Protein AF-A0A7T6XI29-F1 (afdb_monomer)

Foldseek 3Di:
DDDDDDDDDDDDDDDDDDDDDDDDDDDDDDDDPDDDDDPPPPDDPDDDDDPDDQACVDPVAPAPPNFDQDPPPRAGPEDQQFDDRRRQWGFAEASLCPPNTDTDPDLAHDYDPQFDDRSRYFGRAQLSLLSVDPVSDQKGKDWLQDDLAKKKKKKWFDQPLVCVVLVNWTKIKIWMAGPVQQKIKIWIDTSSHTFKIKIFHQKDKDWDDDPFKIKIKIWGAFMAMAGDDCDACPPVPPHPPCGCVRHPPHTDGKMWMWIQGPVAIWIWIDGVVQLVVCCVPRNDRGTIIGMTMIDMDGPCSPPPDDDDDQDQPPVVLVVLVVVLVVVVVVVVVVLVVVVVVVVVVVPPDDDDDVVLVVLLVVLVVPQDAKKKWWFFKWWADPNDTQATGDTAIFFFLAEEEEAAAVSLCRVVVLCVSLVFDDPIDIDTAMDILLHGDDPVVSLLQEFEQEPDLDDQQLDFLLLRLLLLLLQPPFPVRDSVSSSVLLCVLCVLLVNNVRRGFGQHDPVDPDDHDDPLSSLSSSVSSRCSSVHQEYEYEASQPPHDLVSSLSSLVSVSSCRNVVRGGYYYYHYPHDLSSLVSHQWYFYGASNFTLDTFGSVCVQVLCVVLVQHDDPPDRPSVSSRVLSVQQPDWDDPPDPDDDDDDDDDDDDDDDDDDDPPDDPDDDDDDDDDDDDDDDDDDDDDDDDDDDDDDDPVVVVVPPDDDDDDDDDDDDDDDDYDDDDDDDDDDDDDDDDDDDDDDDDDDDDDDDDPPDDDDDPDDTSVVSSNVSNCPDPRVVVRVVVSVVSNVVVDVVVDDPPDPDPPDPPPPPPPRHGDDLVSSLVSLLVVLVSSCSSVVVLLVVLQVQLLVLLVVLLVVLFAQDQAPVSLVSLLVSLLSLLLSLLLLLLVLLVLCLVCVVVVLVCVSSPSHDLVSNLVSSLVSCCVRRQLPSLVSSLSNNCSSNSFDPDPVLSVLLSLLSSLLSLLSNLLLNLLSLPDNDSVVSSVVSVVLSVQLSCLLLPNAFQVNDPPVCNVSNLVRSNVLSSLLNSLSGQQQGWHWDCPPNDTDTDRSCVVCVVSVHDNPCNVVSSVSSVCSSVVSSVSSSVSNVPVSVCVSVVDPVVPPVVVVVPPPDDDDDDDDDDDDDDDPVVVVVVVVVVVVVVVVVVVVVVVVVVVVVVVVVVVCCVVCCVVVVVPDDLVVNQVVQLVPLVVVLVVLVVVLVVCVVVVVVVVNVVSVVVNVVSVVCVVVVVSRDDSVVCVVCVVVVVVVVVVVVVVVVVVVVVVVVVVVVVVVCVVPD

Solvent-accessible surface area (backbone atoms only — not comparable to full-atom values): 73886 Å² total; per-residue (Å²): 138,92,86,89,88,82,90,81,93,89,83,82,90,85,87,88,86,88,87,85,82,90,85,86,82,90,85,83,87,88,85,84,92,80,89,84,90,88,84,74,95,81,73,79,93,81,72,76,82,76,79,79,74,84,32,44,86,39,100,92,34,73,41,44,91,80,26,54,61,36,89,89,75,27,31,30,52,45,59,93,39,35,28,70,62,40,25,81,40,51,18,20,31,39,62,78,49,58,95,71,39,47,70,56,90,52,84,61,57,62,48,42,85,38,33,35,60,79,37,9,61,20,41,72,32,32,79,46,24,8,69,72,28,98,80,57,51,64,25,31,44,48,58,81,65,63,68,82,54,51,26,29,31,40,25,44,59,64,42,72,47,58,56,62,75,42,83,77,53,49,52,34,36,42,41,34,35,35,56,88,75,30,29,34,39,43,35,40,24,48,61,80,37,70,17,35,40,29,47,31,38,70,44,49,72,49,74,49,80,51,101,73,35,44,35,22,44,37,41,21,60,37,35,47,34,50,53,42,81,63,18,63,45,12,58,23,92,93,46,63,64,39,46,72,52,36,56,74,66,46,46,56,52,36,37,43,38,36,41,38,38,96,91,48,47,46,26,38,48,47,33,75,58,60,21,51,50,34,37,73,76,51,65,40,77,50,52,40,29,38,54,54,31,10,21,71,42,49,59,79,73,42,93,86,59,73,78,84,71,85,74,76,57,59,69,57,43,51,47,48,55,52,46,51,52,50,46,55,51,47,49,51,51,49,53,48,49,49,48,59,47,50,62,60,54,74,68,63,76,82,78,87,51,79,73,37,57,60,57,48,48,56,65,56,70,69,62,58,72,35,30,43,33,37,40,55,32,26,33,33,46,98,88,43,76,52,30,45,65,37,56,46,75,42,47,48,37,34,38,32,40,36,37,39,29,91,86,11,33,60,68,64,51,53,42,51,77,68,68,51,78,67,82,44,57,75,47,59,50,60,27,49,62,35,38,79,69,56,74,70,63,50,59,66,38,46,28,76,38,68,69,74,81,68,72,68,34,73,36,30,47,45,57,50,37,43,49,39,36,69,38,65,41,48,56,87,60,51,72,64,35,52,52,50,50,42,58,49,47,28,50,76,66,69,44,54,89,48,30,85,40,41,44,28,45,96,93,46,100,50,87,43,58,53,70,49,55,50,50,48,50,47,51,42,43,42,50,63,73,60,39,24,31,39,40,30,39,37,79,47,67,98,45,56,77,65,45,28,42,58,50,50,53,48,52,50,48,47,12,59,75,68,38,20,18,37,39,33,34,49,73,79,59,55,63,81,53,56,75,67,45,51,24,37,36,33,26,34,79,19,31,48,50,42,47,46,53,39,87,52,47,62,63,49,34,48,72,77,69,60,62,77,60,91,92,60,49,63,58,47,52,51,26,56,52,37,63,54,19,80,52,70,81,78,81,78,71,89,78,86,81,90,80,88,86,83,89,88,81,81,89,75,88,82,74,97,74,77,93,65,80,88,73,84,74,85,87,76,86,88,87,81,88,84,88,83,89,79,90,80,90,85,85,83,87,89,87,89,86,89,83,72,75,72,74,62,60,79,73,68,79,84,82,86,86,90,83,90,90,88,88,86,87,84,91,87,78,90,80,90,88,79,91,82,90,86,89,84,91,88,85,86,86,85,87,84,88,83,88,82,86,86,78,86,81,78,92,82,85,81,90,73,72,80,82,84,70,94,82,73,32,58,41,56,53,42,32,49,56,30,65,77,26,75,52,41,51,51,46,50,52,54,48,52,51,37,32,49,55,38,49,65,73,70,51,76,96,85,66,87,80,79,87,80,80,73,91,69,75,77,79,63,56,68,50,51,66,72,59,47,21,53,53,44,32,53,50,52,51,49,41,50,65,72,50,42,64,66,56,51,50,49,45,52,49,29,51,52,52,18,54,50,51,17,60,77,48,48,63,54,53,64,29,62,69,26,52,54,48,49,55,50,48,53,53,49,54,50,51,62,52,48,64,62,25,57,65,39,25,52,69,50,49,78,48,42,67,46,52,54,51,43,46,73,75,62,47,63,61,71,67,33,53,52,53,28,49,51,53,66,43,41,50,66,67,39,50,46,34,44,52,58,21,45,67,49,25,44,68,39,18,51,56,79,97,41,73,70,54,49,54,50,49,47,49,44,50,36,37,39,40,45,25,43,26,25,51,22,36,32,44,14,64,71,39,86,49,69,67,61,27,51,55,52,45,52,50,54,52,52,55,23,51,50,40,26,45,81,84,42,49,55,87,77,48,55,83,92,53,48,65,59,35,79,69,13,60,38,20,36,43,41,48,33,48,50,42,67,66,34,52,88,34,67,29,40,40,85,51,100,92,41,78,45,78,42,54,27,44,60,55,38,48,76,56,62,46,63,78,78,40,46,64,58,24,55,48,47,33,49,50,51,22,52,49,33,45,54,49,31,51,48,48,47,53,52,65,55,46,28,66,59,50,71,52,62,72,79,59,60,60,56,56,72,66,64,80,76,85,86,84,86,90,84,88,88,91,87,87,88,92,73,61,72,68,53,50,55,52,50,52,53,47,53,47,45,51,53,46,44,52,47,46,50,51,40,52,51,50,51,46,43,45,54,51,45,45,53,54,41,51,53,64,43,34,78,74,40,73,89,77,66,64,65,67,60,58,41,57,60,50,39,67,60,52,59,59,55,50,53,52,49,49,51,50,43,52,53,26,58,75,71,65,38,60,69,63,28,65,67,44,48,62,56,41,52,51,47,50,47,35,51,75,70,58,66,54,62,74,53,77,78,57,49,78,77,40,50,73,56,55,54,54,51,49,52,54,52,49,51,51,52,52,52,50,50,52,49,51,51,49,52,50,51,52,49,63,62,53,64,78,73,117

InterPro domains:
  IPR000742 EGF-like domain [PS00022] (109-120)
  IPR000742 EGF-like domain [PS50026] (83-121)
  IPR002049 Laminin-type EGF domain [cd00055] (69-87)
  IPR003377 Cornichon [PF03311] (1158-1261)
  IPR003377 Cornichon [SM01398] (1120-1261)
  IPR003439 ABC transporter-like, ATP-binding domain [PF00005] (396-541)
  IPR003439 ABC transporter-like, ATP-binding domain [PS50893] (372-614)
  IPR003593 AAA+ ATPase domain [SM00382] (396-591)
  IPR013525 ABC-2 type transporter, transmembrane domain [PF01061] (819-1029)
  IPR017871 ABC transporter-like, conserved site [PS00211] (513-527)
  IPR027417 P-loop containing nucleoside triphosphate hydrolase [G3DSA:3.40.50.300] (371-608)
  IPR027417 P-loop containing nucleoside triphosphate hydrolase [SSF52540] (372-612)
  IPR033466 Cornichon, conserved site [PS01340] (1162-1176)
  IPR043926 ABC transporter family G domain [PF19055] (571-625)
  IPR050352 ATP-binding cassette subfamily G transporters [PTHR48041] (357-1050)

Secondary structure (DSSP, 8-state):
-------------------------------------SS-----TTPPPPPPPP-TTSTT-PPGGG--B-TTTS-B-PPTTEESSSS-EEB-B-GGGGGGPPB--SSSPPBPTTEESTTS-EE-SHHHHGGGSTTS--EEEE-SS--SSEEEEEEEE--TTHHHHTTT--EEEEEEEETTTTEEEEEEEETTEEEEEEEEEEEEEEEEEETTEEEEEEEEEEEEEEEPTTBTTBB-TTS---HHHHHHH----EEEEEEEETTEEEEEEE-HHHHHHHHHHT--SSEEEEEEEEEEEETTSSTT---------HHHHHHHHHHHHHHHHHHHHHHHHHHHHHHHHTTS-----THHHHHHHHHHHT-----EEEEEEEEEETTEEEEEEEEEEE-TT-EEEEE--TTSSHHHHHHHHTT---SSEEEEEEEETTB---HHHHHHHEEEE-S-----TTSBHHHHHHHHHHHHS-SSS-HHHHHHHHHHHHHHTT-GGGTTSB---TTSSS----HHHHHHHHHHHHHTT--SEEEES-TTTT--HHHHHHHHHHHHHHHHHHT-EEEEE-SS--HHHHTT-SEEEEEETTEEEEEEEHHHHHHHHHHHT-PPPTTS-HHHHHHHHHHHTT-------------------PPPP--S------------------------------------THHHHTTSSS--------------------------------PPP---PPPPPPP-----PPPPPTT--HHHHHHHHHHTSHHHHHHHHHHHHHHHHHHHHH--TTS----S-S-------PPPHHHHHHHHHHHHHHHHHH-HHHHHHHHHHHHHHHHHHHHHT-S--SBHHHHHHHHHHHHHHHHHHHHGGGGGGHHHHTTHHHHHHHHHTT-S-HHHHHHHHHHHHIIIIIIHHHHHHHHHHHHHHT----HHHHHHHHHHHHHHHHHHHHHHHHHHHH-SSHHHHHHHHHHHHHHHHHTSSSSS-GGGS-TTTHHHHTT-HHHHHHHHHHHHHHTTPEEEEEETTEEEEEEHHHHHHHTT--TTTHHHHHHHHHHHHHHHHHHHHHHHHHHHHTTTTT--HHHHHHHHHHT-------------S-SHHHHHHHHHHHHHHHHHHHHHHHHHHHHHHHHHHHHHHHHHHHHHTTT--HHHHHHHHHHHHHHHHHHHHHHHHHHHHTT-HHHHHHHHHHHHHHHHHHHTTTTS--HHHHHHHHHHHHHHHHHHHHHHHHHHHHHHHHHHHHHHHGGG-

Organism: Penicillium digitatum (NCBI:txid36651)

Structure (mmCIF, N/CA/C/O backbone):
data_AF-A0A7T6XI29-F1
#
_entry.id   AF-A0A7T6XI29-F1
#
loop_
_atom_site.group_PDB
_atom_site.id
_atom_site.type_symbol
_atom_site.label_atom_id
_atom_site.label_alt_id
_atom_site.label_comp_id
_atom_site.label_asym_id
_atom_site.label_entity_id
_atom_site.label_seq_id
_atom_site.pdbx_PDB_ins_code
_atom_site.Cartn_x
_atom_site.Cartn_y
_atom_site.Cartn_z
_atom_site.occupancy
_atom_site.B_iso_or_equiv
_atom_site.auth_seq_id
_atom_site.auth_comp_id
_atom_site.auth_asym_id
_atom_site.auth_atom_id
_atom_site.pdbx_PDB_model_num
ATOM 1 N N . MET A 1 1 ? -2.899 -29.934 -40.107 1.00 34.09 1 MET A N 1
ATOM 2 C CA . MET A 1 1 ? -2.992 -31.409 -40.259 1.00 34.09 1 MET A CA 1
ATOM 3 C C . MET A 1 1 ? -2.719 -32.048 -38.892 1.00 34.09 1 MET A C 1
ATOM 5 O O . MET A 1 1 ? -2.042 -31.405 -38.102 1.00 34.09 1 MET A O 1
ATOM 9 N N . ARG A 1 2 ? -3.302 -33.209 -38.550 1.00 30.38 2 ARG A N 1
ATOM 10 C CA . ARG A 1 2 ? -3.181 -33.846 -37.210 1.00 30.38 2 ARG A CA 1
ATOM 11 C C . ARG A 1 2 ? -2.086 -34.925 -37.174 1.00 30.38 2 ARG A C 1
ATOM 13 O O . ARG A 1 2 ? -1.891 -35.549 -38.208 1.00 30.38 2 ARG A O 1
ATOM 20 N N . LEU A 1 3 ? -1.545 -35.176 -35.967 1.00 25.09 3 LEU A N 1
ATOM 21 C CA . LEU A 1 3 ? -0.941 -36.407 -35.373 1.00 25.09 3 LEU A CA 1
ATOM 22 C C . LEU A 1 3 ? 0.319 -35.993 -34.565 1.00 25.09 3 LEU A C 1
ATOM 24 O O . LEU A 1 3 ? 1.287 -35.554 -35.164 1.00 25.09 3 LEU A O 1
ATOM 28 N N . THR A 1 4 ? 0.299 -35.808 -33.235 1.00 30.64 4 THR A N 1
ATOM 29 C CA . THR A 1 4 ? 0.231 -36.770 -32.097 1.00 30.64 4 THR A CA 1
ATOM 30 C C . THR A 1 4 ? 1.438 -37.708 -31.942 1.00 30.64 4 THR A C 1
ATOM 32 O O . THR A 1 4 ? 1.629 -38.590 -32.772 1.00 30.64 4 THR A O 1
ATOM 35 N N . GLY A 1 5 ? 2.144 -37.611 -30.808 1.00 26.27 5 GLY A N 1
ATOM 36 C CA . GLY A 1 5 ? 3.133 -38.596 -30.340 1.00 26.27 5 GLY A CA 1
ATOM 37 C C . GLY A 1 5 ? 4.029 -38.028 -29.229 1.00 26.27 5 GLY A C 1
ATOM 38 O O . GLY A 1 5 ? 4.631 -36.979 -29.418 1.00 26.27 5 GLY A O 1
ATOM 39 N N . ALA A 1 6 ? 4.093 -38.685 -28.068 1.00 26.19 6 ALA A N 1
ATOM 40 C CA . ALA A 1 6 ? 4.903 -38.284 -26.908 1.00 26.19 6 ALA A CA 1
ATOM 41 C C . ALA A 1 6 ? 5.422 -39.532 -26.158 1.00 26.19 6 ALA A C 1
ATOM 43 O O . ALA A 1 6 ? 4.938 -40.624 -26.447 1.00 26.19 6 ALA A O 1
ATOM 44 N N . VAL A 1 7 ? 6.283 -39.329 -25.139 1.00 24.89 7 VAL A N 1
ATOM 45 C CA . VAL A 1 7 ? 6.755 -40.314 -24.119 1.00 24.89 7 VAL A CA 1
ATOM 46 C C . VAL A 1 7 ? 7.873 -41.278 -24.597 1.00 24.89 7 VAL A C 1
ATOM 48 O O . VAL A 1 7 ? 7.762 -41.812 -25.690 1.00 24.89 7 VAL A O 1
ATOM 51 N N . SER A 1 8 ? 8.944 -41.634 -23.854 1.00 23.95 8 SER A N 1
ATOM 52 C CA . SER A 1 8 ? 9.669 -41.054 -22.687 1.00 23.95 8 SER A CA 1
ATOM 53 C C . SER A 1 8 ? 10.962 -41.861 -22.370 1.00 23.95 8 SER A C 1
ATOM 55 O O . SER A 1 8 ? 11.020 -43.045 -22.672 1.00 23.95 8 SER A O 1
ATOM 57 N N . LEU A 1 9 ? 11.880 -41.253 -21.594 1.00 23.03 9 LEU A N 1
ATOM 58 C CA . LEU A 1 9 ? 12.736 -41.854 -20.531 1.00 23.03 9 LEU A CA 1
ATOM 59 C C . LEU A 1 9 ? 13.865 -42.878 -20.834 1.00 23.03 9 LEU A C 1
ATOM 61 O O . LEU A 1 9 ? 13.600 -44.016 -21.209 1.00 23.03 9 LEU A O 1
ATOM 65 N N . SER A 1 10 ? 15.082 -42.519 -20.370 1.00 24.34 10 SER A N 1
ATOM 66 C CA . SER A 1 10 ? 16.053 -43.297 -19.534 1.00 24.34 10 SER A CA 1
ATOM 67 C C . SER A 1 10 ? 17.508 -43.218 -20.052 1.00 24.34 10 SER A C 1
ATOM 69 O O . SER A 1 10 ? 17.699 -43.301 -21.254 1.00 24.34 10 SER A O 1
ATOM 71 N N . ILE A 1 11 ? 18.613 -43.237 -19.288 1.00 24.25 11 ILE A N 1
ATOM 72 C CA . ILE A 1 11 ? 19.073 -42.737 -17.966 1.00 24.25 11 ILE A CA 1
ATOM 73 C C . ILE A 1 11 ? 20.408 -43.475 -17.644 1.00 24.25 11 ILE A C 1
ATOM 75 O O . ILE A 1 11 ? 20.455 -44.696 -17.702 1.00 24.25 11 ILE A O 1
ATOM 79 N N . LEU A 1 12 ? 21.448 -42.720 -17.246 1.00 24.92 12 LEU A N 1
ATOM 80 C CA . LEU A 1 12 ? 22.678 -43.105 -16.498 1.00 24.92 12 LEU A CA 1
ATOM 81 C C . LEU A 1 12 ? 23.736 -44.096 -17.071 1.00 24.92 12 LEU A C 1
ATOM 83 O O . LEU A 1 12 ? 23.653 -45.307 -16.911 1.00 24.92 12 LEU A O 1
ATOM 87 N N . THR A 1 13 ? 24.843 -43.505 -17.547 1.00 27.00 13 THR A N 1
ATOM 88 C CA . THR A 1 13 ? 26.242 -43.627 -17.037 1.00 27.00 13 THR A CA 1
ATOM 89 C C . THR A 1 13 ? 26.776 -44.937 -16.418 1.00 27.00 13 THR A C 1
ATOM 91 O O . THR A 1 13 ? 26.247 -45.391 -15.404 1.00 27.00 13 THR A O 1
ATOM 94 N N . LEU A 1 14 ? 28.006 -45.323 -16.809 1.00 24.31 14 LEU A N 1
ATOM 95 C CA . LEU A 1 14 ? 29.154 -45.476 -15.882 1.00 24.31 14 LEU A CA 1
ATOM 96 C C . LEU A 1 14 ? 30.514 -45.585 -16.621 1.00 24.31 14 LEU A C 1
ATOM 98 O O . LEU A 1 14 ? 30.689 -46.416 -17.501 1.00 24.31 14 LEU A O 1
ATOM 102 N N . ASN A 1 15 ? 31.463 -44.736 -16.213 1.00 31.14 15 ASN A N 1
ATOM 103 C CA . ASN A 1 15 ? 32.923 -44.796 -16.459 1.00 31.14 15 ASN A CA 1
ATOM 104 C C . ASN A 1 15 ? 33.592 -45.588 -15.288 1.00 31.14 15 ASN A C 1
ATOM 106 O O . ASN A 1 15 ? 32.832 -46.005 -14.406 1.00 31.14 15 ASN A O 1
ATOM 110 N N . PRO A 1 16 ? 34.938 -45.745 -15.134 1.00 46.75 16 PRO A N 1
ATOM 111 C CA . PRO A 1 16 ? 36.095 -45.302 -15.949 1.00 46.75 16 PRO A CA 1
ATOM 112 C C . PRO A 1 16 ? 37.197 -46.391 -16.162 1.00 46.75 16 PRO A C 1
ATOM 114 O O . PRO A 1 16 ? 37.073 -47.513 -15.679 1.00 46.75 16 PRO A O 1
ATOM 117 N N . LEU A 1 17 ? 38.351 -46.018 -16.744 1.00 26.59 17 LEU A N 1
ATOM 118 C CA . LEU A 1 17 ? 39.690 -46.437 -16.265 1.00 26.59 17 LEU A CA 1
ATOM 119 C C . LEU A 1 17 ? 40.769 -45.387 -16.638 1.00 26.59 17 LEU A C 1
ATOM 121 O O . LEU A 1 17 ? 40.536 -44.565 -17.520 1.00 26.59 17 LEU A O 1
ATOM 125 N N . LEU A 1 18 ? 41.890 -45.351 -15.900 1.00 27.61 18 LEU A N 1
ATOM 126 C CA . LEU A 1 18 ? 42.868 -44.239 -15.856 1.00 27.61 18 LEU A CA 1
ATOM 127 C C . LEU A 1 18 ? 44.198 -44.499 -16.598 1.00 27.61 18 LEU A C 1
ATOM 129 O O . LEU A 1 18 ? 44.626 -45.643 -16.713 1.00 27.61 18 LEU A O 1
ATOM 133 N N . GLY A 1 19 ? 44.916 -43.402 -16.901 1.00 26.94 19 GLY A N 1
ATOM 134 C CA . GLY A 1 19 ? 46.371 -43.342 -17.161 1.00 26.94 19 GLY A CA 1
ATOM 135 C C . GLY A 1 19 ? 46.712 -42.739 -18.534 1.00 26.94 19 GLY A C 1
ATOM 136 O O . GLY A 1 19 ? 46.128 -43.159 -19.522 1.00 26.94 19 GLY A O 1
ATOM 137 N N . SER A 1 20 ? 47.611 -41.759 -18.699 1.00 28.22 20 SER A N 1
ATOM 138 C CA . SER A 1 20 ? 48.539 -41.085 -17.765 1.00 28.22 20 SER A CA 1
ATOM 139 C C . SER A 1 20 ? 48.867 -39.670 -18.284 1.00 28.22 20 SER A C 1
ATOM 141 O O . SER A 1 20 ? 48.561 -39.354 -19.430 1.00 28.22 20 SER A O 1
ATOM 143 N N . ALA A 1 21 ? 49.492 -38.812 -17.469 1.00 28.75 21 ALA A N 1
ATOM 144 C CA . ALA A 1 21 ? 49.727 -37.401 -17.801 1.00 28.75 21 ALA A CA 1
ATOM 145 C C . ALA A 1 21 ? 51.139 -37.070 -18.340 1.00 28.75 21 ALA A C 1
ATOM 147 O O . ALA A 1 21 ? 52.112 -37.722 -17.976 1.00 28.75 21 ALA A O 1
ATOM 148 N N . ALA A 1 22 ? 51.193 -35.956 -19.084 1.00 31.39 22 ALA A N 1
ATOM 149 C CA . ALA A 1 22 ? 52.273 -34.960 -19.197 1.00 31.39 22 ALA A CA 1
ATOM 150 C C . ALA A 1 22 ? 53.670 -35.332 -19.756 1.00 31.39 22 ALA A C 1
ATOM 152 O O . ALA A 1 22 ? 54.450 -36.046 -19.134 1.00 31.39 22 ALA A O 1
ATOM 153 N N . ALA A 1 23 ? 54.053 -34.624 -20.828 1.00 29.64 23 ALA A N 1
ATOM 154 C CA . ALA A 1 23 ? 55.407 -34.107 -21.063 1.00 29.64 23 ALA A CA 1
ATOM 155 C C . ALA A 1 23 ? 55.328 -32.816 -21.912 1.00 29.64 23 ALA A C 1
ATOM 157 O O . ALA A 1 23 ? 54.422 -32.680 -22.732 1.00 29.64 23 ALA A O 1
ATOM 158 N N . TRP A 1 24 ? 56.238 -31.863 -21.690 1.00 35.38 24 TRP A N 1
ATOM 159 C CA . TRP A 1 24 ? 56.376 -30.612 -22.458 1.00 35.38 24 TRP A CA 1
ATOM 160 C C . TRP A 1 24 ? 57.580 -30.703 -23.408 1.00 35.38 24 TRP A C 1
ATOM 162 O O . TRP A 1 24 ? 58.612 -31.198 -22.962 1.00 35.38 24 TRP A O 1
ATOM 172 N N . SER A 1 25 ? 57.497 -30.120 -24.614 1.00 30.20 25 SER A N 1
ATOM 173 C CA . SER A 1 25 ? 58.578 -29.321 -25.246 1.00 30.20 25 SER A CA 1
ATOM 174 C C . SER A 1 25 ? 58.232 -28.899 -26.681 1.00 30.20 25 SER A C 1
ATOM 176 O O . SER A 1 25 ? 57.657 -29.679 -27.437 1.00 30.20 25 SER A O 1
ATOM 178 N N . GLU A 1 26 ? 58.653 -27.696 -27.069 1.00 35.22 26 GLU A N 1
ATOM 179 C CA . GLU A 1 26 ? 58.707 -27.216 -28.458 1.00 35.22 26 GLU A CA 1
ATOM 180 C C . GLU A 1 26 ? 59.717 -28.029 -29.296 1.00 35.22 26 GLU A C 1
ATOM 182 O O . GLU A 1 26 ? 60.778 -28.375 -28.778 1.00 35.22 26 GLU A O 1
ATOM 187 N N . PHE A 1 27 ? 59.439 -28.285 -30.583 1.00 30.11 27 PHE A N 1
ATOM 188 C CA . PHE A 1 27 ? 60.149 -27.654 -31.718 1.00 30.11 27 PHE A CA 1
ATOM 189 C C . PHE A 1 27 ? 59.572 -28.093 -33.080 1.00 30.11 27 PHE A C 1
ATOM 191 O O . PHE A 1 27 ? 58.735 -28.991 -33.159 1.00 30.11 27 PHE A O 1
ATOM 198 N N . SER A 1 28 ? 59.987 -27.403 -34.144 1.00 33.03 28 SER A N 1
ATOM 199 C CA . SER A 1 28 ? 59.450 -27.497 -35.504 1.00 33.03 28 SER A CA 1
ATOM 200 C C . SER A 1 28 ? 60.126 -28.536 -36.415 1.00 33.03 28 SER A C 1
ATOM 202 O O . SER A 1 28 ? 61.285 -28.891 -36.232 1.00 33.03 28 SER A O 1
ATOM 204 N N . GLU A 1 29 ? 59.388 -28.868 -37.480 1.00 35.25 29 GLU A N 1
ATOM 205 C CA . GLU A 1 29 ? 59.837 -29.266 -38.827 1.00 35.25 29 GLU A CA 1
ATOM 206 C C . GLU A 1 29 ? 60.552 -30.603 -39.131 1.00 35.25 29 GLU A C 1
ATOM 208 O O . GLU A 1 29 ? 61.439 -31.095 -38.442 1.00 35.25 29 GLU A O 1
ATOM 213 N N . ALA A 1 30 ? 60.199 -31.054 -40.345 1.00 32.81 30 ALA A N 1
ATOM 214 C CA . ALA A 1 30 ? 60.921 -31.910 -41.286 1.00 32.81 30 ALA A CA 1
ATOM 215 C C . ALA A 1 30 ? 60.801 -33.450 -41.198 1.00 32.81 30 ALA A C 1
ATOM 217 O O . ALA A 1 30 ? 61.162 -34.110 -40.229 1.00 32.81 30 ALA A O 1
ATOM 218 N N . ASN A 1 31 ? 60.446 -33.998 -42.369 1.00 31.11 31 ASN A N 1
ATOM 219 C CA . ASN A 1 31 ? 60.686 -35.359 -42.865 1.00 31.11 31 ASN A CA 1
ATOM 220 C C . ASN A 1 31 ? 59.836 -36.519 -42.324 1.00 31.11 31 ASN A C 1
ATOM 222 O O . ASN A 1 31 ? 60.300 -37.360 -41.558 1.00 31.11 31 ASN A O 1
ATOM 226 N N . LEU A 1 32 ? 58.656 -36.694 -42.935 1.00 34.78 32 LEU A N 1
ATOM 227 C CA . LEU A 1 32 ? 58.110 -38.036 -43.190 1.00 34.78 32 LEU A CA 1
ATOM 228 C C . LEU A 1 32 ? 57.419 -38.162 -44.563 1.00 34.78 32 LEU A C 1
ATOM 230 O O . LEU A 1 32 ? 56.360 -38.765 -44.716 1.00 34.78 32 LEU A O 1
ATOM 234 N N . ALA A 1 33 ? 58.076 -37.631 -45.597 1.00 37.34 33 ALA A N 1
ATOM 235 C CA . ALA A 1 33 ? 57.756 -37.924 -46.992 1.00 37.34 33 ALA A CA 1
ATOM 236 C C . ALA A 1 33 ? 58.407 -39.252 -47.430 1.00 37.34 33 ALA A C 1
ATOM 238 O O . ALA A 1 33 ? 59.413 -39.242 -48.134 1.00 37.34 33 ALA A O 1
ATOM 239 N N . MET A 1 34 ? 57.862 -40.399 -46.995 1.00 39.00 34 MET A N 1
ATOM 240 C CA . MET A 1 34 ? 58.137 -41.708 -47.621 1.00 39.00 34 MET A CA 1
ATOM 241 C C . MET A 1 34 ? 57.185 -42.819 -47.129 1.00 39.00 34 MET A C 1
ATOM 243 O O . MET A 1 34 ? 57.584 -43.665 -46.333 1.00 39.00 34 MET A O 1
ATOM 247 N N . GLN A 1 35 ? 55.929 -42.847 -47.604 1.00 34.81 35 GLN A N 1
ATOM 248 C CA . GLN A 1 35 ? 55.111 -44.081 -47.649 1.00 34.81 35 GLN A CA 1
ATOM 249 C C . GLN A 1 35 ? 53.832 -43.950 -48.505 1.00 34.81 35 GLN A C 1
ATOM 251 O O . GLN A 1 35 ? 52.704 -44.067 -48.034 1.00 34.81 35 GLN A O 1
ATOM 256 N N . SER A 1 36 ? 54.008 -43.782 -49.813 1.00 38.88 36 SER A N 1
ATOM 257 C CA . SER A 1 36 ? 53.032 -44.238 -50.810 1.00 38.88 36 SER A CA 1
ATOM 258 C C . SER A 1 36 ? 53.776 -44.697 -52.073 1.00 38.88 36 SER A C 1
ATOM 260 O O . SER A 1 36 ? 54.927 -44.318 -52.268 1.00 38.88 36 SER A O 1
ATOM 262 N N . TYR A 1 37 ? 53.119 -45.545 -52.877 1.00 42.34 37 TYR A N 1
ATOM 263 C CA . TYR A 1 37 ? 53.611 -46.292 -54.059 1.00 42.34 37 TYR A CA 1
ATOM 264 C C . TYR A 1 37 ? 54.060 -47.747 -53.833 1.00 42.34 37 TYR A C 1
ATOM 266 O O . TYR A 1 37 ? 55.163 -48.152 -54.182 1.00 42.34 37 TYR A O 1
ATOM 274 N N . SER A 1 38 ? 53.129 -48.576 -53.342 1.00 38.31 38 SER A N 1
ATOM 275 C CA . SER A 1 38 ? 53.170 -50.042 -53.509 1.00 38.31 38 SER A CA 1
ATOM 276 C C . SER A 1 38 ? 51.765 -50.669 -53.632 1.00 38.31 38 SER A C 1
ATOM 278 O O . SER A 1 38 ? 51.510 -51.742 -53.089 1.00 38.31 38 SER A O 1
ATOM 280 N N . LEU A 1 39 ? 50.813 -49.966 -54.263 1.00 41.22 39 LEU A N 1
ATOM 281 C CA . LEU A 1 39 ? 49.393 -50.369 -54.336 1.00 41.22 39 LEU A CA 1
ATOM 282 C C . LEU A 1 39 ? 48.774 -50.260 -55.746 1.00 41.22 39 LEU A C 1
ATOM 284 O O . LEU A 1 39 ? 47.555 -50.293 -55.880 1.00 41.22 39 LEU A O 1
ATOM 288 N N . PHE A 1 40 ? 49.599 -50.148 -56.794 1.00 45.12 40 PHE A N 1
ATOM 289 C CA . PHE A 1 40 ? 49.132 -50.084 -58.190 1.00 45.12 40 PHE A CA 1
ATOM 290 C C . PHE A 1 40 ? 49.817 -51.066 -59.160 1.00 45.12 40 PHE A C 1
ATOM 292 O O . PHE A 1 40 ? 49.537 -51.014 -60.357 1.00 45.12 40 PHE A O 1
ATOM 299 N N . ASP A 1 41 ? 50.604 -52.023 -58.659 1.00 39.69 41 ASP A N 1
ATOM 300 C CA . ASP A 1 41 ? 50.960 -53.229 -59.422 1.00 39.69 41 ASP A CA 1
ATOM 301 C C . ASP A 1 41 ? 49.802 -54.239 -59.366 1.00 39.69 41 ASP A C 1
ATOM 303 O O . ASP A 1 41 ? 49.835 -55.194 -58.599 1.00 39.69 41 ASP A O 1
ATOM 307 N N . ASP A 1 42 ? 48.746 -53.961 -60.139 1.00 48.09 42 ASP A N 1
ATOM 308 C CA . ASP A 1 42 ? 47.844 -54.959 -60.745 1.00 48.09 42 ASP A CA 1
ATOM 309 C C . ASP A 1 42 ? 46.793 -54.245 -61.626 1.00 48.09 42 ASP A C 1
ATOM 311 O O . ASP A 1 42 ? 45.639 -54.022 -61.246 1.00 48.09 42 ASP A O 1
ATOM 315 N N . ARG A 1 43 ? 47.187 -53.868 -62.852 1.00 49.56 43 ARG A N 1
ATOM 316 C CA . ARG A 1 43 ? 46.251 -53.469 -63.921 1.00 49.56 43 ARG A CA 1
ATOM 317 C C . ARG A 1 43 ? 46.468 -54.334 -65.170 1.00 49.56 43 ARG A C 1
ATOM 319 O O . ARG A 1 43 ? 47.596 -54.405 -65.653 1.00 49.56 43 ARG A O 1
ATOM 326 N N . PRO A 1 44 ? 45.414 -54.965 -65.729 1.00 48.84 44 PRO A N 1
ATOM 327 C CA . PRO A 1 44 ? 45.527 -55.727 -66.970 1.00 48.84 44 PRO A CA 1
ATOM 328 C C . PRO A 1 44 ? 45.988 -54.863 -68.150 1.00 48.84 44 PRO A C 1
ATOM 330 O O . PRO A 1 44 ? 45.579 -53.708 -68.294 1.00 48.84 44 PRO A O 1
ATOM 333 N N . SER A 1 45 ? 46.799 -55.444 -69.032 1.00 44.28 45 SER A N 1
ATOM 334 C CA . SER A 1 45 ? 47.298 -54.788 -70.240 1.00 44.28 45 SER A CA 1
ATOM 335 C C . SER A 1 45 ? 46.166 -54.501 -71.238 1.00 44.28 45 SER A C 1
ATOM 337 O O . SER A 1 45 ? 45.555 -55.418 -71.784 1.00 44.28 45 SER A O 1
ATOM 339 N N . GLY A 1 46 ? 45.897 -53.216 -71.496 1.00 58.28 46 GLY A N 1
ATOM 340 C CA . GLY A 1 46 ? 44.907 -52.780 -72.492 1.00 58.28 46 GLY A CA 1
ATOM 341 C C . GLY A 1 46 ? 44.132 -51.499 -72.166 1.00 58.28 46 GLY A C 1
ATOM 342 O O . GLY A 1 46 ? 43.453 -50.979 -73.048 1.00 58.28 46 GLY A O 1
ATOM 343 N N . CYS A 1 47 ? 44.220 -50.966 -70.944 1.00 48.47 47 CYS A N 1
ATOM 344 C CA . CYS A 1 47 ? 43.647 -49.652 -70.635 1.00 48.47 47 CYS A CA 1
ATOM 345 C C . CYS A 1 47 ? 44.508 -48.518 -71.227 1.00 48.47 47 CYS A C 1
ATOM 347 O O . CYS A 1 47 ? 45.733 -48.594 -71.111 1.00 48.47 47 CYS A O 1
ATOM 349 N N . PRO A 1 48 ? 43.909 -47.454 -71.801 1.00 57.41 48 PRO A N 1
ATOM 350 C CA . PRO A 1 48 ? 44.643 -46.225 -72.092 1.00 57.41 48 PRO A CA 1
ATOM 351 C C . PRO A 1 48 ? 45.167 -45.601 -70.792 1.00 57.41 48 PRO A C 1
ATOM 353 O O . PRO A 1 48 ? 44.584 -45.803 -69.720 1.00 57.41 48 PRO A O 1
ATOM 356 N N . GLU A 1 49 ? 46.255 -44.835 -70.888 1.00 55.91 49 GLU A N 1
ATOM 357 C CA . GLU A 1 49 ? 46.765 -44.046 -69.765 1.00 55.91 49 GLU A CA 1
ATOM 358 C C . GLU A 1 49 ? 45.651 -43.138 -69.231 1.00 55.91 49 GLU A C 1
ATOM 360 O O . GLU A 1 49 ? 44.953 -42.464 -69.993 1.00 55.91 49 GLU A O 1
ATOM 365 N N . CYS A 1 50 ? 45.451 -43.139 -67.910 1.00 54.94 50 CYS A N 1
ATOM 366 C CA . CYS A 1 50 ? 44.593 -42.134 -67.299 1.00 54.94 50 CYS A CA 1
ATOM 367 C C . CYS A 1 50 ? 45.275 -40.773 -67.504 1.00 54.94 50 CYS A C 1
ATOM 369 O O . CYS A 1 50 ? 46.460 -40.674 -67.178 1.00 54.94 50 CYS A O 1
ATOM 371 N N . PRO A 1 51 ? 44.576 -39.739 -68.014 1.00 60.12 51 PRO A N 1
ATOM 372 C CA . PRO A 1 51 ? 45.151 -38.402 -68.064 1.00 60.12 51 PRO A CA 1
ATOM 373 C C . PRO A 1 51 ? 45.572 -38.008 -66.648 1.00 60.12 51 PRO A C 1
ATOM 375 O O . PRO A 1 51 ? 44.839 -38.270 -65.688 1.00 60.12 51 PRO A O 1
ATOM 378 N N . ALA A 1 52 ? 46.767 -37.433 -66.514 1.00 63.81 52 ALA A N 1
ATOM 379 C CA . ALA A 1 52 ? 47.252 -36.989 -65.219 1.00 63.81 52 ALA A CA 1
ATOM 380 C C . ALA A 1 52 ? 46.272 -35.959 -64.633 1.00 63.81 52 ALA A C 1
ATOM 382 O O . ALA A 1 52 ? 45.786 -35.068 -65.336 1.00 63.81 52 ALA A O 1
ATOM 383 N N . CYS A 1 53 ? 45.932 -36.136 -63.355 1.00 75.19 53 CYS A N 1
ATOM 384 C CA . CYS A 1 53 ? 45.076 -35.199 -62.639 1.00 75.19 53 CYS A CA 1
ATOM 385 C C . CYS A 1 53 ? 45.755 -33.829 -62.606 1.00 75.19 53 CYS A C 1
ATOM 387 O O . CYS A 1 53 ? 46.967 -33.760 -62.392 1.00 75.19 53 CYS A O 1
ATOM 389 N N . PHE A 1 54 ? 44.974 -32.761 -62.771 1.00 84.31 54 PHE A N 1
ATOM 390 C CA . PHE A 1 54 ? 45.487 -31.407 -62.616 1.00 84.31 54 PHE A CA 1
ATOM 391 C C . PHE A 1 54 ? 46.124 -31.253 -61.228 1.00 84.31 54 PHE A C 1
ATOM 393 O O . PHE A 1 54 ? 45.487 -31.548 -60.214 1.00 84.31 54 PHE A O 1
ATOM 400 N N . ASN A 1 55 ? 47.385 -30.822 -61.199 1.00 85.00 55 ASN A N 1
ATOM 401 C CA . ASN A 1 55 ? 48.069 -30.415 -59.981 1.00 85.00 55 ASN A CA 1
ATOM 402 C C . ASN A 1 55 ? 49.006 -29.247 -60.300 1.00 85.00 55 ASN A C 1
ATOM 404 O O . ASN A 1 55 ? 50.049 -29.464 -60.915 1.00 85.00 55 ASN A O 1
ATOM 408 N N . CYS A 1 56 ? 48.657 -28.045 -59.841 1.00 86.50 56 CYS A N 1
ATOM 409 C CA . CYS A 1 56 ? 49.410 -26.811 -60.085 1.00 86.50 56 CYS A CA 1
ATOM 410 C C . CYS A 1 56 ? 50.819 -26.766 -59.458 1.00 86.50 56 CYS A C 1
ATOM 412 O O . CYS A 1 56 ? 51.564 -25.818 -59.679 1.00 86.50 56 CYS A O 1
ATOM 414 N N . GLN A 1 57 ? 51.204 -27.780 -58.674 1.00 84.19 57 GLN A N 1
ATOM 415 C CA . GLN A 1 57 ? 52.573 -27.949 -58.169 1.00 84.19 57 GLN A CA 1
ATOM 416 C C . GLN A 1 57 ? 53.518 -28.643 -59.167 1.00 84.19 57 GLN A C 1
ATOM 418 O O . GLN A 1 57 ? 54.683 -28.869 -58.843 1.00 84.19 57 GLN A O 1
ATOM 423 N N . LEU A 1 58 ? 53.022 -29.063 -60.335 1.00 83.00 58 LEU A N 1
ATOM 424 C CA . LEU A 1 58 ? 53.807 -29.724 -61.376 1.00 83.00 58 LEU A CA 1
ATOM 425 C C . LEU A 1 58 ? 53.970 -28.780 -62.571 1.00 83.00 58 LEU A C 1
ATOM 427 O O . LEU A 1 58 ? 52.973 -28.279 -63.076 1.00 83.00 58 LEU A O 1
ATOM 431 N N . ASP A 1 59 ? 55.191 -28.656 -63.097 1.00 76.12 59 ASP A N 1
ATOM 432 C CA . ASP A 1 59 ? 55.590 -27.724 -64.176 1.00 76.12 59 ASP A CA 1
ATOM 433 C C . ASP A 1 59 ? 54.752 -27.780 -65.480 1.00 76.12 59 ASP A C 1
ATOM 435 O O . ASP A 1 59 ? 54.893 -26.926 -66.352 1.00 76.12 59 ASP A O 1
ATOM 439 N N . ASN A 1 60 ? 53.897 -28.796 -65.644 1.00 78.69 60 ASN A N 1
ATOM 440 C CA . ASN A 1 60 ? 52.994 -28.960 -66.788 1.00 78.69 60 ASN A CA 1
ATOM 441 C C . ASN A 1 60 ? 51.592 -28.345 -66.569 1.00 78.69 60 ASN A C 1
ATOM 443 O O . ASN A 1 60 ? 50.764 -28.406 -67.480 1.00 78.69 60 ASN A O 1
ATOM 447 N N . TYR A 1 61 ? 51.297 -27.811 -65.380 1.00 83.06 61 TYR A N 1
ATOM 448 C CA . TYR A 1 61 ? 49.990 -27.275 -64.995 1.00 83.06 61 TYR A CA 1
ATOM 449 C C . TYR A 1 61 ? 50.155 -25.926 -64.289 1.00 83.06 61 TYR A C 1
ATOM 451 O O . TYR A 1 61 ? 50.534 -25.876 -63.123 1.00 83.06 61 TYR A O 1
ATOM 459 N N . ASN A 1 62 ? 49.806 -24.837 -64.971 1.00 84.94 62 ASN A N 1
ATOM 460 C CA . ASN A 1 62 ? 49.821 -23.494 -64.389 1.00 84.94 62 ASN A CA 1
ATOM 461 C C . ASN A 1 62 ? 48.397 -23.047 -64.030 1.00 84.94 62 ASN A C 1
ATOM 463 O O . ASN A 1 62 ? 47.436 -23.422 -64.703 1.00 84.94 62 ASN A O 1
ATOM 467 N N . CYS A 1 63 ? 48.275 -22.222 -62.992 1.00 89.06 63 CYS A N 1
ATOM 468 C CA . CYS A 1 63 ? 47.035 -21.527 -62.655 1.00 89.06 63 CYS A CA 1
ATOM 469 C C . CYS A 1 63 ? 46.839 -20.306 -63.560 1.00 89.06 63 CYS A C 1
ATOM 471 O O . CYS A 1 63 ? 47.771 -19.519 -63.725 1.00 89.06 63 CYS A O 1
ATOM 473 N N . THR A 1 64 ? 45.640 -20.110 -64.115 1.00 88.69 64 THR A N 1
ATOM 474 C CA . THR A 1 64 ? 45.324 -18.873 -64.846 1.00 88.69 64 THR A CA 1
ATOM 475 C C . THR A 1 64 ? 45.069 -17.710 -63.882 1.00 88.69 64 THR A C 1
ATOM 477 O O . THR A 1 64 ? 44.828 -17.902 -62.688 1.00 88.69 64 THR A O 1
ATOM 480 N N . HIS A 1 65 ? 45.133 -16.479 -64.399 1.00 88.94 65 HIS A N 1
ATOM 481 C CA . HIS A 1 65 ? 44.906 -15.233 -63.645 1.00 88.94 65 HIS A CA 1
ATOM 482 C C . HIS A 1 65 ? 45.860 -15.011 -62.460 1.00 88.94 65 HIS A C 1
ATOM 484 O O . HIS A 1 65 ? 45.520 -14.272 -61.540 1.00 88.94 65 HIS A O 1
ATOM 490 N N . PHE A 1 66 ? 47.041 -15.642 -62.482 1.00 89.06 66 PHE A N 1
ATOM 491 C CA . PHE A 1 66 ? 48.027 -15.607 -61.392 1.00 89.06 66 PHE A CA 1
ATOM 492 C C . PHE A 1 66 ? 47.477 -16.112 -60.041 1.00 89.06 66 PHE A C 1
ATOM 494 O O . PHE A 1 66 ? 47.946 -15.706 -58.983 1.00 89.06 66 PHE A O 1
ATOM 501 N N . ALA A 1 67 ? 46.478 -17.002 -60.075 1.00 87.25 67 ALA A N 1
ATOM 502 C CA . ALA A 1 67 ? 45.847 -17.558 -58.882 1.00 87.25 67 ALA A CA 1
ATOM 503 C C . ALA A 1 67 ? 46.800 -18.449 -58.060 1.00 87.25 67 ALA A C 1
ATOM 505 O O . ALA A 1 67 ? 47.528 -19.277 -58.614 1.00 87.25 67 ALA A O 1
ATOM 506 N N . ASP A 1 68 ? 46.734 -18.346 -56.730 1.00 87.94 68 ASP A N 1
ATOM 507 C CA . ASP A 1 68 ? 47.593 -19.112 -55.823 1.00 87.94 68 ASP A CA 1
ATOM 508 C C . ASP A 1 68 ? 47.347 -20.623 -55.909 1.00 87.94 68 ASP A C 1
ATOM 510 O O . ASP A 1 68 ? 46.232 -21.116 -55.688 1.00 87.94 68 ASP A O 1
ATOM 514 N N . CYS A 1 69 ? 48.415 -21.385 -56.145 1.00 88.69 69 CYS A N 1
ATOM 515 C CA . CYS A 1 69 ? 48.368 -22.842 -56.104 1.00 88.69 69 CYS A CA 1
ATOM 516 C C . CYS A 1 69 ? 48.232 -23.346 -54.659 1.00 88.69 69 CYS A C 1
ATOM 518 O O . CYS A 1 69 ? 49.154 -23.232 -53.847 1.00 88.69 69 CYS A O 1
ATOM 520 N N . ASN A 1 70 ? 47.093 -23.956 -54.327 1.00 86.81 70 ASN A N 1
ATOM 521 C CA . ASN A 1 70 ? 46.845 -24.490 -52.995 1.00 86.81 70 ASN A CA 1
ATOM 522 C C . ASN A 1 70 ? 47.657 -25.774 -52.771 1.00 86.81 70 ASN A C 1
ATOM 524 O O . ASN A 1 70 ? 47.395 -26.839 -53.341 1.00 86.81 70 ASN A O 1
ATOM 528 N N . SER A 1 71 ? 48.636 -25.677 -51.872 1.00 82.06 71 SER A N 1
ATOM 529 C CA . SER A 1 71 ? 49.624 -26.726 -51.629 1.00 82.06 71 SER A CA 1
ATOM 530 C C . SER A 1 71 ? 49.080 -28.006 -50.983 1.00 82.06 71 SER A C 1
ATOM 532 O O . SER A 1 71 ? 49.788 -29.014 -50.961 1.00 82.06 71 SER A O 1
ATOM 534 N N . PHE A 1 72 ? 47.839 -27.998 -50.481 1.00 82.50 72 PHE A N 1
ATOM 535 C CA . PHE A 1 72 ? 47.211 -29.149 -49.825 1.00 82.50 72 PHE A CA 1
ATOM 536 C C . PHE A 1 72 ? 46.387 -30.028 -50.771 1.00 82.50 72 PHE A C 1
ATOM 538 O O . PHE A 1 72 ? 46.215 -31.216 -50.494 1.00 82.50 72 PHE A O 1
ATOM 545 N N . ASN A 1 73 ? 45.841 -29.463 -51.853 1.00 85.25 73 ASN A N 1
ATOM 546 C CA . ASN A 1 73 ? 44.958 -30.179 -52.781 1.00 85.25 73 ASN A CA 1
ATOM 547 C C . ASN A 1 73 ? 45.419 -30.136 -54.251 1.00 85.25 73 ASN A C 1
ATOM 549 O O . ASN A 1 73 ? 44.818 -30.828 -55.072 1.00 85.25 73 ASN A O 1
ATOM 553 N N . GLY A 1 74 ? 46.462 -29.362 -54.576 1.00 84.25 74 GLY A N 1
ATOM 554 C CA . GLY A 1 74 ? 46.994 -29.218 -55.933 1.00 84.25 74 GLY A CA 1
ATOM 555 C C . GLY A 1 74 ? 46.105 -28.406 -56.880 1.00 84.25 74 GLY A C 1
ATOM 556 O O . GLY A 1 74 ? 46.312 -28.447 -58.090 1.00 84.25 74 GLY A O 1
ATOM 557 N N . LYS A 1 75 ? 45.099 -27.692 -56.368 1.00 88.38 75 LYS A N 1
ATOM 558 C CA . LYS A 1 75 ? 44.175 -26.878 -57.168 1.00 88.38 75 LYS A CA 1
ATOM 559 C C . LYS A 1 75 ? 44.479 -25.395 -57.026 1.00 88.38 75 LYS A C 1
ATOM 561 O O . LYS A 1 75 ? 45.016 -24.956 -56.012 1.00 88.38 75 LYS A O 1
ATOM 566 N N . CYS A 1 76 ? 44.093 -24.622 -58.025 1.00 90.06 76 CYS A N 1
ATOM 567 C CA . CYS A 1 76 ? 44.254 -23.177 -58.015 1.00 90.06 76 CYS A CA 1
ATOM 568 C C . CYS A 1 76 ? 43.161 -22.489 -57.174 1.00 90.06 76 CYS A C 1
ATOM 570 O O . CYS A 1 76 ? 42.006 -22.920 -57.153 1.00 90.06 76 CYS A O 1
ATOM 572 N N . SER A 1 77 ? 43.526 -21.419 -56.468 1.00 89.00 77 SER A N 1
ATOM 573 C CA . SER A 1 77 ? 42.624 -20.629 -55.618 1.00 89.00 77 SER A CA 1
ATOM 574 C C . SER A 1 77 ? 42.003 -19.501 -56.443 1.00 89.00 77 SER A C 1
ATOM 576 O O . SER A 1 77 ? 42.549 -18.405 -56.523 1.00 89.00 77 SER A O 1
ATOM 578 N N . CYS A 1 78 ? 40.907 -19.801 -57.141 1.00 89.00 78 CYS A N 1
ATOM 579 C CA . CYS A 1 78 ? 40.433 -18.952 -58.234 1.00 89.00 78 CYS A CA 1
ATOM 580 C C . CYS A 1 78 ? 39.895 -17.580 -57.803 1.00 89.00 78 CYS A C 1
ATOM 582 O O . CYS A 1 78 ? 39.169 -17.498 -56.809 1.00 89.00 78 CYS A O 1
ATOM 584 N N . PRO A 1 79 ? 40.170 -16.516 -58.586 1.00 88.19 79 PRO A N 1
ATOM 585 C CA . PRO A 1 79 ? 39.596 -15.202 -58.337 1.00 88.19 79 PRO A CA 1
ATOM 586 C C . PRO A 1 79 ? 38.072 -15.216 -58.550 1.00 88.19 79 PRO A C 1
ATOM 588 O O . PRO A 1 79 ? 37.557 -16.025 -59.336 1.00 88.19 79 PRO A O 1
ATOM 591 N N . PRO A 1 80 ? 37.320 -14.308 -57.902 1.00 88.12 80 PRO A N 1
ATOM 592 C CA . PRO A 1 80 ? 35.865 -14.314 -57.968 1.00 88.12 80 PRO A CA 1
ATOM 593 C C . PRO A 1 80 ? 35.317 -14.271 -59.399 1.00 88.12 80 PRO A C 1
ATOM 595 O O . PRO A 1 80 ? 35.683 -13.431 -60.220 1.00 88.12 80 PRO A O 1
ATOM 598 N N . GLY A 1 81 ? 34.387 -15.177 -59.703 1.00 87.06 81 GLY A N 1
ATOM 599 C CA . GLY A 1 81 ? 33.816 -15.327 -61.046 1.00 87.06 81 GLY A CA 1
ATOM 600 C C . GLY A 1 81 ? 34.575 -16.288 -61.967 1.00 87.06 81 GLY A C 1
ATOM 601 O O . GLY A 1 81 ? 34.134 -16.470 -63.101 1.00 87.06 81 GLY A O 1
ATOM 602 N N . PHE A 1 82 ? 35.636 -16.939 -61.486 1.00 89.75 82 PHE A N 1
ATOM 603 C CA . PHE A 1 82 ? 36.334 -18.036 -62.160 1.00 89.75 82 PHE A CA 1
ATOM 604 C C . PHE A 1 82 ? 36.359 -19.303 -61.295 1.00 89.75 82 PHE A C 1
ATOM 606 O O . PHE A 1 82 ? 36.184 -19.256 -60.080 1.00 89.75 82 PHE A O 1
ATOM 613 N N . GLY A 1 83 ? 36.546 -20.453 -61.937 1.00 86.50 83 GLY A N 1
ATOM 614 C CA . GLY A 1 83 ? 36.573 -21.767 -61.308 1.00 86.50 83 GLY A CA 1
ATOM 615 C C . GLY A 1 83 ? 37.098 -22.843 -62.256 1.00 86.50 83 GLY A C 1
ATOM 616 O O . GLY A 1 83 ? 37.668 -22.549 -63.305 1.00 86.50 83 GLY A O 1
ATOM 617 N N . GLY A 1 84 ? 36.886 -24.106 -61.883 1.00 85.88 84 GLY A N 1
ATOM 618 C CA . GLY A 1 84 ? 37.651 -25.228 -62.435 1.00 85.88 84 GLY A CA 1
ATOM 619 C C . GLY A 1 84 ? 38.873 -25.526 -61.564 1.00 85.88 84 GLY A C 1
ATOM 620 O O . GLY A 1 84 ? 39.067 -24.885 -60.534 1.00 85.88 84 GLY A O 1
ATOM 621 N N . ASP A 1 85 ? 39.674 -26.518 -61.948 1.00 86.31 85 ASP A N 1
ATOM 622 C CA . ASP A 1 85 ? 40.874 -26.883 -61.179 1.00 86.31 85 ASP A CA 1
ATOM 623 C C . ASP A 1 85 ? 42.053 -25.927 -61.458 1.00 86.31 85 ASP A C 1
ATOM 625 O O . ASP A 1 85 ? 42.903 -25.739 -60.588 1.00 86.31 85 ASP A O 1
ATOM 629 N N . ASP A 1 86 ? 42.045 -25.297 -62.640 1.00 87.50 86 ASP A N 1
ATOM 630 C CA . ASP A 1 86 ? 43.061 -24.404 -63.220 1.00 87.50 86 ASP A CA 1
ATOM 631 C C . ASP A 1 86 ? 42.661 -22.914 -63.245 1.00 87.50 86 ASP A C 1
ATOM 633 O O . ASP A 1 86 ? 43.466 -22.071 -63.634 1.00 87.50 86 ASP A O 1
ATOM 637 N N . CYS A 1 87 ? 41.426 -22.604 -62.832 1.00 89.81 87 CYS A N 1
ATOM 638 C CA . CYS A 1 87 ? 40.761 -21.297 -62.902 1.00 89.81 87 CYS A CA 1
ATOM 639 C C . CYS A 1 87 ? 40.380 -20.773 -64.296 1.00 89.81 87 CYS A C 1
ATOM 641 O O . CYS A 1 87 ? 39.947 -19.628 -64.407 1.00 89.81 87 CYS A O 1
ATOM 643 N N . SER A 1 88 ? 40.431 -21.592 -65.351 1.00 86.25 88 SER A N 1
ATOM 644 C CA . SER A 1 88 ? 40.130 -21.134 -66.718 1.00 86.25 88 SER A CA 1
ATOM 645 C C . SER A 1 88 ? 38.631 -21.024 -67.052 1.00 86.25 88 SER A C 1
ATOM 647 O O . SER A 1 88 ? 38.263 -20.534 -68.128 1.00 86.25 88 SER A O 1
ATOM 649 N N . VAL A 1 89 ? 37.737 -21.483 -66.163 1.00 87.38 89 VAL A N 1
ATOM 650 C CA . VAL A 1 89 ? 36.292 -21.583 -66.430 1.00 87.38 89 VAL A CA 1
ATOM 651 C C . VAL A 1 89 ? 35.522 -20.430 -65.769 1.00 87.38 89 VAL A C 1
ATOM 653 O O . VAL A 1 89 ? 35.444 -20.381 -64.542 1.00 87.38 89 VAL A O 1
ATOM 656 N N . PRO A 1 90 ? 34.872 -19.530 -66.534 1.00 88.94 90 PRO A N 1
ATOM 657 C CA . PRO A 1 90 ? 34.049 -18.466 -65.961 1.00 88.94 90 PRO A CA 1
ATOM 658 C C . PRO A 1 90 ? 32.763 -19.003 -65.305 1.00 88.94 90 PRO A C 1
ATOM 660 O O . PRO A 1 90 ? 32.114 -19.925 -65.814 1.00 88.94 90 PRO A O 1
ATOM 663 N N . LEU A 1 91 ? 32.368 -18.378 -64.193 1.00 90.38 91 LEU A N 1
ATOM 664 C CA . LEU A 1 91 ? 31.219 -18.738 -63.359 1.00 90.38 91 LEU A CA 1
ATOM 665 C C . LEU A 1 91 ? 30.115 -17.670 -63.409 1.00 90.38 91 LEU A C 1
ATOM 667 O O . LEU A 1 91 ? 30.368 -16.471 -63.285 1.00 90.38 91 LEU A O 1
ATOM 671 N N . CYS A 1 92 ? 28.861 -18.103 -63.502 1.00 90.88 92 CYS A N 1
ATOM 672 C CA . CYS A 1 92 ? 27.684 -17.229 -63.561 1.00 90.88 92 CYS A CA 1
ATOM 673 C C . CYS A 1 92 ? 26.958 -17.144 -62.197 1.00 90.88 92 CYS A C 1
ATOM 675 O O . CYS A 1 92 ? 27.528 -17.488 -61.160 1.00 90.88 92 CYS A O 1
ATOM 677 N N . GLY A 1 93 ? 25.699 -16.679 -62.175 1.00 89.38 93 GLY A N 1
ATOM 678 C CA . GLY A 1 93 ? 24.872 -16.626 -60.964 1.00 89.38 93 GLY A CA 1
ATOM 679 C C . GLY A 1 93 ? 24.997 -15.307 -60.199 1.00 89.38 93 GLY A C 1
ATOM 680 O O . GLY A 1 93 ? 24.567 -14.266 -60.698 1.00 89.38 93 GLY A O 1
ATOM 681 N N . SER A 1 94 ? 25.524 -15.353 -58.976 1.00 90.06 94 SER A N 1
ATOM 682 C CA . SER A 1 94 ? 25.823 -14.169 -58.163 1.00 90.06 94 SER A CA 1
ATOM 683 C C . SER A 1 94 ? 27.069 -14.377 -57.313 1.00 90.06 94 SER A C 1
ATOM 685 O O . SER A 1 94 ? 27.379 -15.511 -56.954 1.00 90.06 94 SER A O 1
ATOM 687 N N . LEU A 1 95 ? 27.751 -13.289 -56.946 1.00 88.81 95 LEU A N 1
ATOM 688 C CA . LEU A 1 95 ? 28.912 -13.345 -56.053 1.00 88.81 95 LEU A CA 1
ATOM 689 C C . LEU A 1 95 ? 28.556 -13.951 -54.682 1.00 88.81 95 LEU A C 1
ATOM 691 O O . LEU A 1 95 ? 29.328 -14.733 -54.143 1.00 88.81 95 LEU A O 1
ATOM 695 N N . ALA A 1 96 ? 27.344 -13.684 -54.182 1.00 84.75 96 ALA A N 1
ATOM 696 C CA . ALA A 1 96 ? 26.836 -14.204 -52.909 1.00 84.75 96 ALA A CA 1
ATOM 697 C C . ALA A 1 96 ? 26.651 -15.738 -52.853 1.00 84.75 96 ALA A C 1
ATOM 699 O O . ALA A 1 96 ? 26.441 -16.281 -51.772 1.00 84.75 96 ALA A O 1
ATOM 700 N N . ASP A 1 97 ? 26.704 -16.444 -53.990 1.00 83.56 97 ASP A N 1
ATOM 701 C CA . ASP A 1 97 ? 26.676 -17.916 -54.023 1.00 83.56 97 ASP A CA 1
ATOM 702 C C . ASP A 1 97 ? 28.065 -18.553 -53.811 1.00 83.56 97 ASP A C 1
ATOM 704 O O . ASP A 1 97 ? 28.147 -19.764 -53.581 1.00 83.56 97 ASP A O 1
ATOM 708 N N . ASP A 1 98 ? 29.132 -17.747 -53.905 1.00 78.69 98 ASP A N 1
ATOM 709 C CA . ASP A 1 98 ? 30.540 -18.111 -53.700 1.00 78.69 98 ASP A CA 1
ATOM 710 C C . ASP A 1 98 ? 30.928 -19.442 -54.390 1.00 78.69 98 ASP A C 1
ATOM 712 O O . ASP A 1 98 ? 30.841 -19.556 -55.617 1.00 78.69 98 ASP A O 1
ATOM 716 N N . LEU A 1 99 ? 31.277 -20.485 -53.628 1.00 71.38 99 LEU A N 1
ATOM 717 C CA . LEU A 1 99 ? 31.672 -21.802 -54.147 1.00 71.38 99 LEU A CA 1
ATOM 718 C C . LEU A 1 99 ? 30.561 -22.567 -54.897 1.00 71.38 99 LEU A C 1
ATOM 720 O O . LEU A 1 99 ? 30.853 -23.548 -55.580 1.00 71.38 99 LEU A O 1
ATOM 724 N N . ASN A 1 100 ? 29.288 -22.164 -54.784 1.00 80.25 100 ASN A N 1
ATOM 725 C CA . ASN A 1 100 ? 28.148 -22.846 -55.420 1.00 80.25 100 ASN A CA 1
ATOM 726 C C . ASN A 1 100 ? 27.744 -22.241 -56.777 1.00 80.25 100 ASN A C 1
ATOM 728 O O . ASN A 1 100 ? 26.665 -22.539 -57.301 1.00 80.25 100 ASN A O 1
ATOM 732 N N . ARG A 1 101 ? 28.572 -21.363 -57.348 1.00 87.75 101 ARG A N 1
ATOM 733 C CA . ARG A 1 101 ? 28.268 -20.686 -58.612 1.00 87.75 101 ARG A CA 1
ATOM 734 C C . ARG A 1 101 ? 28.315 -21.649 -59.811 1.00 87.75 101 ARG A C 1
ATOM 736 O O . ARG A 1 101 ? 29.282 -22.394 -59.961 1.00 87.75 101 ARG A O 1
ATOM 743 N N . PRO A 1 102 ? 27.301 -21.638 -60.698 1.00 88.19 102 PRO A N 1
ATOM 744 C CA . PRO A 1 102 ? 27.271 -22.517 -61.863 1.00 88.19 102 PRO A CA 1
ATOM 745 C C . PRO A 1 102 ? 28.321 -22.113 -62.906 1.00 88.19 102 PRO A C 1
ATOM 747 O O . PRO A 1 102 ? 28.538 -20.925 -63.158 1.00 88.19 102 PRO A O 1
ATOM 750 N N . GLN A 1 103 ? 28.919 -23.110 -63.560 1.00 88.00 103 GLN A N 1
ATOM 751 C CA . GLN A 1 103 ? 29.788 -22.905 -64.721 1.00 88.00 103 GLN A CA 1
ATOM 752 C C . GLN A 1 103 ? 29.000 -22.333 -65.912 1.00 88.00 103 GLN A C 1
ATOM 754 O O . GLN A 1 103 ? 27.784 -22.498 -66.031 1.00 88.00 103 GLN A O 1
ATOM 759 N N . ARG A 1 104 ? 29.696 -21.615 -66.796 1.00 86.31 104 ARG A N 1
ATOM 760 C CA . ARG A 1 104 ? 29.085 -20.935 -67.942 1.00 86.31 104 ARG A CA 1
ATOM 761 C C . ARG A 1 104 ? 28.828 -21.881 -69.123 1.00 86.31 104 ARG A C 1
ATOM 763 O O . ARG A 1 104 ? 29.660 -22.022 -70.013 1.00 86.31 104 ARG A O 1
ATOM 770 N N . ASP A 1 105 ? 27.616 -22.427 -69.186 1.00 77.62 105 ASP A N 1
ATOM 771 C CA . ASP A 1 105 ? 27.170 -23.333 -70.263 1.00 77.62 105 ASP A CA 1
ATOM 772 C C . ASP A 1 105 ? 26.908 -22.654 -71.628 1.00 77.62 105 ASP A C 1
ATOM 774 O O . ASP A 1 105 ? 26.668 -23.332 -72.629 1.00 77.62 105 ASP A O 1
ATOM 778 N N . SER A 1 106 ? 26.886 -21.316 -71.699 1.00 73.81 106 SER A N 1
ATOM 779 C CA . SER A 1 106 ? 26.471 -20.575 -72.903 1.00 73.81 106 SER A CA 1
ATOM 780 C C . SER A 1 106 ? 27.384 -19.392 -73.241 1.00 73.81 106 SER A C 1
ATOM 782 O O . SER A 1 106 ? 28.129 -18.890 -72.398 1.00 73.81 106 SER A O 1
ATOM 784 N N . ASN A 1 107 ? 27.270 -18.870 -74.469 1.00 76.81 107 ASN A N 1
ATOM 785 C CA . ASN A 1 107 ? 28.021 -17.689 -74.916 1.00 76.81 107 ASN A CA 1
ATOM 786 C C . ASN A 1 107 ? 27.786 -16.425 -74.060 1.00 76.81 107 ASN A C 1
ATOM 788 O O . ASN A 1 107 ? 28.545 -15.475 -74.209 1.00 76.81 107 ASN A O 1
ATOM 792 N N . THR A 1 108 ? 26.815 -16.404 -73.142 1.00 81.94 108 THR A N 1
ATOM 793 C CA . THR A 1 108 ? 26.597 -15.320 -72.165 1.00 81.94 108 THR A CA 1
ATOM 794 C C . THR A 1 108 ? 26.272 -15.878 -70.777 1.00 81.94 108 THR A C 1
ATOM 796 O O . THR A 1 108 ? 25.545 -16.870 -70.681 1.00 81.94 108 THR A O 1
ATOM 799 N N . CYS A 1 109 ? 26.734 -15.240 -69.697 1.00 86.62 109 CYS A N 1
ATOM 800 C CA . CYS A 1 109 ? 26.276 -15.604 -68.352 1.00 86.62 109 CYS A CA 1
ATOM 801 C C . CYS A 1 109 ? 24.831 -15.164 -68.082 1.00 86.62 109 CYS A C 1
ATOM 803 O O . CYS A 1 109 ? 24.368 -14.138 -68.579 1.00 86.62 109 CYS A O 1
ATOM 805 N N . GLN A 1 110 ? 24.139 -15.934 -67.240 1.00 89.19 110 GLN A N 1
ATOM 806 C CA . GLN A 1 110 ? 22.876 -15.539 -66.618 1.00 89.19 110 GLN A CA 1
ATOM 807 C C . GLN A 1 110 ? 23.167 -15.111 -65.176 1.00 89.19 110 GLN A C 1
ATOM 809 O O . GLN A 1 110 ? 23.671 -15.911 -64.383 1.00 89.19 110 GLN A O 1
ATOM 814 N N . CYS A 1 111 ? 22.884 -13.849 -64.854 1.00 90.00 111 CYS A N 1
ATOM 815 C CA . CYS A 1 111 ? 23.067 -13.296 -63.513 1.00 90.00 111 CYS A CA 1
ATOM 816 C C . CYS A 1 111 ? 21.744 -13.299 -62.740 1.00 90.00 111 CYS A C 1
ATOM 818 O O . CYS A 1 111 ? 20.676 -13.167 -63.341 1.00 90.00 111 CYS A O 1
ATOM 820 N N . LYS A 1 112 ? 21.809 -13.452 -61.414 1.00 89.81 112 LYS A N 1
ATOM 821 C CA . LYS A 1 112 ? 20.637 -13.282 -60.540 1.00 89.81 112 LYS A CA 1
ATOM 822 C C . LYS A 1 112 ? 20.231 -11.807 -60.449 1.00 89.81 112 LYS A C 1
ATOM 824 O O . LYS A 1 112 ? 21.038 -10.917 -60.714 1.00 89.81 112 LYS A O 1
ATOM 829 N N . ASP A 1 113 ? 18.989 -11.561 -60.036 1.00 90.25 113 ASP A N 1
ATOM 830 C CA . ASP A 1 113 ? 18.451 -10.209 -59.865 1.00 90.25 113 ASP A CA 1
ATOM 831 C C . ASP A 1 113 ? 19.377 -9.336 -59.002 1.00 90.25 113 ASP A C 1
ATOM 833 O O . ASP A 1 113 ? 19.773 -9.713 -57.899 1.00 90.25 113 ASP A O 1
ATOM 837 N N . GLY A 1 114 ? 19.728 -8.159 -59.526 1.00 89.38 114 GLY A N 1
ATOM 838 C CA . GLY A 1 114 ? 20.626 -7.215 -58.862 1.00 89.38 114 GLY A CA 1
ATOM 839 C C . GLY A 1 114 ? 22.128 -7.484 -59.036 1.00 89.38 114 GLY A C 1
ATOM 840 O O . GLY A 1 114 ? 22.908 -6.786 -58.393 1.00 89.38 114 GLY A O 1
ATOM 841 N N . TRP A 1 115 ? 22.538 -8.416 -59.908 1.00 91.44 115 TRP A N 1
ATOM 842 C CA . TRP A 1 115 ? 23.936 -8.649 -60.313 1.00 91.44 115 TRP A CA 1
ATOM 843 C C . TRP A 1 115 ? 24.136 -8.457 -61.826 1.00 91.44 115 TRP A C 1
ATOM 845 O O . TRP A 1 115 ? 23.250 -8.762 -62.626 1.00 91.44 115 TRP A O 1
ATOM 855 N N . LYS A 1 116 ? 25.310 -7.954 -62.230 1.00 90.69 116 LYS A N 1
ATOM 856 C CA . LYS A 1 116 ? 25.678 -7.617 -63.618 1.00 90.69 116 LYS A CA 1
ATOM 857 C C . LYS A 1 116 ? 27.144 -7.955 -63.937 1.00 90.69 116 LYS A C 1
ATOM 859 O O . LYS A 1 116 ? 27.938 -8.311 -63.068 1.00 90.69 116 LYS A O 1
ATOM 864 N N . GLY A 1 117 ? 27.497 -7.820 -65.218 1.00 89.50 117 GLY A N 1
ATOM 865 C CA . GLY A 1 117 ? 28.836 -8.065 -65.760 1.00 89.50 117 GLY A CA 1
ATOM 866 C C . GLY A 1 117 ? 29.006 -9.451 -66.392 1.00 89.50 117 GLY A C 1
ATOM 867 O O . GLY A 1 117 ? 28.191 -10.344 -66.171 1.00 89.50 117 GLY A O 1
ATOM 868 N N . ILE A 1 118 ? 30.074 -9.629 -67.182 1.00 89.38 118 ILE A N 1
ATOM 869 C CA . ILE A 1 118 ? 30.382 -10.867 -67.932 1.00 89.38 118 ILE A CA 1
ATOM 870 C C . ILE A 1 118 ? 30.389 -12.105 -67.025 1.00 89.38 118 ILE A C 1
ATOM 872 O O . ILE A 1 118 ? 29.811 -13.123 -67.396 1.00 89.38 118 ILE A O 1
ATOM 876 N N . ASN A 1 119 ? 30.972 -11.981 -65.829 1.00 90.19 119 ASN A N 1
ATOM 877 C CA . ASN A 1 119 ? 30.997 -13.016 -64.795 1.00 90.19 119 ASN A CA 1
ATOM 878 C C . ASN A 1 119 ? 30.121 -12.639 -63.582 1.00 90.19 119 ASN A C 1
ATOM 880 O O . ASN A 1 119 ? 30.446 -13.022 -62.473 1.00 90.19 119 ASN A O 1
ATOM 884 N N . CYS A 1 120 ? 29.045 -11.855 -63.729 1.00 91.69 120 CYS A N 1
ATOM 885 C CA . CYS A 1 120 ? 28.073 -11.561 -62.651 1.00 91.69 120 CYS A CA 1
ATOM 886 C C . CYS A 1 120 ? 28.637 -11.050 -61.296 1.00 91.69 120 CYS A C 1
ATOM 888 O O . CYS A 1 120 ? 27.996 -11.241 -60.261 1.00 91.69 120 CYS A O 1
ATOM 890 N N . ASN A 1 121 ? 29.819 -10.422 -61.286 1.00 90.50 121 ASN A N 1
ATOM 891 C CA . ASN A 1 121 ? 30.497 -9.957 -60.065 1.00 90.50 121 ASN A CA 1
ATOM 892 C C . ASN A 1 121 ? 30.106 -8.531 -59.642 1.00 90.50 121 ASN A C 1
ATOM 894 O O . ASN A 1 121 ? 30.347 -8.152 -58.503 1.00 90.50 121 ASN A O 1
ATOM 898 N N . VAL A 1 122 ? 29.524 -7.725 -60.537 1.00 93.06 122 VAL A N 1
ATOM 899 C CA . VAL A 1 122 ? 29.210 -6.316 -60.253 1.00 93.06 122 VAL A CA 1
ATOM 900 C C . VAL A 1 122 ? 27.816 -6.228 -59.640 1.00 93.06 122 VAL A C 1
ATOM 902 O O . VAL A 1 122 ? 26.841 -6.666 -60.259 1.00 93.06 122 VAL A O 1
ATOM 905 N N . CYS A 1 123 ? 27.693 -5.662 -58.440 1.00 93.06 123 CYS A N 1
ATOM 906 C CA . CYS A 1 123 ? 26.383 -5.423 -57.839 1.00 93.06 123 CYS A CA 1
ATOM 907 C C . CYS A 1 123 ? 25.634 -4.296 -58.577 1.00 93.06 123 CYS A C 1
ATOM 909 O O . CYS A 1 123 ? 26.221 -3.327 -59.056 1.00 93.06 123 CYS A O 1
ATOM 911 N N . ASP A 1 124 ? 24.307 -4.402 -58.658 1.00 90.88 124 ASP A N 1
ATOM 912 C CA . ASP A 1 124 ? 23.445 -3.384 -59.266 1.00 90.88 124 ASP A CA 1
ATOM 913 C C . ASP A 1 124 ? 22.412 -2.792 -58.297 1.00 90.88 124 ASP A C 1
ATOM 915 O O . ASP A 1 124 ? 21.880 -1.711 -58.557 1.00 90.88 124 ASP A O 1
ATOM 919 N N . SER A 1 125 ? 22.130 -3.463 -57.178 1.00 91.06 125 SER A N 1
ATOM 920 C CA . SER A 1 125 ? 21.149 -3.007 -56.186 1.00 91.06 125 SER A CA 1
ATOM 921 C C . SER A 1 125 ? 21.522 -3.435 -54.769 1.00 91.06 125 SER A C 1
ATOM 923 O O . SER A 1 125 ? 22.027 -4.537 -54.578 1.00 91.06 125 SER A O 1
ATOM 925 N N . ASP A 1 126 ? 21.190 -2.615 -53.773 1.00 89.94 126 ASP A N 1
ATOM 926 C CA . ASP A 1 126 ? 21.463 -2.879 -52.348 1.00 89.94 126 ASP A CA 1
ATOM 927 C C . ASP A 1 126 ? 20.910 -4.232 -51.869 1.00 89.94 126 ASP A C 1
ATOM 929 O O . ASP A 1 126 ? 21.559 -4.970 -51.128 1.00 89.94 126 ASP A O 1
ATOM 933 N N . ASN A 1 127 ? 19.732 -4.619 -52.374 1.00 88.81 127 ASN A N 1
ATOM 934 C CA . ASN A 1 127 ? 19.101 -5.901 -52.054 1.00 88.81 127 ASN A CA 1
ATOM 935 C C . ASN A 1 127 ? 19.941 -7.120 -52.463 1.00 88.81 127 ASN A C 1
ATOM 937 O O . ASN A 1 127 ? 19.801 -8.171 -51.843 1.00 88.81 127 ASN A O 1
ATOM 941 N N . ALA A 1 128 ? 20.806 -6.988 -53.471 1.00 89.38 128 ALA A N 1
ATOM 942 C CA . ALA A 1 128 ? 21.723 -8.045 -53.886 1.00 89.38 128 ALA A CA 1
ATOM 943 C C . ALA A 1 128 ? 22.837 -8.270 -52.850 1.00 89.38 128 ALA A C 1
ATOM 945 O O . ALA A 1 128 ? 23.218 -9.410 -52.588 1.00 89.38 128 ALA A O 1
ATOM 946 N N . CYS A 1 129 ? 23.300 -7.189 -52.215 1.00 90.88 129 CYS A N 1
ATOM 947 C CA . CYS A 1 129 ? 24.345 -7.214 -51.194 1.00 90.88 129 CYS A CA 1
ATOM 948 C C . CYS A 1 129 ? 23.849 -7.698 -49.826 1.00 90.88 129 CYS A C 1
ATOM 950 O O . CYS A 1 129 ? 24.650 -8.186 -49.034 1.00 90.88 129 CYS A O 1
ATOM 952 N N . ASN A 1 130 ? 22.542 -7.617 -49.541 1.00 88.19 130 ASN A N 1
ATOM 953 C CA . ASN A 1 130 ? 21.963 -8.092 -48.278 1.00 88.19 130 ASN A CA 1
ATOM 954 C C . ASN A 1 130 ? 22.336 -9.548 -47.950 1.00 88.19 130 ASN A C 1
ATOM 956 O O . ASN A 1 130 ? 22.592 -9.844 -46.790 1.00 88.19 130 ASN A O 1
ATOM 960 N N . VAL A 1 131 ? 22.399 -10.441 -48.946 1.00 85.19 131 VAL A N 1
ATOM 961 C CA . VAL A 1 131 ? 22.717 -11.874 -48.748 1.00 85.19 131 VAL A CA 1
ATOM 962 C C . VAL A 1 131 ? 24.170 -12.096 -48.302 1.00 85.19 131 VAL A C 1
ATOM 964 O O . VAL A 1 131 ? 24.471 -13.097 -47.662 1.00 85.19 131 VAL A O 1
ATOM 967 N N . MET A 1 132 ? 25.065 -11.143 -48.581 1.00 83.06 132 MET A N 1
ATOM 968 C CA . MET A 1 132 ? 26.455 -11.164 -48.107 1.00 83.06 132 MET A CA 1
ATOM 969 C C . MET A 1 132 ? 26.603 -10.606 -46.677 1.00 83.06 132 MET A C 1
ATOM 971 O O . MET A 1 132 ? 27.708 -10.585 -46.142 1.00 83.06 132 MET A O 1
ATOM 975 N N . MET A 1 133 ? 25.504 -10.175 -46.041 1.00 86.38 133 MET A N 1
ATOM 976 C CA . MET A 1 133 ? 25.481 -9.691 -44.657 1.00 86.38 133 MET A CA 1
ATOM 977 C C . MET A 1 133 ? 24.932 -10.782 -43.711 1.00 86.38 133 MET A C 1
ATOM 979 O O . MET A 1 133 ? 23.920 -11.405 -44.037 1.00 86.38 133 MET A O 1
ATOM 983 N N . PRO A 1 134 ? 25.501 -10.986 -42.503 1.00 74.62 134 PRO A N 1
ATOM 984 C CA . PRO A 1 134 ? 25.102 -12.054 -41.573 1.00 74.62 134 PRO A CA 1
ATOM 985 C C . PRO A 1 134 ? 23.619 -12.053 -41.172 1.00 74.62 134 PRO A C 1
ATOM 987 O O . PRO A 1 134 ? 23.050 -13.109 -40.904 1.00 74.62 134 PRO A O 1
ATOM 990 N N . GLU A 1 135 ? 22.979 -10.880 -41.142 1.00 74.69 135 GLU A N 1
ATOM 991 C CA . GLU A 1 135 ? 21.557 -10.723 -40.798 1.00 74.69 135 GLU A CA 1
ATOM 992 C C . GLU A 1 135 ? 20.619 -10.725 -42.025 1.00 74.69 135 GLU A C 1
ATOM 994 O O . GLU A 1 135 ? 19.412 -10.528 -41.885 1.00 74.69 135 GLU A O 1
ATOM 999 N N . ASN A 1 136 ? 21.147 -10.949 -43.237 1.00 78.31 136 ASN A N 1
ATOM 1000 C CA . ASN A 1 136 ? 20.436 -10.807 -44.517 1.00 78.31 136 ASN A CA 1
ATOM 1001 C C . ASN A 1 136 ? 19.797 -9.415 -44.747 1.00 78.31 136 ASN A C 1
ATOM 1003 O O . ASN A 1 136 ? 18.817 -9.286 -45.486 1.00 78.31 136 ASN A O 1
ATOM 1007 N N . GLN A 1 137 ? 20.314 -8.365 -44.098 1.00 79.25 137 GLN A N 1
ATOM 1008 C CA . GLN A 1 137 ? 19.823 -6.983 -44.175 1.00 79.25 137 GLN A CA 1
ATOM 1009 C C . GLN A 1 137 ? 20.980 -5.982 -44.020 1.00 79.25 137 GLN A C 1
ATOM 1011 O O . GLN A 1 137 ? 22.008 -6.302 -43.428 1.00 79.25 137 GLN A O 1
ATOM 1016 N N . GLY A 1 138 ? 20.793 -4.752 -44.508 1.00 78.75 138 GLY A N 1
ATOM 1017 C CA . GLY A 1 138 ? 21.723 -3.635 -44.291 1.00 78.75 138 GLY A CA 1
ATOM 1018 C C . GLY A 1 138 ? 22.916 -3.559 -45.251 1.00 78.75 138 GLY A C 1
ATOM 1019 O O . GLY A 1 138 ? 23.794 -2.719 -45.039 1.00 78.75 138 GLY A O 1
ATOM 1020 N N . GLY A 1 139 ? 22.940 -4.392 -46.295 1.00 87.19 139 GLY A N 1
ATOM 1021 C CA . GLY A 1 139 ? 23.926 -4.304 -47.369 1.00 87.19 139 GLY A CA 1
ATOM 1022 C C . GLY A 1 139 ? 23.633 -3.130 -48.305 1.00 87.19 139 GLY A C 1
ATOM 1023 O O . GLY A 1 139 ? 22.473 -2.813 -48.567 1.00 87.19 139 GLY A O 1
ATOM 1024 N N . VAL A 1 140 ? 24.687 -2.491 -48.806 1.00 90.44 140 VAL A N 1
ATOM 1025 C CA . VAL A 1 140 ? 24.643 -1.383 -49.770 1.00 90.44 140 VAL A CA 1
ATOM 1026 C C . VAL A 1 140 ? 25.535 -1.737 -50.956 1.00 90.44 140 VAL A C 1
ATOM 1028 O O . VAL A 1 140 ? 26.626 -2.278 -50.770 1.00 90.44 140 VAL A O 1
ATOM 1031 N N . CYS A 1 141 ? 25.063 -1.444 -52.169 1.00 91.81 141 CYS A N 1
ATOM 1032 C CA . CYS A 1 141 ? 25.840 -1.591 -53.393 1.00 91.81 141 CYS A CA 1
ATOM 1033 C C . CYS A 1 141 ? 26.517 -0.258 -53.733 1.00 91.81 141 CYS A C 1
ATOM 1035 O O . CYS A 1 141 ? 25.907 0.646 -54.311 1.00 91.81 141 CYS A O 1
ATOM 1037 N N . HIS A 1 142 ? 27.785 -0.124 -53.358 1.00 90.19 142 HIS A N 1
ATOM 1038 C CA . HIS A 1 142 ? 28.569 1.083 -53.574 1.00 90.19 142 HIS A CA 1
ATOM 1039 C C . HIS A 1 142 ? 29.061 1.159 -55.026 1.00 90.19 142 HIS A C 1
ATOM 1041 O O . HIS A 1 142 ? 29.768 0.272 -55.496 1.00 90.19 142 HIS A O 1
ATOM 1047 N N . LYS A 1 143 ? 28.689 2.229 -55.743 1.00 87.06 143 LYS A N 1
ATOM 1048 C CA . LYS A 1 143 ? 28.960 2.406 -57.188 1.00 87.06 143 LYS A CA 1
ATOM 1049 C C . LYS A 1 143 ? 29.869 3.594 -57.532 1.00 87.06 143 LYS A C 1
ATOM 1051 O O . LYS A 1 143 ? 29.830 4.088 -58.658 1.00 87.06 143 LYS A O 1
ATOM 1056 N N . GLN A 1 144 ? 30.635 4.124 -56.573 1.00 80.75 144 GLN A N 1
ATOM 1057 C CA . GLN A 1 144 ? 31.481 5.307 -56.819 1.00 80.75 144 GLN A CA 1
ATOM 1058 C C . GLN A 1 144 ? 32.861 4.967 -57.407 1.00 80.75 144 GLN A C 1
ATOM 1060 O O . GLN A 1 144 ? 33.639 5.873 -57.687 1.00 80.75 144 GLN A O 1
ATOM 1065 N N . GLY A 1 145 ? 33.155 3.685 -57.644 1.00 78.62 145 GLY A N 1
ATOM 1066 C CA . GLY A 1 145 ? 34.355 3.242 -58.353 1.00 78.62 145 GLY A CA 1
ATOM 1067 C C . GLY A 1 145 ? 35.656 3.349 -57.563 1.00 78.62 145 GLY A C 1
ATOM 1068 O O . GLY A 1 145 ? 36.709 3.119 -58.152 1.00 78.62 145 GLY A O 1
ATOM 1069 N N . VAL A 1 146 ? 35.606 3.679 -56.270 1.00 88.50 146 VAL A N 1
ATOM 1070 C CA . VAL A 1 146 ? 36.728 3.592 -55.323 1.00 88.50 146 VAL A CA 1
ATOM 1071 C C . VAL A 1 146 ? 36.635 2.270 -54.557 1.00 88.50 146 VAL A C 1
ATOM 1073 O O . VAL A 1 146 ? 35.533 1.849 -54.213 1.00 88.50 146 VAL A O 1
ATOM 1076 N N . THR A 1 147 ? 37.764 1.608 -54.313 1.00 90.06 147 THR A N 1
ATOM 1077 C CA . THR A 1 147 ? 37.808 0.337 -53.575 1.00 90.06 147 THR A CA 1
ATOM 1078 C C . THR A 1 147 ? 37.848 0.585 -52.073 1.00 90.06 147 THR A C 1
ATOM 1080 O O . THR A 1 147 ? 38.716 1.321 -51.596 1.00 90.06 147 THR A O 1
ATOM 1083 N N . VAL A 1 148 ? 36.942 -0.051 -51.326 1.00 87.81 148 VAL A N 1
ATOM 1084 C CA . VAL A 1 148 ? 36.928 -0.019 -49.851 1.00 87.81 148 VAL A CA 1
ATOM 1085 C C . VAL A 1 148 ? 37.374 -1.364 -49.264 1.00 87.81 148 VAL A C 1
ATOM 1087 O O . VAL A 1 148 ? 38.157 -1.389 -48.317 1.00 87.81 148 VAL A O 1
ATOM 1090 N N . LYS A 1 149 ? 36.918 -2.479 -49.843 1.00 88.31 149 LYS A N 1
ATOM 1091 C CA . LYS A 1 149 ? 37.310 -3.865 -49.533 1.00 88.31 149 LYS A CA 1
ATOM 1092 C C . LYS A 1 149 ? 37.606 -4.636 -50.816 1.00 88.31 149 LYS A C 1
ATOM 1094 O O . LYS A 1 149 ? 38.723 -5.114 -50.987 1.00 88.31 149 LYS A O 1
ATOM 1099 N N . GLU A 1 150 ? 36.635 -4.727 -51.722 1.00 89.88 150 GLU A N 1
ATOM 1100 C CA . GLU A 1 150 ? 36.779 -5.402 -53.017 1.00 89.88 150 GLU A CA 1
ATOM 1101 C C . GLU A 1 150 ? 35.791 -4.834 -54.049 1.00 89.88 150 GLU A C 1
ATOM 1103 O O . GLU A 1 150 ? 34.575 -4.985 -53.932 1.00 89.88 150 GLU A O 1
ATOM 1108 N N . ASN A 1 151 ? 36.315 -4.166 -55.075 1.00 92.19 151 ASN A N 1
ATOM 1109 C CA . ASN A 1 151 ? 35.524 -3.434 -56.064 1.00 92.19 151 ASN A CA 1
ATOM 1110 C C . ASN A 1 151 ? 35.634 -4.095 -57.437 1.00 92.19 151 ASN A C 1
ATOM 1112 O O . ASN A 1 151 ? 36.739 -4.326 -57.929 1.00 92.19 151 ASN A O 1
ATOM 1116 N N . PHE A 1 152 ? 34.489 -4.341 -58.076 1.00 93.50 152 PHE A N 1
ATOM 1117 C CA . PHE A 1 152 ? 34.402 -4.919 -59.415 1.00 93.50 152 PHE A CA 1
ATOM 1118 C C . PHE A 1 152 ? 33.861 -3.894 -60.410 1.00 93.50 152 PHE A C 1
ATOM 1120 O O . PHE A 1 152 ? 32.778 -3.337 -60.223 1.00 93.50 152 PHE A O 1
ATOM 1127 N N . GLN A 1 153 ? 34.586 -3.690 -61.509 1.00 92.56 153 GLN A N 1
ATOM 1128 C CA . GLN A 1 153 ? 34.210 -2.785 -62.590 1.00 92.56 153 GLN A CA 1
ATOM 1129 C C . GLN A 1 153 ? 34.076 -3.537 -63.918 1.00 92.56 153 GLN A C 1
ATOM 1131 O O . GLN A 1 153 ? 34.913 -4.366 -64.288 1.00 92.56 153 GLN A O 1
ATOM 1136 N N . MET A 1 154 ? 33.003 -3.232 -64.646 1.00 92.50 154 MET A N 1
ATOM 1137 C CA . MET A 1 154 ? 32.707 -3.735 -65.984 1.00 92.50 154 MET A CA 1
ATOM 1138 C C . MET A 1 154 ? 32.689 -2.567 -66.959 1.00 92.50 154 MET A C 1
ATOM 1140 O O . MET A 1 154 ? 31.923 -1.625 -66.774 1.00 92.50 154 MET A O 1
ATOM 1144 N N . CYS A 1 155 ? 33.502 -2.640 -68.006 1.00 92.25 155 CYS A N 1
ATOM 1145 C CA . CYS A 1 155 ? 33.753 -1.528 -68.909 1.00 92.25 155 CYS A CA 1
ATOM 1146 C C . CYS A 1 155 ? 33.491 -1.901 -70.371 1.00 92.25 155 CYS A C 1
ATOM 1148 O O . CYS A 1 155 ? 34.043 -2.877 -70.877 1.00 92.25 155 CYS A O 1
ATOM 1150 N N . ASP A 1 156 ? 32.737 -1.071 -71.089 1.00 92.25 156 ASP A N 1
ATOM 1151 C CA . ASP A 1 156 ? 32.650 -1.136 -72.552 1.00 92.25 156 ASP A CA 1
ATOM 1152 C C . ASP A 1 156 ? 33.746 -0.256 -73.179 1.00 92.25 156 ASP A C 1
ATOM 1154 O O . ASP A 1 156 ? 33.948 0.891 -72.763 1.00 92.25 156 ASP A O 1
ATOM 1158 N N . VAL A 1 157 ? 34.459 -0.762 -74.195 1.00 90.50 157 VAL A N 1
ATOM 1159 C CA . VAL A 1 157 ? 35.496 0.019 -74.897 1.00 90.50 157 VAL A CA 1
ATOM 1160 C C . VAL A 1 157 ? 34.844 0.975 -75.898 1.00 90.50 157 VAL A C 1
ATOM 1162 O O . VAL A 1 157 ? 34.100 0.563 -76.786 1.00 90.50 157 VAL A O 1
ATOM 1165 N N . THR A 1 158 ? 35.148 2.268 -75.780 1.00 88.06 158 THR A N 1
ATOM 1166 C CA . THR A 1 158 ? 34.479 3.350 -76.532 1.00 88.06 158 THR A CA 1
ATOM 1167 C C . THR A 1 158 ? 35.290 3.892 -77.718 1.00 88.06 158 THR A C 1
ATOM 1169 O O . THR A 1 158 ? 34.765 4.660 -78.532 1.00 88.06 158 THR A O 1
ATOM 1172 N N . ASN A 1 159 ? 36.554 3.476 -77.857 1.00 85.75 159 ASN A N 1
ATOM 1173 C CA . ASN A 1 159 ? 37.455 3.853 -78.950 1.00 85.75 159 ASN A CA 1
ATOM 1174 C C . ASN A 1 159 ? 36.848 3.574 -80.331 1.00 85.75 159 ASN A C 1
ATOM 1176 O O . ASN A 1 159 ? 36.631 2.428 -80.732 1.00 85.75 159 ASN A O 1
ATOM 1180 N N . ARG A 1 160 ? 36.634 4.636 -81.114 1.00 82.50 160 ARG A N 1
ATOM 1181 C CA . ARG A 1 160 ? 36.007 4.539 -82.443 1.00 82.50 160 ARG A CA 1
ATOM 1182 C C . ARG A 1 160 ? 36.871 3.821 -83.478 1.00 82.50 160 ARG A C 1
ATOM 1184 O O . ARG A 1 160 ? 36.309 3.348 -84.465 1.00 82.50 160 ARG A O 1
ATOM 1191 N N . ALA A 1 161 ? 38.193 3.786 -83.309 1.00 79.69 161 ALA A N 1
ATOM 1192 C CA . ALA A 1 161 ? 39.074 3.039 -84.201 1.00 79.69 161 ALA A CA 1
ATOM 1193 C C . ALA A 1 161 ? 39.035 1.539 -83.881 1.00 79.69 161 ALA A C 1
ATOM 1195 O O . ALA A 1 161 ? 38.717 0.741 -84.762 1.00 79.69 161 ALA A O 1
ATOM 1196 N N . ILE A 1 162 ? 39.218 1.179 -82.604 1.00 80.69 162 ILE A N 1
ATOM 1197 C CA . ILE A 1 162 ? 39.128 -0.205 -82.109 1.00 80.69 162 ILE A CA 1
ATOM 1198 C C . ILE A 1 162 ? 37.780 -0.835 -82.502 1.00 80.69 162 ILE A C 1
ATOM 1200 O O . ILE A 1 162 ? 37.752 -1.882 -83.142 1.00 80.69 162 ILE A O 1
ATOM 1204 N N . LEU A 1 163 ? 36.655 -0.156 -82.241 1.00 83.62 163 LEU A N 1
ATOM 1205 C CA . LEU A 1 163 ? 35.312 -0.652 -82.585 1.00 83.62 163 LEU A CA 1
ATOM 1206 C C . LEU A 1 163 ? 35.085 -0.890 -84.091 1.00 83.62 163 LEU A C 1
ATOM 1208 O O . LEU A 1 163 ? 34.243 -1.708 -84.455 1.00 83.62 163 LEU A O 1
ATOM 1212 N N . LYS A 1 164 ? 35.809 -0.192 -84.977 1.00 81.31 164 LYS A N 1
ATOM 1213 C CA . LYS A 1 164 ? 35.714 -0.398 -86.435 1.00 81.31 164 LYS A CA 1
ATOM 1214 C C . LYS A 1 164 ? 36.535 -1.580 -86.931 1.00 81.31 164 LYS A C 1
ATOM 1216 O O . LYS A 1 164 ? 36.179 -2.150 -87.951 1.00 81.31 164 LYS A O 1
ATOM 1221 N N . GLN A 1 165 ? 37.625 -1.913 -86.246 1.00 76.12 165 GLN A N 1
ATOM 1222 C CA . GLN A 1 165 ? 38.551 -2.975 -86.649 1.00 76.12 165 GLN A CA 1
ATOM 1223 C C . GLN A 1 165 ? 38.126 -4.364 -86.142 1.00 76.12 165 GLN A C 1
ATOM 1225 O O . GLN A 1 165 ? 38.736 -5.369 -86.491 1.00 76.12 165 GLN A O 1
ATOM 1230 N N . LEU A 1 166 ? 37.069 -4.416 -85.327 1.00 77.44 166 LEU A N 1
ATOM 1231 C CA . LEU A 1 166 ? 36.521 -5.629 -84.720 1.00 77.44 166 LEU A CA 1
ATOM 1232 C C . LEU A 1 166 ? 35.309 -6.217 -85.466 1.00 77.44 166 LEU A C 1
ATOM 1234 O O . LEU A 1 166 ? 34.706 -7.162 -84.968 1.00 77.44 166 LEU A O 1
ATOM 1238 N N . ASP A 1 167 ? 34.925 -5.672 -86.629 1.00 71.50 167 ASP A N 1
ATOM 1239 C CA . ASP A 1 167 ? 33.864 -6.195 -87.517 1.00 71.50 167 ASP A CA 1
ATOM 1240 C C . ASP A 1 167 ? 32.533 -6.573 -86.819 1.00 71.50 167 ASP A C 1
ATOM 1242 O O . ASP A 1 167 ? 31.813 -7.485 -87.225 1.00 71.50 167 ASP A O 1
ATOM 1246 N N . GLY A 1 168 ? 32.175 -5.838 -85.761 1.00 76.69 168 GLY A N 1
ATOM 1247 C CA . GLY A 1 168 ? 30.947 -6.045 -84.987 1.00 76.69 168 GLY A CA 1
ATOM 1248 C C . GLY A 1 168 ? 31.083 -6.950 -83.757 1.00 76.69 168 GLY A C 1
ATOM 1249 O O . GLY A 1 168 ? 30.114 -7.045 -83.000 1.00 76.69 168 GLY A O 1
ATOM 1250 N N . ARG A 1 169 ? 32.259 -7.547 -83.510 1.00 84.38 169 ARG A N 1
ATOM 1251 C CA . ARG A 1 169 ? 32.596 -8.154 -82.211 1.00 84.38 169 ARG A CA 1
ATOM 1252 C C . ARG A 1 169 ? 32.651 -7.066 -81.130 1.00 84.38 169 ARG A C 1
ATOM 1254 O O . ARG A 1 169 ? 33.144 -5.966 -81.386 1.00 84.38 169 ARG A O 1
ATOM 1261 N N . LYS A 1 170 ? 32.163 -7.346 -79.919 1.00 86.94 170 LYS A N 1
ATOM 1262 C CA . LYS A 1 170 ? 32.120 -6.382 -78.803 1.00 86.94 170 LYS A CA 1
ATOM 1263 C C . LYS A 1 170 ? 33.363 -6.477 -77.905 1.00 86.94 170 LYS A C 1
ATOM 1265 O O . LYS A 1 170 ? 33.503 -7.493 -77.221 1.00 86.94 170 LYS A O 1
ATOM 1270 N N . PRO A 1 171 ? 34.226 -5.444 -77.854 1.00 90.88 171 PRO A N 1
ATOM 1271 C CA . PRO A 1 171 ? 35.314 -5.348 -76.884 1.00 90.88 171 PRO A CA 1
ATOM 1272 C C . PRO A 1 171 ? 34.811 -4.852 -75.520 1.00 90.88 171 PRO A C 1
ATOM 1274 O O . PRO A 1 171 ? 34.115 -3.838 -75.436 1.00 90.88 171 PRO A O 1
ATOM 1277 N N . GLN A 1 172 ? 35.192 -5.546 -74.452 1.00 92.62 172 GLN A N 1
ATOM 1278 C CA . GLN A 1 172 ? 34.861 -5.202 -73.067 1.00 92.62 172 GLN A CA 1
ATOM 1279 C C . GLN A 1 172 ? 36.083 -5.425 -72.166 1.00 92.62 172 GLN A C 1
ATOM 1281 O O . GLN A 1 172 ? 36.986 -6.187 -72.509 1.00 92.62 172 GLN A O 1
ATOM 1286 N N . VAL A 1 173 ? 36.117 -4.768 -71.013 1.00 93.31 173 VAL A N 1
ATOM 1287 C CA . VAL A 1 173 ? 37.200 -4.855 -70.027 1.00 93.31 173 VAL A CA 1
ATOM 1288 C C . VAL A 1 173 ? 36.608 -5.113 -68.645 1.00 93.31 173 VAL A C 1
ATOM 1290 O O . VAL A 1 173 ? 35.607 -4.500 -68.274 1.00 93.31 173 VAL A O 1
ATOM 1293 N N . THR A 1 174 ? 37.233 -5.999 -67.876 1.00 92.56 174 THR A N 1
ATOM 1294 C CA . THR A 1 174 ? 37.042 -6.088 -66.423 1.00 92.56 174 THR A CA 1
ATOM 1295 C C . THR A 1 174 ? 38.214 -5.424 -65.721 1.00 92.56 174 THR A C 1
ATOM 1297 O O . THR A 1 174 ? 39.364 -5.606 -66.119 1.00 92.56 174 THR A O 1
ATOM 1300 N N . PHE A 1 175 ? 37.917 -4.665 -64.670 1.00 92.75 175 PHE A N 1
ATOM 1301 C CA . PHE A 1 175 ? 38.918 -4.149 -63.744 1.00 92.75 175 PHE A CA 1
ATOM 1302 C C . PHE A 1 175 ? 38.422 -4.384 -62.320 1.00 92.75 175 PHE A C 1
ATOM 1304 O O . PHE A 1 175 ? 37.306 -3.986 -61.987 1.00 92.75 175 PHE A O 1
ATOM 1311 N N . SER A 1 176 ? 39.203 -5.065 -61.491 1.00 93.12 176 SER A N 1
ATOM 1312 C CA . SER A 1 176 ? 38.835 -5.358 -60.102 1.00 93.12 176 SER A CA 1
ATOM 1313 C C . SER A 1 176 ? 40.016 -5.154 -59.174 1.00 93.12 176 SER A C 1
ATOM 1315 O O . SER A 1 176 ? 41.129 -5.500 -59.546 1.00 93.12 176 SER A O 1
ATOM 1317 N N . CYS A 1 177 ? 39.779 -4.634 -57.974 1.00 93.31 177 CYS A N 1
ATOM 1318 C CA . CYS A 1 177 ? 40.825 -4.358 -56.989 1.00 93.31 177 CYS A CA 1
ATOM 1319 C C . CYS A 1 177 ? 40.408 -4.841 -55.603 1.00 93.31 177 CYS A C 1
ATOM 1321 O O . CYS A 1 177 ? 39.239 -4.697 -55.234 1.00 93.31 177 CYS A O 1
ATOM 1323 N N . LYS A 1 178 ? 41.374 -5.341 -54.828 1.00 91.88 178 LYS A N 1
ATOM 1324 C CA . LYS A 1 178 ? 41.187 -5.828 -53.460 1.00 91.88 178 LYS A CA 1
ATOM 1325 C C . LYS A 1 178 ? 42.046 -5.011 -52.491 1.00 91.88 178 LYS A C 1
ATOM 1327 O O . LYS A 1 178 ? 43.257 -4.906 -52.655 1.00 91.88 178 LYS A O 1
ATOM 1332 N N . ALA A 1 179 ? 41.407 -4.435 -51.475 1.00 90.44 179 ALA A N 1
ATOM 1333 C CA . ALA A 1 179 ? 42.043 -3.530 -50.518 1.00 90.44 179 ALA A CA 1
ATOM 1334 C C . ALA A 1 179 ? 42.971 -4.234 -49.516 1.00 90.44 179 ALA A C 1
ATOM 1336 O O . ALA A 1 179 ? 43.875 -3.602 -48.988 1.00 90.44 179 ALA A O 1
ATOM 1337 N N . GLU A 1 180 ? 42.739 -5.521 -49.244 1.00 87.94 180 GLU A N 1
ATOM 1338 C CA . GLU A 1 180 ? 43.520 -6.303 -48.272 1.00 87.94 180 GLU A CA 1
ATOM 1339 C C . GLU A 1 180 ? 44.965 -6.552 -48.730 1.00 87.94 180 GLU A C 1
ATOM 1341 O O . GLU A 1 180 ? 45.876 -6.500 -47.909 1.00 87.94 180 GLU A O 1
ATOM 1346 N N . ASP A 1 181 ? 45.164 -6.773 -50.034 1.00 85.88 181 ASP A N 1
ATOM 1347 C CA . ASP A 1 181 ? 46.451 -7.184 -50.616 1.00 85.88 181 ASP A CA 1
ATOM 1348 C C . ASP A 1 181 ? 47.076 -6.110 -51.530 1.00 85.88 181 ASP A C 1
ATOM 1350 O O . ASP A 1 181 ? 48.085 -6.374 -52.177 1.00 85.88 181 ASP A O 1
ATOM 1354 N N . GLU A 1 182 ? 46.462 -4.922 -51.637 1.00 92.12 182 GLU A N 1
ATOM 1355 C CA . GLU A 1 182 ? 46.876 -3.822 -52.537 1.00 92.12 182 GLU A CA 1
ATOM 1356 C C . GLU A 1 182 ? 47.059 -4.258 -54.012 1.00 92.12 182 GLU A C 1
ATOM 1358 O O . GLU A 1 182 ? 47.913 -3.745 -54.742 1.00 92.12 182 GLU A O 1
ATOM 1363 N N . THR A 1 183 ? 46.235 -5.209 -54.465 1.00 92.31 183 THR A N 1
ATOM 1364 C CA . THR A 1 183 ? 46.288 -5.803 -55.812 1.00 92.31 183 THR A CA 1
ATOM 1365 C C . THR A 1 183 ? 45.072 -5.437 -56.657 1.00 92.31 183 THR A C 1
ATOM 1367 O O . THR A 1 183 ? 43.957 -5.243 -56.159 1.00 92.31 183 THR A O 1
ATOM 1370 N N . CYS A 1 184 ? 45.277 -5.387 -57.973 1.00 94.00 184 CYS A N 1
ATOM 1371 C CA . CYS A 1 184 ? 44.216 -5.259 -58.965 1.00 94.00 184 CYS A CA 1
ATOM 1372 C C . CYS A 1 184 ? 44.398 -6.272 -60.106 1.00 94.00 184 CYS A C 1
ATOM 1374 O O . CYS A 1 184 ? 45.484 -6.786 -60.355 1.00 94.00 184 CYS A O 1
ATOM 1376 N N . SER A 1 185 ? 43.330 -6.534 -60.853 1.00 92.50 185 SER A N 1
ATOM 1377 C CA . SER A 1 185 ? 43.355 -7.324 -62.081 1.00 92.50 185 SER A CA 1
ATOM 1378 C C . SER A 1 185 ? 42.661 -6.570 -63.207 1.00 92.50 185 SER A C 1
ATOM 1380 O O . SER A 1 185 ? 41.625 -5.937 -63.003 1.00 92.50 185 SER A O 1
ATOM 1382 N N . PHE A 1 186 ? 43.242 -6.648 -64.401 1.00 93.06 186 PHE A N 1
ATOM 1383 C CA . PHE A 1 186 ? 42.704 -6.109 -65.645 1.00 93.06 186 PHE A CA 1
ATOM 1384 C C . PHE A 1 186 ? 42.542 -7.260 -66.637 1.00 93.06 186 PHE A C 1
ATOM 1386 O O . PHE A 1 186 ? 43.501 -7.988 -66.876 1.00 93.06 186 PHE A O 1
ATOM 1393 N N . GLN A 1 187 ? 41.375 -7.431 -67.256 1.00 92.88 187 GLN A N 1
ATOM 1394 C CA . GLN A 1 187 ? 41.176 -8.485 -68.260 1.00 92.88 187 GLN A CA 1
ATOM 1395 C C . GLN A 1 187 ? 40.456 -7.935 -69.488 1.00 92.88 187 GLN A C 1
ATOM 1397 O O . GLN A 1 187 ? 39.499 -7.164 -69.374 1.00 92.88 187 GLN A O 1
ATOM 1402 N N . PHE A 1 188 ? 40.909 -8.340 -70.674 1.00 91.81 188 PHE A N 1
ATOM 1403 C CA . PHE A 1 188 ? 40.375 -7.877 -71.951 1.00 91.81 188 PHE A CA 1
ATOM 1404 C C . PHE A 1 188 ? 39.540 -8.965 -72.629 1.00 91.81 188 PHE A C 1
ATOM 1406 O O . PHE A 1 188 ? 39.993 -10.094 -72.837 1.00 91.81 188 PHE A O 1
ATOM 1413 N N . TRP A 1 189 ? 38.319 -8.610 -73.020 1.00 91.38 189 TRP A N 1
ATOM 1414 C CA . TRP A 1 189 ? 37.307 -9.520 -73.545 1.00 91.38 189 TRP A CA 1
ATOM 1415 C C . TRP A 1 189 ? 36.861 -9.093 -74.941 1.00 91.38 189 TRP A C 1
ATOM 1417 O O . TRP A 1 189 ? 36.624 -7.915 -75.197 1.00 91.38 189 TRP A O 1
ATOM 1427 N N . VAL A 1 190 ? 36.646 -10.064 -75.828 1.00 89.38 190 VAL A N 1
ATOM 1428 C CA . VAL A 1 190 ? 36.019 -9.859 -77.140 1.00 89.38 190 VAL A CA 1
ATOM 1429 C C . VAL A 1 190 ? 34.883 -10.865 -77.295 1.00 89.38 190 VAL A C 1
ATOM 1431 O O . VAL A 1 190 ? 35.086 -12.065 -77.132 1.00 89.38 190 VAL A O 1
ATOM 1434 N N . ASP A 1 191 ? 33.664 -10.379 -77.540 1.00 87.56 191 ASP A N 1
ATOM 1435 C CA . ASP A 1 191 ? 32.425 -11.180 -77.524 1.00 87.56 191 ASP A CA 1
ATOM 1436 C C . ASP A 1 191 ? 32.281 -12.047 -76.260 1.00 87.56 191 ASP A C 1
ATOM 1438 O O . ASP A 1 191 ? 31.925 -13.226 -76.305 1.00 87.56 191 ASP A O 1
ATOM 1442 N N . GLN A 1 192 ? 32.588 -11.444 -75.106 1.00 87.00 192 GLN A N 1
ATOM 1443 C CA . GLN A 1 192 ? 32.574 -12.089 -73.788 1.00 87.00 192 GLN A CA 1
ATOM 1444 C C . GLN A 1 192 ? 33.466 -13.340 -73.676 1.00 87.00 192 GLN A C 1
ATOM 1446 O O . GLN A 1 192 ? 33.250 -14.169 -72.784 1.00 87.00 192 GLN A O 1
ATOM 1451 N N . LYS A 1 193 ? 34.465 -13.473 -74.556 1.00 88.12 193 LYS A N 1
ATOM 1452 C CA . LYS A 1 193 ? 35.588 -14.401 -74.433 1.00 88.12 193 LYS A CA 1
ATOM 1453 C C . LYS A 1 193 ? 36.833 -13.613 -74.062 1.00 88.12 193 LYS A C 1
ATOM 1455 O O . LYS A 1 193 ? 37.198 -12.664 -74.750 1.00 88.12 193 LYS A O 1
ATOM 1460 N N . GLU A 1 194 ? 37.477 -14.024 -72.984 1.00 89.94 194 GLU A N 1
ATOM 1461 C CA . GLU A 1 194 ? 38.742 -13.444 -72.555 1.00 89.94 194 GLU A CA 1
ATOM 1462 C C . GLU A 1 194 ? 39.816 -13.678 -73.620 1.00 89.94 194 GLU A C 1
ATOM 1464 O O . GLU A 1 194 ? 39.826 -14.717 -74.295 1.00 89.94 194 GLU A O 1
ATOM 1469 N N . SER A 1 195 ? 40.654 -12.663 -73.799 1.00 90.94 195 SER A N 1
ATOM 1470 C CA . SER A 1 195 ? 41.769 -12.628 -74.744 1.00 90.94 195 SER A CA 1
ATOM 1471 C C . SER A 1 195 ? 43.081 -12.704 -73.972 1.00 90.94 195 SER A C 1
ATOM 1473 O O . SER A 1 195 ? 43.828 -13.664 -74.120 1.00 90.94 195 SER A O 1
ATOM 1475 N N . PHE A 1 196 ? 43.301 -11.741 -73.078 1.00 92.12 196 PHE A N 1
ATOM 1476 C CA . PHE A 1 196 ? 44.437 -11.690 -72.164 1.00 92.12 196 PHE A CA 1
ATOM 1477 C C . PHE A 1 196 ? 44.006 -11.106 -70.816 1.00 92.12 196 PHE A C 1
ATOM 1479 O O . PHE A 1 196 ? 43.030 -10.348 -70.745 1.00 92.12 196 PHE A O 1
ATOM 1486 N N . TYR A 1 197 ? 44.757 -11.431 -69.769 1.00 92.81 197 TYR A N 1
ATOM 1487 C CA . TYR A 1 197 ? 44.602 -10.870 -68.429 1.00 92.81 197 TYR A CA 1
ATOM 1488 C C . TYR A 1 197 ? 45.923 -10.307 -67.929 1.00 92.81 197 TYR A C 1
ATOM 1490 O O . TYR A 1 197 ? 46.995 -10.682 -68.403 1.00 92.81 197 TYR A O 1
ATOM 1498 N N . CYS A 1 198 ? 45.831 -9.425 -66.943 1.00 93.19 198 CYS A N 1
ATOM 1499 C CA . CYS A 1 198 ? 46.962 -8.877 -66.232 1.00 93.19 198 CYS A CA 1
ATOM 1500 C C . CYS A 1 198 ? 46.698 -8.814 -64.724 1.00 93.19 198 CYS A C 1
ATOM 1502 O O . CYS A 1 198 ? 45.595 -8.465 -64.291 1.00 93.19 198 CYS A O 1
ATOM 1504 N N . GLY A 1 199 ? 47.726 -9.127 -63.940 1.00 92.12 199 GLY A N 1
ATOM 1505 C CA . GLY A 1 199 ? 47.802 -8.873 -62.506 1.00 92.12 199 GLY A CA 1
ATOM 1506 C C . GLY A 1 199 ? 48.578 -7.584 -62.254 1.00 92.12 199 GLY A C 1
ATOM 1507 O O . GLY A 1 199 ? 49.547 -7.291 -62.957 1.00 92.12 199 GLY A O 1
ATOM 1508 N N . LEU A 1 200 ? 48.118 -6.806 -61.283 1.00 93.19 200 LEU A N 1
ATOM 1509 C CA . LEU A 1 200 ? 48.727 -5.572 -60.810 1.00 93.19 200 LEU A CA 1
ATOM 1510 C C . LEU A 1 200 ? 48.919 -5.702 -59.302 1.00 93.19 200 LEU A C 1
ATOM 1512 O O . LEU A 1 200 ? 47.995 -6.115 -58.598 1.00 93.19 200 LEU A O 1
ATOM 1516 N N . ASP A 1 201 ? 50.090 -5.326 -58.816 1.00 91.56 201 ASP A N 1
ATOM 1517 C CA . ASP A 1 201 ? 50.396 -5.239 -57.390 1.00 91.56 201 ASP A CA 1
ATOM 1518 C C . ASP A 1 201 ? 50.817 -3.807 -57.037 1.00 91.56 201 ASP A C 1
ATOM 1520 O O . ASP A 1 201 ? 50.916 -2.945 -57.918 1.00 91.56 201 ASP A O 1
ATOM 1524 N N . THR A 1 202 ? 51.065 -3.555 -55.748 1.00 92.81 202 THR A N 1
ATOM 1525 C CA . THR A 1 202 ? 51.540 -2.253 -55.248 1.00 92.81 202 THR A CA 1
ATOM 1526 C C . THR A 1 202 ? 50.669 -1.087 -55.742 1.00 92.81 202 THR A C 1
ATOM 1528 O O . THR A 1 202 ? 51.157 -0.062 -56.226 1.00 92.81 202 THR A O 1
ATOM 1531 N N . CYS A 1 203 ? 49.348 -1.280 -55.662 1.00 93.56 203 CYS A N 1
ATOM 1532 C CA . CYS A 1 203 ? 48.346 -0.341 -56.148 1.00 93.56 203 CYS A CA 1
ATOM 1533 C C . CYS A 1 203 ? 47.922 0.667 -55.068 1.00 93.56 203 CYS A C 1
ATOM 1535 O O . CYS A 1 203 ? 47.382 0.293 -54.032 1.00 93.56 203 CYS A O 1
ATOM 1537 N N . GLU A 1 204 ? 48.050 1.960 -55.366 1.00 92.81 204 GLU A N 1
ATOM 1538 C CA . GLU A 1 204 ? 47.443 3.062 -54.613 1.00 92.81 204 GLU A CA 1
ATOM 1539 C C . GLU A 1 204 ? 46.202 3.593 -55.353 1.00 92.81 204 GLU A C 1
ATOM 1541 O O . GLU A 1 204 ? 46.177 3.661 -56.587 1.00 92.81 204 GLU A O 1
ATOM 1546 N N . TRP A 1 205 ? 45.172 4.032 -54.622 1.00 93.06 205 TRP A N 1
ATOM 1547 C CA . TRP A 1 205 ? 44.003 4.690 -55.217 1.00 93.06 205 TRP A CA 1
ATOM 1548 C C . TRP A 1 205 ? 43.431 5.821 -54.365 1.00 93.06 205 TRP A C 1
ATOM 1550 O O . TRP A 1 205 ? 43.535 5.834 -53.139 1.00 93.06 205 TRP A O 1
ATOM 1560 N N . ASN A 1 206 ? 42.785 6.781 -55.029 1.00 89.88 206 ASN A N 1
ATOM 1561 C CA . ASN A 1 206 ? 42.081 7.883 -54.382 1.00 89.88 206 ASN A CA 1
ATOM 1562 C C . ASN A 1 206 ? 40.734 8.199 -55.056 1.00 89.88 206 ASN A C 1
ATOM 1564 O O . ASN A 1 206 ? 40.425 7.721 -56.151 1.00 89.88 206 ASN A O 1
ATOM 1568 N N . MET A 1 207 ? 39.930 9.027 -54.384 1.00 86.88 207 MET A N 1
ATOM 1569 C CA . MET A 1 207 ? 38.703 9.600 -54.931 1.00 86.88 207 MET A CA 1
ATOM 1570 C C . MET A 1 207 ? 38.626 11.094 -54.615 1.00 86.88 207 MET A C 1
ATOM 1572 O O . MET A 1 207 ? 38.703 11.500 -53.457 1.00 86.88 207 MET A O 1
ATOM 1576 N N . GLU A 1 208 ? 38.410 11.899 -55.649 1.00 84.44 208 GLU A N 1
ATOM 1577 C CA . GLU A 1 208 ? 38.165 13.335 -55.572 1.00 84.44 208 GLU A CA 1
ATOM 1578 C C . GLU A 1 208 ? 36.716 13.628 -55.987 1.00 84.44 208 GLU A C 1
ATOM 1580 O O . GLU A 1 208 ? 36.266 13.244 -57.070 1.00 84.44 208 GLU A O 1
ATOM 1585 N N . THR A 1 209 ? 35.961 14.309 -55.124 1.00 79.25 209 THR A N 1
ATOM 1586 C CA . THR A 1 209 ? 34.542 14.623 -55.355 1.00 79.25 209 THR A CA 1
ATOM 1587 C C . THR A 1 209 ? 34.339 16.120 -55.577 1.00 79.25 209 THR A C 1
ATOM 1589 O O . THR A 1 209 ? 34.424 16.910 -54.635 1.00 79.25 209 THR A O 1
ATOM 1592 N N . ASP A 1 210 ? 34.015 16.499 -56.812 1.00 77.88 210 ASP A N 1
ATOM 1593 C CA . ASP A 1 210 ? 33.568 17.841 -57.194 1.00 77.88 210 ASP A CA 1
ATOM 1594 C C . ASP A 1 210 ? 32.034 17.924 -57.202 1.00 77.88 210 ASP A C 1
ATOM 1596 O O . ASP A 1 210 ? 31.336 16.935 -57.423 1.00 77.88 210 ASP A O 1
ATOM 1600 N N . TYR A 1 211 ? 31.486 19.140 -57.086 1.00 71.88 211 TYR A N 1
ATOM 1601 C CA . TYR A 1 211 ? 30.033 19.402 -57.086 1.00 71.88 211 TYR A CA 1
ATOM 1602 C C . TYR A 1 211 ? 29.269 18.843 -58.312 1.00 71.88 211 TYR A C 1
ATOM 1604 O O . TYR A 1 211 ? 28.048 18.703 -58.268 1.00 71.88 211 TYR A O 1
ATOM 1612 N N . SER A 1 212 ? 29.962 18.547 -59.416 1.00 75.62 212 SER A N 1
ATOM 1613 C CA . SER A 1 212 ? 29.378 18.022 -60.659 1.00 75.62 212 SER A CA 1
ATOM 1614 C C . SER A 1 212 ? 30.029 16.737 -61.191 1.00 75.62 212 SER A C 1
ATOM 1616 O O . SER A 1 212 ? 29.599 16.244 -62.238 1.00 75.62 212 SER A O 1
ATOM 1618 N N . SER A 1 213 ? 31.045 16.188 -60.513 1.00 83.06 213 SER A N 1
ATOM 1619 C CA . SER A 1 213 ? 31.716 14.958 -60.950 1.00 83.06 213 SER A CA 1
ATOM 1620 C C . SER A 1 213 ? 32.513 14.276 -59.842 1.00 83.06 213 SER A C 1
ATOM 1622 O O . SER A 1 213 ? 33.282 14.942 -59.153 1.00 83.06 213 SER A O 1
ATOM 1624 N N . ASN A 1 214 ? 32.440 12.949 -59.772 1.00 85.31 214 ASN A N 1
ATOM 1625 C CA . ASN A 1 214 ? 33.336 12.143 -58.940 1.00 85.31 214 ASN A CA 1
ATOM 1626 C C . ASN A 1 214 ? 34.462 11.601 -59.824 1.00 85.31 214 ASN A C 1
ATOM 1628 O O . ASN A 1 214 ? 34.183 11.094 -60.913 1.00 85.31 214 ASN A O 1
ATOM 1632 N N . SER A 1 215 ? 35.712 11.714 -59.379 1.00 88.00 215 SER A N 1
ATOM 1633 C CA . SER A 1 215 ? 36.887 11.226 -60.108 1.00 88.00 215 SER A CA 1
ATOM 1634 C C . SER A 1 215 ? 37.674 10.255 -59.229 1.00 88.00 215 SER A C 1
ATOM 1636 O O . SER A 1 215 ? 38.043 10.618 -58.116 1.00 88.00 215 SER A O 1
ATOM 1638 N N . THR A 1 216 ? 37.929 9.038 -59.701 1.00 90.75 216 THR A N 1
ATOM 1639 C CA . THR A 1 216 ? 38.771 8.045 -59.020 1.00 90.75 216 THR A CA 1
ATOM 1640 C C . THR A 1 216 ? 40.032 7.794 -59.829 1.00 90.75 216 THR A C 1
ATOM 1642 O O . THR A 1 216 ? 39.965 7.680 -61.054 1.00 90.75 216 THR A O 1
ATOM 1645 N N . HIS A 1 217 ? 41.173 7.717 -59.152 1.00 92.62 217 HIS A N 1
ATOM 1646 C CA . HIS A 1 217 ? 42.471 7.475 -59.778 1.00 92.62 217 HIS A CA 1
ATOM 1647 C C . HIS A 1 217 ? 43.097 6.251 -59.115 1.00 92.62 217 HIS A C 1
ATOM 1649 O O . HIS A 1 217 ? 43.191 6.205 -57.889 1.00 92.62 217 HIS A O 1
ATOM 1655 N N . TYR A 1 218 ? 43.517 5.280 -59.920 1.00 93.56 218 TYR A N 1
ATOM 1656 C CA . TYR A 1 218 ? 44.279 4.106 -59.498 1.00 93.56 218 TYR A CA 1
ATOM 1657 C C . TYR A 1 218 ? 45.657 4.154 -60.145 1.00 93.56 218 TYR A C 1
ATOM 1659 O O . TYR A 1 218 ? 45.771 4.465 -61.333 1.00 93.56 218 TYR A O 1
ATOM 1667 N N . ARG A 1 219 ? 46.690 3.796 -59.387 1.00 94.69 219 ARG A N 1
ATOM 1668 C CA . ARG A 1 219 ? 48.078 3.728 -59.840 1.00 94.69 219 ARG A CA 1
ATOM 1669 C C . ARG A 1 219 ? 48.738 2.489 -59.250 1.00 94.69 219 ARG A C 1
ATOM 1671 O O . ARG A 1 219 ? 48.810 2.380 -58.036 1.00 94.69 219 ARG A O 1
ATOM 1678 N N . CYS A 1 220 ? 49.268 1.616 -60.097 1.00 94.81 220 CYS A N 1
ATOM 1679 C CA . CYS A 1 220 ? 50.023 0.434 -59.677 1.00 94.81 220 CYS A CA 1
ATOM 1680 C C . CYS A 1 220 ? 51.439 0.503 -60.257 1.00 94.81 220 CYS A C 1
ATOM 1682 O O . CYS A 1 220 ? 51.604 0.836 -61.439 1.00 94.81 220 CYS A O 1
ATOM 1684 N N . GLU A 1 221 ? 52.461 0.226 -59.444 1.00 92.25 221 GLU A N 1
ATOM 1685 C CA . GLU A 1 221 ? 53.860 0.349 -59.878 1.00 92.25 221 GLU A CA 1
ATOM 1686 C C . GLU A 1 221 ? 54.325 -0.848 -60.723 1.00 92.25 221 GLU A C 1
ATOM 1688 O O . GLU A 1 221 ? 55.153 -0.659 -61.622 1.00 92.25 221 GLU A O 1
ATOM 1693 N N . HIS A 1 222 ? 53.770 -2.049 -60.511 1.00 90.31 222 HIS A N 1
ATOM 1694 C CA . HIS A 1 222 ? 54.052 -3.224 -61.344 1.00 90.31 222 HIS A CA 1
ATOM 1695 C C . HIS A 1 222 ? 52.788 -3.843 -61.959 1.00 90.31 222 HIS A C 1
ATOM 1697 O O . HIS A 1 222 ? 51.666 -3.704 -61.470 1.00 90.31 222 HIS A O 1
ATOM 1703 N N . LEU A 1 223 ? 52.991 -4.496 -63.104 1.00 91.19 223 LEU A N 1
ATOM 1704 C CA . LEU A 1 223 ? 51.958 -5.094 -63.949 1.00 91.19 223 LEU A CA 1
ATOM 1705 C C . LEU A 1 223 ? 52.568 -6.296 -64.686 1.00 91.19 223 LEU A C 1
ATOM 1707 O O . LEU A 1 223 ? 53.638 -6.173 -65.282 1.00 91.19 223 LEU A O 1
ATOM 1711 N N . GLN A 1 224 ? 51.879 -7.435 -64.697 1.00 91.56 224 GLN A N 1
ATOM 1712 C CA . GLN A 1 224 ? 52.247 -8.624 -65.473 1.00 91.56 224 GLN A CA 1
ATOM 1713 C C . GLN A 1 224 ? 51.038 -9.093 -66.283 1.00 91.56 224 GLN A C 1
ATOM 1715 O O . GLN A 1 224 ? 49.951 -9.204 -65.726 1.00 91.56 224 GLN A O 1
ATOM 1720 N N . CYS A 1 225 ? 51.215 -9.375 -67.577 1.00 91.69 225 CYS A N 1
ATOM 1721 C CA . CYS A 1 225 ? 50.139 -9.770 -68.490 1.00 91.69 225 CYS A CA 1
ATOM 1722 C C . CYS A 1 225 ? 50.435 -11.103 -69.191 1.00 91.69 225 CYS A C 1
ATOM 1724 O O . CYS A 1 225 ? 51.570 -11.344 -69.594 1.00 91.69 225 CYS A O 1
ATOM 1726 N N . GLU A 1 226 ? 49.405 -11.922 -69.415 1.00 90.88 226 GLU A N 1
ATOM 1727 C CA . GLU A 1 226 ? 49.484 -13.190 -70.155 1.00 90.88 226 GLU A CA 1
ATOM 1728 C C . GLU A 1 226 ? 48.351 -13.316 -71.190 1.00 90.88 226 GLU A C 1
ATOM 1730 O O . GLU A 1 226 ? 47.192 -12.981 -70.929 1.00 90.88 226 GLU A O 1
ATOM 1735 N N . CYS A 1 227 ? 48.692 -13.821 -72.380 1.00 90.75 227 CYS A N 1
ATOM 1736 C CA . CYS A 1 227 ? 47.753 -14.105 -73.471 1.00 90.75 227 CYS A CA 1
ATOM 1737 C C . CYS A 1 227 ? 47.157 -15.513 -73.326 1.00 90.75 227 CYS A C 1
ATOM 1739 O O . CYS A 1 227 ? 47.892 -16.480 -73.132 1.00 90.75 227 CYS A O 1
ATOM 1741 N N . ILE A 1 228 ? 45.844 -15.667 -73.524 1.00 89.44 228 ILE A N 1
ATOM 1742 C CA . ILE A 1 228 ? 45.211 -16.991 -73.589 1.00 89.44 228 ILE A CA 1
ATOM 1743 C C . ILE A 1 228 ? 45.347 -17.525 -75.028 1.00 89.44 228 ILE A C 1
ATOM 1745 O O . ILE A 1 228 ? 44.773 -16.940 -75.952 1.00 89.44 228 ILE A O 1
ATOM 1749 N N . PRO A 1 229 ? 46.063 -18.641 -75.262 1.00 86.94 229 PRO A N 1
ATOM 1750 C CA . PRO A 1 229 ? 46.404 -19.084 -76.611 1.00 86.94 229 PRO A CA 1
ATOM 1751 C C . PRO A 1 229 ? 45.173 -19.479 -77.441 1.00 86.94 229 PRO A C 1
ATOM 1753 O O . PRO A 1 229 ? 44.236 -20.123 -76.963 1.00 86.94 229 PRO A O 1
ATOM 1756 N N . GLY A 1 230 ? 45.188 -19.104 -78.721 1.00 84.81 230 GLY A N 1
ATOM 1757 C CA . GLY A 1 230 ? 44.104 -19.356 -79.673 1.00 84.81 230 GLY A CA 1
ATOM 1758 C C . GLY A 1 230 ? 42.894 -18.427 -79.518 1.00 84.81 230 GLY A C 1
ATOM 1759 O O . GLY A 1 230 ? 41.841 -18.702 -80.100 1.00 84.81 230 GLY A O 1
ATOM 1760 N N . ARG A 1 231 ? 43.012 -17.345 -78.737 1.00 88.31 231 ARG A N 1
ATOM 1761 C CA . ARG A 1 231 ? 41.987 -16.296 -78.608 1.00 88.31 231 ARG A CA 1
ATOM 1762 C C . ARG A 1 231 ? 42.267 -15.126 -79.547 1.00 88.31 231 ARG A C 1
ATOM 1764 O O . ARG A 1 231 ? 43.352 -14.994 -80.113 1.00 88.31 231 ARG A O 1
ATOM 1771 N N . PHE A 1 232 ? 41.262 -14.275 -79.727 1.00 85.25 232 PHE A N 1
ATOM 1772 C CA . PHE A 1 232 ? 41.417 -13.031 -80.472 1.00 85.25 232 PHE A CA 1
ATOM 1773 C C . PHE A 1 232 ? 42.512 -12.178 -79.814 1.00 85.25 232 PHE A C 1
ATOM 1775 O O . PHE A 1 232 ? 42.541 -12.074 -78.596 1.00 85.25 232 PHE A O 1
ATOM 1782 N N . LEU A 1 233 ? 43.417 -11.602 -80.607 1.00 85.38 233 LEU A N 1
ATOM 1783 C CA . LEU A 1 233 ? 44.657 -10.941 -80.155 1.00 85.38 233 LEU A CA 1
ATOM 1784 C C . LEU A 1 233 ? 45.750 -11.858 -79.550 1.00 85.38 233 LEU A C 1
ATOM 1786 O O . LEU A 1 233 ? 46.823 -11.375 -79.202 1.00 85.38 233 LEU A O 1
ATOM 1790 N N . CYS A 1 234 ? 45.515 -13.171 -79.472 1.00 88.19 234 CYS A N 1
ATOM 1791 C CA . CYS A 1 234 ? 46.418 -14.170 -78.883 1.00 88.19 234 CYS A CA 1
ATOM 1792 C C . CYS A 1 234 ? 46.473 -15.442 -79.755 1.00 88.19 234 CYS A C 1
ATOM 1794 O O . CYS A 1 234 ? 46.224 -16.560 -79.295 1.00 88.19 234 CYS A O 1
ATOM 1796 N N . GLY A 1 235 ? 46.705 -15.269 -81.060 1.00 82.69 235 GLY A N 1
ATOM 1797 C CA . GLY A 1 235 ? 46.888 -16.375 -82.009 1.00 82.69 235 GLY A CA 1
ATOM 1798 C C . GLY A 1 235 ? 45.624 -16.918 -82.701 1.00 82.69 235 GLY A C 1
ATOM 1799 O O . GLY A 1 235 ? 45.719 -17.912 -83.423 1.00 82.69 235 GLY A O 1
ATOM 1800 N N . GLU A 1 236 ? 44.438 -16.306 -82.557 1.00 85.81 236 GLU A N 1
ATOM 1801 C CA . GLU A 1 236 ? 43.295 -16.621 -83.440 1.00 85.81 236 GLU A CA 1
ATOM 1802 C C . GLU A 1 236 ? 43.625 -16.227 -84.894 1.00 85.81 236 GLU A C 1
ATOM 1804 O O . GLU A 1 236 ? 43.994 -15.080 -85.169 1.00 85.81 236 GLU A O 1
ATOM 1809 N N . ASN A 1 237 ? 43.449 -17.162 -85.838 1.00 78.75 237 ASN A N 1
ATOM 1810 C CA . ASN A 1 237 ? 43.688 -16.948 -87.271 1.00 78.75 237 ASN A CA 1
ATOM 1811 C C . ASN A 1 237 ? 42.931 -15.716 -87.804 1.00 78.75 237 ASN A C 1
ATOM 1813 O O . ASN A 1 237 ? 41.704 -15.721 -87.881 1.00 78.75 237 ASN A O 1
ATOM 1817 N N . GLY A 1 238 ? 43.677 -14.694 -88.234 1.00 74.06 238 GLY A N 1
ATOM 1818 C CA . GLY A 1 238 ? 43.130 -13.418 -88.713 1.00 74.06 238 GLY A CA 1
ATOM 1819 C C . GLY A 1 238 ? 43.184 -12.273 -87.693 1.00 74.06 238 GLY A C 1
ATOM 1820 O O . GLY A 1 238 ? 42.807 -11.157 -88.036 1.00 74.06 238 GLY A O 1
ATOM 1821 N N . SER A 1 239 ? 43.683 -12.517 -86.477 1.00 81.62 239 SER A N 1
ATOM 1822 C CA . SER A 1 239 ? 44.009 -11.485 -85.483 1.00 81.62 239 SER A CA 1
ATOM 1823 C C . SER A 1 239 ? 45.528 -11.282 -85.346 1.00 81.62 239 SER A C 1
ATOM 1825 O O . SER A 1 239 ? 46.316 -12.113 -85.796 1.00 81.62 239 SER A O 1
ATOM 1827 N N . ILE A 1 240 ? 45.941 -10.148 -84.771 1.00 81.19 240 ILE A N 1
ATOM 1828 C CA . ILE A 1 240 ? 47.348 -9.847 -84.451 1.00 81.19 240 ILE A CA 1
ATOM 1829 C C . ILE A 1 240 ? 47.708 -10.603 -83.172 1.00 81.19 240 ILE A C 1
ATOM 1831 O O . ILE A 1 240 ? 47.001 -10.436 -82.192 1.00 81.19 240 ILE A O 1
ATOM 1835 N N . ASP A 1 241 ? 48.779 -11.392 -83.145 1.00 85.31 241 ASP A N 1
ATOM 1836 C CA . ASP A 1 241 ? 49.217 -12.053 -81.909 1.00 85.31 241 ASP A CA 1
ATOM 1837 C C . ASP A 1 241 ? 50.044 -11.092 -81.039 1.00 85.31 241 ASP A C 1
ATOM 1839 O O . ASP A 1 241 ? 51.040 -10.532 -81.504 1.00 85.31 241 ASP A O 1
ATOM 1843 N N . LEU A 1 242 ? 49.609 -10.876 -79.797 1.00 85.94 242 LEU A N 1
ATOM 1844 C CA . LEU A 1 242 ? 50.261 -10.005 -78.818 1.00 85.94 242 LEU A CA 1
ATOM 1845 C C . LEU A 1 242 ? 51.059 -10.777 -77.756 1.00 85.94 242 LEU A C 1
ATOM 1847 O O . LEU A 1 242 ? 51.628 -10.139 -76.874 1.00 85.94 242 LEU A O 1
ATOM 1851 N N . SER A 1 243 ? 51.132 -12.111 -77.827 1.00 85.44 243 SER A N 1
ATOM 1852 C CA . SER A 1 243 ? 51.688 -12.954 -76.754 1.00 85.44 243 SER A CA 1
ATOM 1853 C C . SER A 1 243 ? 53.092 -12.522 -76.294 1.00 85.44 243 SER A C 1
ATOM 1855 O O . SER A 1 243 ? 53.275 -12.207 -75.119 1.00 85.44 243 SER A O 1
ATOM 1857 N N . ASP A 1 244 ? 54.050 -12.387 -77.220 1.00 85.12 244 ASP A N 1
ATOM 1858 C CA . ASP A 1 244 ? 55.419 -11.932 -76.907 1.00 85.12 244 ASP A CA 1
ATOM 1859 C C . ASP A 1 244 ? 55.468 -10.476 -76.394 1.00 85.12 244 ASP A C 1
ATOM 1861 O O . ASP A 1 244 ? 56.347 -10.109 -75.614 1.00 85.12 244 ASP A O 1
ATOM 1865 N N . PHE A 1 245 ? 54.532 -9.626 -76.835 1.00 86.75 245 PHE A N 1
ATOM 1866 C CA . PHE A 1 245 ? 54.473 -8.210 -76.458 1.00 86.75 245 PHE A CA 1
ATOM 1867 C C . PHE A 1 245 ? 53.985 -8.034 -75.014 1.00 86.75 245 PHE A C 1
ATOM 1869 O O . PHE A 1 245 ? 54.585 -7.270 -74.255 1.00 86.75 245 PHE A O 1
ATOM 1876 N N . LEU A 1 246 ? 52.920 -8.750 -74.637 1.00 86.06 246 LEU A N 1
ATOM 1877 C CA . LEU A 1 246 ? 52.338 -8.698 -73.294 1.00 86.06 246 LEU A CA 1
ATOM 1878 C C . LEU A 1 246 ? 53.311 -9.220 -72.229 1.00 86.06 246 LEU A C 1
ATOM 1880 O O . LEU A 1 246 ? 53.452 -8.590 -71.184 1.00 86.06 246 LEU A O 1
ATOM 1884 N N . ASP A 1 247 ? 54.009 -10.324 -72.511 1.00 83.00 247 ASP A N 1
ATOM 1885 C CA . ASP A 1 247 ? 54.951 -10.931 -71.566 1.00 83.00 247 ASP A CA 1
ATOM 1886 C C . ASP A 1 247 ? 56.233 -10.092 -71.402 1.00 83.00 247 ASP A C 1
ATOM 1888 O O . ASP A 1 247 ? 56.669 -9.810 -70.284 1.00 83.00 247 ASP A O 1
ATOM 1892 N N . GLN A 1 248 ? 56.842 -9.625 -72.498 1.00 82.88 248 GLN A N 1
ATOM 1893 C CA . GLN A 1 248 ? 58.192 -9.045 -72.434 1.00 82.88 248 GLN A CA 1
ATOM 1894 C C . GLN A 1 248 ? 58.231 -7.528 -72.212 1.00 82.88 248 GLN A C 1
ATOM 1896 O O . GLN A 1 248 ? 59.182 -7.038 -71.599 1.00 82.88 248 GLN A O 1
ATOM 1901 N N . LEU A 1 249 ? 57.248 -6.770 -72.713 1.00 84.94 249 LEU A N 1
ATOM 1902 C CA . LEU A 1 249 ? 57.323 -5.300 -72.750 1.00 84.94 249 LEU A CA 1
ATOM 1903 C C . LEU A 1 249 ? 56.433 -4.603 -71.718 1.00 84.94 249 LEU A C 1
ATOM 1905 O O . LEU A 1 249 ? 56.757 -3.490 -71.305 1.00 84.94 249 LEU A O 1
ATOM 1909 N N . ILE A 1 250 ? 55.353 -5.239 -71.269 1.00 85.75 250 ILE A N 1
ATOM 1910 C CA . ILE A 1 250 ? 54.433 -4.644 -70.298 1.00 85.75 250 ILE A CA 1
ATOM 1911 C C . ILE A 1 250 ? 54.893 -4.985 -68.877 1.00 85.75 250 ILE A C 1
ATOM 1913 O O . ILE A 1 250 ? 54.843 -6.145 -68.466 1.00 85.75 250 ILE A O 1
ATOM 1917 N N . LYS A 1 251 ? 55.367 -3.966 -68.142 1.00 86.12 251 LYS A N 1
ATOM 1918 C CA . LYS A 1 251 ? 55.840 -4.085 -66.744 1.00 86.12 251 LYS A CA 1
ATOM 1919 C C . LYS A 1 251 ? 55.358 -2.980 -65.789 1.00 86.12 251 LYS A C 1
ATOM 1921 O O . LYS A 1 251 ? 55.629 -3.067 -64.596 1.00 86.12 251 LYS A O 1
ATOM 1926 N N . GLY A 1 252 ? 54.632 -1.973 -66.287 1.00 84.88 252 GLY A N 1
ATOM 1927 C CA . GLY A 1 252 ? 54.161 -0.821 -65.503 1.00 84.88 252 GLY A CA 1
ATOM 1928 C C . GLY A 1 252 ? 55.110 0.396 -65.532 1.00 84.88 252 GLY A C 1
ATOM 1929 O O . GLY A 1 252 ? 56.141 0.361 -66.212 1.00 84.88 252 GLY A O 1
ATOM 1930 N N . PRO A 1 253 ? 54.768 1.494 -64.827 1.00 90.81 253 PRO A N 1
ATOM 1931 C CA . PRO A 1 253 ? 53.563 1.666 -64.012 1.00 90.81 253 PRO A CA 1
ATOM 1932 C C . PRO A 1 253 ? 52.305 1.856 -64.871 1.00 90.81 253 PRO A C 1
ATOM 1934 O O . PRO A 1 253 ? 52.374 2.365 -65.994 1.00 90.81 253 PRO A O 1
ATOM 1937 N N . ALA A 1 254 ? 51.151 1.468 -64.332 1.00 92.38 254 ALA A N 1
ATOM 1938 C CA . ALA A 1 254 ? 49.853 1.587 -64.994 1.00 92.38 254 ALA A CA 1
ATOM 1939 C C . ALA A 1 254 ? 48.898 2.475 -64.188 1.00 92.38 254 ALA A C 1
ATOM 1941 O O . ALA A 1 254 ? 48.903 2.433 -62.955 1.00 92.38 254 ALA A O 1
ATOM 1942 N N . THR A 1 255 ? 48.060 3.254 -64.880 1.00 93.12 255 THR A N 1
ATOM 1943 C CA . THR A 1 255 ? 46.967 4.015 -64.253 1.00 93.12 255 THR A CA 1
ATOM 1944 C C . THR A 1 255 ? 45.605 3.636 -64.818 1.00 93.12 255 THR A C 1
ATOM 1946 O O . THR A 1 255 ? 45.462 3.301 -66.000 1.00 93.12 255 THR A O 1
ATOM 1949 N N . PHE A 1 256 ? 44.595 3.694 -63.952 1.00 92.62 256 PHE A N 1
ATOM 1950 C CA . PHE A 1 256 ? 43.191 3.559 -64.315 1.00 92.62 256 PHE A CA 1
ATOM 1951 C C . PHE A 1 256 ? 42.413 4.718 -63.689 1.00 92.62 256 PHE A C 1
ATOM 1953 O O . PHE A 1 256 ? 42.196 4.765 -62.480 1.00 92.62 256 PHE A O 1
ATOM 1960 N N . ASP A 1 257 ? 42.008 5.667 -64.525 1.00 91.81 257 ASP A N 1
ATOM 1961 C CA . ASP A 1 257 ? 41.403 6.928 -64.102 1.00 91.81 257 ASP A CA 1
ATOM 1962 C C . ASP A 1 257 ? 39.945 6.976 -64.570 1.00 91.81 257 ASP A C 1
ATOM 1964 O O . ASP A 1 257 ? 39.669 6.819 -65.758 1.00 91.81 257 ASP A O 1
ATOM 1968 N N . THR A 1 258 ? 38.988 7.189 -63.665 1.00 90.44 258 THR A N 1
ATOM 1969 C CA . THR A 1 258 ? 37.549 7.235 -63.976 1.00 90.44 258 THR A CA 1
ATOM 1970 C C . THR A 1 258 ? 36.927 8.545 -63.532 1.00 90.44 258 THR A C 1
ATOM 1972 O O . THR A 1 258 ? 36.992 8.904 -62.365 1.00 90.44 258 THR A O 1
ATOM 1975 N N . LYS A 1 259 ? 36.237 9.232 -64.447 1.00 89.00 259 LYS A N 1
ATOM 1976 C CA . LYS A 1 259 ? 35.440 10.427 -64.163 1.00 89.00 259 LYS A CA 1
ATOM 1977 C C . LYS A 1 259 ? 33.958 10.163 -64.418 1.00 89.00 259 LYS A C 1
ATOM 1979 O O . LYS A 1 259 ? 33.527 10.005 -65.561 1.00 89.00 259 LYS A O 1
ATOM 1984 N N . SER A 1 260 ? 33.176 10.137 -63.346 1.00 85.44 260 SER A N 1
ATOM 1985 C CA . SER A 1 260 ? 31.724 9.964 -63.361 1.00 85.44 260 SER A CA 1
ATOM 1986 C C . SER A 1 260 ? 31.009 11.315 -63.360 1.00 85.44 260 SER A C 1
ATOM 1988 O O . SER A 1 260 ? 31.338 12.208 -62.576 1.00 85.44 260 SER A O 1
ATOM 1990 N N . THR A 1 261 ? 30.035 11.481 -64.256 1.00 84.00 261 THR A N 1
ATOM 1991 C CA . THR A 1 261 ? 29.242 12.709 -64.427 1.00 84.00 261 THR A CA 1
ATOM 1992 C C . THR A 1 261 ? 27.766 12.376 -64.647 1.00 84.00 261 THR A C 1
ATOM 1994 O O . THR A 1 261 ? 27.421 11.246 -64.986 1.00 84.00 261 THR A O 1
ATOM 1997 N N . LEU A 1 262 ? 26.885 13.377 -64.542 1.00 75.00 262 LEU A N 1
ATOM 1998 C CA . LEU A 1 262 ? 25.452 13.240 -64.861 1.00 75.00 262 LEU A CA 1
ATOM 1999 C C . LEU A 1 262 ? 25.166 12.772 -66.305 1.00 75.00 262 LEU A C 1
ATOM 2001 O O . LEU A 1 262 ? 24.076 12.270 -66.568 1.00 75.00 262 LEU A O 1
ATOM 2005 N N . GLU A 1 263 ? 26.116 12.930 -67.233 1.00 74.19 263 GLU A N 1
ATOM 2006 C CA . GLU A 1 263 ? 26.003 12.468 -68.627 1.00 74.19 263 GLU A CA 1
ATOM 2007 C C . GLU A 1 263 ? 26.584 11.055 -68.853 1.00 74.19 263 GLU A C 1
ATOM 2009 O O . GLU A 1 263 ? 26.487 10.530 -69.962 1.00 74.19 263 GLU A O 1
ATOM 2014 N N . GLY A 1 264 ? 27.184 10.438 -67.827 1.00 78.75 264 GLY A N 1
ATOM 2015 C CA . GLY A 1 264 ? 27.808 9.111 -67.881 1.00 78.75 264 GLY A CA 1
ATOM 2016 C C . GLY A 1 264 ? 29.236 9.069 -67.323 1.00 78.75 264 GLY A C 1
ATOM 2017 O O . GLY A 1 264 ? 29.798 10.089 -66.902 1.00 78.75 264 GLY A O 1
ATOM 2018 N N . THR A 1 265 ? 29.824 7.871 -67.330 1.00 84.19 265 THR A N 1
ATOM 2019 C CA . THR A 1 265 ? 31.204 7.596 -66.907 1.00 84.19 265 THR A CA 1
ATOM 2020 C C . THR A 1 265 ? 32.175 7.668 -68.086 1.00 84.19 265 THR A C 1
ATOM 2022 O O . THR A 1 265 ? 31.866 7.254 -69.202 1.00 84.19 265 THR A O 1
ATOM 2025 N N . LYS A 1 266 ? 33.367 8.222 -67.849 1.00 89.12 266 LYS A N 1
ATOM 2026 C CA . LYS A 1 266 ? 34.495 8.190 -68.788 1.00 89.12 266 LYS A CA 1
ATOM 2027 C C . LYS A 1 266 ? 35.726 7.711 -68.043 1.00 89.12 266 LYS A C 1
ATOM 2029 O O . LYS A 1 266 ? 36.178 8.388 -67.122 1.00 89.12 266 LYS A O 1
ATOM 2034 N N . SER A 1 267 ? 36.251 6.576 -68.464 1.00 90.56 267 SER A N 1
ATOM 2035 C CA . SER A 1 267 ? 37.370 5.896 -67.828 1.00 90.56 267 SER A CA 1
ATOM 2036 C C . SER A 1 267 ? 38.524 5.742 -68.815 1.00 90.56 267 SER A C 1
ATOM 2038 O O . SER A 1 267 ? 38.306 5.671 -70.027 1.00 90.56 267 SER A O 1
ATOM 2040 N N . VAL A 1 268 ? 39.756 5.723 -68.321 1.00 92.19 268 VAL A N 1
ATOM 2041 C CA . VAL A 1 268 ? 40.971 5.612 -69.132 1.00 92.19 268 VAL A CA 1
ATOM 2042 C C . VAL A 1 268 ? 41.912 4.623 -68.466 1.00 92.19 268 VAL A C 1
ATOM 2044 O O . VAL A 1 268 ? 42.290 4.827 -67.318 1.00 92.19 268 VAL A O 1
ATOM 2047 N N . PHE A 1 269 ? 42.311 3.581 -69.195 1.00 91.25 269 PHE A N 1
ATOM 2048 C CA . PHE A 1 269 ? 43.451 2.747 -68.811 1.00 91.25 269 PHE A CA 1
ATOM 2049 C C . PHE A 1 269 ? 44.684 3.190 -69.600 1.00 91.25 269 PHE A C 1
ATOM 2051 O O . PHE A 1 269 ? 44.600 3.405 -70.815 1.00 91.25 269 PHE A O 1
ATOM 2058 N N . SER A 1 270 ? 45.814 3.345 -68.911 1.00 90.06 270 SER A N 1
ATOM 2059 C CA . SER A 1 270 ? 47.044 3.896 -69.473 1.00 90.06 270 SER A CA 1
ATOM 2060 C C . SER A 1 270 ? 48.278 3.159 -68.954 1.00 90.06 270 SER A C 1
ATOM 2062 O O . SER A 1 270 ? 48.578 3.189 -67.764 1.00 90.06 270 SER A O 1
ATOM 2064 N N . GLU A 1 271 ? 49.046 2.578 -69.874 1.00 90.62 271 GLU A N 1
ATOM 2065 C CA . GLU A 1 271 ? 50.391 2.043 -69.635 1.00 90.62 271 GLU A CA 1
ATOM 2066 C C . GLU A 1 271 ? 51.295 2.477 -70.811 1.00 90.62 271 GLU A C 1
ATOM 2068 O O . GLU A 1 271 ? 50.834 2.451 -71.958 1.00 90.62 271 GLU A O 1
ATOM 2073 N N . PRO A 1 272 ? 52.542 2.936 -70.576 1.00 88.06 272 PRO A N 1
ATOM 2074 C CA . PRO A 1 272 ? 53.403 3.502 -71.619 1.00 88.06 272 PRO A CA 1
ATOM 2075 C C . PRO A 1 272 ? 53.583 2.673 -72.903 1.00 88.06 272 PRO A C 1
ATOM 2077 O O . PRO A 1 272 ? 53.492 3.244 -73.993 1.00 88.06 272 PRO A O 1
ATOM 2080 N N . GLN A 1 273 ? 53.837 1.363 -72.814 1.00 88.69 273 GLN A N 1
ATOM 2081 C CA . GLN A 1 273 ? 54.068 0.515 -73.993 1.00 88.69 273 GLN A CA 1
ATOM 2082 C C . GLN A 1 273 ? 52.760 0.176 -74.715 1.00 88.69 273 GLN A C 1
ATOM 2084 O O . GLN A 1 273 ? 52.681 0.294 -75.940 1.00 88.69 273 GLN A O 1
ATOM 2089 N N . MET A 1 274 ? 51.710 -0.164 -73.968 1.00 85.25 274 MET A N 1
ATOM 2090 C CA . MET A 1 274 ? 50.365 -0.426 -74.473 1.00 85.25 274 MET A CA 1
ATOM 2091 C C . MET A 1 274 ? 49.800 0.799 -75.205 1.00 85.25 274 MET A C 1
ATOM 2093 O O . MET A 1 274 ? 49.302 0.670 -76.321 1.00 85.25 274 MET A O 1
ATOM 2097 N N . ASN A 1 275 ? 49.949 2.005 -74.649 1.00 86.00 275 ASN A N 1
ATOM 2098 C CA . ASN A 1 275 ? 49.575 3.254 -75.321 1.00 86.00 275 ASN A CA 1
ATOM 2099 C C . ASN A 1 275 ? 50.350 3.440 -76.641 1.00 86.00 275 ASN A C 1
ATOM 2101 O O . ASN A 1 275 ? 49.771 3.848 -77.648 1.00 86.00 275 ASN A O 1
ATOM 2105 N N . GLY A 1 276 ? 51.641 3.088 -76.665 1.00 83.56 276 GLY A N 1
ATOM 2106 C CA . GLY A 1 276 ? 52.460 3.080 -77.881 1.00 83.56 276 GLY A CA 1
ATOM 2107 C C . GLY A 1 276 ? 51.945 2.109 -78.950 1.00 83.56 276 GLY A C 1
ATOM 2108 O O . GLY A 1 276 ? 51.844 2.479 -80.122 1.00 83.56 276 GLY A O 1
ATOM 2109 N N . LEU A 1 277 ? 51.550 0.896 -78.549 1.00 83.38 277 LEU A N 1
ATOM 2110 C CA . LEU A 1 277 ? 50.919 -0.093 -79.427 1.00 83.38 277 LEU A CA 1
ATOM 2111 C C . LEU A 1 277 ? 49.572 0.414 -79.964 1.00 83.38 277 LEU A C 1
ATOM 2113 O O . LEU A 1 277 ? 49.329 0.336 -81.168 1.00 83.38 277 LEU A O 1
ATOM 2117 N N . ILE A 1 278 ? 48.710 0.970 -79.108 1.00 82.88 278 ILE A N 1
ATOM 2118 C CA . ILE A 1 278 ? 47.383 1.463 -79.506 1.00 82.88 278 ILE A CA 1
ATOM 2119 C C . ILE A 1 278 ? 47.511 2.637 -80.482 1.00 82.88 278 ILE A C 1
ATOM 2121 O O . ILE A 1 278 ? 46.833 2.649 -81.512 1.00 82.88 278 ILE A O 1
ATOM 2125 N N . ALA A 1 279 ? 48.432 3.569 -80.229 1.00 83.75 279 ALA A N 1
ATOM 2126 C CA . ALA A 1 279 ? 48.710 4.678 -81.136 1.00 83.75 279 ALA A CA 1
ATOM 2127 C C . ALA A 1 279 ? 49.278 4.200 -82.485 1.00 83.75 279 ALA A C 1
ATOM 2129 O O . ALA A 1 279 ? 48.944 4.770 -83.524 1.00 83.75 279 ALA A O 1
ATOM 2130 N N . GLY A 1 280 ? 50.099 3.143 -82.488 1.00 79.88 280 GLY A N 1
ATOM 2131 C CA . GLY A 1 280 ? 50.681 2.563 -83.702 1.00 79.88 280 GLY A CA 1
ATOM 2132 C C . GLY A 1 280 ? 49.721 1.701 -84.533 1.00 79.88 280 GLY A C 1
ATOM 2133 O O . GLY A 1 280 ? 49.799 1.724 -85.760 1.00 79.88 280 GLY A O 1
ATOM 2134 N N . VAL A 1 281 ? 48.823 0.947 -83.888 1.00 77.69 281 VAL A N 1
ATOM 2135 C CA . VAL A 1 281 ? 47.931 -0.035 -84.540 1.00 77.69 281 VAL A CA 1
ATOM 2136 C C . VAL A 1 281 ? 46.531 0.525 -84.801 1.00 77.69 281 VAL A C 1
ATOM 2138 O O . VAL A 1 281 ? 45.970 0.277 -85.866 1.00 77.69 281 VAL A O 1
ATOM 2141 N N . PHE A 1 282 ? 45.969 1.283 -83.854 1.00 77.69 282 PHE A N 1
ATOM 2142 C CA . PHE A 1 282 ? 44.590 1.787 -83.910 1.00 77.69 282 PHE A CA 1
ATOM 2143 C C . PHE A 1 282 ? 44.506 3.317 -84.065 1.00 77.69 282 PHE A C 1
ATOM 2145 O O . PHE A 1 282 ? 43.496 3.824 -84.547 1.00 77.69 282 PHE A O 1
ATOM 2152 N N . GLY A 1 283 ? 45.557 4.064 -83.714 1.00 77.12 283 GLY A N 1
ATOM 2153 C CA . GLY A 1 283 ? 45.622 5.523 -83.883 1.00 77.12 283 GLY A CA 1
ATOM 2154 C C . GLY A 1 283 ? 44.971 6.349 -82.764 1.00 77.12 283 GLY A C 1
ATOM 2155 O O . GLY A 1 283 ? 44.840 7.563 -82.913 1.00 77.12 283 GLY A O 1
ATOM 2156 N N . ASP A 1 284 ? 44.584 5.714 -81.655 1.00 82.44 284 ASP A N 1
ATOM 2157 C CA . ASP A 1 284 ? 44.119 6.376 -80.428 1.00 82.44 284 ASP A CA 1
ATOM 2158 C C . ASP A 1 284 ? 45.269 6.455 -79.391 1.00 82.44 284 ASP A C 1
ATOM 2160 O O . ASP A 1 284 ? 46.158 5.606 -79.412 1.00 82.44 284 ASP A O 1
ATOM 2164 N N . PRO A 1 285 ? 45.296 7.441 -78.472 1.00 82.31 285 PRO A N 1
ATOM 2165 C CA . PRO A 1 285 ? 46.406 7.608 -77.522 1.00 82.31 285 PRO A CA 1
ATOM 2166 C C . PRO A 1 285 ? 46.386 6.635 -76.326 1.00 82.31 285 PRO A C 1
ATOM 2168 O O . PRO A 1 285 ? 47.420 6.452 -75.690 1.00 82.31 285 PRO A O 1
ATOM 2171 N N . SER A 1 286 ? 45.226 6.062 -75.993 1.00 85.50 286 SER A N 1
ATOM 2172 C CA . SER A 1 286 ? 45.010 5.126 -74.878 1.00 85.50 286 SER A CA 1
ATOM 2173 C C . SER A 1 286 ? 43.651 4.415 -75.023 1.00 85.50 286 SER A C 1
ATOM 2175 O O . SER A 1 286 ? 42.915 4.655 -75.992 1.00 85.50 286 SER A O 1
ATOM 2177 N N . ILE A 1 287 ? 43.300 3.529 -74.080 1.00 84.38 287 ILE A N 1
ATOM 2178 C CA . ILE A 1 287 ? 41.991 2.856 -74.054 1.00 84.38 287 ILE A CA 1
ATOM 2179 C C . ILE A 1 287 ? 40.977 3.729 -73.300 1.00 84.38 287 ILE A C 1
ATOM 2181 O O . ILE A 1 287 ? 41.050 3.867 -72.080 1.00 84.38 287 ILE A O 1
ATOM 2185 N N . PHE A 1 288 ? 40.001 4.276 -74.023 1.00 89.50 288 PHE A N 1
ATOM 2186 C CA . PHE A 1 288 ? 38.831 4.961 -73.480 1.00 89.50 288 PHE A CA 1
ATOM 2187 C C . PHE A 1 288 ? 37.701 3.967 -73.202 1.00 89.50 288 PHE A C 1
ATOM 2189 O O . PHE A 1 288 ? 37.196 3.275 -74.093 1.00 89.50 288 PHE A O 1
ATOM 2196 N N . LEU A 1 289 ? 37.247 3.958 -71.961 1.00 91.19 289 LEU A N 1
ATOM 2197 C CA . LEU A 1 289 ? 36.292 3.019 -71.397 1.00 91.19 289 LEU A CA 1
ATOM 2198 C C . LEU A 1 289 ? 35.056 3.763 -70.861 1.00 91.19 289 LEU A C 1
ATOM 2200 O O . LEU A 1 289 ? 35.131 4.932 -70.483 1.00 91.19 289 LEU A O 1
ATOM 2204 N N . SER A 1 290 ? 33.919 3.075 -70.804 1.00 92.00 290 SER A N 1
ATOM 2205 C CA . SER A 1 290 ? 32.734 3.489 -70.044 1.00 92.00 290 SER A CA 1
ATOM 2206 C C . SER A 1 290 ? 32.431 2.385 -69.042 1.00 92.00 290 SER A C 1
ATOM 2208 O O . SER A 1 290 ? 32.057 1.290 -69.459 1.00 92.00 290 SER A O 1
ATOM 2210 N N . CYS A 1 291 ? 32.635 2.651 -67.753 1.00 90.44 291 CYS A N 1
ATOM 2211 C CA . CYS A 1 291 ? 32.632 1.628 -66.707 1.00 90.44 291 CYS A CA 1
ATOM 2212 C C . CYS A 1 291 ? 31.454 1.770 -65.738 1.00 90.44 291 CYS A C 1
ATOM 2214 O O . CYS A 1 291 ? 31.177 2.871 -65.256 1.00 90.44 291 CYS A O 1
ATOM 2216 N N . ASP A 1 292 ? 30.821 0.641 -65.423 1.00 90.50 292 ASP A N 1
ATOM 2217 C CA . ASP A 1 292 ? 29.935 0.447 -64.275 1.00 90.50 292 ASP A CA 1
ATOM 2218 C C . ASP A 1 292 ? 30.737 -0.238 -63.158 1.00 90.50 292 ASP A C 1
ATOM 2220 O O . ASP A 1 292 ? 31.344 -1.285 -63.388 1.00 90.50 292 ASP A O 1
ATOM 2224 N N . SER A 1 293 ? 30.726 0.329 -61.950 1.00 91.06 293 SER A N 1
ATOM 2225 C CA . SER A 1 293 ? 31.390 -0.237 -60.764 1.00 91.06 293 SER A CA 1
ATOM 2226 C C . SER A 1 293 ? 30.377 -0.669 -59.707 1.00 91.06 293 SER A C 1
ATOM 2228 O O . SER A 1 293 ? 29.282 -0.103 -59.629 1.00 91.06 293 SER A O 1
ATOM 2230 N N . GLY A 1 294 ? 30.742 -1.659 -58.894 1.00 91.44 294 GLY A N 1
ATOM 2231 C CA . GLY A 1 294 ? 29.894 -2.171 -57.826 1.00 91.44 294 GLY A CA 1
ATOM 2232 C C . GLY A 1 294 ? 30.679 -2.977 -56.796 1.00 91.44 294 GLY A C 1
ATOM 2233 O O . GLY A 1 294 ? 31.294 -3.988 -57.129 1.00 91.44 294 GLY A O 1
ATOM 2234 N N . GLU A 1 295 ? 30.586 -2.550 -55.541 1.00 91.56 295 GLU A N 1
ATOM 2235 C CA . GLU A 1 295 ? 31.110 -3.226 -54.355 1.00 91.56 295 GLU A CA 1
ATOM 2236 C C . GLU A 1 295 ? 29.983 -3.439 -53.328 1.00 91.56 295 GLU A C 1
ATOM 2238 O O . GLU A 1 295 ? 29.178 -2.537 -53.088 1.00 91.56 295 GLU A O 1
ATOM 2243 N N . CYS A 1 296 ? 29.922 -4.615 -52.694 1.00 90.75 296 CYS A N 1
ATOM 2244 C CA . CYS A 1 296 ? 28.965 -4.892 -51.620 1.00 90.75 296 CYS A CA 1
ATOM 2245 C C . CYS A 1 296 ? 29.586 -4.658 -50.239 1.00 90.75 296 CYS A C 1
ATOM 2247 O O . CYS A 1 296 ? 30.486 -5.383 -49.824 1.00 90.75 296 CYS A O 1
ATOM 2249 N N . MET A 1 297 ? 29.044 -3.699 -49.487 1.00 88.44 297 MET A N 1
ATOM 2250 C CA . MET A 1 297 ? 29.522 -3.340 -48.145 1.00 88.44 297 MET A CA 1
ATOM 2251 C C . MET A 1 297 ? 28.368 -3.136 -47.157 1.00 88.44 297 MET A C 1
ATOM 2253 O O . MET A 1 297 ? 27.202 -3.045 -47.553 1.00 88.44 297 MET A O 1
ATOM 2257 N N . TYR A 1 298 ? 28.673 -3.065 -45.859 1.00 82.50 298 TYR A N 1
ATOM 2258 C CA . TYR A 1 298 ? 27.685 -2.612 -44.880 1.00 82.50 298 TYR A CA 1
ATOM 2259 C C . TYR A 1 298 ? 27.419 -1.123 -45.062 1.00 82.50 298 TYR A C 1
ATOM 2261 O O . TYR A 1 298 ? 28.326 -0.344 -45.345 1.00 82.50 298 TYR A O 1
ATOM 2269 N N . LYS A 1 299 ? 26.195 -0.700 -44.749 1.00 77.56 299 LYS A N 1
ATOM 2270 C CA . LYS A 1 299 ? 25.838 0.721 -44.671 1.00 77.56 299 LYS A CA 1
ATOM 2271 C C . LYS A 1 299 ? 26.716 1.553 -43.717 1.00 77.56 299 LYS A C 1
ATOM 2273 O O . LYS A 1 299 ? 26.778 2.767 -43.858 1.00 77.56 299 LYS A O 1
ATOM 2278 N N . THR A 1 300 ? 27.359 0.922 -42.734 1.00 73.94 300 THR A N 1
ATOM 2279 C CA . THR A 1 300 ? 28.304 1.572 -41.809 1.00 73.94 300 THR A CA 1
ATOM 2280 C C . THR A 1 300 ? 29.655 1.894 -42.427 1.00 73.94 300 THR A C 1
ATOM 2282 O O . THR A 1 300 ? 30.343 2.773 -41.918 1.00 73.94 300 THR A O 1
ATOM 2285 N N . ASP A 1 301 ? 30.023 1.179 -43.488 1.00 75.88 301 ASP A N 1
ATOM 2286 C CA . ASP A 1 301 ? 31.358 1.198 -44.085 1.00 75.88 301 ASP A CA 1
ATOM 2287 C C . ASP A 1 301 ? 31.403 2.133 -45.309 1.00 75.88 301 ASP A C 1
ATOM 2289 O O . ASP A 1 301 ? 32.454 2.322 -45.917 1.00 75.88 301 ASP A O 1
ATOM 2293 N N . GLU A 1 302 ? 30.257 2.723 -45.675 1.00 80.75 302 GLU A N 1
ATOM 2294 C CA . GLU A 1 302 ? 30.131 3.656 -46.790 1.00 80.75 302 GLU A CA 1
ATOM 2295 C C . GLU A 1 302 ? 30.929 4.951 -46.510 1.00 80.75 302 GLU A C 1
ATOM 2297 O O . GLU A 1 302 ? 30.703 5.603 -45.481 1.00 80.75 302 GLU A O 1
ATOM 2302 N N . PRO A 1 303 ? 31.839 5.372 -47.413 1.00 73.00 303 PRO A N 1
ATOM 2303 C CA . PRO A 1 303 ? 32.624 6.590 -47.234 1.00 73.00 303 PRO A CA 1
ATOM 2304 C C . PRO A 1 303 ? 31.744 7.829 -47.003 1.00 73.00 303 PRO A C 1
ATOM 2306 O O . PRO A 1 303 ? 30.971 8.236 -47.869 1.00 73.00 303 PRO A O 1
ATOM 2309 N N . GLY A 1 304 ? 31.879 8.449 -45.825 1.00 64.50 304 GLY A N 1
ATOM 2310 C CA . GLY A 1 304 ? 31.074 9.606 -45.409 1.00 64.50 304 GLY A CA 1
ATOM 2311 C C . GLY A 1 304 ? 29.832 9.279 -44.566 1.00 64.50 304 GLY A C 1
ATOM 2312 O O . GLY A 1 304 ? 29.052 10.185 -44.270 1.00 64.50 304 GLY A O 1
ATOM 2313 N N . TYR A 1 305 ? 29.636 8.025 -44.145 1.00 61.09 305 TYR A N 1
ATOM 2314 C CA . TYR A 1 305 ? 28.566 7.658 -43.215 1.00 61.09 305 TYR A CA 1
ATOM 2315 C C . TYR A 1 305 ? 28.800 8.215 -41.794 1.00 61.09 305 TYR A C 1
ATOM 2317 O O . TYR A 1 305 ? 29.557 7.667 -40.993 1.00 61.09 305 TYR A O 1
ATOM 2325 N N . GLU A 1 306 ? 28.082 9.283 -41.436 1.00 52.75 306 GLU A N 1
ATOM 2326 C CA . GLU A 1 306 ? 27.956 9.731 -40.044 1.00 52.75 306 GLU A CA 1
ATOM 2327 C C . GLU A 1 306 ? 26.796 9.002 -39.342 1.00 52.75 306 GLU A C 1
ATOM 2329 O O . GLU A 1 306 ? 25.633 9.101 -39.754 1.00 52.75 306 GLU A O 1
ATOM 2334 N N . ARG A 1 307 ? 27.078 8.303 -38.231 1.00 49.44 307 ARG A N 1
ATOM 2335 C CA . ARG A 1 307 ? 26.026 7.676 -37.410 1.00 49.44 307 ARG A CA 1
ATOM 2336 C C . ARG A 1 307 ? 25.049 8.743 -36.888 1.00 49.44 307 ARG A C 1
ATOM 2338 O O . ARG A 1 307 ? 25.485 9.770 -36.362 1.00 49.44 307 ARG A O 1
ATOM 2345 N N . PRO A 1 308 ? 23.723 8.515 -36.953 1.00 50.28 308 PRO A N 1
ATOM 2346 C CA . PRO A 1 308 ? 22.742 9.492 -36.495 1.00 50.28 308 PRO A CA 1
ATOM 2347 C C . PRO A 1 308 ? 22.803 9.664 -34.971 1.00 50.28 308 PRO A C 1
ATOM 2349 O O . PRO A 1 308 ? 22.215 8.890 -34.215 1.00 50.28 308 PRO A O 1
ATOM 2352 N N . VAL A 1 309 ? 23.477 10.724 -34.515 1.00 51.22 309 VAL A N 1
ATOM 2353 C CA . VAL A 1 309 ? 23.522 11.117 -33.099 1.00 51.22 309 VAL A CA 1
ATOM 2354 C C . VAL A 1 309 ? 22.096 11.283 -32.564 1.00 51.22 309 VAL A C 1
ATOM 2356 O O . VAL A 1 309 ? 21.270 11.963 -33.183 1.00 51.22 309 VAL A O 1
ATOM 2359 N N . LYS A 1 310 ? 21.806 10.693 -31.394 1.00 53.84 310 LYS A N 1
ATOM 2360 C CA . LYS A 1 310 ? 20.505 10.779 -30.707 1.00 53.84 310 LYS A CA 1
ATOM 2361 C C . LYS A 1 310 ? 20.132 12.242 -30.426 1.00 53.84 310 LYS A C 1
ATOM 2363 O O . LYS A 1 310 ? 20.491 12.811 -29.396 1.00 53.84 310 LYS A O 1
ATOM 2368 N N . LYS A 1 311 ? 19.379 12.870 -31.335 1.00 55.06 311 LYS A N 1
ATOM 2369 C CA . LYS A 1 311 ? 18.875 14.239 -31.153 1.00 55.06 311 LYS A CA 1
ATOM 2370 C C . LYS A 1 311 ? 17.840 14.245 -30.031 1.00 55.06 311 LYS A C 1
ATOM 2372 O O . LYS A 1 311 ? 16.708 13.799 -30.211 1.00 55.06 311 LYS A O 1
ATOM 2377 N N . ILE A 1 312 ? 18.241 14.758 -28.869 1.00 55.94 312 ILE A N 1
ATOM 2378 C CA . ILE A 1 312 ? 17.367 14.914 -27.706 1.00 55.94 312 ILE A CA 1
ATOM 2379 C C . ILE A 1 312 ? 16.208 15.839 -28.091 1.00 55.94 312 ILE A C 1
ATOM 2381 O O . ILE A 1 312 ? 16.393 17.040 -28.298 1.00 55.94 312 ILE A O 1
ATOM 2385 N N . ASN A 1 313 ? 14.996 15.284 -28.157 1.00 60.03 313 ASN A N 1
ATOM 2386 C CA . ASN A 1 313 ? 13.775 16.039 -28.418 1.00 60.03 313 ASN A CA 1
ATOM 2387 C C . ASN A 1 313 ? 13.384 16.865 -27.180 1.00 60.03 313 ASN A C 1
ATOM 2389 O O . ASN A 1 313 ? 12.426 16.557 -26.471 1.00 60.03 313 ASN A O 1
ATOM 2393 N N . THR A 1 314 ? 14.101 17.963 -26.949 1.00 63.25 314 THR A N 1
ATOM 2394 C CA . THR A 1 314 ? 13.784 18.990 -25.946 1.00 63.25 314 THR A CA 1
ATOM 2395 C C . THR A 1 314 ? 12.312 19.445 -25.932 1.00 63.25 314 THR A C 1
ATOM 2397 O O . THR A 1 314 ? 11.786 19.580 -24.824 1.00 63.25 314 THR A O 1
ATOM 2400 N N . PRO A 1 315 ? 11.572 19.604 -27.059 1.00 60.06 315 PRO A N 1
ATOM 2401 C CA . PRO A 1 315 ? 10.134 19.891 -26.994 1.00 60.06 315 PRO A CA 1
ATOM 2402 C C . PRO A 1 315 ? 9.296 18.728 -26.439 1.00 60.06 315 PRO A C 1
ATOM 2404 O O . PRO A 1 315 ? 8.271 18.976 -25.808 1.00 60.06 315 PRO A O 1
ATOM 2407 N N . LEU A 1 316 ? 9.721 17.472 -26.617 1.00 63.22 316 LEU A N 1
ATOM 2408 C CA . LEU A 1 316 ? 9.039 16.308 -26.043 1.00 63.22 316 LEU A CA 1
ATOM 2409 C C . LEU A 1 316 ? 9.283 16.225 -24.531 1.00 63.22 316 LEU A C 1
ATOM 2411 O O . LEU A 1 316 ? 8.336 16.014 -23.781 1.00 63.22 316 LEU A O 1
ATOM 2415 N N . ILE A 1 317 ? 10.507 16.494 -24.067 1.00 61.38 317 ILE A N 1
ATOM 2416 C CA . ILE A 1 317 ? 10.831 16.581 -22.631 1.00 61.38 317 ILE A CA 1
ATOM 2417 C C . ILE A 1 317 ? 10.040 17.720 -21.968 1.00 61.38 317 ILE A C 1
ATOM 2419 O O . ILE A 1 317 ? 9.377 17.506 -20.952 1.00 61.38 317 ILE A O 1
ATOM 2423 N N . ALA A 1 318 ? 10.024 18.913 -22.573 1.00 62.19 318 ALA A N 1
ATOM 2424 C CA . ALA A 1 318 ? 9.215 20.035 -22.096 1.00 62.19 318 ALA A CA 1
ATOM 2425 C C . ALA A 1 318 ? 7.710 19.698 -22.092 1.00 62.19 318 ALA A C 1
ATOM 2427 O O . ALA A 1 318 ? 7.011 20.017 -21.129 1.00 62.19 318 ALA A O 1
ATOM 2428 N N . GLY A 1 319 ? 7.223 18.996 -23.121 1.00 68.75 319 GLY A N 1
ATOM 2429 C CA . GLY A 1 319 ? 5.849 18.503 -23.214 1.00 68.75 319 GLY A CA 1
ATOM 2430 C C . GLY A 1 319 ? 5.489 17.473 -22.139 1.00 68.75 319 GLY A C 1
ATOM 2431 O O . GLY A 1 319 ? 4.401 17.550 -21.574 1.00 68.75 319 GLY A O 1
ATOM 2432 N N . VAL A 1 320 ? 6.398 16.558 -21.790 1.00 63.06 320 VAL A N 1
ATOM 2433 C CA . VAL A 1 320 ? 6.199 15.565 -20.718 1.00 63.06 320 VAL A CA 1
ATOM 2434 C C . VAL A 1 320 ? 6.223 16.222 -19.337 1.00 63.06 320 VAL A C 1
ATOM 2436 O O . VAL A 1 320 ? 5.374 15.902 -18.505 1.00 63.06 320 VAL A O 1
ATOM 2439 N N . ILE A 1 321 ? 7.120 17.180 -19.084 1.00 66.19 321 ILE A N 1
ATOM 2440 C CA . ILE A 1 321 ? 7.169 17.919 -17.810 1.00 66.19 321 ILE A CA 1
ATOM 2441 C C . ILE A 1 321 ? 5.918 18.799 -17.647 1.00 66.19 321 ILE A C 1
ATOM 2443 O O . ILE A 1 321 ? 5.268 18.765 -16.596 1.00 66.19 321 ILE A O 1
ATOM 2447 N N . ALA A 1 322 ? 5.528 19.535 -18.693 1.00 68.19 322 ALA A N 1
ATOM 2448 C CA . ALA A 1 322 ? 4.307 20.340 -18.696 1.00 68.19 322 ALA A CA 1
ATOM 2449 C C . ALA A 1 322 ? 3.054 19.459 -18.570 1.00 68.19 322 ALA A C 1
ATOM 2451 O O . ALA A 1 322 ? 2.176 19.757 -17.762 1.00 68.19 322 ALA A O 1
ATOM 2452 N N . GLY A 1 323 ? 2.999 18.344 -19.302 1.00 71.31 323 GLY A N 1
ATOM 2453 C CA . GLY A 1 323 ? 1.907 17.375 -19.266 1.00 71.31 323 GLY A CA 1
ATOM 2454 C C . GLY A 1 323 ? 1.760 16.698 -17.904 1.00 71.31 323 GLY A C 1
ATOM 2455 O O . GLY A 1 323 ? 0.652 16.620 -17.387 1.00 71.31 323 GLY A O 1
ATOM 2456 N N . SER A 1 324 ? 2.866 16.298 -17.270 1.00 63.53 324 SER A N 1
ATOM 2457 C CA . SER A 1 324 ? 2.874 15.727 -15.914 1.00 63.53 324 SER A CA 1
ATOM 2458 C C . SER A 1 324 ? 2.422 16.751 -14.870 1.00 63.53 324 SER A C 1
ATOM 2460 O O . SER A 1 324 ? 1.581 16.447 -14.025 1.00 63.53 324 SER A O 1
ATOM 2462 N N . SER A 1 325 ? 2.905 17.993 -14.964 1.00 65.12 325 SER A N 1
ATOM 2463 C CA . SER A 1 325 ? 2.485 19.089 -14.078 1.00 65.12 325 SER A CA 1
ATOM 2464 C C . SER A 1 325 ? 0.991 19.396 -14.233 1.00 65.12 325 SER A C 1
ATOM 2466 O O . SER A 1 325 ? 0.259 19.501 -13.248 1.00 65.12 325 SER A O 1
ATOM 2468 N N . LEU A 1 326 ? 0.511 19.472 -15.477 1.00 75.44 326 LEU A N 1
ATOM 2469 C CA . LEU A 1 326 ? -0.888 19.735 -15.801 1.00 75.44 326 LEU A CA 1
ATOM 2470 C C . LEU A 1 326 ? -1.792 18.546 -15.443 1.00 75.44 326 LEU A C 1
ATOM 2472 O O . LEU A 1 326 ? -2.920 18.763 -15.011 1.00 75.44 326 LEU A O 1
ATOM 2476 N N . PHE A 1 327 ? -1.294 17.308 -15.519 1.00 71.88 327 PHE A N 1
ATOM 2477 C CA . PHE A 1 327 ? -1.978 16.113 -15.024 1.00 71.88 327 PHE A CA 1
ATOM 2478 C C . PHE A 1 327 ? -2.110 16.127 -13.499 1.00 71.88 327 PHE A C 1
ATOM 2480 O O . PHE A 1 327 ? -3.199 15.882 -12.994 1.00 71.88 327 PHE A O 1
ATOM 2487 N N . VAL A 1 328 ? -1.064 16.487 -12.747 1.00 66.31 328 VAL A N 1
ATOM 2488 C CA . VAL A 1 328 ? -1.142 16.626 -11.279 1.00 66.31 328 VAL A CA 1
ATOM 2489 C C . VAL A 1 328 ? -2.147 17.714 -10.877 1.00 66.31 328 VAL A C 1
ATOM 2491 O O . VAL A 1 328 ? -2.959 17.501 -9.970 1.00 66.31 328 VAL A O 1
ATOM 2494 N N . VAL A 1 329 ? -2.167 18.850 -11.585 1.00 70.75 329 VAL A N 1
ATOM 2495 C CA . VAL A 1 329 ? -3.174 19.912 -11.397 1.00 70.75 329 VAL A CA 1
ATOM 2496 C C . VAL A 1 329 ? -4.578 19.429 -11.782 1.00 70.75 329 VAL A C 1
ATOM 2498 O O . VAL A 1 329 ? -5.528 19.647 -11.034 1.00 70.75 329 VAL A O 1
ATOM 2501 N N . ALA A 1 330 ? -4.738 18.715 -12.896 1.00 71.94 330 ALA A N 1
ATOM 2502 C CA . ALA A 1 330 ? -6.024 18.163 -13.317 1.00 71.94 330 ALA A CA 1
ATOM 2503 C C . ALA A 1 330 ? -6.542 17.101 -12.335 1.00 71.94 330 ALA A C 1
ATOM 2505 O O . ALA A 1 330 ? -7.715 17.131 -11.976 1.00 71.94 330 ALA A O 1
ATOM 2506 N N . VAL A 1 331 ? -5.684 16.207 -11.838 1.00 67.00 331 VAL A N 1
ATOM 2507 C CA . VAL A 1 331 ? -6.031 15.198 -10.829 1.00 67.00 331 VAL A CA 1
ATOM 2508 C C . VAL A 1 331 ? -6.406 15.868 -9.514 1.00 67.00 331 VAL A C 1
ATOM 2510 O O . VAL A 1 331 ? -7.437 15.513 -8.955 1.00 67.00 331 VAL A O 1
ATOM 2513 N N . THR A 1 332 ? -5.660 16.868 -9.034 1.00 69.31 332 THR A N 1
ATOM 2514 C CA . THR A 1 332 ? -6.044 17.606 -7.815 1.00 69.31 332 THR A CA 1
ATOM 2515 C C . THR A 1 332 ? -7.348 18.388 -7.995 1.00 69.31 332 THR A C 1
ATOM 2517 O O . THR A 1 332 ? -8.198 18.340 -7.105 1.00 69.31 332 THR A O 1
ATOM 2520 N N . LEU A 1 333 ? -7.588 19.015 -9.153 1.00 73.06 333 LEU A N 1
ATOM 2521 C CA . LEU A 1 333 ? -8.858 19.679 -9.474 1.00 73.06 333 LEU A CA 1
ATOM 2522 C C . LEU A 1 333 ? -10.030 18.698 -9.617 1.00 73.06 333 LEU A C 1
ATOM 2524 O O . LEU A 1 333 ? -11.123 18.995 -9.137 1.00 73.06 333 LEU A O 1
ATOM 2528 N N . VAL A 1 334 ? -9.830 17.522 -10.219 1.00 71.38 334 VAL A N 1
ATOM 2529 C CA . VAL A 1 334 ? -10.844 16.459 -10.326 1.00 71.38 334 VAL A CA 1
ATOM 2530 C C . VAL A 1 334 ? -11.121 15.844 -8.958 1.00 71.38 334 VAL A C 1
ATOM 2532 O O . VAL A 1 334 ? -12.283 15.691 -8.594 1.00 71.38 334 VAL A O 1
ATOM 2535 N N . VAL A 1 335 ? -10.092 15.566 -8.155 1.00 63.56 335 VAL A N 1
ATOM 2536 C CA . VAL A 1 335 ? -10.212 15.107 -6.763 1.00 63.56 335 VAL A CA 1
ATOM 2537 C C . VAL A 1 335 ? -10.988 16.122 -5.928 1.00 63.56 335 VAL A C 1
ATOM 2539 O O . VAL A 1 335 ? -11.902 15.725 -5.210 1.00 63.56 335 VAL A O 1
ATOM 2542 N N . TRP A 1 336 ? -10.702 17.418 -6.063 1.00 73.44 336 TRP A N 1
ATOM 2543 C CA . TRP A 1 336 ? -11.403 18.514 -5.385 1.00 73.44 336 TRP A CA 1
ATOM 2544 C C . TRP A 1 336 ? -12.843 18.709 -5.889 1.00 73.44 336 TRP A C 1
ATOM 2546 O O . TRP A 1 336 ? -13.768 18.908 -5.096 1.00 73.44 336 TRP A O 1
ATOM 2556 N N . TYR A 1 337 ? -13.072 18.592 -7.198 1.00 73.94 337 TYR A N 1
ATOM 2557 C CA . TYR A 1 337 ? -14.399 18.655 -7.809 1.00 73.94 337 TYR A CA 1
ATOM 2558 C C . TYR A 1 337 ? -15.268 17.475 -7.365 1.00 73.94 337 TYR A C 1
ATOM 2560 O O . TYR A 1 337 ? -16.410 17.673 -6.946 1.00 73.94 337 TYR A O 1
ATOM 2568 N N . LEU A 1 338 ? -14.721 16.256 -7.386 1.00 66.56 338 LEU A N 1
ATOM 2569 C CA . LEU A 1 338 ? -15.371 15.053 -6.874 1.00 66.56 338 LEU A CA 1
ATOM 2570 C C . LEU A 1 338 ? -15.572 15.132 -5.357 1.00 66.56 338 LEU A C 1
ATOM 2572 O O . LEU A 1 338 ? -16.647 14.750 -4.906 1.00 66.56 338 LEU A O 1
ATOM 2576 N N . SER A 1 339 ? -14.646 15.730 -4.596 1.00 58.38 339 SER A N 1
ATOM 2577 C CA . SER A 1 339 ? -14.819 16.056 -3.169 1.00 58.38 339 SER A CA 1
ATOM 2578 C C . SER A 1 339 ? -16.085 16.884 -2.950 1.00 58.38 339 SER A C 1
ATOM 2580 O O . SER A 1 339 ? -17.030 16.468 -2.276 1.00 58.38 339 SER A O 1
ATOM 2582 N N . ARG A 1 340 ? -16.165 18.034 -3.633 1.00 62.41 340 ARG A N 1
ATOM 2583 C CA . ARG A 1 340 ? -17.299 18.964 -3.562 1.00 62.41 340 ARG A CA 1
ATOM 2584 C C . ARG A 1 340 ? -18.589 18.390 -4.155 1.00 62.41 340 ARG A C 1
ATOM 2586 O O . ARG A 1 340 ? -19.673 18.855 -3.796 1.00 62.41 340 ARG A O 1
ATOM 2593 N N . ARG A 1 341 ? -18.511 17.419 -5.071 1.00 61.53 341 ARG A N 1
ATOM 2594 C CA . ARG A 1 341 ? -19.673 16.733 -5.665 1.00 61.53 341 ARG A CA 1
ATOM 2595 C C . ARG A 1 341 ? -20.173 15.584 -4.787 1.00 61.53 341 ARG A C 1
ATOM 2597 O O . ARG A 1 341 ? -21.380 15.375 -4.731 1.00 61.53 341 ARG A O 1
ATOM 2604 N N . ALA A 1 342 ? -19.286 14.882 -4.083 1.00 55.16 342 ALA A N 1
ATOM 2605 C CA . ALA A 1 342 ? -19.627 13.875 -3.082 1.00 55.16 342 ALA A CA 1
ATOM 2606 C C . ALA A 1 342 ? -20.274 14.532 -1.856 1.00 55.16 342 ALA A C 1
ATOM 2608 O O . ALA A 1 342 ? -21.379 14.143 -1.486 1.00 55.16 342 ALA A O 1
ATOM 2609 N N . ALA A 1 343 ? -19.679 15.613 -1.336 1.00 56.03 343 ALA A N 1
ATOM 2610 C CA . ALA A 1 343 ? -20.273 16.432 -0.278 1.00 56.03 343 ALA A CA 1
ATOM 2611 C C . ALA A 1 343 ? -21.686 16.925 -0.656 1.00 56.03 343 ALA A C 1
ATOM 2613 O O . ALA A 1 343 ? -22.627 16.767 0.115 1.00 56.03 343 ALA A O 1
ATOM 2614 N N . ARG A 1 344 ? -21.880 17.417 -1.892 1.00 52.84 344 ARG A N 1
ATOM 2615 C CA . ARG A 1 344 ? -23.214 17.798 -2.402 1.00 52.84 344 ARG A CA 1
ATOM 2616 C C . ARG A 1 344 ? -24.175 16.620 -2.618 1.00 52.84 344 ARG A C 1
ATOM 2618 O O . ARG A 1 344 ? -25.382 16.815 -2.524 1.00 52.84 344 ARG A O 1
ATOM 2625 N N . ARG A 1 345 ? -23.686 15.408 -2.906 1.00 48.31 345 ARG A N 1
ATOM 2626 C CA . ARG A 1 345 ? -24.531 14.203 -3.045 1.00 48.31 345 ARG A CA 1
ATOM 2627 C C . ARG A 1 345 ? -24.990 13.633 -1.703 1.00 48.31 345 ARG A C 1
ATOM 2629 O O . ARG A 1 345 ? -26.048 13.015 -1.682 1.00 48.31 345 ARG A O 1
ATOM 2636 N N . SER A 1 346 ? -24.269 13.893 -0.611 1.00 48.56 346 SER A N 1
ATOM 2637 C CA . SER A 1 346 ? -24.681 13.498 0.747 1.00 48.56 346 SER A CA 1
ATOM 2638 C C . SER A 1 346 ? -25.952 14.210 1.237 1.00 48.56 346 SER A C 1
ATOM 2640 O O . SER A 1 346 ? -26.526 13.815 2.241 1.00 48.56 346 SER A O 1
ATOM 2642 N N . TYR A 1 347 ? -26.420 15.234 0.512 1.00 42.59 347 TYR A N 1
ATOM 2643 C CA . TYR A 1 347 ? -27.659 15.968 0.795 1.00 42.59 347 TYR A CA 1
ATOM 2644 C C . TYR A 1 347 ? -28.898 15.407 0.064 1.00 42.59 347 TYR A C 1
ATOM 2646 O O . TYR A 1 347 ? -29.953 16.047 0.016 1.00 42.59 347 TYR A O 1
ATOM 2654 N N . ARG A 1 348 ? -28.787 14.236 -0.579 1.00 36.81 348 ARG A N 1
ATOM 2655 C CA . ARG A 1 348 ? -29.900 13.637 -1.325 1.00 36.81 348 ARG A CA 1
ATOM 2656 C C . ARG A 1 348 ? -30.795 12.851 -0.364 1.00 36.81 348 ARG A C 1
ATOM 2658 O O . ARG A 1 348 ? -30.426 11.761 0.053 1.00 36.81 348 ARG A O 1
ATOM 2665 N N . ARG A 1 349 ? -31.949 13.446 -0.033 1.00 40.69 349 ARG A N 1
ATOM 2666 C CA . ARG A 1 349 ? -33.006 12.902 0.842 1.00 40.69 349 ARG A CA 1
ATOM 2667 C C . ARG A 1 349 ? -33.166 11.387 0.671 1.00 40.69 349 ARG A C 1
ATOM 2669 O O . ARG A 1 349 ? -33.400 10.935 -0.452 1.00 40.69 349 ARG A O 1
ATOM 2676 N N . LEU A 1 350 ? -33.108 10.644 1.778 1.00 46.78 350 LEU A N 1
ATOM 2677 C CA . LEU A 1 350 ? -33.649 9.290 1.810 1.00 46.78 350 LEU A CA 1
ATOM 2678 C C . LEU A 1 350 ? -35.156 9.388 1.546 1.00 46.78 350 LEU A C 1
ATOM 2680 O O . LEU A 1 350 ? -35.852 10.160 2.206 1.00 46.78 350 LEU A O 1
ATOM 2684 N N . SER A 1 351 ? -35.641 8.623 0.572 1.00 44.94 351 SER A N 1
ATOM 2685 C CA . SER A 1 351 ? -37.059 8.290 0.503 1.00 44.94 351 SER A CA 1
ATOM 2686 C C . SER A 1 351 ? -37.258 7.138 1.471 1.00 44.94 351 SER A C 1
ATOM 2688 O O . SER A 1 351 ? -36.780 6.040 1.194 1.00 44.94 351 SER A O 1
ATOM 2690 N N . LEU A 1 352 ? -37.906 7.400 2.604 1.00 46.72 352 LEU A N 1
ATOM 2691 C CA . LEU A 1 352 ? -38.491 6.327 3.399 1.00 46.72 352 LEU A CA 1
ATOM 2692 C C . LEU A 1 352 ? -39.576 5.680 2.528 1.00 46.72 352 LEU A C 1
ATOM 2694 O O . LEU A 1 352 ? -40.384 6.381 1.917 1.00 46.72 352 LEU A O 1
ATOM 2698 N N . SER A 1 353 ? -39.507 4.365 2.396 1.00 49.00 353 SER A N 1
ATOM 2699 C CA . SER A 1 353 ? -40.539 3.516 1.806 1.00 49.00 353 SER A CA 1
ATOM 2700 C C . SER A 1 353 ? -41.131 2.722 2.956 1.00 49.00 353 SER A C 1
ATOM 2702 O O . SER A 1 353 ? -40.339 2.136 3.688 1.00 49.00 353 SER A O 1
ATOM 2704 N N . ASP A 1 354 ? -42.456 2.674 3.105 1.00 56.56 354 ASP A N 1
ATOM 2705 C CA . ASP A 1 354 ? -43.114 2.054 4.273 1.00 56.56 354 ASP A CA 1
ATOM 2706 C C . ASP A 1 354 ? -42.614 0.618 4.569 1.00 56.56 354 ASP A C 1
ATOM 2708 O O . ASP A 1 354 ? -42.508 0.224 5.728 1.00 56.56 354 ASP A O 1
ATOM 2712 N N . ASP A 1 355 ? -42.168 -0.119 3.541 1.00 56.66 355 ASP A N 1
ATOM 2713 C CA . ASP A 1 355 ? -41.507 -1.430 3.655 1.00 56.66 355 ASP A CA 1
ATOM 2714 C C . ASP A 1 355 ? -40.288 -1.473 4.616 1.00 56.66 355 ASP A C 1
ATOM 2716 O O . ASP A 1 355 ? -39.939 -2.547 5.109 1.00 56.66 355 ASP A O 1
ATOM 2720 N N . SER A 1 356 ? -39.599 -0.350 4.882 1.00 58.09 356 SER A N 1
ATOM 2721 C CA . SER A 1 356 ? -38.414 -0.330 5.761 1.00 58.09 356 SER A CA 1
ATOM 2722 C C . SER A 1 356 ? -38.749 -0.378 7.250 1.00 58.09 356 SER A C 1
ATOM 2724 O O . SER A 1 356 ? -37.938 -0.888 8.027 1.00 58.09 356 SER A O 1
ATOM 2726 N N . ASP A 1 357 ? -39.928 0.109 7.640 1.00 60.47 357 ASP A N 1
ATOM 2727 C CA . ASP A 1 357 ? -40.373 0.124 9.038 1.00 60.47 357 ASP A CA 1
ATOM 2728 C C . ASP A 1 357 ? -40.801 -1.286 9.486 1.00 60.47 357 ASP A C 1
ATOM 2730 O O . ASP A 1 357 ? -40.523 -1.705 10.610 1.00 60.47 357 ASP A O 1
ATOM 2734 N N . ASP A 1 358 ? -41.358 -2.083 8.569 1.00 62.94 358 ASP A N 1
ATOM 2735 C CA . ASP A 1 358 ? -41.658 -3.504 8.784 1.00 62.94 358 ASP A CA 1
ATOM 2736 C C . ASP A 1 358 ? -40.388 -4.373 8.919 1.00 62.94 358 ASP A C 1
ATOM 2738 O O . ASP A 1 358 ? -40.398 -5.389 9.623 1.00 62.94 358 ASP A O 1
ATOM 2742 N N . GLU A 1 359 ? -39.279 -4.017 8.253 1.00 61.50 359 GLU A N 1
ATOM 2743 C CA . GLU A 1 359 ? -37.986 -4.709 8.408 1.00 61.50 359 GLU A CA 1
ATOM 2744 C C . GLU A 1 359 ? -37.321 -4.410 9.762 1.00 61.50 359 GLU A C 1
ATOM 2746 O O . GLU A 1 359 ? -36.776 -5.321 10.393 1.00 61.50 359 GLU A O 1
ATOM 2751 N N . THR A 1 360 ? -37.352 -3.156 10.231 1.00 59.97 360 THR A N 1
ATOM 2752 C CA . THR A 1 360 ? -36.798 -2.783 11.545 1.00 59.97 360 THR A CA 1
ATOM 2753 C C . THR A 1 360 ? -37.667 -3.303 12.690 1.00 59.97 360 THR A C 1
ATOM 2755 O O . THR A 1 360 ? -37.123 -3.814 13.672 1.00 59.97 360 THR A O 1
ATOM 2758 N N . ALA A 1 361 ? -38.997 -3.275 12.546 1.00 59.88 361 ALA A N 1
ATOM 2759 C CA . ALA A 1 361 ? -39.928 -3.844 13.517 1.00 59.88 361 ALA A CA 1
ATOM 2760 C C . ALA A 1 361 ? -39.705 -5.350 13.733 1.00 59.88 361 ALA A C 1
ATOM 2762 O O . ALA A 1 361 ? -39.710 -5.801 14.877 1.00 59.88 361 ALA A O 1
ATOM 2763 N N . LYS A 1 362 ? -39.414 -6.129 12.679 1.00 61.38 362 LYS A N 1
ATOM 2764 C CA . LYS A 1 362 ? -39.088 -7.567 12.802 1.00 61.38 362 LYS A CA 1
ATOM 2765 C C . LYS A 1 362 ? -37.836 -7.831 13.646 1.00 61.38 362 LYS A C 1
ATOM 2767 O O . LYS A 1 362 ? -37.830 -8.775 14.425 1.00 61.38 362 LYS A O 1
ATOM 2772 N N . LEU A 1 363 ? -36.813 -6.978 13.558 1.00 56.62 363 LEU A N 1
ATOM 2773 C CA . LEU A 1 363 ? -35.614 -7.079 14.407 1.00 56.62 363 LEU A CA 1
ATOM 2774 C C . LEU A 1 363 ? -35.844 -6.624 15.854 1.00 56.62 363 LEU A C 1
ATOM 2776 O O . LEU A 1 363 ? -35.116 -7.044 16.750 1.00 56.62 363 LEU A O 1
ATOM 2780 N N . LEU A 1 364 ? -36.833 -5.760 16.092 1.00 58.84 364 LEU A N 1
ATOM 2781 C CA . LEU A 1 364 ? -37.255 -5.364 17.437 1.00 58.84 364 LEU A CA 1
ATOM 2782 C C . LEU A 1 364 ? -38.223 -6.381 18.065 1.00 58.84 364 LEU A C 1
ATOM 2784 O O . LEU A 1 364 ? -38.251 -6.498 19.285 1.00 58.84 364 LEU A O 1
ATOM 2788 N N . ALA A 1 365 ? -38.961 -7.151 17.262 1.00 51.75 365 ALA A N 1
ATOM 2789 C CA . ALA A 1 365 ? -39.858 -8.210 17.730 1.00 51.75 365 ALA A CA 1
ATOM 2790 C C . ALA A 1 365 ? -39.117 -9.417 18.344 1.00 51.75 365 ALA A C 1
ATOM 2792 O O . ALA A 1 365 ? -39.668 -10.092 19.212 1.00 51.75 365 ALA A O 1
ATOM 2793 N N . ASP A 1 366 ? -37.862 -9.655 17.947 1.00 56.19 366 ASP A N 1
ATOM 2794 C CA . ASP A 1 366 ? -36.989 -10.682 18.538 1.00 56.19 366 ASP A CA 1
ATOM 2795 C C . ASP A 1 366 ? -36.314 -10.235 19.853 1.00 56.19 366 ASP A C 1
ATOM 2797 O O . ASP A 1 366 ? -35.676 -11.047 20.529 1.00 56.19 366 ASP A O 1
ATOM 2801 N N . TYR A 1 367 ? -36.437 -8.961 20.250 1.00 66.06 367 TYR A N 1
ATOM 2802 C CA . TYR A 1 367 ? -35.840 -8.459 21.488 1.00 66.06 367 TYR A CA 1
ATOM 2803 C C . TYR A 1 367 ? -36.546 -9.050 22.718 1.00 66.06 367 TYR A C 1
ATOM 2805 O O . TYR A 1 367 ? -37.650 -8.643 23.084 1.00 66.06 367 TYR A O 1
ATOM 2813 N N . ARG A 1 368 ? -35.880 -9.992 23.395 1.00 70.31 368 ARG A N 1
ATOM 2814 C CA . ARG A 1 368 ? -36.326 -10.554 24.676 1.00 70.31 368 ARG A CA 1
ATOM 2815 C C . ARG A 1 368 ? -35.464 -10.010 25.823 1.00 70.31 368 ARG A C 1
ATOM 2817 O O . ARG A 1 368 ? -34.240 -10.180 25.773 1.00 70.31 368 ARG A O 1
ATOM 2824 N N . PRO A 1 369 ? -36.064 -9.386 26.855 1.00 82.25 369 PRO A N 1
ATOM 2825 C CA . PRO A 1 369 ? -35.368 -9.047 28.094 1.00 82.25 369 PRO A CA 1
ATOM 2826 C C . PRO A 1 369 ? -34.712 -10.289 28.716 1.00 82.25 369 PRO A C 1
ATOM 2828 O O . PRO A 1 369 ? -35.306 -11.369 28.735 1.00 82.25 369 PRO A O 1
ATOM 2831 N N . ALA A 1 370 ? -33.480 -10.137 29.205 1.00 86.25 370 ALA A N 1
ATOM 2832 C CA . ALA A 1 370 ? -32.654 -11.248 29.673 1.00 86.25 370 ALA A CA 1
ATOM 2833 C C . ALA A 1 370 ? -32.026 -10.939 31.039 1.00 86.25 370 ALA A C 1
ATOM 2835 O O . ALA A 1 370 ? -31.102 -10.130 31.135 1.00 86.25 370 ALA A O 1
ATOM 2836 N N . ALA A 1 371 ? -32.533 -11.574 32.093 1.00 91.00 371 ALA A N 1
ATOM 2837 C CA . ALA A 1 371 ? -31.909 -11.587 33.409 1.00 91.00 371 ALA A CA 1
ATOM 2838 C C . ALA A 1 371 ? -30.681 -12.503 33.393 1.00 91.00 371 ALA A C 1
ATOM 2840 O O . ALA A 1 371 ? -30.741 -13.600 32.836 1.00 91.00 371 ALA A O 1
ATOM 2841 N N . LEU A 1 372 ? -29.585 -12.061 34.006 1.00 93.19 372 LEU A N 1
ATOM 2842 C CA . LEU A 1 372 ? -28.346 -12.822 34.139 1.00 93.19 372 LEU A CA 1
ATOM 2843 C C . LEU A 1 372 ? -28.127 -13.185 35.606 1.00 93.19 372 LEU A C 1
ATOM 2845 O O . LEU A 1 372 ? -28.056 -12.300 36.455 1.00 93.19 372 LEU A O 1
ATOM 2849 N N . TYR A 1 373 ? -27.956 -14.471 35.879 1.00 94.25 373 TYR A N 1
ATOM 2850 C CA . TYR A 1 373 ? -27.645 -15.009 37.199 1.00 94.25 373 TYR A CA 1
ATOM 2851 C C . TYR A 1 373 ? -26.331 -15.781 37.131 1.00 94.25 373 TYR A C 1
ATOM 2853 O O . TYR A 1 373 ? -26.038 -16.436 36.125 1.00 94.25 373 TYR A O 1
ATOM 2861 N N . TRP A 1 374 ? -25.544 -15.719 38.197 1.00 94.00 374 TRP A N 1
ATOM 2862 C CA . TRP A 1 374 ? -24.297 -16.462 38.311 1.00 94.00 374 TRP A CA 1
ATOM 2863 C C . TRP A 1 374 ? -24.136 -17.022 39.721 1.00 94.00 374 TRP A C 1
ATOM 2865 O O . TRP A 1 374 ? -24.398 -16.332 40.708 1.00 94.00 374 TRP A O 1
ATOM 2875 N N . ASP A 1 375 ? -23.699 -18.275 39.795 1.00 92.44 375 ASP A N 1
ATOM 2876 C CA . ASP A 1 375 ? -23.542 -19.019 41.040 1.00 92.44 375 ASP A CA 1
ATOM 2877 C C . ASP A 1 375 ? -22.139 -19.634 41.140 1.00 92.44 375 ASP A C 1
ATOM 2879 O O . ASP A 1 375 ? -21.608 -20.181 40.167 1.00 92.44 375 ASP A O 1
ATOM 2883 N N . ASN A 1 376 ? -21.545 -19.504 42.327 1.00 91.25 376 ASN A N 1
ATOM 2884 C CA . ASN A 1 376 ? -20.219 -19.996 42.706 1.00 91.25 376 ASN A CA 1
ATOM 2885 C C . ASN A 1 376 ? -19.115 -19.805 41.636 1.00 91.25 376 ASN A C 1
ATOM 2887 O O . ASN A 1 376 ? -18.373 -20.733 41.304 1.00 91.25 376 ASN A O 1
ATOM 2891 N N . VAL A 1 377 ? -19.002 -18.598 41.069 1.00 92.31 377 VAL A N 1
ATOM 2892 C CA . VAL A 1 377 ? -18.012 -18.305 40.020 1.00 92.31 377 VAL A CA 1
ATOM 2893 C C . VAL A 1 377 ? -16.608 -18.190 40.613 1.00 92.31 377 VAL A C 1
ATOM 2895 O O . VAL A 1 377 ? -16.359 -17.358 41.490 1.00 92.31 377 VAL A O 1
ATOM 2898 N N . SER A 1 378 ? -15.669 -18.977 40.083 1.00 92.75 378 SER A N 1
ATOM 2899 C CA . SER A 1 378 ? -14.239 -18.890 40.396 1.00 92.75 378 SER A CA 1
ATOM 2900 C C . SER A 1 378 ? -13.360 -18.944 39.145 1.00 92.75 378 SER A C 1
ATOM 2902 O O . SER A 1 378 ? -13.740 -19.470 38.095 1.00 92.75 378 SER A O 1
ATOM 2904 N N . TYR A 1 379 ? -12.167 -18.352 39.233 1.00 92.81 379 TYR A N 1
ATOM 2905 C CA . TYR A 1 379 ? -11.225 -18.247 38.118 1.00 92.81 379 TYR A CA 1
ATOM 2906 C C . TYR A 1 379 ? -9.792 -18.491 38.575 1.00 92.81 379 TYR A C 1
ATOM 2908 O O . TYR A 1 379 ? -9.270 -17.796 39.448 1.00 92.81 379 TYR A O 1
ATOM 2916 N N . THR A 1 380 ? -9.137 -19.456 37.935 1.00 90.38 380 THR A N 1
ATOM 2917 C CA . THR A 1 380 ? -7.790 -19.921 38.279 1.00 90.38 380 THR A CA 1
ATOM 2918 C C . THR A 1 380 ? -6.838 -19.750 37.097 1.00 90.38 380 THR A C 1
ATOM 2920 O O . THR A 1 380 ? -7.058 -20.281 36.009 1.00 90.38 380 THR A O 1
ATOM 2923 N N . LEU A 1 381 ? -5.745 -19.011 37.300 1.00 88.31 381 LEU A N 1
ATOM 2924 C CA . LEU A 1 381 ? -4.726 -18.717 36.291 1.00 88.31 381 LEU A CA 1
ATOM 2925 C C . LEU A 1 381 ? -3.361 -19.223 36.769 1.00 88.31 381 LEU A C 1
ATOM 2927 O O . LEU A 1 381 ? -2.858 -18.786 37.800 1.00 88.31 381 LEU A O 1
ATOM 2931 N N . ASN A 1 382 ? -2.742 -20.129 36.007 1.00 85.00 382 ASN A N 1
ATOM 2932 C CA . ASN A 1 382 ? -1.436 -20.730 36.328 1.00 85.00 382 ASN A CA 1
ATOM 2933 C C . ASN A 1 382 ? -1.354 -21.328 37.754 1.00 85.00 382 ASN A C 1
ATOM 2935 O O . ASN A 1 382 ? -0.305 -21.282 38.389 1.00 85.00 382 ASN A O 1
ATOM 2939 N N . GLY A 1 383 ? -2.466 -21.866 38.268 1.00 77.94 383 GLY A N 1
ATOM 2940 C CA . GLY A 1 383 ? -2.565 -22.415 39.627 1.00 77.94 383 GLY A CA 1
ATOM 2941 C C . GLY A 1 383 ? -2.816 -21.386 40.737 1.00 77.94 383 GLY A C 1
ATOM 2942 O O . GLY A 1 383 ? -3.064 -21.791 41.867 1.00 77.94 383 GLY A O 1
ATOM 2943 N N . LYS A 1 384 ? -2.812 -20.079 40.439 1.00 85.31 384 LYS A N 1
ATOM 2944 C CA . LYS A 1 384 ? -3.278 -19.036 41.363 1.00 85.31 384 LYS A CA 1
ATOM 2945 C C . LYS A 1 384 ? -4.772 -18.790 41.154 1.00 85.31 384 LYS A C 1
ATOM 2947 O O . LYS A 1 384 ? -5.201 -18.516 40.033 1.00 85.31 384 LYS A O 1
ATOM 2952 N N . GLU A 1 385 ? -5.556 -18.849 42.223 1.00 87.06 385 GLU A N 1
ATOM 2953 C CA . GLU A 1 385 ? -6.942 -18.379 42.214 1.00 87.06 385 GLU A CA 1
ATOM 2954 C C . GLU A 1 385 ? -6.969 -16.842 42.210 1.00 87.06 385 GLU A C 1
ATOM 2956 O O . GLU A 1 385 ? -6.212 -16.185 42.928 1.00 87.06 385 GLU A O 1
ATOM 2961 N N . ILE A 1 386 ? -7.764 -16.273 41.304 1.00 90.00 386 ILE A N 1
ATOM 2962 C CA . ILE A 1 386 ? -7.866 -14.829 41.038 1.00 90.00 386 ILE A CA 1
ATOM 2963 C C . ILE A 1 386 ? -9.265 -14.306 41.375 1.00 90.00 386 ILE A C 1
ATOM 2965 O O . ILE A 1 386 ? -9.402 -13.131 41.694 1.00 90.00 386 ILE A O 1
ATOM 2969 N N . LEU A 1 387 ? -10.286 -15.162 41.281 1.00 92.56 387 LEU A N 1
ATOM 2970 C CA . LEU A 1 387 ? -11.654 -14.915 41.737 1.00 92.56 387 LEU A CA 1
ATOM 2971 C C . LEU A 1 387 ? -12.154 -16.186 42.424 1.00 92.56 387 LEU A C 1
ATOM 2973 O O . LEU A 1 387 ? -11.895 -17.267 41.891 1.00 92.56 387 LEU A O 1
ATOM 2977 N N . SER A 1 388 ? -12.898 -16.072 43.524 1.00 91.88 388 SER A N 1
ATOM 2978 C CA . SER A 1 388 ? -13.443 -17.231 44.247 1.00 91.88 388 SER A CA 1
ATOM 2979 C C . SER A 1 388 ? -14.849 -16.962 44.793 1.00 91.88 388 SER A C 1
ATOM 2981 O O . SER A 1 388 ? -15.058 -15.948 45.463 1.00 91.88 388 SER A O 1
ATOM 2983 N N . GLY A 1 389 ? -15.783 -17.893 44.571 1.00 87.81 389 GLY A N 1
ATOM 2984 C CA . GLY A 1 389 ? -17.096 -17.912 45.230 1.00 87.81 389 GLY A CA 1
ATOM 2985 C C . GLY A 1 389 ? -17.985 -16.697 44.947 1.00 87.81 389 GLY A C 1
ATOM 2986 O O . GLY A 1 389 ? -18.646 -16.198 45.856 1.00 87.81 389 GLY A O 1
ATOM 2987 N N . ILE A 1 390 ? -17.978 -16.164 43.721 1.00 93.50 390 ILE A N 1
ATOM 2988 C CA . ILE A 1 390 ? -18.793 -14.986 43.386 1.00 93.50 390 ILE A CA 1
ATOM 2989 C C . ILE A 1 390 ? -20.198 -15.419 42.952 1.00 93.50 390 ILE A C 1
ATOM 2991 O O . ILE A 1 390 ? -20.344 -16.190 42.005 1.00 93.50 390 ILE A O 1
ATOM 2995 N N . GLN A 1 391 ? -21.225 -14.872 43.611 1.00 93.00 391 GLN A N 1
ATOM 2996 C CA . GLN A 1 391 ? -22.645 -15.118 43.320 1.00 93.00 391 GLN A CA 1
ATOM 2997 C C . GLN A 1 391 ? -23.430 -13.807 43.163 1.00 93.00 391 GLN A C 1
ATOM 2999 O O . GLN A 1 391 ? -23.060 -12.770 43.731 1.00 93.00 391 GLN A O 1
ATOM 3004 N N . GLY A 1 392 ? -24.499 -13.819 42.368 1.00 93.00 392 GLY A N 1
ATOM 3005 C CA . GLY A 1 392 ? -25.279 -12.614 42.098 1.00 93.00 392 GLY A CA 1
ATOM 3006 C C . GLY A 1 392 ? -26.280 -12.724 40.953 1.00 93.00 392 GLY A C 1
ATOM 3007 O O . GLY A 1 392 ? -26.374 -13.731 40.251 1.00 93.00 392 GLY A O 1
ATOM 3008 N N . ALA A 1 393 ? -27.031 -11.638 40.782 1.00 93.69 393 ALA A N 1
ATOM 3009 C CA . ALA A 1 393 ? -28.079 -11.501 39.783 1.00 93.69 393 ALA A CA 1
ATOM 3010 C C . ALA A 1 393 ? -28.107 -10.078 39.207 1.00 93.69 393 ALA A C 1
ATOM 3012 O O . ALA A 1 393 ? -27.832 -9.099 39.910 1.00 93.69 393 ALA A O 1
ATOM 3013 N N . SER A 1 394 ? -28.486 -9.969 37.935 1.00 94.19 394 SER A N 1
ATOM 3014 C CA . SER A 1 394 ? -28.711 -8.723 37.208 1.00 94.19 394 SER A CA 1
ATOM 3015 C C . SER A 1 394 ? -30.008 -8.830 36.404 1.00 94.19 394 SER A C 1
ATOM 3017 O O . SER A 1 394 ? -30.188 -9.758 35.615 1.00 94.19 394 SER A O 1
ATOM 3019 N N . ILE A 1 395 ? -30.934 -7.900 36.640 1.00 91.69 395 ILE A N 1
ATOM 3020 C CA . ILE A 1 395 ? -32.332 -7.974 36.192 1.00 91.69 395 ILE A CA 1
ATOM 3021 C C . ILE A 1 395 ? -32.562 -6.964 35.051 1.00 91.69 395 ILE A C 1
ATOM 3023 O O . ILE A 1 395 ? -32.007 -5.863 35.108 1.00 91.69 395 ILE A O 1
ATOM 3027 N N . PRO A 1 396 ? -33.399 -7.268 34.039 1.00 92.06 396 PRO A N 1
ATOM 3028 C CA . PRO A 1 396 ? -33.777 -6.300 33.017 1.00 92.06 396 PRO A CA 1
ATOM 3029 C C . PRO A 1 396 ? -34.392 -5.035 33.616 1.00 92.06 396 PRO A C 1
ATOM 3031 O O . PRO A 1 396 ? -35.147 -5.090 34.588 1.00 92.06 396 PRO A O 1
ATOM 3034 N N . GLY A 1 397 ? -34.038 -3.881 33.052 1.00 90.62 397 GLY A N 1
ATOM 3035 C CA . GLY A 1 397 ? -34.483 -2.582 33.553 1.00 90.62 397 GLY A CA 1
ATOM 3036 C C . GLY A 1 397 ? -33.672 -2.050 34.738 1.00 90.62 397 GLY A C 1
ATOM 3037 O O . GLY A 1 397 ? -33.843 -0.884 35.094 1.00 90.62 397 GLY A O 1
ATOM 3038 N N . GLN A 1 398 ? -32.776 -2.859 35.314 1.00 91.19 398 GLN A N 1
ATOM 3039 C CA . GLN A 1 398 ? -31.883 -2.472 36.404 1.00 91.19 398 GLN A CA 1
ATOM 3040 C C . GLN A 1 398 ? -30.431 -2.322 35.940 1.00 91.19 398 GLN A C 1
ATOM 3042 O O . GLN A 1 398 ? -29.990 -2.893 34.938 1.00 91.19 398 GLN A O 1
ATOM 3047 N N . ILE A 1 399 ? -29.674 -1.562 36.726 1.00 94.50 399 ILE A N 1
ATOM 3048 C CA . ILE A 1 399 ? -28.254 -1.298 36.526 1.00 94.50 399 ILE A CA 1
ATOM 3049 C C . ILE A 1 399 ? -27.458 -1.953 37.649 1.00 94.50 399 ILE A C 1
ATOM 3051 O O . ILE A 1 399 ? -27.716 -1.715 38.832 1.00 94.50 399 ILE A O 1
ATOM 3055 N N . THR A 1 400 ? -26.468 -2.760 37.277 1.00 95.62 400 THR A N 1
ATOM 3056 C CA . THR A 1 400 ? -25.567 -3.438 38.215 1.00 95.62 400 THR A CA 1
ATOM 3057 C C . THR A 1 400 ? -24.166 -2.841 38.123 1.00 95.62 400 THR A C 1
ATOM 3059 O O . THR A 1 400 ? -23.487 -2.989 37.106 1.00 95.62 400 THR A O 1
ATOM 3062 N N . ALA A 1 401 ? -23.727 -2.176 39.191 1.00 95.56 401 ALA A N 1
ATOM 3063 C CA . ALA A 1 401 ? -22.373 -1.645 39.305 1.00 95.56 401 ALA A CA 1
ATOM 3064 C C . ALA A 1 401 ? -21.446 -2.659 39.997 1.00 95.56 401 ALA A C 1
ATOM 3066 O O . ALA A 1 401 ? -21.800 -3.225 41.031 1.00 95.56 401 ALA A O 1
ATOM 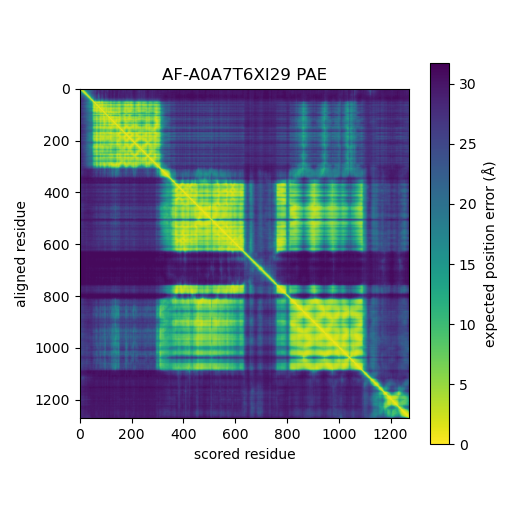3067 N N . ILE A 1 402 ? -20.245 -2.860 39.454 1.00 95.50 402 ILE A N 1
ATOM 3068 C CA . ILE A 1 402 ? -19.172 -3.666 40.051 1.00 95.50 402 ILE A CA 1
ATOM 3069 C C . ILE A 1 402 ? -18.091 -2.702 40.561 1.00 95.50 402 ILE A C 1
ATOM 3071 O O . ILE A 1 402 ? -17.449 -2.005 39.771 1.00 95.50 402 ILE A O 1
ATOM 3075 N N . MET A 1 403 ? -17.882 -2.664 41.877 1.00 93.31 403 MET A N 1
ATOM 3076 C CA . MET A 1 403 ? -16.911 -1.799 42.559 1.00 93.31 403 MET A CA 1
ATOM 3077 C C . MET A 1 403 ? -15.879 -2.607 43.356 1.00 93.31 403 MET A C 1
ATOM 3079 O O . MET A 1 403 ? -15.990 -3.822 43.512 1.00 93.31 403 MET A O 1
ATOM 3083 N N . GLY A 1 404 ? -14.848 -1.916 43.843 1.00 90.88 404 GLY A N 1
ATOM 3084 C CA . GLY A 1 404 ? -13.746 -2.491 44.616 1.00 90.88 404 GLY A CA 1
ATOM 3085 C C . GLY A 1 404 ? -12.411 -1.819 44.305 1.00 90.88 404 GLY A C 1
ATOM 3086 O O . GLY A 1 404 ? -12.280 -1.118 43.293 1.00 90.88 404 GLY A O 1
ATOM 3087 N N . ALA A 1 405 ? -11.411 -2.066 45.148 1.00 87.50 405 ALA A N 1
ATOM 3088 C CA . ALA A 1 405 ? -10.042 -1.576 44.992 1.00 87.50 405 ALA A CA 1
ATOM 3089 C C . ALA A 1 405 ? -9.411 -1.880 43.612 1.00 87.50 405 ALA A C 1
ATOM 3091 O O . ALA A 1 405 ? -9.856 -2.752 42.848 1.00 87.50 405 ALA A O 1
ATOM 3092 N N . SER A 1 406 ? -8.336 -1.164 43.269 1.00 87.00 406 SER A N 1
ATOM 3093 C CA . SER A 1 406 ? -7.481 -1.563 42.144 1.00 87.00 406 SER A CA 1
ATOM 3094 C C . SER A 1 406 ? -6.878 -2.949 42.415 1.00 87.00 406 SER A C 1
ATOM 3096 O O . SER A 1 406 ? -6.570 -3.284 43.553 1.00 87.00 406 SER A O 1
ATOM 3098 N N . GLY A 1 407 ? -6.785 -3.798 41.390 1.00 83.69 407 GLY A N 1
ATOM 3099 C CA . GLY A 1 407 ? -6.352 -5.194 41.545 1.00 83.69 407 GLY A CA 1
ATOM 3100 C C . GLY A 1 407 ? -7.403 -6.176 42.095 1.00 83.69 407 GLY A C 1
ATOM 3101 O O . GLY A 1 407 ? -7.201 -7.379 41.964 1.00 83.69 407 GLY A O 1
ATOM 3102 N N . ALA A 1 408 ? -8.561 -5.723 42.597 1.00 86.88 408 ALA A N 1
ATOM 3103 C CA . ALA A 1 408 ? -9.593 -6.583 43.208 1.00 86.88 408 ALA A CA 1
ATOM 3104 C C . ALA A 1 408 ? -10.339 -7.552 42.254 1.00 86.88 408 ALA A C 1
ATOM 3106 O O . ALA A 1 408 ? -11.305 -8.191 42.661 1.00 86.88 408 ALA A O 1
ATOM 3107 N N . GLY A 1 409 ? -9.936 -7.652 40.982 1.00 88.44 409 GLY A N 1
ATOM 3108 C CA . GLY A 1 409 ? -10.508 -8.598 40.013 1.00 88.44 409 GLY A CA 1
ATOM 3109 C C . GLY A 1 409 ? -11.689 -8.093 39.169 1.00 88.44 409 GLY A C 1
ATOM 3110 O O . GLY A 1 409 ? -12.144 -8.837 38.305 1.00 88.44 409 GLY A O 1
ATOM 3111 N N . LYS A 1 410 ? -12.139 -6.837 39.337 1.00 91.38 410 LYS A N 1
ATOM 3112 C CA . LYS A 1 410 ? -13.307 -6.231 38.645 1.00 91.38 410 LYS A CA 1
ATOM 3113 C C . LYS A 1 410 ? -13.411 -6.555 37.142 1.00 91.38 410 LYS A C 1
ATOM 3115 O O . LYS A 1 410 ? -14.360 -7.212 36.724 1.00 91.38 410 LYS A O 1
ATOM 3120 N N . THR A 1 411 ? -12.431 -6.134 36.340 1.00 90.38 411 THR A N 1
ATOM 3121 C CA . THR A 1 411 ? -12.405 -6.359 34.882 1.00 90.38 411 THR A CA 1
ATOM 3122 C C . THR A 1 411 ? -12.295 -7.842 34.524 1.00 90.38 411 THR A C 1
ATOM 3124 O O . THR A 1 411 ? -12.947 -8.303 33.592 1.00 90.38 411 THR A O 1
ATOM 3127 N N . SER A 1 412 ? -11.531 -8.626 35.296 1.00 91.06 412 SER A N 1
ATOM 3128 C CA . SER A 1 412 ? -11.460 -10.083 35.115 1.00 91.06 412 SER A CA 1
ATOM 3129 C C . SER A 1 412 ? -12.835 -10.730 35.282 1.00 91.06 412 SER A C 1
ATOM 3131 O O . SER A 1 412 ? -13.208 -11.566 34.466 1.00 91.06 412 SER A O 1
ATOM 3133 N N . PHE A 1 413 ? -13.593 -10.319 36.301 1.00 93.50 413 PHE A N 1
ATOM 3134 C CA . PHE A 1 413 ? -14.940 -10.812 36.568 1.00 93.50 413 PHE A CA 1
ATOM 3135 C C . PHE A 1 413 ? -15.936 -10.379 35.480 1.00 93.50 413 PHE A C 1
ATOM 3137 O O . PHE A 1 413 ? -16.671 -11.220 34.969 1.00 93.50 413 PHE A O 1
ATOM 3144 N N . LEU A 1 414 ? -15.895 -9.115 35.041 1.00 93.81 414 LEU A N 1
ATOM 3145 C CA . LEU A 1 414 ? -16.722 -8.616 33.933 1.00 93.81 414 LEU A CA 1
ATOM 3146 C C . LEU A 1 414 ? -16.466 -9.383 32.620 1.00 93.81 414 LEU A C 1
ATOM 3148 O O . LEU A 1 414 ? -17.409 -9.796 31.947 1.00 93.81 414 LEU A O 1
ATOM 3152 N N . ASP A 1 415 ? -15.200 -9.620 32.266 1.00 90.56 415 ASP A N 1
ATOM 3153 C CA . ASP A 1 415 ? -14.835 -10.392 31.072 1.00 90.56 415 ASP A CA 1
ATOM 3154 C C . ASP A 1 415 ? -15.306 -11.862 31.156 1.00 90.56 415 ASP A C 1
ATOM 3156 O O . ASP A 1 415 ? -15.617 -12.469 30.127 1.00 90.56 415 ASP A O 1
ATOM 3160 N N . ILE A 1 416 ? -15.364 -12.439 32.364 1.00 90.88 416 ILE A N 1
ATOM 3161 C CA . ILE A 1 416 ? -15.860 -13.803 32.609 1.00 90.88 416 ILE A CA 1
ATOM 3162 C C . ILE A 1 416 ? -17.387 -13.863 32.509 1.00 90.88 416 ILE A C 1
ATOM 3164 O O . ILE A 1 416 ? -17.897 -14.747 31.822 1.00 90.88 416 ILE A O 1
ATOM 3168 N N . LEU A 1 417 ? -18.112 -12.899 33.090 1.00 91.44 417 LEU A N 1
ATOM 3169 C CA . LEU A 1 417 ? -19.565 -12.763 32.904 1.00 91.44 417 LEU A CA 1
ATOM 3170 C C . LEU A 1 417 ? -19.935 -12.622 31.419 1.00 91.44 417 LEU A C 1
ATOM 3172 O O . LEU A 1 417 ? -20.924 -13.191 30.968 1.00 91.44 417 LEU A O 1
ATOM 3176 N N . ALA A 1 418 ? -19.110 -11.923 30.636 1.00 88.88 418 ALA A N 1
ATOM 3177 C CA . ALA A 1 418 ? -19.265 -11.793 29.188 1.00 88.88 418 ALA A CA 1
ATOM 3178 C C . ALA A 1 418 ? -18.812 -13.030 28.377 1.00 88.88 418 ALA A C 1
ATOM 3180 O O . ALA A 1 418 ? -18.816 -12.988 27.144 1.00 88.88 418 ALA A O 1
ATOM 3181 N N . ARG A 1 419 ? -18.385 -14.118 29.038 1.00 86.25 419 ARG A N 1
ATOM 3182 C CA . ARG A 1 419 ? -17.802 -15.334 28.437 1.00 86.25 419 ARG A CA 1
ATOM 3183 C C . ARG A 1 419 ? -16.726 -15.036 27.373 1.00 86.25 419 ARG A C 1
ATOM 3185 O O . ARG A 1 419 ? -16.678 -15.652 26.298 1.00 86.25 419 ARG A O 1
ATOM 3192 N N . LYS A 1 420 ? -15.830 -14.077 27.646 1.00 81.50 420 LYS A N 1
ATOM 3193 C CA . LYS A 1 420 ? -14.617 -13.867 26.835 1.00 81.50 420 LYS A CA 1
ATOM 3194 C C . LYS A 1 420 ? -13.595 -14.970 27.128 1.00 81.50 420 LYS A C 1
ATOM 3196 O O . LYS A 1 420 ? -13.361 -15.332 28.278 1.00 81.50 420 LYS A O 1
ATOM 3201 N N . ASN A 1 421 ? -12.917 -15.462 26.088 1.00 70.94 421 ASN A N 1
ATOM 3202 C CA . ASN A 1 421 ? -11.873 -16.478 26.242 1.00 70.94 421 ASN A CA 1
ATOM 3203 C C . ASN A 1 421 ? -10.674 -15.912 27.032 1.00 70.94 421 ASN A C 1
ATOM 3205 O O . ASN A 1 421 ? -9.900 -15.107 26.512 1.00 70.94 421 ASN A O 1
ATOM 3209 N N . LYS A 1 422 ? -10.496 -16.366 28.275 1.00 76.56 422 LYS A N 1
ATOM 3210 C CA . LYS A 1 422 ? -9.308 -16.112 29.107 1.00 76.56 422 LYS A CA 1
ATOM 3211 C C . LYS A 1 422 ? -8.375 -17.334 29.100 1.00 76.56 422 LYS A C 1
ATOM 3213 O O . LYS A 1 422 ? -8.727 -18.393 28.593 1.00 76.56 422 LYS A O 1
ATOM 3218 N N . ARG A 1 423 ? -7.147 -17.169 29.612 1.00 74.38 423 ARG A N 1
ATOM 3219 C CA . ARG A 1 423 ? -6.119 -18.237 29.641 1.00 74.38 423 ARG A CA 1
ATOM 3220 C C . ARG A 1 423 ? -6.323 -19.264 30.761 1.00 74.38 423 ARG A C 1
ATOM 3222 O O . ARG A 1 423 ? -5.828 -20.378 30.637 1.00 74.38 423 ARG A O 1
ATOM 3229 N N . GLY A 1 424 ? -6.956 -18.859 31.860 1.00 80.88 424 GLY A N 1
ATOM 3230 C CA . GLY A 1 424 ? -7.217 -19.714 33.017 1.00 80.88 424 GLY A CA 1
ATOM 3231 C C . GLY A 1 424 ? -8.502 -20.535 32.890 1.00 80.88 424 GLY A C 1
ATOM 3232 O O . GLY A 1 424 ? -9.295 -20.324 31.973 1.00 80.88 424 GLY A O 1
ATOM 3233 N N . SER A 1 425 ? -8.720 -21.436 33.844 1.00 85.12 425 SER A N 1
ATOM 3234 C CA . SER A 1 425 ? -9.969 -22.184 34.010 1.00 85.12 425 SER A CA 1
ATOM 3235 C C . SER A 1 425 ? -11.007 -21.350 34.763 1.00 85.12 425 SER A C 1
ATOM 3237 O O . SER A 1 425 ? -10.702 -20.776 35.810 1.00 85.12 425 SER A O 1
ATOM 3239 N N . VAL A 1 426 ? -12.227 -21.302 34.227 1.00 89.06 426 VAL A N 1
ATOM 3240 C CA . VAL A 1 426 ? -13.418 -20.737 34.878 1.00 89.06 426 VAL A CA 1
ATOM 3241 C C . VAL A 1 426 ? -14.263 -21.898 35.393 1.00 89.06 426 VAL A C 1
ATOM 3243 O O . VAL A 1 426 ? -14.541 -22.821 34.629 1.00 89.06 426 VAL A O 1
ATOM 3246 N N . ASN A 1 427 ? -14.677 -21.832 36.655 1.00 88.94 427 ASN A N 1
ATOM 3247 C CA . ASN A 1 427 ? -15.693 -22.703 37.243 1.00 88.94 427 ASN A CA 1
ATOM 3248 C C . ASN A 1 427 ? -16.877 -21.842 37.715 1.00 88.94 427 ASN A C 1
ATOM 3250 O O . ASN A 1 427 ? -16.729 -20.631 37.893 1.00 88.94 427 ASN A O 1
ATOM 3254 N N . GLY A 1 428 ? -18.027 -22.475 37.942 1.00 87.75 428 GLY A N 1
ATOM 3255 C CA . GLY A 1 428 ? -19.279 -21.813 38.317 1.00 87.75 428 GLY A CA 1
ATOM 3256 C C . GLY A 1 428 ? -20.329 -21.894 37.214 1.00 87.75 428 GLY A C 1
ATOM 3257 O O . GLY A 1 428 ? -20.025 -22.234 36.068 1.00 87.75 428 GLY A O 1
ATOM 3258 N N . ASP A 1 429 ? -21.571 -21.599 37.577 1.00 89.75 429 ASP A N 1
ATOM 3259 C CA . ASP A 1 429 ? -22.731 -21.733 36.702 1.00 89.75 429 ASP A CA 1
ATOM 3260 C C . ASP A 1 429 ? -23.308 -20.369 36.312 1.00 89.75 429 ASP A C 1
ATOM 3262 O O . ASP A 1 429 ? -23.455 -19.474 37.143 1.00 89.75 429 ASP A O 1
ATOM 3266 N N . PHE A 1 430 ? -23.679 -20.227 35.036 1.00 91.44 430 PHE A N 1
ATOM 3267 C CA . PHE A 1 430 ? -24.288 -19.016 34.482 1.00 91.44 430 PHE A CA 1
ATOM 3268 C C . PHE A 1 430 ? -25.666 -19.342 33.911 1.00 91.44 430 PHE A C 1
ATOM 3270 O O . PHE A 1 430 ? -25.776 -20.176 33.005 1.00 91.44 430 PHE A O 1
ATOM 3277 N N . TYR A 1 431 ? -26.691 -18.639 34.385 1.00 90.81 431 TYR A N 1
ATOM 3278 C CA . TYR A 1 431 ? -28.072 -18.802 33.941 1.00 90.81 431 TYR A CA 1
ATOM 3279 C C . TYR A 1 431 ? -28.581 -17.512 33.297 1.00 90.81 431 TYR A C 1
ATOM 3281 O O . TYR A 1 431 ? -28.359 -16.415 33.811 1.00 90.81 431 TYR A O 1
ATOM 3289 N N . VAL A 1 432 ? -29.304 -17.639 32.189 1.00 89.94 432 VAL A N 1
ATOM 3290 C CA . VAL A 1 432 ? -30.013 -16.539 31.530 1.00 89.94 432 VAL A CA 1
ATOM 3291 C C . VAL A 1 432 ? -31.500 -16.848 31.601 1.00 89.94 432 VAL A C 1
ATOM 3293 O O . VAL A 1 432 ? -31.926 -17.901 31.140 1.00 89.94 432 VAL A O 1
ATOM 3296 N N . ASN A 1 433 ? -32.286 -15.966 32.223 1.00 88.62 433 ASN A N 1
ATOM 3297 C CA . ASN A 1 433 ? -33.703 -16.211 32.538 1.00 88.62 433 ASN A CA 1
ATOM 3298 C C . ASN A 1 433 ? -33.958 -17.557 33.268 1.00 88.62 433 ASN A C 1
ATOM 3300 O O . ASN A 1 433 ? -35.019 -18.148 33.111 1.00 88.62 433 ASN A O 1
ATOM 3304 N N . GLY A 1 434 ? -32.986 -18.040 34.055 1.00 84.81 434 GLY A N 1
ATOM 3305 C CA . GLY A 1 434 ? -33.042 -19.325 34.771 1.00 84.81 434 GLY A CA 1
ATOM 3306 C C . GLY A 1 434 ? -32.507 -20.542 33.996 1.00 84.81 434 GLY A C 1
ATOM 3307 O O . GLY A 1 434 ? -32.334 -21.604 34.589 1.00 84.81 434 GLY A O 1
ATOM 3308 N N . GLU A 1 435 ? -32.166 -20.405 32.710 1.00 86.88 435 GLU A N 1
ATOM 3309 C CA . GLU A 1 435 ? -31.670 -21.503 31.864 1.00 86.88 435 GLU A CA 1
ATOM 3310 C C . GLU A 1 435 ? -30.155 -21.439 31.610 1.00 86.88 435 GLU A C 1
ATOM 3312 O O . GLU A 1 435 ? -29.572 -20.362 31.472 1.00 86.88 435 GLU A O 1
ATOM 3317 N N . LYS A 1 436 ? -29.500 -22.602 31.474 1.00 85.94 436 LYS A N 1
ATOM 3318 C CA . LYS A 1 436 ? -28.096 -22.687 31.035 1.00 85.94 436 LYS A CA 1
ATOM 3319 C C . LYS A 1 436 ? -28.024 -22.672 29.504 1.00 85.94 436 LYS A C 1
ATOM 3321 O O . LYS A 1 436 ? -28.389 -23.649 28.858 1.00 85.94 436 LYS A O 1
ATOM 3326 N N . ILE A 1 437 ? -27.523 -21.574 28.938 1.00 82.31 437 ILE A N 1
ATOM 3327 C CA . ILE A 1 437 ? -27.419 -21.350 27.483 1.00 82.31 437 ILE A CA 1
ATOM 3328 C C . ILE A 1 437 ? -25.994 -21.642 26.970 1.00 82.31 437 ILE A C 1
ATOM 3330 O O . ILE A 1 437 ? -25.018 -21.382 27.685 1.00 82.31 437 ILE A O 1
ATOM 3334 N N . ASP A 1 438 ? -25.871 -22.147 25.734 1.00 81.81 438 ASP A N 1
ATOM 3335 C CA . ASP A 1 438 ? -24.593 -22.363 25.029 1.00 81.81 438 ASP A CA 1
ATOM 3336 C C . ASP A 1 438 ? -23.801 -21.060 24.802 1.00 81.81 438 ASP A C 1
ATOM 3338 O O . ASP A 1 438 ? -24.362 -19.967 24.692 1.00 81.81 438 ASP A O 1
ATOM 3342 N N . ASP A 1 439 ? -22.476 -21.173 24.687 1.00 79.88 439 ASP A N 1
ATOM 3343 C CA . ASP A 1 439 ? -21.576 -20.035 24.466 1.00 79.88 439 ASP A CA 1
ATOM 3344 C C . ASP A 1 439 ? -21.867 -19.266 23.170 1.00 79.88 439 ASP A C 1
ATOM 3346 O O . ASP A 1 439 ? -21.669 -18.047 23.122 1.00 79.88 439 ASP A O 1
ATOM 3350 N N . ASN A 1 440 ? -22.319 -19.944 22.108 1.00 77.06 440 ASN A N 1
ATOM 3351 C CA . ASN A 1 440 ? -22.605 -19.282 20.836 1.00 77.06 440 ASN A CA 1
ATOM 3352 C C . ASN A 1 440 ? -23.867 -18.423 20.927 1.00 77.06 440 ASN A C 1
ATOM 3354 O O . ASN A 1 440 ? -23.832 -17.258 20.527 1.00 77.06 440 ASN A O 1
ATOM 3358 N N . ASP A 1 441 ? -24.941 -18.970 21.495 1.00 79.56 441 ASP A N 1
ATOM 3359 C CA . ASP A 1 441 ? -26.210 -18.263 21.663 1.00 79.56 441 ASP A CA 1
ATOM 3360 C C . ASP A 1 441 ? -26.055 -17.107 22.659 1.00 79.56 441 ASP A C 1
ATOM 3362 O O . ASP A 1 441 ? -26.456 -15.977 22.362 1.00 79.56 441 ASP A O 1
ATOM 3366 N N . PHE A 1 442 ? -25.350 -17.332 23.776 1.00 84.62 442 PHE A N 1
ATOM 3367 C CA . PHE A 1 442 ? -25.009 -16.290 24.749 1.00 84.62 442 PHE A CA 1
ATOM 3368 C C . PHE A 1 442 ? -24.305 -15.095 24.087 1.00 84.62 442 PHE A C 1
ATOM 3370 O O . PHE A 1 442 ? -24.698 -13.943 24.280 1.00 84.62 442 PHE A O 1
ATOM 3377 N N . ARG A 1 443 ? -23.323 -15.358 23.214 1.00 80.50 443 ARG A N 1
ATOM 3378 C CA . ARG A 1 443 ? -22.602 -14.316 22.460 1.00 80.50 443 ARG A CA 1
ATOM 3379 C C . ARG A 1 443 ? -23.453 -13.528 21.466 1.00 80.50 443 ARG A C 1
ATOM 3381 O O . ARG A 1 443 ? -23.002 -12.474 21.026 1.00 80.50 443 ARG A O 1
ATOM 3388 N N . THR A 1 444 ? -24.641 -13.998 21.085 1.00 77.19 444 THR A N 1
ATOM 3389 C CA . THR A 1 444 ? -25.551 -13.210 20.227 1.00 77.19 444 THR A CA 1
ATOM 3390 C C . THR A 1 444 ? -26.414 -12.224 21.011 1.00 77.19 444 THR A C 1
ATOM 3392 O O . THR A 1 444 ? -26.777 -11.180 20.475 1.00 77.19 444 THR A O 1
ATOM 3395 N N . MET A 1 445 ? -26.688 -12.514 22.286 1.00 82.25 445 MET A N 1
ATOM 3396 C CA . MET A 1 445 ? -27.508 -11.678 23.173 1.00 82.25 445 MET A CA 1
ATOM 3397 C C . MET A 1 445 ? -26.707 -10.597 23.917 1.00 82.25 445 MET A C 1
ATOM 3399 O O . MET A 1 445 ? -27.297 -9.684 24.500 1.00 82.25 445 MET A O 1
ATOM 3403 N N . VAL A 1 446 ? -25.376 -10.691 23.896 1.00 87.44 446 VAL A N 1
ATOM 3404 C CA . VAL A 1 446 ? -24.452 -9.851 24.667 1.00 87.44 446 VAL A CA 1
ATOM 3405 C C . VAL A 1 446 ? -23.771 -8.786 23.801 1.00 87.44 446 VAL A C 1
ATOM 3407 O O . VAL A 1 446 ? -23.237 -9.079 22.733 1.00 87.44 446 VAL A O 1
ATOM 3410 N N . GLY A 1 447 ? -23.722 -7.549 24.302 1.00 88.88 447 GLY A N 1
ATOM 3411 C CA . GLY A 1 447 ? -22.826 -6.489 23.825 1.00 88.88 447 GLY A CA 1
ATOM 3412 C C . GLY A 1 447 ? -21.729 -6.195 24.851 1.00 88.88 447 GLY A C 1
ATOM 3413 O O . GLY A 1 447 ? -22.000 -6.210 26.051 1.00 88.88 447 GLY A O 1
ATOM 3414 N N . PHE A 1 448 ? -20.506 -5.906 24.393 1.00 90.44 448 PHE A N 1
ATOM 3415 C CA . PHE A 1 448 ? -19.372 -5.584 25.269 1.00 90.44 448 PHE A CA 1
ATOM 3416 C C . PHE A 1 448 ? -18.653 -4.308 24.819 1.00 90.44 448 PHE A C 1
ATOM 3418 O O . PHE A 1 448 ? -18.191 -4.220 23.680 1.00 90.44 448 PHE A O 1
ATOM 3425 N N . VAL A 1 449 ? -18.511 -3.348 25.735 1.00 91.31 449 VAL A N 1
ATOM 3426 C CA . VAL A 1 449 ? -17.779 -2.089 25.537 1.00 91.31 449 VAL A CA 1
ATOM 3427 C C . VAL A 1 449 ? -16.490 -2.120 26.365 1.00 91.31 449 VAL A C 1
ATOM 3429 O O . VAL A 1 449 ? -16.540 -2.089 27.593 1.00 91.31 449 VAL A O 1
ATOM 3432 N N . ASP A 1 450 ? -15.334 -2.184 25.699 1.00 87.81 450 ASP A N 1
ATOM 3433 C CA . ASP A 1 450 ? -14.017 -2.165 26.356 1.00 87.81 450 ASP A CA 1
ATOM 3434 C C . ASP A 1 450 ? -13.668 -0.784 26.952 1.00 87.81 450 ASP A C 1
ATOM 3436 O O . ASP A 1 450 ? -14.280 0.238 26.627 1.00 87.81 450 ASP A O 1
ATOM 3440 N N . GLN A 1 451 ? -12.650 -0.737 27.816 1.00 86.25 451 GLN A N 1
ATOM 3441 C CA . GLN A 1 451 ? -12.168 0.491 28.464 1.00 86.25 451 GLN A CA 1
ATOM 3442 C C . GLN A 1 451 ? -11.682 1.552 27.448 1.00 86.25 451 GLN A C 1
ATOM 3444 O O . GLN A 1 451 ? -11.981 2.732 27.604 1.00 86.25 451 GLN A O 1
ATOM 3449 N N . GLU A 1 452 ? -10.993 1.149 26.369 1.00 79.94 452 GLU A N 1
ATOM 3450 C CA . GLU A 1 452 ? -10.425 2.068 25.366 1.00 79.94 452 GLU A CA 1
ATOM 3451 C C . GLU A 1 452 ? -11.303 2.257 24.109 1.00 79.94 452 GLU A C 1
ATOM 3453 O O . GLU A 1 452 ? -11.474 1.356 23.276 1.00 79.94 452 GLU A O 1
ATOM 3458 N N . ASP A 1 453 ? -11.762 3.491 23.878 1.00 77.62 453 ASP A N 1
ATOM 3459 C CA . ASP A 1 453 ? -12.474 3.894 22.657 1.00 77.62 453 ASP A CA 1
ATOM 3460 C C . ASP A 1 453 ? -11.535 4.143 21.464 1.00 77.62 453 ASP A C 1
ATOM 3462 O O . ASP A 1 453 ? -11.397 5.261 20.956 1.00 77.62 453 ASP A O 1
ATOM 3466 N N . THR A 1 454 ? -10.883 3.090 20.972 1.00 82.94 454 THR A N 1
ATOM 3467 C CA . THR A 1 454 ? -10.097 3.165 19.731 1.00 82.94 454 THR A CA 1
ATOM 3468 C C . THR A 1 454 ? -11.017 3.273 18.508 1.00 82.94 454 THR A C 1
ATOM 3470 O O . THR A 1 454 ? -11.877 2.429 18.263 1.00 82.94 454 THR A O 1
ATOM 3473 N N . MET A 1 455 ? -10.883 4.344 17.721 1.00 87.50 455 MET A N 1
ATOM 3474 C CA . MET A 1 455 ? -11.715 4.615 16.538 1.00 87.50 455 MET A CA 1
ATOM 3475 C C . MET A 1 455 ? -10.906 5.333 15.453 1.00 87.50 455 MET A C 1
ATOM 3477 O O . MET A 1 455 ? -9.872 5.937 15.730 1.00 87.50 455 MET A O 1
ATOM 3481 N N . LEU A 1 456 ? -11.384 5.295 14.206 1.00 87.31 456 LEU A N 1
ATOM 3482 C CA . LEU A 1 456 ? -10.743 6.004 13.097 1.00 87.31 456 LEU A CA 1
ATOM 3483 C C . LEU A 1 456 ? -11.082 7.500 13.143 1.00 87.31 456 LEU A C 1
ATOM 3485 O O . LEU A 1 456 ? -12.175 7.907 12.754 1.00 87.31 456 LEU A O 1
ATOM 3489 N N . ALA A 1 457 ? -10.106 8.315 13.545 1.00 85.62 457 ALA A N 1
ATOM 3490 C CA . ALA A 1 457 ? -10.209 9.772 13.694 1.00 85.62 457 ALA A CA 1
ATOM 3491 C C . ALA A 1 457 ? -10.781 10.530 12.474 1.00 85.62 457 ALA A C 1
ATOM 3493 O O . ALA A 1 457 ? -11.338 11.618 12.620 1.00 85.62 457 ALA A O 1
ATOM 3494 N N . THR A 1 458 ? -10.636 9.974 11.268 1.00 85.50 458 THR A N 1
ATOM 3495 C CA . THR A 1 458 ? -11.062 10.572 9.989 1.00 85.50 458 THR A CA 1
ATOM 3496 C C . THR A 1 458 ? -12.515 10.319 9.613 1.00 85.50 458 THR A C 1
ATOM 3498 O O . THR A 1 458 ? -13.000 10.910 8.643 1.00 85.50 458 THR A O 1
ATOM 3501 N N . LEU A 1 459 ? -13.205 9.416 10.307 1.00 89.25 459 LEU A N 1
ATOM 3502 C CA . LEU A 1 459 ? -14.604 9.102 10.041 1.00 89.25 459 LEU A CA 1
ATOM 3503 C C . LEU A 1 459 ? -15.521 10.017 10.848 1.00 89.25 459 LEU A C 1
ATOM 3505 O O . LEU A 1 459 ? -15.138 10.533 11.901 1.00 89.25 459 LEU A O 1
ATOM 3509 N N . THR A 1 460 ? -16.740 10.220 10.348 1.00 91.56 460 THR A N 1
ATOM 3510 C CA . THR A 1 460 ? -17.780 10.840 11.167 1.00 91.56 460 THR A CA 1
ATOM 3511 C C . THR A 1 460 ? -18.363 9.840 12.161 1.00 91.56 460 THR A C 1
ATOM 3513 O O . THR A 1 460 ? -18.209 8.620 12.012 1.00 91.56 460 THR A O 1
ATOM 3516 N N . VAL A 1 461 ? -19.065 10.361 13.168 1.00 93.06 461 VAL A N 1
ATOM 3517 C CA . VAL A 1 461 ? -19.853 9.559 14.114 1.00 93.06 461 VAL A CA 1
ATOM 3518 C C . VAL A 1 461 ? -20.792 8.605 13.363 1.00 93.06 461 VAL A C 1
ATOM 3520 O O . VAL A 1 461 ? -20.699 7.388 13.536 1.00 93.06 461 VAL A O 1
ATOM 3523 N N . HIS A 1 462 ? -21.603 9.138 12.443 1.00 93.81 462 HIS A N 1
ATOM 3524 C CA . HIS A 1 462 ? -22.559 8.358 11.657 1.00 93.81 462 HIS A CA 1
ATOM 3525 C C . HIS A 1 462 ? -21.885 7.270 10.815 1.00 93.81 462 HIS A C 1
ATOM 3527 O O . HIS A 1 462 ? -22.319 6.123 10.807 1.00 93.81 462 HIS A O 1
ATOM 3533 N N . GLU A 1 463 ? -20.787 7.588 10.121 1.00 92.88 463 GLU A N 1
ATOM 3534 C CA . GLU A 1 463 ? -20.079 6.615 9.279 1.00 92.88 463 GLU A CA 1
ATOM 3535 C C . GLU A 1 463 ? -19.466 5.466 10.081 1.00 92.88 463 GLU A C 1
ATOM 3537 O O . GLU A 1 463 ? -19.371 4.344 9.576 1.00 92.88 463 GLU A O 1
ATOM 3542 N N . THR A 1 464 ? -19.053 5.734 11.318 1.00 93.06 464 THR A N 1
ATOM 3543 C CA . THR A 1 464 ? -18.456 4.734 12.208 1.00 93.06 464 THR A CA 1
ATOM 3544 C C . THR A 1 464 ? -19.522 3.756 12.697 1.00 93.06 464 THR A C 1
ATOM 3546 O O . THR A 1 464 ? -19.376 2.546 12.500 1.00 93.06 464 THR A O 1
ATOM 3549 N N . ILE A 1 465 ? -20.649 4.273 13.201 1.00 93.94 465 ILE A N 1
ATOM 3550 C CA . ILE A 1 465 ? -21.788 3.458 13.650 1.00 93.94 465 ILE A CA 1
ATOM 3551 C C . ILE A 1 465 ? -22.407 2.703 12.458 1.00 93.94 465 ILE A C 1
ATOM 3553 O O . ILE A 1 465 ? -22.645 1.498 12.545 1.00 93.94 465 ILE A O 1
ATOM 3557 N N . LEU A 1 466 ? -22.563 3.355 11.298 1.00 93.06 466 LEU A N 1
ATOM 3558 C CA . LEU A 1 466 ? -23.027 2.725 10.056 1.00 93.06 466 LEU A CA 1
ATOM 3559 C C . LEU A 1 466 ? -22.079 1.633 9.556 1.00 93.06 466 LEU A C 1
ATOM 3561 O O . LEU A 1 466 ? -22.541 0.633 9.008 1.00 93.06 466 LEU A O 1
ATOM 3565 N N . THR A 1 467 ? -20.766 1.764 9.754 1.00 92.50 467 THR A N 1
ATOM 3566 C CA . THR A 1 467 ? -19.842 0.684 9.383 1.00 92.50 467 THR A CA 1
ATOM 3567 C C . THR A 1 467 ? -19.992 -0.522 10.314 1.00 92.50 467 THR A C 1
ATOM 3569 O O . THR A 1 467 ? -20.041 -1.644 9.808 1.00 92.50 467 THR A O 1
ATOM 3572 N N . SER A 1 468 ? -20.166 -0.317 11.629 1.00 91.25 468 SER A N 1
ATOM 3573 C CA . SER A 1 468 ? -20.540 -1.401 12.561 1.00 91.25 468 SER A CA 1
ATOM 3574 C C . SER A 1 468 ? -21.847 -2.080 12.119 1.00 91.25 468 SER A C 1
ATOM 3576 O O . SER A 1 468 ? -21.894 -3.297 11.920 1.00 91.25 468 SER A O 1
ATOM 3578 N N . ALA A 1 469 ? -22.881 -1.281 11.828 1.00 90.94 469 ALA A N 1
ATOM 3579 C CA . ALA A 1 469 ? -24.189 -1.739 11.361 1.00 90.94 469 ALA A CA 1
ATOM 3580 C C . ALA A 1 469 ? -24.108 -2.593 10.086 1.00 90.94 469 ALA A C 1
ATOM 3582 O O . ALA A 1 469 ? -24.682 -3.679 10.005 1.00 90.94 469 ALA A O 1
ATOM 3583 N N . LEU A 1 470 ? -23.376 -2.122 9.073 1.00 91.19 470 LEU A N 1
ATOM 3584 C CA . LEU A 1 470 ? -23.250 -2.807 7.788 1.00 91.19 470 LEU A CA 1
ATOM 3585 C C . LEU A 1 470 ? -22.511 -4.146 7.890 1.00 91.19 470 LEU A C 1
ATOM 3587 O O . LEU A 1 470 ? -22.764 -5.012 7.051 1.00 91.19 470 LEU A O 1
ATOM 3591 N N . LEU A 1 471 ? -21.632 -4.309 8.883 1.00 90.44 471 LEU A N 1
ATOM 3592 C CA . LEU A 1 471 ? -20.859 -5.528 9.131 1.00 90.44 471 LEU A CA 1
ATOM 3593 C C . LEU A 1 471 ? -21.608 -6.539 10.014 1.00 90.44 471 LEU A C 1
ATOM 3595 O O . LEU A 1 471 ? -21.575 -7.733 9.715 1.00 90.44 471 LEU A O 1
ATOM 3599 N N . ARG A 1 472 ? -22.300 -6.069 11.063 1.00 86.94 472 ARG A N 1
ATOM 3600 C CA . ARG A 1 472 ? -22.927 -6.922 12.089 1.00 86.94 472 ARG A CA 1
ATOM 3601 C C . ARG A 1 472 ? -24.404 -7.235 11.855 1.00 86.94 472 ARG A C 1
ATOM 3603 O O . ARG A 1 472 ? -24.829 -8.336 12.185 1.00 86.94 472 ARG A O 1
ATOM 3610 N N . LEU A 1 473 ? -25.191 -6.307 11.296 1.00 86.81 473 LEU A N 1
ATOM 3611 C CA . LEU A 1 473 ? -26.620 -6.554 11.048 1.00 86.81 473 LEU A CA 1
ATOM 3612 C C . LEU A 1 473 ? -26.823 -7.610 9.942 1.00 86.81 473 LEU A C 1
ATOM 3614 O O . LEU A 1 473 ? -25.969 -7.719 9.051 1.00 86.81 473 LEU A O 1
ATOM 3618 N N . PRO A 1 474 ? -27.969 -8.320 9.918 1.00 84.00 474 PRO A N 1
ATOM 3619 C CA . PRO A 1 474 ? -28.221 -9.448 9.013 1.00 84.00 474 PRO A CA 1
ATOM 3620 C C . PRO A 1 474 ? -28.002 -9.117 7.535 1.00 84.00 474 PRO A C 1
ATOM 3622 O O . PRO A 1 474 ? -28.167 -7.970 7.111 1.00 84.00 474 PRO A O 1
ATOM 3625 N N . ARG A 1 475 ? -27.637 -10.106 6.712 1.00 82.00 475 ARG A N 1
ATOM 3626 C CA . ARG A 1 475 ? -27.452 -9.901 5.264 1.00 82.00 475 ARG A CA 1
ATOM 3627 C C . ARG A 1 475 ? -28.736 -9.449 4.561 1.00 82.00 475 ARG A C 1
ATOM 3629 O O . ARG A 1 475 ? -28.629 -8.668 3.609 1.00 82.00 475 ARG A O 1
ATOM 3636 N N . ASP A 1 476 ? -29.871 -9.965 5.021 1.00 79.81 476 ASP A N 1
ATOM 3637 C CA . ASP A 1 476 ? -31.172 -9.882 4.350 1.00 79.81 476 ASP A CA 1
ATOM 3638 C C . ASP A 1 476 ? -31.846 -8.518 4.544 1.00 79.81 476 ASP A C 1
ATOM 3640 O O . ASP A 1 476 ? -32.557 -8.060 3.659 1.00 79.81 476 ASP A O 1
ATOM 3644 N N . MET A 1 477 ? -31.522 -7.822 5.639 1.00 82.06 477 MET A N 1
ATOM 3645 C CA . MET A 1 477 ? -31.977 -6.457 5.910 1.00 82.06 477 MET A CA 1
ATOM 3646 C C . MET A 1 477 ? -31.465 -5.469 4.851 1.00 82.06 477 MET A C 1
ATOM 3648 O O . MET A 1 477 ? -30.257 -5.406 4.556 1.00 82.06 477 MET A O 1
ATOM 3652 N N . SER A 1 478 ? -32.374 -4.651 4.319 1.00 84.62 478 SER A N 1
ATOM 3653 C CA . SER A 1 478 ? -32.060 -3.629 3.325 1.00 84.62 478 SER A CA 1
ATOM 3654 C C . SER A 1 478 ? -31.057 -2.591 3.853 1.00 84.62 478 SER A C 1
ATOM 3656 O O . SER A 1 478 ? -30.923 -2.338 5.053 1.00 84.62 478 SER A O 1
ATOM 3658 N N . ARG A 1 479 ? -30.307 -1.944 2.947 1.00 84.88 479 ARG A N 1
ATOM 3659 C CA . ARG A 1 479 ? -29.354 -0.894 3.357 1.00 84.88 479 ARG A CA 1
ATOM 3660 C C . ARG A 1 479 ? -30.066 0.300 4.008 1.00 84.88 479 ARG A C 1
ATOM 3662 O O . ARG A 1 479 ? -29.500 0.879 4.927 1.00 84.88 479 ARG A O 1
ATOM 3669 N N . ALA A 1 480 ? -31.266 0.643 3.538 1.00 83.06 480 ALA A N 1
ATOM 3670 C CA . ALA A 1 480 ? -32.061 1.737 4.086 1.00 83.06 480 ALA A CA 1
ATOM 3671 C C . ALA A 1 480 ? -32.489 1.440 5.531 1.00 83.06 480 ALA A C 1
ATOM 3673 O O . ALA A 1 480 ? -32.202 2.247 6.410 1.00 83.06 480 ALA A O 1
ATOM 3674 N N . ALA A 1 481 ? -33.033 0.247 5.800 1.00 83.88 481 ALA A N 1
ATOM 3675 C CA . ALA A 1 481 ? -33.397 -0.170 7.154 1.00 83.88 481 ALA A CA 1
ATOM 3676 C C . ALA A 1 481 ? -32.177 -0.198 8.103 1.00 83.88 481 ALA A C 1
ATOM 3678 O O . ALA A 1 481 ? -32.267 0.243 9.249 1.00 83.88 481 ALA A O 1
ATOM 3679 N N . LYS A 1 482 ? -30.993 -0.626 7.629 1.00 88.19 482 LYS A N 1
ATOM 3680 C CA . LYS A 1 482 ? -29.743 -0.533 8.417 1.00 88.19 482 LYS A CA 1
ATOM 3681 C C . LYS A 1 482 ? -29.349 0.908 8.752 1.00 88.19 482 LYS A C 1
ATOM 3683 O O . LYS A 1 482 ? -28.874 1.163 9.853 1.00 88.19 482 LYS A O 1
ATOM 3688 N N . GLU A 1 483 ? -29.513 1.837 7.814 1.00 89.62 483 GLU A N 1
ATOM 3689 C CA . GLU A 1 483 ? -29.196 3.258 8.003 1.00 89.62 483 GLU A CA 1
ATOM 3690 C C . GLU A 1 483 ? -30.204 3.926 8.956 1.00 89.62 483 GLU A C 1
ATOM 3692 O O . GLU A 1 483 ? -29.809 4.649 9.867 1.00 89.62 483 GLU A O 1
ATOM 3697 N N . GLN A 1 484 ? -31.489 3.582 8.845 1.00 87.38 484 GLN A N 1
ATOM 3698 C CA . GLN A 1 484 ? -32.539 3.977 9.785 1.00 87.38 484 GLN A CA 1
ATOM 3699 C C . GLN A 1 484 ? -32.263 3.484 11.211 1.00 87.38 484 GLN A C 1
ATOM 3701 O O . GLN A 1 484 ? -32.313 4.283 12.148 1.00 87.38 484 GLN A O 1
ATOM 3706 N N . ARG A 1 485 ? -31.856 2.217 11.376 1.00 87.69 485 ARG A N 1
ATOM 3707 C CA . ARG A 1 485 ? -31.482 1.658 12.684 1.00 87.69 485 ARG A CA 1
ATOM 3708 C C . ARG A 1 485 ? -30.339 2.427 13.356 1.00 87.69 485 ARG A C 1
ATOM 3710 O O . ARG A 1 485 ? -30.333 2.597 14.573 1.00 87.69 485 ARG A O 1
ATOM 3717 N N . VAL A 1 486 ? -29.382 2.927 12.574 1.00 92.00 486 VAL A N 1
ATOM 3718 C CA . VAL A 1 486 ? -28.298 3.785 13.082 1.00 92.00 486 VAL A CA 1
ATOM 3719 C C . VAL A 1 486 ? -28.841 5.131 13.563 1.00 92.00 486 VAL A C 1
ATOM 3721 O O . VAL A 1 486 ? -28.502 5.562 14.662 1.00 92.00 486 VAL A O 1
ATOM 3724 N N . LEU A 1 487 ? -29.732 5.765 12.794 1.00 91.12 487 LEU A N 1
ATOM 3725 C CA . LEU A 1 487 ? -30.355 7.042 13.164 1.00 91.12 487 LEU A CA 1
ATOM 3726 C C . LEU A 1 487 ? -31.250 6.921 14.415 1.00 91.12 487 LEU A C 1
ATOM 3728 O O . LEU A 1 487 ? -31.390 7.891 15.158 1.00 91.12 487 LEU A O 1
ATOM 3732 N N . GLU A 1 488 ? -31.855 5.757 14.668 1.00 88.88 488 GLU A N 1
ATOM 3733 C CA . GLU A 1 488 ? -32.543 5.452 15.932 1.00 88.88 488 GLU A CA 1
ATOM 3734 C C . GLU A 1 488 ? -31.558 5.406 17.104 1.00 88.88 488 GLU A C 1
ATOM 3736 O O . GLU A 1 488 ? -31.739 6.127 18.083 1.00 88.88 488 GLU A O 1
ATOM 3741 N N . VAL A 1 489 ? -30.492 4.607 16.995 1.00 91.31 489 VAL A N 1
ATOM 3742 C CA . VAL A 1 489 ? -29.458 4.453 18.035 1.00 91.31 489 VAL A CA 1
ATOM 3743 C C . VAL A 1 489 ? -28.778 5.788 18.365 1.00 91.31 489 VAL A C 1
ATOM 3745 O O . VAL A 1 489 ? -28.575 6.111 19.536 1.00 91.31 489 VAL A O 1
ATOM 3748 N N . GLU A 1 490 ? -28.504 6.619 17.358 1.00 92.69 490 GLU A N 1
ATOM 3749 C CA . GLU A 1 490 ? -27.976 7.975 17.546 1.00 92.69 490 GLU A CA 1
ATOM 3750 C C . GLU A 1 490 ? -28.916 8.882 18.357 1.00 92.69 490 GLU A C 1
ATOM 3752 O O . GLU A 1 490 ? -28.447 9.719 19.133 1.00 92.69 490 GLU A O 1
ATOM 3757 N N . LYS A 1 491 ? -30.238 8.727 18.202 1.00 90.50 491 LYS A N 1
ATOM 3758 C CA . LYS A 1 491 ? -31.237 9.454 19.001 1.00 90.50 491 LYS A CA 1
ATOM 3759 C C . LYS A 1 491 ? -31.343 8.886 20.416 1.00 90.50 491 LYS A C 1
ATOM 3761 O O . LYS A 1 491 ? -31.367 9.671 21.357 1.00 90.50 491 LYS A O 1
ATOM 3766 N N . GLN A 1 492 ? -31.346 7.556 20.570 1.00 88.31 492 GLN A N 1
ATOM 3767 C CA . GLN A 1 492 ? -31.398 6.875 21.875 1.00 88.31 492 GLN A CA 1
ATOM 3768 C C . GLN A 1 492 ? -30.256 7.306 22.801 1.00 88.31 492 GLN A C 1
ATOM 3770 O O . GLN A 1 492 ? -30.460 7.455 23.999 1.00 88.31 492 GLN A O 1
ATOM 3775 N N . LEU A 1 493 ? -29.071 7.546 22.234 1.00 90.25 493 LEU A N 1
ATOM 3776 C CA . LEU A 1 493 ? -27.869 7.955 22.963 1.00 90.25 493 LEU A CA 1
ATOM 3777 C C . LEU A 1 493 ? -27.645 9.480 22.998 1.00 90.25 493 LEU A C 1
ATOM 3779 O O . LEU A 1 493 ? -26.597 9.936 23.454 1.00 90.25 493 LEU A O 1
ATOM 3783 N N . GLY A 1 494 ? -28.580 10.283 22.475 1.00 88.31 494 GLY A N 1
ATOM 3784 C CA . GLY A 1 494 ? -28.478 11.750 22.441 1.00 88.31 494 GLY A CA 1
ATOM 3785 C C . GLY A 1 494 ? -27.394 12.322 21.509 1.00 88.31 494 GLY A C 1
ATOM 3786 O O . GLY A 1 494 ? -27.163 13.529 21.505 1.00 88.31 494 GLY A O 1
ATOM 3787 N N . ILE A 1 495 ? -26.737 11.494 20.690 1.00 92.88 495 ILE A N 1
ATOM 3788 C CA . ILE A 1 495 ? -25.607 11.872 19.813 1.00 92.88 495 ILE A CA 1
ATOM 3789 C C . ILE A 1 495 ? -26.019 12.259 18.381 1.00 92.88 495 ILE A C 1
ATOM 3791 O O . ILE A 1 495 ? -25.175 12.651 17.580 1.00 92.88 495 ILE A O 1
ATOM 3795 N N . TYR A 1 496 ? -27.311 12.227 18.044 1.00 91.75 496 TYR A N 1
ATOM 3796 C CA . TYR A 1 496 ? -27.816 12.603 16.713 1.00 91.75 496 TYR A CA 1
ATOM 3797 C C . TYR A 1 496 ? -27.359 14.000 16.236 1.00 91.75 496 TYR A C 1
ATOM 3799 O O . TYR A 1 496 ? -27.147 14.223 15.045 1.00 91.75 496 TYR A O 1
ATOM 3807 N N . HIS A 1 497 ? -27.159 14.943 17.161 1.00 90.56 497 HIS A N 1
ATOM 3808 C CA . HIS A 1 497 ? -26.724 16.308 16.850 1.00 90.56 497 HIS A CA 1
ATOM 3809 C C . HIS A 1 497 ? -25.246 16.419 16.411 1.00 90.56 497 HIS A C 1
ATOM 3811 O O . HIS A 1 497 ? -24.883 17.396 15.756 1.00 90.56 497 HIS A O 1
ATOM 3817 N N . ILE A 1 498 ? -24.411 15.414 16.708 1.00 91.50 498 ILE A N 1
ATOM 3818 C CA . ILE A 1 498 ? -22.995 15.335 16.298 1.00 91.50 498 ILE A CA 1
ATOM 3819 C C . ILE A 1 498 ? -22.740 14.323 15.170 1.00 91.50 498 ILE A C 1
ATOM 3821 O O . ILE A 1 498 ? -21.589 14.095 14.808 1.00 91.50 498 ILE A O 1
ATOM 3825 N N . LYS A 1 499 ? -23.785 13.726 14.582 1.00 90.69 499 LYS A N 1
ATOM 3826 C CA . LYS A 1 499 ? -23.671 12.607 13.625 1.00 90.69 499 LYS A CA 1
ATOM 3827 C C . LYS A 1 499 ? -22.706 12.863 12.447 1.00 90.69 499 LYS A C 1
ATOM 3829 O O . LYS A 1 499 ? -21.994 11.957 12.014 1.00 90.69 499 LYS A O 1
ATOM 3834 N N . ASP A 1 500 ? -22.649 14.104 11.958 1.00 89.25 500 ASP A N 1
ATOM 3835 C CA . ASP A 1 500 ? -21.826 14.525 10.814 1.00 89.25 500 ASP A CA 1
ATOM 3836 C C . ASP A 1 500 ? -20.448 15.090 11.228 1.00 89.25 500 ASP A C 1
ATOM 3838 O O . ASP A 1 500 ? -19.649 15.466 10.368 1.00 89.25 500 ASP A O 1
ATOM 3842 N N . GLN A 1 501 ? -20.143 15.157 12.531 1.00 88.94 501 GLN A N 1
ATOM 3843 C CA . GLN A 1 501 ? -18.840 15.598 13.036 1.00 88.94 501 GLN A CA 1
ATOM 3844 C C . GLN A 1 501 ? -17.800 14.476 12.948 1.00 88.94 501 GLN A C 1
ATOM 3846 O O . GLN A 1 501 ? -18.126 13.296 13.088 1.00 88.94 501 GLN A O 1
ATOM 3851 N N . LEU A 1 502 ? -16.539 14.854 12.717 1.00 88.94 502 LEU A N 1
ATOM 3852 C CA . LEU A 1 502 ? -15.397 13.938 12.729 1.00 88.94 502 LEU A CA 1
ATOM 3853 C C . LEU A 1 502 ? -15.063 13.526 14.164 1.00 88.94 502 LEU A C 1
ATOM 3855 O O . LEU A 1 502 ? -15.050 14.372 15.055 1.00 88.94 502 LEU A O 1
ATOM 3859 N N . ILE A 1 503 ? -14.718 12.253 14.368 1.00 89.19 503 ILE A N 1
ATOM 3860 C CA . ILE A 1 503 ? -14.302 11.752 15.687 1.00 89.19 503 ILE A CA 1
ATOM 3861 C C . ILE A 1 503 ? -13.046 12.491 16.175 1.00 89.19 503 ILE A C 1
ATOM 3863 O O . ILE A 1 503 ? -12.991 12.915 17.326 1.00 89.19 503 ILE A O 1
ATOM 3867 N N . GLY A 1 504 ? -12.074 12.717 15.286 1.00 82.69 504 GLY A N 1
ATOM 3868 C CA . GLY A 1 504 ? -10.816 13.388 15.609 1.00 82.69 504 GLY A CA 1
ATOM 3869 C C . GLY A 1 504 ? -9.833 12.513 16.393 1.00 82.69 504 GLY A C 1
ATOM 3870 O O . GLY A 1 504 ? -10.065 11.329 16.633 1.00 82.69 504 GLY A O 1
ATOM 3871 N N . SER A 1 505 ? -8.687 13.099 16.733 1.00 72.19 505 SER A N 1
ATOM 3872 C CA . SER A 1 505 ? -7.553 12.432 17.384 1.00 72.19 505 SER A CA 1
ATOM 3873 C C . SER A 1 505 ? -7.046 13.278 18.544 1.00 72.19 505 SER A C 1
ATOM 3875 O O . SER A 1 505 ? -6.803 14.467 18.348 1.00 72.19 505 SER A O 1
ATOM 3877 N N . GLU A 1 506 ? -6.797 12.667 19.699 1.00 60.47 506 GLU A N 1
ATOM 3878 C CA . GLU A 1 506 ? -6.306 13.362 20.902 1.00 60.47 506 GLU A CA 1
ATOM 3879 C C . GLU A 1 506 ? -4.900 13.971 20.726 1.00 60.47 506 GLU A C 1
ATOM 3881 O O . GLU A 1 506 ? -4.592 14.996 21.325 1.00 60.47 506 GLU A O 1
ATOM 3886 N N . GLU A 1 507 ? -4.072 13.399 19.847 1.00 54.72 507 GLU A N 1
ATOM 3887 C CA . GLU A 1 507 ? -2.694 13.848 19.584 1.00 54.72 507 GLU A CA 1
ATOM 3888 C C . GLU A 1 507 ? -2.575 14.914 18.471 1.00 54.72 507 GLU A C 1
ATOM 3890 O O . GLU A 1 507 ? -1.492 15.447 18.223 1.00 5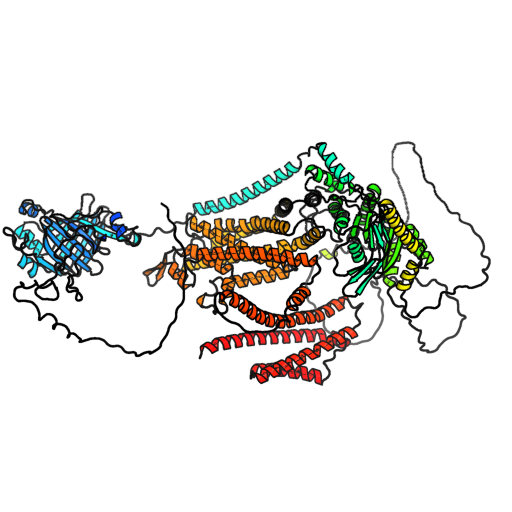4.72 507 GLU A O 1
ATOM 3895 N N . GLY A 1 508 ? -3.663 15.208 17.748 1.00 51.06 508 GLY A N 1
ATOM 3896 C CA . GLY A 1 508 ? -3.628 15.976 16.498 1.00 51.06 508 GLY A CA 1
ATOM 3897 C C . GLY A 1 508 ? -4.297 17.351 16.578 1.00 51.06 508 GLY A C 1
ATOM 3898 O O . GLY A 1 508 ? -5.281 17.543 17.279 1.00 51.06 508 GLY A O 1
ATOM 3899 N N . ASN A 1 509 ? -3.843 18.300 15.750 1.00 44.69 509 ASN A N 1
ATOM 3900 C CA . ASN A 1 509 ? -4.407 19.662 15.619 1.00 44.69 509 ASN A CA 1
ATOM 3901 C C . ASN A 1 509 ? -5.866 19.731 15.088 1.00 44.69 509 ASN A C 1
ATOM 3903 O O . ASN A 1 509 ? -6.362 20.816 14.776 1.00 44.69 509 ASN A O 1
ATOM 3907 N N . GLY A 1 510 ? -6.557 18.600 14.933 1.00 55.88 510 GLY A N 1
ATOM 3908 C CA . GLY A 1 510 ? -7.940 18.537 14.466 1.00 55.88 510 GLY A CA 1
ATOM 3909 C C . GLY A 1 510 ? -8.928 18.522 15.631 1.00 55.88 510 GLY A C 1
ATOM 3910 O O . GLY A 1 510 ? -8.919 17.588 16.425 1.00 55.88 510 GLY A O 1
ATOM 3911 N N . ARG A 1 511 ? -9.826 19.514 15.701 1.00 66.75 511 ARG A N 1
ATOM 3912 C CA . ARG A 1 511 ? -10.977 19.483 16.622 1.00 66.75 511 ARG A CA 1
ATOM 3913 C C . ARG A 1 511 ? -11.849 18.255 16.326 1.00 66.75 511 ARG A C 1
ATOM 3915 O O . ARG A 1 511 ? -12.438 18.184 15.250 1.00 66.75 511 ARG A O 1
ATOM 3922 N N . GLY A 1 512 ? -11.905 17.326 17.278 1.00 82.19 512 GLY A N 1
ATOM 3923 C CA . GLY A 1 512 ? -12.821 16.184 17.297 1.00 82.19 512 GLY A CA 1
ATOM 3924 C C . GLY A 1 512 ? -14.018 16.397 18.224 1.00 82.19 512 GLY A C 1
ATOM 3925 O O . GLY A 1 512 ? -14.236 17.504 18.723 1.00 82.19 512 GLY A O 1
ATOM 3926 N N . ILE A 1 513 ? -14.754 15.315 18.473 1.00 89.25 513 ILE A N 1
ATOM 3927 C CA . ILE A 1 513 ? -15.814 15.243 19.493 1.00 89.25 513 ILE A CA 1
ATOM 3928 C C . ILE A 1 513 ? -15.214 15.163 20.909 1.00 89.25 513 ILE A C 1
ATOM 3930 O O . ILE A 1 513 ? -14.042 14.826 21.080 1.00 89.25 513 ILE A O 1
ATOM 3934 N N . SER A 1 514 ? -16.004 15.460 21.943 1.00 87.81 514 SER A N 1
ATOM 3935 C CA . SER A 1 514 ? -15.559 15.319 23.337 1.00 87.81 514 SER A CA 1
ATOM 3936 C C . SER A 1 514 ? -15.383 13.850 23.749 1.00 87.81 514 SER A C 1
ATOM 3938 O O . SER A 1 514 ? -15.996 12.950 23.174 1.00 87.81 514 SER A O 1
ATOM 3940 N N . GLY A 1 515 ? -14.596 13.592 24.800 1.00 85.25 515 GLY A N 1
ATOM 3941 C CA . GLY A 1 515 ? -14.403 12.234 25.330 1.00 85.25 515 GLY A CA 1
ATOM 3942 C C . GLY A 1 515 ? -15.715 11.552 25.744 1.00 85.25 515 GLY A C 1
ATOM 3943 O O . GLY A 1 515 ? -15.930 10.384 25.432 1.00 85.25 515 GLY A O 1
ATOM 3944 N N . GLY A 1 516 ? -16.643 12.291 26.367 1.00 86.88 516 GLY A N 1
ATOM 3945 C CA . GLY A 1 516 ? -17.951 11.753 26.763 1.00 86.88 516 GLY A CA 1
ATOM 3946 C C . GLY A 1 516 ? -18.843 11.404 25.568 1.00 86.88 516 GLY A C 1
ATOM 3947 O O . GLY A 1 516 ? -19.560 10.405 25.590 1.00 86.88 516 GLY A O 1
ATOM 3948 N N . GLU A 1 517 ? -18.770 12.184 24.488 1.00 90.75 517 GLU A N 1
ATOM 3949 C CA . GLU A 1 517 ? -19.429 11.855 23.221 1.00 90.75 517 GLU A CA 1
ATOM 3950 C C . GLU A 1 517 ? -18.789 10.635 22.562 1.00 90.75 517 GLU A C 1
ATOM 3952 O O . GLU A 1 517 ? -19.507 9.714 22.181 1.00 90.75 517 GLU A O 1
ATOM 3957 N N . LYS A 1 518 ? -17.454 10.581 22.499 1.00 90.31 518 LYS A N 1
ATOM 3958 C CA . LYS A 1 518 ? -16.679 9.440 21.991 1.00 90.31 518 LYS A CA 1
ATOM 3959 C C . LYS A 1 518 ? -17.060 8.140 22.711 1.00 90.31 518 LYS A C 1
ATOM 3961 O O . LYS A 1 518 ? -17.325 7.143 22.042 1.00 90.31 518 LYS A O 1
ATOM 3966 N N . ARG A 1 519 ? -17.225 8.181 24.041 1.00 90.94 519 ARG A N 1
ATOM 3967 C CA . ARG A 1 519 ? -17.709 7.046 24.847 1.00 90.94 519 ARG A CA 1
ATOM 3968 C C . ARG A 1 519 ? -19.115 6.601 24.439 1.00 90.94 519 ARG A C 1
ATOM 3970 O O . ARG A 1 519 ? -19.358 5.412 24.236 1.00 90.94 519 ARG A O 1
ATOM 3977 N N . ARG A 1 520 ? -20.038 7.550 24.231 1.00 92.50 520 ARG A N 1
ATOM 3978 C CA . ARG A 1 520 ? -21.389 7.253 23.711 1.00 92.50 520 ARG A CA 1
ATOM 3979 C C . ARG A 1 520 ? -21.362 6.679 22.291 1.00 92.50 520 ARG A C 1
ATOM 3981 O O . ARG A 1 520 ? -22.182 5.818 21.995 1.00 92.50 520 ARG A O 1
ATOM 3988 N N . VAL A 1 521 ? -20.418 7.071 21.431 1.00 93.44 521 VAL A N 1
ATOM 3989 C CA . VAL A 1 521 ? -20.226 6.447 20.103 1.00 93.44 521 VAL A CA 1
ATOM 3990 C C . VAL A 1 521 ? -19.720 5.002 20.223 1.00 93.44 521 VAL A C 1
ATOM 3992 O O . VAL A 1 521 ? -20.137 4.151 19.436 1.00 93.44 521 VAL A O 1
ATOM 3995 N N . GLY A 1 522 ? -18.886 4.693 21.221 1.00 91.50 522 GLY A N 1
ATOM 3996 C CA . GLY A 1 522 ? -18.449 3.323 21.520 1.00 91.50 522 GLY A CA 1
ATOM 3997 C C . GLY A 1 522 ? -19.632 2.434 21.895 1.00 91.50 522 GLY A C 1
ATOM 3998 O O . GLY A 1 522 ? -19.864 1.402 21.265 1.00 91.50 522 GLY A O 1
ATOM 3999 N N . ILE A 1 523 ? -20.459 2.915 22.828 1.00 92.69 523 ILE A N 1
ATOM 4000 C CA . ILE A 1 523 ? -21.726 2.279 23.217 1.00 92.69 523 ILE A CA 1
ATOM 4001 C C . ILE A 1 523 ? -22.655 2.124 22.001 1.00 92.69 523 ILE A C 1
ATOM 4003 O O . ILE A 1 523 ? -23.217 1.051 21.792 1.00 92.69 523 ILE A O 1
ATOM 4007 N N . ALA A 1 524 ? -22.776 3.151 21.150 1.00 93.25 524 ALA A N 1
ATOM 4008 C CA . ALA A 1 524 ? -23.602 3.115 19.942 1.00 93.25 524 ALA A CA 1
ATOM 4009 C C . ALA A 1 524 ? -23.211 1.984 18.986 1.00 93.25 524 ALA A C 1
ATOM 4011 O O . ALA A 1 524 ? -24.092 1.309 18.458 1.00 93.25 524 ALA A O 1
ATOM 4012 N N . CYS A 1 525 ? -21.909 1.757 18.780 1.00 91.75 525 CYS A N 1
ATOM 4013 C CA . CYS A 1 525 ? -21.399 0.738 17.860 1.00 91.75 525 CYS A CA 1
ATOM 4014 C C . CYS A 1 525 ? -21.772 -0.694 18.275 1.00 91.75 525 CYS A C 1
ATOM 4016 O O . CYS A 1 525 ? -21.933 -1.542 17.395 1.00 91.75 525 CYS A O 1
ATOM 4018 N N . GLU A 1 526 ? -21.940 -0.944 19.576 1.00 89.44 526 GLU A N 1
ATOM 4019 C CA . GLU A 1 526 ? -22.440 -2.208 20.131 1.00 89.44 526 GLU A CA 1
ATOM 4020 C C . GLU A 1 526 ? -23.979 -2.242 20.190 1.00 89.44 526 GLU A C 1
ATOM 4022 O O . GLU A 1 526 ? -24.596 -3.265 19.895 1.00 89.44 526 GLU A O 1
ATOM 4027 N N . LEU A 1 527 ? -24.624 -1.108 20.488 1.00 89.62 527 LEU A N 1
ATOM 4028 C CA . LEU A 1 527 ? -26.081 -1.003 20.623 1.00 89.62 527 LEU A CA 1
ATOM 4029 C C . LEU A 1 527 ? -26.845 -1.275 19.314 1.00 89.62 527 LEU A C 1
ATOM 4031 O O . LEU A 1 527 ? -28.005 -1.692 19.368 1.00 89.62 527 LEU A O 1
ATOM 4035 N N . VAL A 1 528 ? -26.207 -1.091 18.146 1.00 89.06 528 VAL A N 1
ATOM 4036 C CA . VAL A 1 528 ? -26.817 -1.354 16.826 1.00 89.06 528 VAL A CA 1
ATOM 4037 C C . VAL A 1 528 ? -27.410 -2.759 16.723 1.00 89.06 528 VAL A C 1
ATOM 4039 O O . VAL A 1 528 ? -28.493 -2.913 16.157 1.00 89.06 528 VAL A O 1
ATOM 4042 N N . THR A 1 529 ? -26.740 -3.777 17.279 1.00 84.44 529 THR A N 1
ATOM 4043 C CA . THR A 1 529 ? -27.209 -5.173 17.224 1.00 84.44 529 THR A CA 1
ATOM 4044 C C . THR A 1 529 ? -28.318 -5.497 18.222 1.00 84.44 529 THR A C 1
ATOM 4046 O O . THR A 1 529 ? -28.708 -6.652 18.322 1.00 84.44 529 THR A O 1
ATOM 4049 N N . SER A 1 530 ? -28.842 -4.504 18.948 1.00 84.12 530 SER A N 1
ATOM 4050 C CA . SER A 1 530 ? -29.912 -4.676 19.939 1.00 84.12 530 SER A CA 1
ATOM 4051 C C . SER A 1 530 ? -29.618 -5.715 21.045 1.00 84.12 530 SER A C 1
ATOM 4053 O O . SER A 1 530 ? -30.523 -6.475 21.377 1.00 84.12 530 SER A O 1
ATOM 4055 N N . PRO A 1 531 ? -28.416 -5.752 21.661 1.00 87.75 531 PRO A N 1
ATOM 4056 C CA . PRO A 1 531 ? -28.111 -6.746 22.694 1.00 87.75 531 PRO A CA 1
ATOM 4057 C C . PRO A 1 531 ? -29.043 -6.618 23.914 1.00 87.75 531 PRO A C 1
ATOM 4059 O O . PRO A 1 531 ? -29.360 -5.503 24.344 1.00 87.75 531 PRO A O 1
ATOM 4062 N N . SER A 1 532 ? -29.460 -7.754 24.476 1.00 87.69 532 SER A N 1
ATOM 4063 C CA . SER A 1 532 ? -30.313 -7.828 25.673 1.00 87.69 532 SER A CA 1
ATOM 4064 C C . SER A 1 532 ? -29.532 -7.548 26.959 1.00 87.69 532 SER A C 1
ATOM 4066 O O . SER A 1 532 ? -30.064 -6.929 27.881 1.00 87.69 532 SER A O 1
ATOM 4068 N N . ILE A 1 533 ? -28.260 -7.962 26.993 1.00 91.38 533 ILE A N 1
ATOM 4069 C CA . ILE A 1 533 ? -27.322 -7.717 28.094 1.00 91.38 533 ILE A CA 1
ATOM 4070 C C . ILE A 1 533 ? -26.166 -6.864 27.561 1.00 91.38 533 ILE A C 1
ATOM 4072 O O . ILE A 1 533 ? -25.557 -7.200 26.544 1.00 91.38 533 ILE A O 1
ATOM 4076 N N . LEU A 1 534 ? -25.854 -5.762 28.243 1.00 92.81 534 LEU A N 1
ATOM 4077 C CA . LEU A 1 534 ? -24.765 -4.854 27.887 1.00 92.81 534 LEU A CA 1
ATOM 4078 C C . LEU A 1 534 ? -23.736 -4.784 29.021 1.00 92.81 534 LEU A C 1
ATOM 4080 O O . LEU A 1 534 ? -24.043 -4.291 30.107 1.00 92.81 534 LEU A O 1
ATOM 4084 N N . PHE A 1 535 ? -22.512 -5.234 28.740 1.00 94.94 535 PHE A N 1
ATOM 4085 C CA . PHE A 1 535 ? -21.357 -5.086 29.626 1.00 94.94 535 PHE A CA 1
ATOM 4086 C C . PHE A 1 535 ? -20.517 -3.872 29.219 1.00 94.94 535 PHE A C 1
ATOM 4088 O O . PHE A 1 535 ? -20.234 -3.689 28.031 1.00 94.94 535 PHE A O 1
ATOM 4095 N N . LEU A 1 536 ? -20.076 -3.066 30.188 1.00 94.56 536 LEU A N 1
ATOM 4096 C CA . LEU A 1 536 ? -19.140 -1.961 29.955 1.00 94.56 536 LEU A CA 1
ATOM 4097 C C . LEU A 1 536 ? -18.003 -1.971 30.980 1.00 94.56 536 LEU A C 1
ATOM 4099 O O . LEU A 1 536 ? -18.257 -1.956 32.183 1.00 94.56 536 LEU A O 1
ATOM 4103 N N . ASP A 1 537 ? -16.758 -1.945 30.511 1.00 93.00 537 ASP A N 1
ATOM 4104 C CA . ASP A 1 537 ? -15.596 -1.832 31.395 1.00 93.00 537 ASP A CA 1
ATOM 4105 C C . ASP A 1 537 ? -15.243 -0.354 31.629 1.00 93.00 537 ASP A C 1
ATOM 4107 O O . ASP A 1 537 ? -14.981 0.390 30.684 1.00 93.00 537 ASP A O 1
ATOM 4111 N N . GLU A 1 538 ? -15.320 0.085 32.884 1.00 91.69 538 GLU A N 1
ATOM 4112 C CA . GLU A 1 538 ? -15.068 1.445 33.378 1.00 91.69 538 GLU A CA 1
ATOM 4113 C C . GLU A 1 538 ? -15.595 2.575 32.464 1.00 91.69 538 GLU A C 1
ATOM 4115 O O . GLU A 1 538 ? -14.821 3.395 31.958 1.00 91.69 538 GLU A O 1
ATOM 4120 N N . PRO A 1 539 ? -16.922 2.688 32.237 1.00 92.06 539 PRO A N 1
ATOM 4121 C CA . PRO A 1 539 ? -17.484 3.636 31.277 1.00 92.06 539 PRO A CA 1
ATOM 4122 C C . PRO A 1 539 ? -17.285 5.117 31.638 1.00 92.06 539 PRO A C 1
ATOM 4124 O O . PRO A 1 539 ? -17.555 5.977 30.803 1.00 92.06 539 PRO A O 1
ATOM 4127 N N . THR A 1 540 ? -16.806 5.418 32.846 1.00 91.38 540 THR A N 1
ATOM 4128 C CA . THR A 1 540 ? -16.480 6.768 33.327 1.00 91.38 540 THR A CA 1
ATOM 4129 C C . THR A 1 540 ? -14.977 7.076 33.342 1.00 91.38 540 THR A C 1
ATOM 4131 O O . THR A 1 540 ? -14.602 8.178 33.741 1.00 91.38 540 THR A O 1
ATOM 4134 N N . SER A 1 541 ? -14.109 6.135 32.951 1.00 87.75 541 SER A N 1
ATOM 4135 C CA . SER A 1 541 ? -12.654 6.338 32.967 1.00 87.75 541 SER A CA 1
ATOM 4136 C C . SER A 1 541 ? -12.218 7.390 31.939 1.00 87.75 541 SER A C 1
ATOM 4138 O O . SER A 1 541 ? -12.805 7.508 30.865 1.00 87.75 541 SER A O 1
ATOM 4140 N N . GLY A 1 542 ? -11.220 8.206 32.288 1.00 82.38 542 GLY A N 1
ATOM 4141 C CA . GLY A 1 542 ? -10.728 9.306 31.444 1.00 82.38 542 GLY A CA 1
ATOM 4142 C C . GLY A 1 542 ? -11.697 10.485 31.238 1.00 82.38 542 GLY A C 1
ATOM 4143 O O . GLY A 1 542 ? -11.355 11.420 30.515 1.00 82.38 542 GLY A O 1
ATOM 4144 N N . LEU A 1 543 ? -12.882 10.478 31.860 1.00 87.69 543 LEU A N 1
ATOM 4145 C CA . LEU A 1 543 ? -13.880 11.547 31.747 1.00 87.69 543 LEU A CA 1
ATOM 4146 C C . LEU A 1 543 ? -13.855 12.497 32.949 1.00 87.69 543 LEU A C 1
ATOM 4148 O O . LEU A 1 543 ? -13.604 12.103 34.087 1.00 87.69 543 LEU A O 1
ATOM 4152 N N . ASP A 1 544 ? -14.193 13.764 32.709 1.00 87.94 544 ASP A N 1
ATOM 4153 C CA . ASP A 1 544 ? -14.549 14.683 33.785 1.00 87.94 544 ASP A CA 1
ATOM 4154 C C . ASP A 1 544 ? -15.886 14.282 34.431 1.00 87.94 544 ASP A C 1
ATOM 4156 O O . ASP A 1 544 ? -16.746 13.647 33.818 1.00 87.94 544 ASP A O 1
ATOM 4160 N N . ALA A 1 545 ? -16.088 14.696 35.682 1.00 85.56 545 ALA A N 1
ATOM 4161 C CA . ALA A 1 545 ? -17.233 14.267 36.483 1.00 85.56 545 ALA A CA 1
ATOM 4162 C C . ALA A 1 545 ? -18.612 14.647 35.905 1.00 85.56 545 ALA A C 1
ATOM 4164 O O . ALA A 1 545 ? -19.599 13.993 36.241 1.00 85.56 545 ALA A O 1
ATOM 4165 N N . TYR A 1 546 ? -18.701 15.686 35.066 1.00 88.62 546 TYR A N 1
ATOM 4166 C CA . TYR A 1 546 ? -19.960 16.082 34.435 1.00 88.62 546 TYR A CA 1
ATOM 4167 C C . TYR A 1 546 ? -20.269 15.182 33.235 1.00 88.62 546 TYR A C 1
ATOM 4169 O O . TYR A 1 546 ? -21.350 14.599 33.162 1.00 88.62 546 TYR A O 1
ATOM 4177 N N . ASN A 1 547 ? -19.301 14.969 32.339 1.00 88.62 547 ASN A N 1
ATOM 4178 C CA . ASN A 1 547 ? -19.485 14.037 31.226 1.00 88.62 547 ASN A CA 1
ATOM 4179 C C . ASN A 1 547 ? -19.645 12.581 31.685 1.00 88.62 547 ASN A C 1
ATOM 4181 O O . ASN A 1 547 ? -20.450 11.859 31.099 1.00 88.62 547 ASN A O 1
ATOM 4185 N N . ALA A 1 548 ? -18.957 12.163 32.752 1.00 91.25 548 ALA A N 1
ATOM 4186 C CA . ALA A 1 548 ? -19.151 10.856 33.379 1.00 91.25 548 ALA A CA 1
ATOM 4187 C C . ALA A 1 548 ? -20.602 10.653 33.854 1.00 91.25 548 ALA A C 1
ATOM 4189 O O . ALA A 1 548 ? -21.200 9.617 33.566 1.00 91.25 548 ALA A O 1
ATOM 4190 N N . PHE A 1 549 ? -21.196 11.658 34.514 1.00 92.06 549 PHE A N 1
ATOM 4191 C CA . PHE A 1 549 ? -22.605 11.619 34.915 1.00 92.06 549 PHE A CA 1
ATOM 4192 C C . PHE A 1 549 ? -23.537 11.494 33.702 1.00 92.06 549 PHE A C 1
ATOM 4194 O O . PHE A 1 549 ? -24.364 10.589 33.674 1.00 92.06 549 PHE A O 1
ATOM 4201 N N . ASN A 1 550 ? -23.339 12.310 32.660 1.00 90.50 550 ASN A N 1
ATOM 4202 C CA . ASN A 1 550 ? -24.154 12.266 31.437 1.00 90.50 550 ASN A CA 1
ATOM 4203 C C . ASN A 1 550 ? -24.064 10.909 30.699 1.00 90.50 550 ASN A C 1
ATOM 4205 O O . ASN A 1 550 ? -25.008 10.494 30.027 1.00 90.50 550 ASN A O 1
ATOM 4209 N N . VAL A 1 551 ? -22.924 10.209 30.779 1.00 92.25 551 VAL A N 1
ATOM 4210 C CA . VAL A 1 551 ? -22.777 8.846 30.234 1.00 92.25 551 VAL A CA 1
ATOM 4211 C C . VAL A 1 551 ? -23.566 7.838 31.074 1.00 92.25 551 VAL A C 1
ATOM 4213 O O . VAL A 1 551 ? -24.289 7.026 30.501 1.00 92.25 551 VAL A O 1
ATOM 4216 N N . VAL A 1 552 ? -23.494 7.905 32.408 1.00 93.56 552 VAL A N 1
ATOM 4217 C CA . VAL A 1 552 ? -24.256 6.992 33.281 1.00 93.56 552 VAL A CA 1
ATOM 4218 C C . VAL A 1 552 ? -25.763 7.261 33.208 1.00 93.56 552 VAL A C 1
ATOM 4220 O O . VAL A 1 552 ? -26.527 6.312 33.092 1.00 93.56 552 VAL A O 1
ATOM 4223 N N . GLU A 1 553 ? -26.212 8.515 33.170 1.00 91.81 553 GLU A N 1
ATOM 4224 C CA . GLU A 1 553 ? -27.623 8.884 32.959 1.00 91.81 553 GLU A CA 1
ATOM 4225 C C . GLU A 1 553 ? -28.178 8.316 31.637 1.00 91.81 553 GLU A C 1
ATOM 4227 O O . GLU A 1 553 ? -29.306 7.815 31.572 1.00 91.81 553 GLU A O 1
ATOM 4232 N N . CYS A 1 554 ? -27.355 8.302 30.587 1.00 90.81 554 CYS A N 1
ATOM 4233 C CA . CYS A 1 554 ? -27.690 7.660 29.320 1.00 90.81 554 CYS A CA 1
ATOM 4234 C C . CYS A 1 554 ? -27.834 6.130 29.468 1.00 90.81 554 CYS A C 1
ATOM 4236 O O . CYS A 1 554 ? -28.798 5.553 28.964 1.00 90.81 554 CYS A O 1
ATOM 4238 N N . LEU A 1 555 ? -26.953 5.468 30.232 1.00 92.56 555 LEU A N 1
ATOM 4239 C CA . LEU A 1 555 ? -27.084 4.040 30.565 1.00 92.56 555 LEU A CA 1
ATOM 4240 C C . LEU A 1 555 ? -28.336 3.742 31.412 1.00 92.56 555 LEU A C 1
ATOM 4242 O O . LEU A 1 555 ? -29.011 2.746 31.157 1.00 92.56 555 LEU A O 1
ATOM 4246 N N . VAL A 1 556 ? -28.691 4.619 32.360 1.00 93.19 556 VAL A N 1
ATOM 4247 C CA . VAL A 1 556 ? -29.936 4.526 33.149 1.00 93.19 556 VAL A CA 1
ATOM 4248 C C . VAL A 1 556 ? -31.156 4.599 32.239 1.00 93.19 556 VAL A C 1
ATOM 4250 O O . VAL A 1 556 ? -32.071 3.784 32.356 1.00 93.19 556 VAL A O 1
ATOM 4253 N N . THR A 1 557 ? -31.151 5.546 31.302 1.00 90.56 557 THR A N 1
ATOM 4254 C CA . THR A 1 557 ? -32.221 5.717 30.314 1.00 90.56 557 THR A CA 1
ATOM 4255 C C . THR A 1 557 ? -32.330 4.485 29.412 1.00 90.56 557 THR A C 1
ATOM 4257 O O . THR A 1 557 ? -33.426 3.986 29.167 1.00 90.56 557 THR A O 1
ATOM 4260 N N . LEU A 1 558 ? -31.200 3.919 28.973 1.00 88.94 558 LEU A N 1
ATOM 4261 C CA . LEU A 1 558 ? -31.182 2.681 28.192 1.00 88.94 558 LEU A CA 1
ATOM 4262 C C . LEU A 1 558 ? -31.759 1.483 28.955 1.00 88.94 558 LEU A C 1
ATOM 4264 O O . LEU A 1 558 ? -32.556 0.740 28.379 1.00 88.94 558 LEU A O 1
ATOM 4268 N N . ALA A 1 559 ? -31.381 1.300 30.223 1.00 91.62 559 ALA A N 1
ATOM 4269 C CA . ALA A 1 559 ? -31.912 0.235 31.065 1.00 91.62 559 ALA A CA 1
ATOM 4270 C C . ALA A 1 559 ? -33.427 0.405 31.258 1.00 91.62 559 ALA A C 1
ATOM 4272 O O . ALA A 1 559 ? -34.200 -0.459 30.846 1.00 91.62 559 ALA A O 1
ATOM 4273 N N . LYS A 1 560 ? -33.860 1.551 31.803 1.00 90.81 560 LYS A N 1
ATOM 4274 C CA . LYS A 1 560 ? -35.243 1.773 32.259 1.00 90.81 560 LYS A CA 1
ATOM 4275 C C . LYS A 1 560 ? -36.244 1.968 31.117 1.00 90.81 560 LYS A C 1
ATOM 4277 O O . LYS A 1 560 ? -37.368 1.490 31.223 1.00 90.81 560 LYS A O 1
ATOM 4282 N N . THR A 1 561 ? -35.864 2.617 30.011 1.00 88.38 561 THR A N 1
ATOM 4283 C CA . THR A 1 561 ? -36.782 2.865 28.879 1.00 88.38 561 THR A CA 1
ATOM 4284 C C . THR A 1 561 ? -36.892 1.678 27.921 1.00 88.38 561 THR A C 1
ATOM 4286 O O . THR A 1 561 ? -37.964 1.450 27.368 1.00 88.38 561 THR A O 1
ATOM 4289 N N . TYR A 1 562 ? -35.814 0.909 27.723 1.00 83.81 562 TYR A N 1
ATOM 4290 C CA . TYR A 1 562 ? -35.786 -0.213 26.767 1.00 83.81 562 TYR A CA 1
ATOM 4291 C C . TYR A 1 562 ? -35.741 -1.591 27.444 1.00 83.81 562 TYR A C 1
ATOM 4293 O O . TYR A 1 562 ? -35.551 -2.597 26.765 1.00 83.81 562 TYR A O 1
ATOM 4301 N N . ASN A 1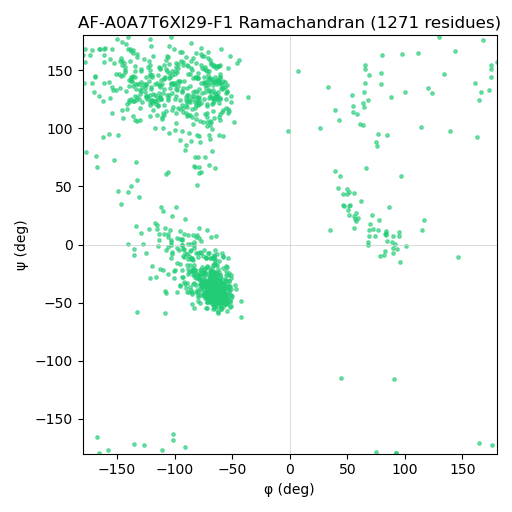 563 ? -35.926 -1.641 28.768 1.00 88.56 563 ASN A N 1
ATOM 4302 C CA . ASN A 1 563 ? -35.910 -2.852 29.592 1.00 88.56 563 ASN A CA 1
ATOM 4303 C C . ASN A 1 563 ? -34.674 -3.739 29.332 1.00 88.56 563 ASN A C 1
ATOM 4305 O O . ASN A 1 563 ? -34.798 -4.936 29.065 1.00 88.56 563 ASN A O 1
ATOM 4309 N N . ARG A 1 564 ? -33.486 -3.119 29.314 1.00 89.19 564 ARG A N 1
ATOM 4310 C CA . ARG A 1 564 ? -32.186 -3.775 29.072 1.00 89.19 564 ARG A CA 1
ATOM 4311 C C . ARG A 1 564 ? -31.481 -4.083 30.386 1.00 89.19 564 ARG A C 1
ATOM 4313 O O . ARG A 1 564 ? -31.644 -3.343 31.353 1.00 89.19 564 ARG A O 1
ATOM 4320 N N . THR A 1 565 ? -30.659 -5.125 30.392 1.00 93.19 565 THR A N 1
ATOM 4321 C CA . THR A 1 565 ? -29.790 -5.470 31.525 1.00 93.19 565 THR A CA 1
ATOM 4322 C C . THR A 1 565 ? -28.431 -4.806 31.314 1.00 93.19 565 THR A C 1
ATOM 4324 O O . THR A 1 565 ? -27.762 -5.083 30.316 1.00 93.19 565 THR A O 1
ATOM 4327 N N . VAL A 1 566 ? -28.027 -3.904 32.213 1.00 95.12 566 VAL A N 1
ATOM 4328 C CA . VAL A 1 566 ? -26.775 -3.138 32.083 1.00 95.12 566 VAL A CA 1
ATOM 4329 C C . VAL A 1 566 ? -25.855 -3.429 33.266 1.00 95.12 566 VAL A C 1
ATOM 4331 O O . VAL A 1 566 ? -26.217 -3.197 34.419 1.00 95.12 566 VAL A O 1
ATOM 4334 N N . ILE A 1 567 ? -24.649 -3.912 32.969 1.00 96.00 567 ILE A N 1
ATOM 4335 C CA . ILE A 1 567 ? -23.632 -4.288 33.955 1.00 96.00 567 ILE A CA 1
ATOM 4336 C C . ILE A 1 567 ? -22.350 -3.518 33.635 1.00 96.00 567 ILE A C 1
ATOM 4338 O O . ILE A 1 567 ? -21.858 -3.582 32.508 1.00 96.00 567 ILE A O 1
ATOM 4342 N N . PHE A 1 568 ? -21.781 -2.802 34.604 1.00 95.75 568 PHE A N 1
ATOM 4343 C CA . PHE A 1 568 ? -20.501 -2.121 34.396 1.00 95.75 568 PHE A CA 1
ATOM 4344 C C . PHE A 1 568 ? -19.589 -2.121 35.617 1.00 95.75 568 PHE A C 1
ATOM 4346 O O . PHE A 1 568 ? -20.044 -2.098 36.759 1.00 95.75 568 PHE A O 1
ATOM 4353 N N . THR A 1 569 ? -18.282 -2.102 35.371 1.00 95.12 569 THR A N 1
ATOM 4354 C CA . THR A 1 569 ? -17.265 -1.832 36.397 1.00 95.12 569 THR A CA 1
ATOM 4355 C C . THR A 1 569 ? -17.126 -0.324 36.598 1.00 95.12 569 THR A C 1
ATOM 4357 O O . THR A 1 569 ? -17.256 0.447 35.650 1.00 95.12 569 THR A O 1
ATOM 4360 N N . ILE A 1 570 ? -16.884 0.136 37.826 1.00 92.31 570 ILE A N 1
ATOM 4361 C CA . ILE A 1 570 ? -16.624 1.557 38.092 1.00 92.31 570 ILE A CA 1
ATOM 4362 C C . ILE A 1 570 ? -15.626 1.745 39.239 1.00 92.31 570 ILE A C 1
ATOM 4364 O O . ILE A 1 570 ? -15.588 0.968 40.195 1.00 92.31 570 ILE A O 1
ATOM 4368 N N . HIS A 1 571 ? -14.797 2.783 39.124 1.00 86.00 571 HIS A N 1
ATOM 4369 C CA . HIS A 1 571 ? -13.757 3.137 40.084 1.00 86.00 571 HIS A CA 1
ATOM 4370 C C . HIS A 1 571 ? -14.020 4.544 40.635 1.00 86.00 571 HIS A C 1
ATOM 4372 O O . HIS A 1 571 ? -14.134 5.486 39.853 1.00 86.00 571 HIS A O 1
ATOM 4378 N N . GLN A 1 572 ? -14.126 4.673 41.964 1.00 83.19 572 GLN A N 1
ATOM 4379 C CA . GLN A 1 572 ? -14.333 5.938 42.699 1.00 83.19 572 GLN A CA 1
ATOM 4380 C C . GLN A 1 572 ? -15.396 6.884 42.076 1.00 83.19 572 GLN A C 1
ATOM 4382 O O . GLN A 1 572 ? -15.095 8.019 41.687 1.00 83.19 572 GLN A O 1
ATOM 4387 N N . PRO A 1 573 ? -16.659 6.430 41.923 1.00 90.56 573 PRO A N 1
ATOM 4388 C CA . PRO A 1 573 ? -17.742 7.265 41.412 1.00 90.56 573 PRO A CA 1
ATOM 4389 C C . PRO A 1 573 ? -18.174 8.338 42.418 1.00 90.56 573 PRO A C 1
ATOM 4391 O O . PRO A 1 573 ? -18.327 8.081 43.612 1.00 90.56 573 PRO A O 1
ATOM 4394 N N . ARG A 1 574 ? -18.503 9.533 41.915 1.00 89.88 574 ARG A N 1
ATOM 4395 C CA . ARG A 1 574 ? -19.125 10.586 42.732 1.00 89.88 574 ARG A CA 1
ATOM 4396 C C . ARG A 1 574 ? -20.510 10.178 43.236 1.00 89.88 574 ARG A C 1
ATOM 4398 O O . ARG A 1 574 ? -21.247 9.475 42.550 1.00 89.88 574 ARG A O 1
ATOM 4405 N N . SER A 1 575 ? -20.907 10.721 44.384 1.00 90.06 575 SER A N 1
ATOM 4406 C CA . SER A 1 575 ? -22.187 10.432 45.051 1.00 90.06 575 SER A CA 1
ATOM 4407 C C . SER A 1 575 ? -23.438 10.598 44.171 1.00 90.06 575 SER A C 1
ATOM 4409 O O . SER A 1 575 ? -24.394 9.844 44.328 1.00 90.06 575 SER A O 1
ATOM 4411 N N . ASN A 1 576 ? -23.438 11.524 43.203 1.00 91.06 576 ASN A N 1
ATOM 4412 C CA . ASN A 1 576 ? -24.535 11.687 42.239 1.00 91.06 576 ASN A CA 1
ATOM 4413 C C . ASN A 1 576 ? -24.638 10.540 41.218 1.00 91.06 576 ASN A C 1
ATOM 4415 O O . ASN A 1 576 ? -25.727 10.277 40.723 1.00 91.06 576 ASN A O 1
ATOM 4419 N N . ILE A 1 577 ? -23.528 9.866 40.906 1.00 93.25 577 ILE A N 1
ATOM 4420 C CA . ILE A 1 577 ? -23.496 8.656 40.073 1.00 93.25 577 ILE A CA 1
ATOM 4421 C C . ILE A 1 577 ? -23.911 7.441 40.911 1.00 93.25 577 ILE A C 1
ATOM 4423 O O . ILE A 1 577 ? -24.697 6.620 40.453 1.00 93.25 577 ILE A O 1
ATOM 4427 N N . VAL A 1 578 ? -23.441 7.360 42.160 1.00 92.06 578 VAL A N 1
ATOM 4428 C CA . VAL A 1 578 ? -23.766 6.269 43.098 1.00 92.06 578 VAL A CA 1
ATOM 4429 C C . VAL A 1 578 ? -25.270 6.167 43.364 1.00 92.06 578 VAL A C 1
ATOM 4431 O O . VAL A 1 578 ? -25.818 5.070 43.399 1.00 92.06 578 VAL A O 1
ATOM 4434 N N . ALA A 1 579 ? -25.960 7.306 43.470 1.00 91.12 579 ALA A N 1
ATOM 4435 C CA . ALA A 1 579 ? -27.413 7.366 43.638 1.00 91.12 579 ALA A CA 1
ATOM 4436 C C . ALA A 1 579 ? -28.226 6.797 42.451 1.00 91.12 579 ALA A C 1
ATOM 4438 O O . ALA A 1 579 ? -29.444 6.673 42.563 1.00 91.12 579 ALA A O 1
ATOM 4439 N N . LEU A 1 580 ? -27.583 6.467 41.323 1.00 92.44 580 LEU A N 1
ATOM 4440 C CA . LEU A 1 580 ? -28.216 5.873 40.140 1.00 92.44 580 LEU A CA 1
ATOM 4441 C C . LEU A 1 580 ? -28.096 4.339 40.087 1.00 92.44 580 LEU A C 1
ATOM 4443 O O . LEU A 1 580 ? -28.645 3.734 39.168 1.00 92.44 580 LEU A O 1
ATOM 4447 N N . PHE A 1 581 ? -27.375 3.702 41.017 1.00 94.12 581 PHE A N 1
ATOM 4448 C CA . PHE A 1 581 ? -27.192 2.247 41.025 1.00 94.12 581 PHE A CA 1
ATOM 4449 C C . PHE A 1 581 ? -28.407 1.540 41.641 1.00 94.12 581 PHE A C 1
ATOM 4451 O O . PHE A 1 581 ? -28.785 1.830 42.775 1.00 94.12 581 PHE A O 1
ATOM 4458 N N . ASP A 1 582 ? -28.983 0.567 40.928 1.00 94.94 582 ASP A N 1
ATOM 4459 C CA . ASP A 1 582 ? -30.049 -0.279 41.478 1.00 94.94 582 ASP A CA 1
ATOM 4460 C C . ASP A 1 582 ? -29.443 -1.468 42.267 1.00 94.94 582 ASP A C 1
ATOM 4462 O O . ASP A 1 582 ? -29.892 -1.788 43.372 1.00 94.94 582 ASP A O 1
ATOM 4466 N N . ARG A 1 583 ? -28.368 -2.088 41.746 1.00 95.00 583 ARG A N 1
ATOM 4467 C CA . ARG A 1 583 ? -27.618 -3.192 42.385 1.00 95.00 583 ARG A CA 1
ATOM 4468 C C . ARG A 1 583 ? -26.111 -2.921 42.426 1.00 95.00 583 ARG A C 1
ATOM 4470 O O . ARG A 1 583 ? -25.559 -2.280 41.530 1.00 95.00 583 ARG A O 1
ATOM 4477 N N . LEU A 1 584 ? -25.445 -3.454 43.449 1.00 94.81 584 LEU A N 1
ATOM 4478 C CA . LEU A 1 584 ? -24.006 -3.330 43.684 1.00 94.81 584 LEU A CA 1
ATOM 4479 C C . LEU A 1 584 ? -23.368 -4.702 43.944 1.00 94.81 584 LEU A C 1
ATOM 4481 O O . LEU A 1 584 ? -23.849 -5.463 44.781 1.00 94.81 584 LEU A O 1
ATOM 4485 N N . VAL A 1 585 ? -22.246 -4.963 43.274 1.00 94.94 585 VAL A N 1
ATOM 4486 C CA . VAL A 1 585 ? -21.296 -6.040 43.580 1.00 94.94 585 VAL A CA 1
ATOM 4487 C C . VAL A 1 585 ? -19.979 -5.398 44.020 1.00 94.94 585 VAL A C 1
ATOM 4489 O O . VAL A 1 585 ? -19.370 -4.651 43.256 1.00 94.94 585 VAL A O 1
ATOM 4492 N N . LEU A 1 586 ? -19.537 -5.663 45.247 1.00 93.69 586 LEU A N 1
ATOM 4493 C CA . LEU A 1 586 ? -18.287 -5.163 45.819 1.00 93.69 586 LEU A CA 1
ATOM 4494 C C . LEU A 1 586 ? -17.283 -6.313 45.947 1.00 93.69 586 LEU A C 1
ATOM 4496 O O . LEU A 1 586 ? -17.541 -7.294 46.650 1.00 93.69 586 LEU A O 1
ATOM 4500 N N . LEU A 1 587 ? -16.138 -6.173 45.278 1.00 92.75 587 LEU A N 1
ATOM 4501 C CA . LEU A 1 587 ? -15.060 -7.161 45.266 1.00 92.75 587 LEU A CA 1
ATOM 4502 C C . LEU A 1 587 ? -13.815 -6.646 46.000 1.00 92.75 587 LEU A C 1
ATOM 4504 O O . LEU A 1 587 ? -13.426 -5.487 45.844 1.00 92.75 587 LEU A O 1
ATOM 4508 N N . ALA A 1 588 ? -13.143 -7.536 46.727 1.00 90.81 588 ALA A N 1
ATOM 4509 C CA . ALA A 1 588 ? -11.842 -7.296 47.349 1.00 90.81 588 ALA A CA 1
ATOM 4510 C C . ALA A 1 588 ? -10.952 -8.532 47.167 1.00 90.81 588 ALA A C 1
ATOM 4512 O O . ALA A 1 588 ? -11.368 -9.645 47.472 1.00 90.81 588 ALA A O 1
ATOM 4513 N N . GLU A 1 589 ? -9.757 -8.346 46.597 1.00 87.88 589 GLU A N 1
ATOM 4514 C CA . GLU A 1 589 ? -8.808 -9.426 46.250 1.00 87.88 589 GLU A CA 1
ATOM 4515 C C . GLU A 1 589 ? -9.438 -10.641 45.526 1.00 87.88 589 GLU A C 1
ATOM 4517 O O . GLU A 1 589 ? -9.017 -11.780 45.707 1.00 87.88 589 GLU A O 1
ATOM 4522 N N . GLY A 1 590 ? -10.463 -10.408 44.695 1.00 87.81 590 GLY A N 1
ATOM 4523 C CA . GLY A 1 590 ? -11.181 -11.458 43.964 1.00 87.81 590 GLY A CA 1
ATOM 4524 C C . GLY A 1 590 ? -12.303 -12.166 44.734 1.00 87.81 590 GLY A C 1
ATOM 4525 O O . GLY A 1 590 ? -12.922 -13.082 44.191 1.00 87.81 590 GLY A O 1
ATOM 4526 N N . ARG A 1 591 ? -12.592 -11.740 45.968 1.00 91.00 591 ARG A N 1
ATOM 4527 C CA . ARG A 1 591 ? -13.650 -12.277 46.835 1.00 91.00 591 ARG A CA 1
ATOM 4528 C C . ARG A 1 591 ? -14.824 -11.303 46.952 1.00 91.00 591 ARG A C 1
ATOM 4530 O O . ARG A 1 591 ? -14.641 -10.088 46.853 1.00 91.00 591 ARG A O 1
ATOM 4537 N N . THR A 1 592 ? -16.027 -11.833 47.163 1.00 91.94 592 THR A N 1
ATOM 4538 C CA . THR A 1 592 ? -17.253 -11.033 47.332 1.00 91.94 592 THR A CA 1
ATOM 4539 C C . THR A 1 592 ? -17.345 -10.478 48.751 1.00 91.94 592 THR A C 1
ATOM 4541 O O . THR A 1 592 ? -17.376 -11.248 49.704 1.00 91.94 592 THR A O 1
ATOM 4544 N N . VAL A 1 593 ? -17.431 -9.153 48.884 1.00 91.88 593 VAL A N 1
ATOM 4545 C CA . VAL A 1 593 ? -17.683 -8.456 50.164 1.00 91.88 593 VAL A CA 1
ATOM 4546 C C . VAL A 1 593 ? -19.151 -8.026 50.286 1.00 91.88 593 VAL A C 1
ATOM 4548 O O . VAL A 1 593 ? -19.686 -7.911 51.385 1.00 91.88 593 VAL A O 1
ATOM 4551 N N . TYR A 1 594 ? -19.809 -7.774 49.153 1.00 93.62 594 TYR A N 1
ATOM 4552 C CA . TYR A 1 594 ? -21.241 -7.490 49.069 1.00 93.62 594 TYR A CA 1
ATOM 4553 C C . TYR A 1 594 ? -21.751 -7.805 47.658 1.00 93.62 594 TYR A C 1
ATOM 4555 O O . TYR A 1 594 ? -21.078 -7.487 46.679 1.00 93.62 594 TYR A O 1
ATOM 4563 N N . SER A 1 595 ? -22.942 -8.384 47.529 1.00 94.25 595 SER A N 1
ATOM 4564 C CA . SER A 1 595 ? -23.648 -8.546 46.251 1.00 94.25 595 SER A CA 1
ATOM 4565 C C . SER A 1 595 ? -25.144 -8.424 46.528 1.00 94.25 595 SER A C 1
ATOM 4567 O O . SER A 1 595 ? -25.687 -9.217 47.289 1.00 94.25 595 SER A O 1
ATOM 4569 N N . GLY A 1 596 ? -25.815 -7.406 45.981 1.00 93.38 596 GLY A N 1
ATOM 4570 C CA . GLY A 1 596 ? -27.240 -7.189 46.257 1.00 93.38 596 GLY A CA 1
ATOM 4571 C C . GLY A 1 596 ? -27.774 -5.803 45.872 1.00 93.38 596 GLY A C 1
ATOM 4572 O O . GLY A 1 596 ? -27.074 -5.022 45.219 1.00 93.38 596 GLY A O 1
ATOM 4573 N N . PRO A 1 597 ? -29.020 -5.471 46.261 1.00 93.94 597 PRO A N 1
ATOM 4574 C CA . PRO A 1 597 ? -29.612 -4.150 46.038 1.00 93.94 597 PRO A CA 1
ATOM 4575 C C . PRO A 1 597 ? -28.795 -3.039 46.706 1.00 93.94 597 PRO A C 1
ATOM 4577 O O . PRO A 1 597 ? -28.345 -3.192 47.843 1.00 93.94 597 PRO A O 1
ATOM 4580 N N . PHE A 1 598 ? -28.615 -1.895 46.041 1.00 92.69 598 PHE A N 1
ATOM 4581 C CA . PHE A 1 598 ? -27.817 -0.803 46.612 1.00 92.69 598 PHE A CA 1
ATOM 4582 C C . PHE A 1 598 ? -28.484 -0.161 47.847 1.00 92.69 598 PHE A C 1
ATOM 4584 O O . PHE A 1 598 ? -27.799 0.231 48.789 1.00 92.69 598 PHE A O 1
ATOM 4591 N N . SER A 1 599 ? -29.820 -0.139 47.904 1.00 91.38 599 SER A N 1
ATOM 4592 C CA . SER A 1 599 ? -30.601 0.390 49.036 1.00 91.38 599 SER A CA 1
ATOM 4593 C C . SER A 1 599 ? -30.306 -0.293 50.380 1.00 91.38 599 SER A C 1
ATOM 4595 O O . SER A 1 599 ? -30.342 0.365 51.420 1.00 91.38 599 SER A O 1
ATOM 4597 N N . SER A 1 600 ? -29.987 -1.589 50.365 1.00 90.69 600 SER A N 1
ATOM 4598 C CA . SER A 1 600 ? -29.661 -2.375 51.564 1.00 90.69 600 SER A CA 1
ATOM 4599 C C . SER A 1 600 ? -28.183 -2.281 51.964 1.00 90.69 600 SER A C 1
ATOM 4601 O O . SER A 1 600 ? -27.824 -2.665 53.075 1.00 90.69 600 SER A O 1
ATOM 4603 N N . CYS A 1 601 ? -27.326 -1.738 51.090 1.00 90.88 601 CYS A N 1
ATOM 4604 C CA . CYS A 1 601 ? -25.872 -1.738 51.256 1.00 90.88 601 CYS A CA 1
ATOM 4605 C C . CYS A 1 601 ? -25.435 -1.006 52.530 1.00 90.88 601 CYS A C 1
ATOM 4607 O O . CYS A 1 601 ? -24.652 -1.540 53.309 1.00 90.88 601 CYS A O 1
ATOM 4609 N N . GLN A 1 602 ? -25.959 0.199 52.774 1.00 89.00 602 GLN A N 1
ATOM 4610 C CA . GLN A 1 602 ? -25.595 0.970 53.965 1.00 89.00 602 GLN A CA 1
ATOM 4611 C C . GLN A 1 602 ? -26.019 0.246 55.254 1.00 89.00 602 GLN A C 1
ATOM 4613 O O . GLN A 1 602 ? -25.210 0.096 56.163 1.00 89.00 602 GLN A O 1
ATOM 4618 N N . GLN A 1 603 ? -27.247 -0.288 55.292 1.00 89.69 603 GLN A N 1
ATOM 4619 C CA . GLN A 1 603 ? -27.765 -1.025 56.451 1.00 89.69 603 GLN A CA 1
ATOM 4620 C C . GLN A 1 603 ? -26.959 -2.296 56.749 1.00 89.69 603 GLN A C 1
ATOM 4622 O O . GLN A 1 603 ? -26.809 -2.661 57.911 1.00 89.69 603 GLN A O 1
ATOM 4627 N N . TYR A 1 604 ? -26.440 -2.968 55.717 1.00 91.25 604 TYR A N 1
ATOM 4628 C CA . TYR A 1 604 ? -25.549 -4.114 55.878 1.00 91.25 604 TYR A CA 1
ATOM 4629 C C . TYR A 1 604 ? -24.233 -3.706 56.557 1.00 91.25 604 TYR A C 1
ATOM 4631 O O . TYR A 1 604 ? -23.919 -4.227 57.625 1.00 91.25 604 TYR A O 1
ATOM 4639 N N . PHE A 1 605 ? -23.500 -2.728 56.012 1.00 90.25 605 PHE A N 1
ATOM 4640 C CA . PHE A 1 605 ? -22.220 -2.310 56.601 1.00 90.25 605 PHE A CA 1
ATOM 4641 C C . PHE A 1 605 ? -22.376 -1.682 57.997 1.00 90.25 605 PHE A C 1
ATOM 4643 O O . PHE A 1 605 ? -21.532 -1.925 58.859 1.00 90.25 605 PHE A O 1
ATOM 4650 N N . ASP A 1 606 ? -23.485 -0.984 58.266 1.00 87.75 606 ASP A N 1
ATOM 4651 C CA . ASP A 1 606 ? -23.831 -0.503 59.610 1.00 87.75 606 ASP A CA 1
ATOM 4652 C C . ASP A 1 606 ? -24.010 -1.661 60.620 1.00 87.75 606 ASP A C 1
ATOM 4654 O O . ASP A 1 606 ? -23.573 -1.543 61.763 1.00 87.75 606 ASP A O 1
ATOM 4658 N N . ARG A 1 607 ? -24.595 -2.802 60.213 1.00 85.94 607 ARG A N 1
ATOM 4659 C CA . ARG A 1 607 ? -24.740 -4.001 61.071 1.00 85.94 607 ARG A CA 1
ATOM 4660 C C . ARG A 1 607 ? -23.419 -4.738 61.309 1.00 85.94 607 ARG A C 1
ATOM 4662 O O . ARG A 1 607 ? -23.220 -5.259 62.400 1.00 85.94 607 ARG A O 1
ATOM 4669 N N . VAL A 1 608 ? -22.533 -4.787 60.311 1.00 84.88 608 VAL A N 1
ATOM 4670 C CA . VAL A 1 608 ? -21.201 -5.427 60.421 1.00 84.88 608 VAL A CA 1
ATOM 4671 C C . VAL A 1 608 ? -20.215 -4.558 61.231 1.00 84.88 608 VAL A C 1
ATOM 4673 O O . VAL A 1 608 ? -19.144 -5.020 61.611 1.00 84.88 608 VAL A O 1
ATOM 4676 N N . GLY A 1 609 ? -20.576 -3.307 61.546 1.00 82.19 609 GLY A N 1
ATOM 4677 C CA . GLY A 1 609 ? -19.773 -2.382 62.359 1.00 82.19 609 GLY A CA 1
ATOM 4678 C C . GLY A 1 609 ? -18.888 -1.421 61.554 1.00 82.19 609 GLY A C 1
ATOM 4679 O O . GLY A 1 609 ? -18.066 -0.709 62.132 1.00 82.19 609 GLY A O 1
ATOM 4680 N N . TYR A 1 610 ? -19.075 -1.355 60.234 1.00 84.56 610 TYR A N 1
ATOM 4681 C CA . TYR A 1 610 ? -18.353 -0.478 59.307 1.00 84.56 610 TYR A CA 1
ATOM 4682 C C . TYR A 1 610 ? -19.257 0.662 58.809 1.00 84.56 610 TYR A C 1
ATOM 4684 O O . TYR A 1 610 ? -19.532 0.800 57.617 1.00 84.56 610 TYR A O 1
ATOM 4692 N N . SER A 1 611 ? -19.750 1.491 59.732 1.00 85.50 611 SER A N 1
ATOM 4693 C CA . SER A 1 611 ? -20.602 2.636 59.392 1.00 85.50 611 SER A CA 1
ATOM 4694 C C . SER A 1 611 ? -19.853 3.742 58.644 1.00 85.50 611 SER A C 1
ATOM 4696 O O . SER A 1 611 ? -18.814 4.237 59.091 1.00 85.50 611 SER A O 1
ATOM 4698 N N . CYS A 1 612 ? -20.439 4.207 57.538 1.00 86.50 612 CYS A N 1
ATOM 4699 C CA . CYS A 1 612 ? -19.916 5.329 56.757 1.00 86.50 612 CYS A CA 1
ATOM 4700 C C . CYS A 1 612 ? -20.061 6.662 57.529 1.00 86.50 612 CYS A C 1
ATOM 4702 O O . CYS A 1 612 ? -21.174 7.009 57.939 1.00 86.50 612 CYS A O 1
ATOM 4704 N N . PRO A 1 613 ? -18.990 7.467 57.695 1.00 87.56 613 PRO A N 1
ATOM 4705 C CA . PRO A 1 613 ? -19.074 8.761 58.371 1.00 87.56 613 PRO A CA 1
ATOM 4706 C C . PRO A 1 613 ? -20.028 9.753 57.673 1.00 87.56 613 PRO A C 1
ATOM 4708 O O . PRO A 1 613 ? -20.066 9.813 56.438 1.00 87.56 613 PRO A O 1
ATOM 4711 N N . PRO A 1 614 ? -20.766 10.592 58.427 1.00 84.25 614 PRO A N 1
ATOM 4712 C CA . PRO A 1 614 ? -21.705 11.548 57.848 1.00 84.25 614 PRO A CA 1
ATOM 4713 C C . PRO A 1 614 ? -20.982 12.594 56.989 1.00 84.25 614 PRO A C 1
ATOM 4715 O O . PRO A 1 614 ? -20.065 13.273 57.446 1.00 84.25 614 PRO A O 1
ATOM 4718 N N . GLY A 1 615 ? -21.430 12.743 55.740 1.00 81.62 615 GLY A N 1
ATOM 4719 C CA . GLY A 1 615 ? -20.832 13.650 54.753 1.00 81.62 615 GLY A CA 1
ATOM 4720 C C . GLY A 1 615 ? -19.718 13.032 53.901 1.00 81.62 615 GLY A C 1
ATOM 4721 O O . GLY A 1 615 ? -19.234 13.700 52.989 1.00 81.62 615 GLY A O 1
ATOM 4722 N N . PHE A 1 616 ? -19.336 11.776 54.148 1.00 86.06 616 PHE A N 1
ATOM 4723 C CA . PHE A 1 616 ? -18.435 11.024 53.273 1.00 86.06 616 PHE A CA 1
ATOM 4724 C C . PHE A 1 616 ? -19.217 10.334 52.140 1.00 86.06 616 PHE A C 1
ATOM 4726 O O . PHE A 1 616 ? -20.402 10.028 52.282 1.00 86.06 616 PHE A O 1
ATOM 4733 N N . ASN A 1 617 ? -18.575 10.105 50.992 1.00 89.50 617 ASN A N 1
ATOM 4734 C CA . ASN A 1 617 ? -19.186 9.380 49.878 1.00 89.50 617 ASN A CA 1
ATOM 4735 C C . ASN A 1 617 ? -19.110 7.871 50.145 1.00 89.50 617 ASN A C 1
ATOM 4737 O O . ASN A 1 617 ? -18.015 7.323 50.248 1.00 89.50 617 ASN A O 1
ATOM 4741 N N . ILE A 1 618 ? -20.257 7.193 50.214 1.00 89.94 618 ILE A N 1
ATOM 4742 C CA . ILE A 1 618 ? -20.313 5.757 50.522 1.00 89.94 618 ILE A CA 1
ATOM 4743 C C . ILE A 1 618 ? -19.480 4.909 49.549 1.00 89.94 618 ILE A C 1
ATOM 4745 O O . ILE A 1 618 ? -18.824 3.972 49.984 1.00 89.94 618 ILE A O 1
ATOM 4749 N N . ALA A 1 619 ? -19.425 5.249 48.256 1.00 89.25 619 ALA A N 1
ATOM 4750 C CA . ALA A 1 619 ? -18.611 4.484 47.308 1.00 89.25 619 ALA A CA 1
ATOM 4751 C C . ALA A 1 619 ? -17.104 4.637 47.551 1.00 89.25 619 ALA A C 1
ATOM 4753 O O . ALA A 1 619 ? -16.383 3.646 47.463 1.00 89.25 619 ALA A O 1
ATOM 4754 N N . ASP A 1 620 ? -16.638 5.838 47.904 1.00 88.56 620 ASP A N 1
ATOM 4755 C CA . ASP A 1 620 ? -15.232 6.057 48.256 1.00 88.56 620 ASP A CA 1
ATOM 4756 C C . ASP A 1 620 ? -14.897 5.316 49.562 1.00 88.56 620 ASP A C 1
ATOM 4758 O O . ASP A 1 620 ? -13.891 4.618 49.622 1.00 88.56 620 ASP A O 1
ATOM 4762 N N . TYR A 1 621 ? -15.796 5.347 50.557 1.00 89.44 621 TYR A N 1
ATOM 4763 C CA . TYR A 1 621 ? -15.631 4.613 51.821 1.00 89.44 621 TYR A CA 1
ATOM 4764 C C . TYR A 1 621 ? -15.524 3.098 51.607 1.00 89.44 621 TYR A C 1
ATOM 4766 O O . TYR A 1 621 ? -14.670 2.445 52.203 1.00 89.44 621 TYR A O 1
ATOM 4774 N N . LEU A 1 622 ? -16.362 2.532 50.732 1.00 88.81 622 LEU A N 1
ATOM 4775 C CA . LEU A 1 622 ? -16.315 1.110 50.395 1.00 88.81 622 LEU A CA 1
ATOM 4776 C C . LEU A 1 622 ? -15.042 0.741 49.624 1.00 88.81 622 LEU A C 1
ATOM 4778 O O . LEU A 1 622 ? -14.479 -0.325 49.865 1.00 88.81 622 LEU A O 1
ATOM 4782 N N . VAL A 1 623 ? -14.551 1.606 48.729 1.00 88.00 623 VAL A N 1
ATOM 4783 C CA . VAL A 1 623 ? -13.265 1.379 48.050 1.00 88.00 623 VAL A CA 1
ATOM 4784 C C . VAL A 1 623 ? -12.116 1.404 49.062 1.00 88.00 623 VAL A C 1
ATOM 4786 O O . VAL A 1 623 ? -11.348 0.441 49.093 1.00 88.00 623 VAL A O 1
ATOM 4789 N N . ASP A 1 624 ? -12.048 2.415 49.931 1.00 85.75 624 ASP A N 1
ATOM 4790 C CA . ASP A 1 624 ? -11.026 2.539 50.982 1.00 85.75 624 ASP A CA 1
ATOM 4791 C C . ASP A 1 624 ? -11.050 1.336 51.948 1.00 85.75 624 ASP A C 1
ATOM 4793 O O . ASP A 1 624 ? -10.001 0.773 52.271 1.00 85.75 624 ASP A O 1
ATOM 4797 N N . LEU A 1 625 ? -12.243 0.869 52.344 1.00 84.88 625 LEU A N 1
ATOM 4798 C CA . LEU A 1 625 ? -12.423 -0.346 53.146 1.00 84.88 625 LEU A CA 1
ATOM 4799 C C . LEU A 1 625 ? -11.826 -1.576 52.441 1.00 84.88 625 LEU A C 1
ATOM 4801 O O . LEU A 1 625 ? -11.029 -2.306 53.032 1.00 84.88 625 LEU A O 1
ATOM 4805 N N . THR A 1 626 ? -12.146 -1.782 51.157 1.00 84.69 626 THR A N 1
ATOM 4806 C CA . THR A 1 626 ? -11.599 -2.913 50.381 1.00 84.69 626 THR A CA 1
ATOM 4807 C C . THR A 1 626 ? -10.100 -2.808 50.090 1.00 84.69 626 THR A C 1
ATOM 4809 O O . THR A 1 626 ? -9.472 -3.836 49.850 1.00 84.69 626 THR A O 1
ATOM 4812 N N . MET A 1 627 ? -9.505 -1.608 50.124 1.00 80.38 627 MET A N 1
ATOM 4813 C CA . MET A 1 627 ? -8.059 -1.419 49.940 1.00 80.38 627 MET A CA 1
ATOM 4814 C C . MET A 1 627 ? -7.233 -1.877 51.146 1.00 80.38 627 MET A C 1
ATOM 4816 O O . MET A 1 627 ? -6.097 -2.309 50.968 1.00 80.38 627 MET A O 1
ATOM 4820 N N . HIS A 1 628 ? -7.776 -1.777 52.361 1.00 69.31 628 HIS A N 1
ATOM 4821 C CA . HIS A 1 628 ? -7.044 -2.107 53.588 1.00 69.31 628 HIS A CA 1
ATOM 4822 C C . HIS A 1 628 ? -7.336 -3.513 54.133 1.00 69.31 628 HIS A C 1
ATOM 4824 O O . HIS A 1 628 ? -6.542 -4.031 54.915 1.00 69.31 628 HIS A O 1
ATOM 4830 N N . ALA A 1 629 ? -8.414 -4.158 53.677 1.00 63.22 629 ALA A N 1
ATOM 4831 C CA . ALA A 1 629 ? -8.886 -5.440 54.202 1.00 63.22 629 ALA A CA 1
ATOM 4832 C C . ALA A 1 629 ? -7.877 -6.613 54.088 1.00 63.22 629 ALA A C 1
ATOM 4834 O O . ALA A 1 629 ? -7.902 -7.519 54.918 1.00 63.22 629 ALA A O 1
ATOM 4835 N N . GLY A 1 630 ? -6.983 -6.609 53.091 1.00 58.59 630 GLY A N 1
ATOM 4836 C CA . GLY A 1 630 ? -5.964 -7.659 52.899 1.00 58.59 630 GLY A CA 1
ATOM 4837 C C . GLY A 1 630 ? -4.741 -7.562 53.829 1.00 58.59 630 GLY A C 1
ATOM 4838 O O . GLY A 1 630 ? -3.880 -8.442 53.825 1.00 58.59 630 GLY A O 1
ATOM 4839 N N . GLY A 1 631 ? -4.623 -6.494 54.626 1.00 56.28 631 GLY A N 1
ATOM 4840 C CA . GLY A 1 631 ? -3.490 -6.291 55.529 1.00 56.28 631 GLY A CA 1
ATOM 4841 C C . GLY A 1 631 ? -3.576 -7.155 56.788 1.00 56.28 631 GLY A C 1
ATOM 4842 O O . GLY A 1 631 ? -4.506 -7.017 57.578 1.00 56.28 631 GLY A O 1
ATOM 4843 N N . ALA A 1 632 ? -2.571 -8.000 57.034 1.00 41.81 632 ALA A N 1
ATOM 4844 C CA . ALA A 1 632 ? -2.446 -8.692 58.316 1.00 41.81 632 ALA A CA 1
ATOM 4845 C C . ALA A 1 632 ? -2.182 -7.683 59.448 1.00 41.81 632 ALA A C 1
ATOM 4847 O O . ALA A 1 632 ? -1.275 -6.851 59.353 1.00 41.81 632 ALA A O 1
ATOM 4848 N N . HIS A 1 633 ? -2.951 -7.782 60.533 1.00 38.03 633 HIS A N 1
ATOM 4849 C CA . HIS A 1 633 ? -2.823 -6.913 61.701 1.00 38.03 633 HIS A CA 1
ATOM 4850 C C . HIS A 1 633 ? -1.423 -7.086 62.323 1.00 38.03 633 HIS A C 1
ATOM 4852 O O . HIS A 1 633 ? -1.113 -8.128 62.902 1.00 38.03 633 HIS A O 1
ATOM 4858 N N . SER A 1 634 ? -0.551 -6.079 62.206 1.00 28.84 634 SER A N 1
ATOM 4859 C CA . SER A 1 634 ? 0.760 -6.125 62.853 1.00 28.84 634 SER A CA 1
ATOM 4860 C C . SER A 1 634 ? 0.599 -5.880 64.351 1.00 28.84 634 SER A C 1
ATOM 4862 O O . SER A 1 634 ? 0.362 -4.762 64.812 1.00 28.84 634 SER A O 1
ATOM 4864 N N . SER A 1 635 ? 0.727 -6.954 65.126 1.00 29.62 635 SER A N 1
ATOM 4865 C CA . SER A 1 635 ? 0.822 -6.904 66.582 1.00 29.62 635 SER A CA 1
ATOM 4866 C C . SER A 1 635 ? 2.140 -6.249 66.998 1.00 29.62 635 SER A C 1
ATOM 4868 O O . SER A 1 635 ? 3.097 -6.936 67.348 1.00 29.62 635 SER A O 1
ATOM 4870 N N . TYR A 1 636 ? 2.199 -4.916 66.972 1.00 28.34 636 TYR A N 1
ATOM 4871 C CA . TYR A 1 636 ? 3.195 -4.187 67.750 1.00 28.34 636 TYR A CA 1
ATOM 4872 C C . TYR A 1 636 ? 2.831 -4.334 69.228 1.00 28.34 636 TYR A C 1
ATOM 4874 O O . TYR A 1 636 ? 2.048 -3.567 69.783 1.00 28.34 636 TYR A O 1
ATOM 4882 N N . THR A 1 637 ? 3.376 -5.375 69.851 1.00 30.70 637 THR A N 1
ATOM 4883 C CA . THR A 1 637 ? 3.497 -5.455 71.302 1.00 30.70 637 THR A CA 1
ATOM 4884 C C . THR A 1 637 ? 4.358 -4.295 71.784 1.00 30.70 637 THR A C 1
ATOM 4886 O O . THR A 1 637 ? 5.494 -4.146 71.330 1.00 30.70 637 THR A O 1
ATOM 4889 N N . ASP A 1 638 ? 3.829 -3.506 72.719 1.00 33.22 638 ASP A N 1
ATOM 4890 C CA . ASP A 1 638 ? 4.612 -2.557 73.509 1.00 33.22 638 ASP A CA 1
ATOM 4891 C C . ASP A 1 638 ? 5.670 -3.325 74.321 1.00 33.22 638 ASP A C 1
ATOM 4893 O O . ASP A 1 638 ? 5.399 -3.798 75.428 1.00 33.22 638 ASP A O 1
ATOM 4897 N N . GLU A 1 639 ? 6.891 -3.449 73.794 1.00 28.20 639 GLU A N 1
ATOM 4898 C CA . GLU A 1 639 ? 8.043 -3.781 74.630 1.00 28.20 639 GLU A CA 1
ATOM 4899 C C . GLU A 1 639 ? 8.554 -2.516 75.319 1.00 28.20 639 GLU A C 1
ATOM 4901 O O . GLU A 1 639 ? 9.055 -1.568 74.713 1.00 28.20 639 GLU A O 1
ATOM 4906 N N . VAL A 1 640 ? 8.374 -2.520 76.636 1.00 31.47 640 VAL A N 1
ATOM 4907 C CA . VAL A 1 640 ? 8.813 -1.483 77.561 1.00 31.47 640 VAL A CA 1
ATOM 4908 C C . VAL A 1 640 ? 10.339 -1.441 77.614 1.00 31.47 640 VAL A C 1
ATOM 4910 O O . VAL A 1 640 ? 10.954 -2.391 78.094 1.00 31.47 640 VAL A O 1
ATOM 4913 N N . GLU A 1 641 ? 10.941 -0.292 77.296 1.00 26.77 641 GLU A N 1
ATOM 4914 C CA . GLU A 1 641 ? 12.230 0.079 77.886 1.00 26.77 641 GLU A CA 1
ATOM 4915 C C . GLU A 1 641 ? 12.072 1.327 78.765 1.00 26.77 641 GLU A C 1
ATOM 4917 O O . GLU A 1 641 ? 11.605 2.390 78.352 1.00 26.77 641 GLU A O 1
ATOM 4922 N N . SER A 1 642 ? 12.397 1.164 80.045 1.00 27.20 642 SER A N 1
ATOM 4923 C CA . SER A 1 642 ? 12.063 2.108 81.107 1.00 27.20 642 SER A CA 1
ATOM 4924 C C . SER A 1 642 ? 13.234 3.018 81.480 1.00 27.20 642 SER A C 1
ATOM 4926 O O . SER A 1 642 ? 14.256 2.522 81.953 1.00 27.20 642 SER A O 1
ATOM 4928 N N . SER A 1 643 ? 13.051 4.345 81.451 1.00 27.80 643 SER A N 1
ATOM 4929 C CA . SER A 1 643 ? 13.854 5.248 82.297 1.00 27.80 643 SER A CA 1
ATOM 4930 C C . SER A 1 643 ? 13.133 6.539 82.743 1.00 27.80 643 SER A C 1
ATOM 4932 O O . SER A 1 643 ? 13.138 7.567 82.084 1.00 27.80 643 SER A O 1
ATOM 4934 N N . VAL A 1 644 ? 12.537 6.452 83.939 1.00 30.66 644 VAL A N 1
ATOM 4935 C CA . VAL A 1 644 ? 12.515 7.463 85.025 1.00 30.66 644 VAL A CA 1
ATOM 4936 C C . VAL A 1 644 ? 12.299 8.959 84.678 1.00 30.66 644 VAL A C 1
ATOM 4938 O O . VAL A 1 644 ? 13.245 9.654 84.336 1.00 30.66 644 VAL A O 1
ATOM 4941 N N . TYR A 1 645 ? 11.106 9.506 84.983 1.00 31.72 645 TYR A N 1
ATOM 4942 C CA . TYR A 1 645 ? 10.863 10.492 86.074 1.00 31.72 645 TYR A CA 1
ATOM 4943 C C . TYR A 1 645 ? 9.413 11.052 86.056 1.00 31.72 645 TYR A C 1
ATOM 4945 O O . TYR A 1 645 ? 8.961 11.549 85.034 1.00 31.72 645 TYR A O 1
ATOM 4953 N N . GLY A 1 646 ? 8.727 11.099 87.215 1.00 29.83 646 GLY A N 1
ATOM 4954 C CA . GLY A 1 646 ? 7.646 12.086 87.468 1.00 29.83 646 GLY A CA 1
ATOM 4955 C C . GLY A 1 646 ? 6.189 11.598 87.647 1.00 29.83 646 GLY A C 1
ATOM 4956 O O . GLY A 1 646 ? 5.455 11.400 86.690 1.00 29.83 646 GLY A O 1
ATOM 4957 N N . ARG A 1 647 ? 5.749 11.532 88.915 1.00 28.64 647 ARG A N 1
ATOM 4958 C CA . ARG A 1 647 ? 4.352 11.534 89.443 1.00 28.64 647 ARG A CA 1
ATOM 4959 C C . ARG A 1 647 ? 3.419 12.580 88.769 1.00 28.64 647 ARG A C 1
ATOM 4961 O O . ARG A 1 647 ? 3.926 13.595 88.317 1.00 28.64 647 ARG A O 1
ATOM 4968 N N . THR A 1 648 ? 2.073 12.522 88.759 1.00 30.92 648 THR A N 1
ATOM 4969 C CA . THR A 1 648 ? 1.028 11.684 89.420 1.00 30.92 648 THR A CA 1
ATOM 4970 C C . THR A 1 648 ? -0.348 11.966 88.773 1.00 30.92 648 THR A C 1
ATOM 4972 O O . THR A 1 648 ? -0.646 13.132 88.527 1.00 30.92 648 THR A O 1
ATOM 4975 N N . GLY A 1 649 ? -1.239 10.972 88.630 1.00 28.45 649 GLY A N 1
ATOM 4976 C CA . GLY A 1 649 ? -2.664 11.193 88.302 1.00 28.45 649 GLY A CA 1
ATOM 4977 C C . GLY A 1 649 ? -3.454 9.888 88.070 1.00 28.45 649 GLY A C 1
ATOM 4978 O O . GLY A 1 649 ? -2.842 8.903 87.663 1.00 28.45 649 GLY A O 1
ATOM 4979 N N . PRO A 1 650 ? -4.776 9.835 88.345 1.00 31.34 650 PRO A N 1
ATOM 4980 C CA . PRO A 1 650 ? -5.597 8.645 88.099 1.00 31.34 650 PRO A CA 1
ATOM 4981 C C . PRO A 1 650 ? -5.929 8.479 86.602 1.00 31.34 650 PRO A C 1
ATOM 4983 O O . PRO A 1 650 ? -6.028 9.484 85.889 1.00 31.34 650 PRO A O 1
ATOM 4986 N N . PRO A 1 651 ? -6.139 7.242 86.110 1.00 29.58 651 PRO A N 1
ATOM 4987 C CA . PRO A 1 651 ? -6.429 7.000 84.702 1.00 29.58 651 PRO A CA 1
ATOM 4988 C C . PRO A 1 651 ? -7.813 7.544 84.330 1.00 29.58 651 PRO A C 1
ATOM 4990 O O . PRO A 1 651 ? -8.820 7.203 84.949 1.00 29.58 651 PRO A O 1
ATOM 4993 N N . LYS A 1 652 ? -7.866 8.374 83.285 1.00 28.91 652 LYS A N 1
ATOM 4994 C CA . LYS A 1 652 ? -9.117 8.704 82.596 1.00 28.91 652 LYS A CA 1
ATOM 4995 C C . LYS A 1 652 ? -9.346 7.677 81.496 1.00 28.91 652 LYS A C 1
ATOM 4997 O O . LYS A 1 652 ? -8.467 7.468 80.665 1.00 28.91 652 LYS A O 1
ATOM 5002 N N . THR A 1 653 ? -10.533 7.086 81.468 1.00 32.56 653 THR A N 1
ATOM 5003 C CA . THR A 1 653 ? -11.020 6.312 80.326 1.00 32.56 653 THR A CA 1
ATOM 5004 C C . THR A 1 653 ? -11.113 7.221 79.096 1.00 32.56 653 THR A C 1
ATOM 5006 O O . THR A 1 653 ? -11.785 8.252 79.123 1.00 32.56 653 THR A O 1
ATOM 5009 N N . ALA A 1 654 ? -10.406 6.861 78.023 1.00 28.91 654 ALA A N 1
ATOM 5010 C CA . ALA A 1 654 ? -10.464 7.558 76.742 1.00 28.91 654 ALA A CA 1
ATOM 5011 C C . ALA A 1 654 ? -11.398 6.795 75.795 1.00 28.91 654 ALA A C 1
ATOM 5013 O O . ALA A 1 654 ? -11.120 5.666 75.398 1.00 28.91 654 ALA A O 1
ATOM 5014 N N . SER A 1 655 ? -12.527 7.412 75.460 1.00 28.33 655 SER A N 1
ATOM 5015 C CA . SER A 1 655 ? -13.579 6.844 74.620 1.00 28.33 655 SER A CA 1
ATOM 5016 C C . SER A 1 655 ? -13.247 6.935 73.126 1.00 28.33 655 SER A C 1
ATOM 5018 O O . SER A 1 655 ? -12.971 8.025 72.628 1.00 28.33 655 SER A O 1
ATOM 5020 N N . SER A 1 656 ? -13.297 5.787 72.435 1.00 33.31 656 SER A N 1
ATOM 5021 C CA . SER A 1 656 ? -13.821 5.511 71.069 1.00 33.31 656 SER A CA 1
ATOM 5022 C C . SER A 1 656 ? -13.700 6.528 69.904 1.00 33.31 656 SER A C 1
ATOM 5024 O O . SER A 1 656 ? -14.315 6.322 68.863 1.00 33.31 656 SER A O 1
ATOM 5026 N N . SER A 1 657 ? -12.901 7.593 69.996 1.00 32.59 657 SER A N 1
ATOM 5027 C CA . SER A 1 657 ? -12.962 8.755 69.085 1.00 32.59 657 SER A CA 1
ATOM 5028 C C . SER A 1 657 ? -11.661 9.071 68.327 1.00 32.59 657 SER A C 1
ATOM 5030 O O . SER A 1 657 ? -11.550 10.128 67.712 1.00 32.59 657 SER A O 1
ATOM 5032 N N . LEU A 1 658 ? -10.684 8.150 68.317 1.00 32.81 658 LEU A N 1
ATOM 5033 C CA . LEU A 1 658 ? -9.386 8.330 67.636 1.00 32.81 658 LEU A CA 1
ATOM 5034 C C . LEU A 1 658 ? -9.118 7.409 66.428 1.00 32.81 658 LEU A C 1
ATOM 5036 O O . LEU A 1 658 ? -8.034 7.481 65.852 1.00 32.81 658 LEU A O 1
ATOM 5040 N N . ARG A 1 659 ? -10.099 6.633 65.939 1.00 36.00 659 ARG A N 1
ATOM 5041 C CA . ARG A 1 659 ? -10.047 6.084 64.563 1.00 36.00 659 ARG A CA 1
ATOM 5042 C C . ARG A 1 659 ? -10.450 7.164 63.546 1.00 36.00 659 ARG A C 1
ATOM 5044 O O . ARG A 1 659 ? -11.436 7.040 62.830 1.00 36.00 659 ARG A O 1
ATOM 5051 N N . ALA A 1 660 ? -9.672 8.245 63.510 1.00 29.41 660 ALA A N 1
ATOM 5052 C CA . ALA A 1 660 ? -9.830 9.360 62.584 1.00 29.41 660 ALA A CA 1
ATOM 5053 C C . ALA A 1 660 ? -8.600 9.475 61.669 1.00 29.41 660 ALA A C 1
ATOM 5055 O O . ALA A 1 660 ? -7.563 10.002 62.060 1.00 29.41 660 ALA A O 1
ATOM 5056 N N . VAL A 1 661 ? -8.760 8.951 60.450 1.00 31.98 661 VAL A N 1
ATOM 5057 C CA . VAL A 1 661 ? -8.174 9.414 59.178 1.00 31.98 661 VAL A CA 1
ATOM 5058 C C . VAL A 1 661 ? -6.852 10.193 59.287 1.00 31.98 661 VAL A C 1
ATOM 5060 O O . VAL A 1 661 ? -6.834 11.411 59.467 1.00 31.98 661 VAL A O 1
ATOM 5063 N N . LYS A 1 662 ? -5.730 9.510 59.032 1.00 26.98 662 LYS A N 1
ATOM 5064 C CA . LYS A 1 662 ? -4.427 10.154 58.807 1.00 26.98 662 LYS A CA 1
ATOM 5065 C C . LYS A 1 662 ? -4.302 10.606 57.344 1.00 26.98 662 LYS A C 1
ATOM 5067 O O . LYS A 1 662 ? -3.513 10.056 56.581 1.00 26.98 662 LYS A O 1
ATOM 5072 N N . SER A 1 663 ? -5.105 11.591 56.939 1.00 28.00 663 SER A N 1
ATOM 5073 C CA . SER A 1 663 ? -4.996 12.190 55.605 1.00 28.00 663 SER A CA 1
ATOM 5074 C C . SER A 1 663 ? -3.675 12.954 55.481 1.00 28.00 663 SER A C 1
ATOM 5076 O O . SER A 1 663 ? -3.384 13.872 56.249 1.00 28.00 663 SER A O 1
ATOM 5078 N N . VAL A 1 664 ? -2.843 12.567 54.512 1.00 30.05 664 VAL A N 1
ATOM 5079 C CA . VAL A 1 664 ? -1.567 13.243 54.254 1.00 30.05 664 VAL A CA 1
ATOM 5080 C C . VAL A 1 664 ? -1.847 14.606 53.623 1.00 30.05 664 VAL A C 1
ATOM 5082 O O . VAL A 1 664 ? -2.125 14.717 52.431 1.00 30.05 664 VAL A O 1
ATOM 5085 N N . THR A 1 665 ? -1.756 15.666 54.423 1.00 26.94 665 THR A N 1
ATOM 5086 C CA . THR A 1 665 ? -1.716 17.040 53.914 1.00 26.94 665 THR A CA 1
ATOM 5087 C C . THR A 1 665 ? -0.394 17.303 53.203 1.00 26.94 665 THR A C 1
ATOM 5089 O O . THR A 1 665 ? 0.675 17.159 53.799 1.00 26.94 665 THR A O 1
ATOM 5092 N N . SER A 1 666 ? -0.471 17.759 51.954 1.00 29.92 666 SER A N 1
ATOM 5093 C CA . SER A 1 666 ? 0.670 18.157 51.128 1.00 29.92 666 SER A CA 1
ATOM 5094 C C . SER A 1 666 ? 1.550 19.201 51.829 1.00 29.92 666 SER A C 1
ATOM 5096 O O . SER A 1 666 ? 1.137 20.344 52.027 1.00 29.92 666 SER A O 1
ATOM 5098 N N . ALA A 1 667 ? 2.784 18.832 52.174 1.00 28.22 667 ALA A N 1
ATOM 5099 C CA . ALA A 1 667 ? 3.726 19.727 52.838 1.00 28.22 667 ALA A CA 1
ATOM 5100 C C . ALA A 1 667 ? 4.533 20.555 51.822 1.00 28.22 667 ALA A C 1
ATOM 5102 O O . ALA A 1 667 ? 5.574 20.124 51.328 1.00 28.22 667 ALA A O 1
ATOM 5103 N N . SER A 1 668 ? 4.086 21.784 51.550 1.00 27.61 668 SER A N 1
ATOM 5104 C CA . SER A 1 668 ? 4.904 22.806 50.888 1.00 27.61 668 SER A CA 1
ATOM 5105 C C . SER A 1 668 ? 5.285 23.931 51.858 1.00 27.61 668 SER A C 1
ATOM 5107 O O . SER A 1 668 ? 4.503 24.853 52.063 1.00 27.61 668 SER A O 1
ATOM 5109 N N . ILE A 1 669 ? 6.520 23.854 52.368 1.00 32.22 669 ILE A N 1
ATOM 5110 C CA . ILE A 1 669 ? 7.366 24.946 52.893 1.00 32.22 669 ILE A CA 1
ATOM 5111 C C . ILE A 1 669 ? 6.766 25.838 54.000 1.00 32.22 669 ILE A C 1
ATOM 5113 O O . ILE A 1 669 ? 5.983 26.746 53.731 1.00 32.22 669 ILE A O 1
ATOM 5117 N N . GLN A 1 670 ? 7.350 25.754 55.201 1.00 25.66 670 GLN A N 1
ATOM 5118 C CA . GLN A 1 670 ? 7.551 26.941 56.035 1.00 25.66 670 GLN A CA 1
ATOM 5119 C C . GLN A 1 670 ? 8.927 26.904 56.721 1.00 25.66 670 GLN A C 1
ATOM 5121 O O . GLN A 1 670 ? 9.434 25.845 57.080 1.00 25.66 670 GLN A O 1
ATOM 5126 N N . SER A 1 671 ? 9.556 28.073 56.809 1.00 25.78 671 SER A N 1
ATOM 5127 C CA . SER A 1 671 ? 10.903 28.329 57.334 1.00 25.78 671 SER A CA 1
ATOM 5128 C C . SER A 1 671 ? 10.887 28.680 58.823 1.00 25.78 671 SER A C 1
ATOM 5130 O O . SER A 1 671 ? 9.907 29.274 59.256 1.00 25.78 671 SER A O 1
ATOM 5132 N N . PHE A 1 672 ? 11.986 28.438 59.549 1.00 26.52 672 PHE A N 1
ATOM 5133 C CA . PHE A 1 672 ? 12.761 29.452 60.294 1.00 26.52 672 PHE A CA 1
ATOM 5134 C C . PHE A 1 672 ? 13.994 28.807 60.983 1.00 26.52 672 PHE A C 1
ATOM 5136 O O . PHE A 1 672 ? 13.928 27.667 61.427 1.00 26.52 672 PHE A O 1
ATOM 5143 N N . GLU A 1 673 ? 15.110 29.543 60.916 1.00 23.41 673 GLU A N 1
ATOM 5144 C CA . GLU A 1 673 ? 16.256 29.757 61.840 1.00 23.41 673 GLU A CA 1
ATOM 5145 C C . GLU A 1 673 ? 16.349 28.892 63.141 1.00 23.41 673 GLU A C 1
ATOM 5147 O O . GLU A 1 673 ? 15.339 28.527 63.725 1.00 23.41 673 GLU A O 1
ATOM 5152 N N . ASP A 1 674 ? 17.526 28.552 63.703 1.00 23.78 674 ASP A N 1
ATOM 5153 C CA . ASP A 1 674 ? 18.775 29.336 63.731 1.00 23.78 674 ASP A CA 1
ATOM 5154 C C . ASP A 1 674 ? 20.062 28.549 64.156 1.00 23.78 674 ASP A C 1
ATOM 5156 O O . ASP A 1 674 ? 19.992 27.466 64.729 1.00 23.78 674 ASP A O 1
ATOM 5160 N N . ASN A 1 675 ? 21.231 29.177 63.950 1.00 23.80 675 ASN A N 1
ATOM 5161 C CA . ASN A 1 675 ? 22.521 29.062 64.677 1.00 23.80 675 ASN A CA 1
ATOM 5162 C C . ASN A 1 675 ? 23.368 27.755 64.815 1.00 23.80 675 ASN A C 1
ATOM 5164 O O . ASN A 1 675 ? 23.301 27.029 65.805 1.00 23.80 675 ASN A O 1
ATOM 5168 N N . SER A 1 676 ? 24.451 27.713 64.012 1.00 25.27 676 SER A N 1
ATOM 5169 C CA . SER A 1 676 ? 25.856 27.992 64.450 1.00 25.27 676 SER A CA 1
ATOM 5170 C C . SER A 1 676 ? 26.964 26.912 64.307 1.00 25.27 676 SER A C 1
ATOM 5172 O O . SER A 1 676 ? 26.838 25.770 64.730 1.00 25.27 676 SER A O 1
ATOM 5174 N N . SER A 1 677 ? 28.126 27.378 63.803 1.00 28.94 677 SER A N 1
ATOM 5175 C CA . SER A 1 677 ? 29.464 26.737 63.703 1.00 28.94 677 SER A CA 1
ATOM 5176 C C . SER A 1 677 ? 29.624 25.488 62.797 1.00 28.94 677 SER A C 1
ATOM 5178 O O . SER A 1 677 ? 28.858 24.543 62.888 1.00 28.94 677 SER A O 1
ATOM 5180 N N . GLY A 1 678 ? 30.624 25.390 61.906 1.00 26.09 678 GLY A N 1
ATOM 5181 C CA . GLY A 1 678 ? 31.620 26.374 61.449 1.00 26.09 678 GLY A CA 1
ATOM 5182 C C . GLY A 1 678 ? 32.665 25.757 60.488 1.00 26.09 678 GLY A C 1
ATOM 5183 O O . GLY A 1 678 ? 32.934 24.567 60.592 1.00 26.09 678 GLY A O 1
ATOM 5184 N N . ALA A 1 679 ? 33.275 26.588 59.621 1.00 27.41 679 ALA A N 1
ATOM 5185 C CA . ALA A 1 679 ? 34.444 26.312 58.747 1.00 27.41 679 ALA A CA 1
ATOM 5186 C C . ALA A 1 679 ? 34.296 25.258 57.599 1.00 27.41 679 ALA A C 1
ATOM 5188 O O . ALA A 1 679 ? 33.728 24.193 57.783 1.00 27.41 679 ALA A O 1
ATOM 5189 N N . GLU A 1 680 ? 34.822 25.447 56.374 1.00 26.02 680 GLU A N 1
ATOM 5190 C CA . GLU A 1 680 ? 35.280 26.672 55.690 1.00 26.02 680 GLU A CA 1
ATOM 5191 C C . GLU A 1 680 ? 35.260 26.526 54.140 1.00 26.02 680 GLU A C 1
ATOM 5193 O O . GLU A 1 680 ? 35.220 25.432 53.586 1.00 26.02 680 GLU A O 1
ATOM 5198 N N . ALA A 1 681 ? 35.251 27.671 53.453 1.00 25.92 681 ALA A N 1
ATOM 5199 C CA . ALA A 1 681 ? 35.098 27.938 52.015 1.00 25.92 681 ALA A CA 1
ATOM 5200 C C . ALA A 1 681 ? 35.917 27.062 51.014 1.00 25.92 681 ALA A C 1
ATOM 5202 O O . ALA A 1 681 ? 37.028 26.623 51.284 1.00 25.92 681 ALA A O 1
ATOM 5203 N N . THR A 1 682 ? 35.504 26.901 49.743 1.00 27.92 682 THR A N 1
ATOM 5204 C CA . THR A 1 682 ? 35.692 27.948 48.704 1.00 27.92 682 THR A CA 1
ATOM 5205 C C . THR A 1 682 ? 35.135 27.591 47.299 1.00 27.92 682 THR A C 1
ATOM 5207 O O . THR A 1 682 ? 34.973 26.430 46.946 1.00 27.92 682 THR A O 1
ATOM 5210 N N . ARG A 1 683 ? 34.971 28.635 46.453 1.00 27.95 683 ARG A N 1
ATOM 5211 C CA . ARG A 1 683 ? 34.909 28.652 44.959 1.00 27.95 683 ARG A CA 1
ATOM 5212 C C . ARG A 1 683 ? 33.627 28.190 44.222 1.00 27.95 683 ARG A C 1
ATOM 5214 O O . ARG A 1 683 ? 33.505 27.071 43.741 1.00 27.95 683 ARG A O 1
ATOM 5221 N N . ARG A 1 684 ? 32.783 29.184 43.897 1.00 26.48 684 ARG A N 1
ATOM 5222 C CA . ARG A 1 684 ? 32.110 29.319 42.575 1.00 26.48 684 ARG A CA 1
ATOM 5223 C C . ARG A 1 684 ? 33.084 29.974 41.566 1.00 26.48 684 ARG A C 1
ATOM 5225 O O . ARG A 1 684 ? 33.952 30.727 42.008 1.00 26.48 684 ARG A O 1
ATOM 5232 N N . PRO A 1 685 ? 32.919 29.783 40.238 1.00 35.97 685 PRO A N 1
ATOM 5233 C CA . PRO A 1 685 ? 32.218 30.823 39.467 1.00 35.97 685 PRO A CA 1
ATOM 5234 C C . PRO A 1 685 ? 31.253 30.335 38.360 1.00 35.97 685 PRO A C 1
ATOM 5236 O O . PRO A 1 685 ? 31.180 29.172 37.986 1.00 35.97 685 PRO A O 1
ATOM 5239 N N . LYS A 1 686 ? 30.470 31.307 37.880 1.00 26.58 686 LYS A N 1
ATOM 5240 C CA . LYS A 1 686 ? 29.297 31.245 36.988 1.00 26.58 686 LYS A CA 1
ATOM 5241 C C . LYS A 1 686 ? 29.643 30.971 35.509 1.00 26.58 686 LYS A C 1
ATOM 5243 O O . LYS A 1 686 ? 30.586 31.571 35.009 1.00 26.58 686 LYS A O 1
ATOM 5248 N N . SER A 1 687 ? 28.736 30.327 34.760 1.00 27.00 687 SER A N 1
ATOM 5249 C CA . SER A 1 687 ? 28.404 30.768 33.389 1.00 27.00 687 SER A CA 1
ATOM 5250 C C . SER A 1 687 ? 26.984 30.377 32.946 1.00 27.00 687 SER A C 1
ATOM 5252 O O . SER A 1 687 ? 26.525 29.259 33.133 1.00 27.00 687 SER A O 1
ATOM 5254 N N . LYS A 1 688 ? 26.296 31.372 32.383 1.00 29.42 688 LYS A N 1
ATOM 5255 C CA . LYS A 1 688 ? 24.892 31.464 31.958 1.00 29.42 688 LYS A CA 1
ATOM 5256 C C . LYS A 1 688 ? 24.559 30.662 30.684 1.00 29.42 688 LYS A C 1
ATOM 5258 O O . LYS A 1 688 ? 25.307 30.742 29.715 1.00 29.42 688 LYS A O 1
ATOM 5263 N N . ARG A 1 689 ? 23.309 30.185 30.563 1.00 29.53 689 ARG A N 1
ATOM 5264 C CA . ARG A 1 689 ? 22.526 30.315 29.309 1.00 29.53 689 ARG A CA 1
ATOM 5265 C C . ARG A 1 689 ? 21.032 30.537 29.612 1.00 29.53 689 ARG A C 1
ATOM 5267 O O . ARG A 1 689 ? 20.537 30.081 30.634 1.00 29.53 689 ARG A O 1
ATOM 5274 N N . ARG A 1 690 ? 20.358 31.332 28.771 1.00 35.91 690 ARG A N 1
ATOM 5275 C CA . ARG A 1 690 ? 18.965 31.810 28.933 1.00 35.91 690 ARG A CA 1
ATOM 5276 C C . ARG A 1 690 ? 17.946 30.834 28.326 1.00 35.91 690 ARG A C 1
ATOM 5278 O O . ARG A 1 690 ? 18.215 30.316 27.247 1.00 35.91 690 ARG A O 1
ATOM 5285 N N . VAL A 1 691 ? 16.755 30.740 28.926 1.00 32.53 691 VAL A N 1
ATOM 5286 C CA . VAL A 1 691 ? 15.486 30.314 28.285 1.00 32.53 691 VAL A CA 1
ATOM 5287 C C . VAL A 1 691 ? 14.376 31.317 28.687 1.00 32.53 691 VAL A C 1
ATOM 5289 O O . VAL A 1 691 ? 14.620 32.186 29.525 1.00 32.53 691 VAL A O 1
ATOM 5292 N N . SER A 1 692 ? 13.243 31.328 27.979 1.00 40.34 692 SER A N 1
ATOM 5293 C CA . SER A 1 692 ? 12.459 32.529 27.643 1.00 40.34 692 SER A CA 1
ATOM 5294 C C . SER A 1 692 ? 11.309 32.939 28.584 1.00 40.34 692 SER A C 1
ATOM 5296 O O . SER A 1 692 ? 10.687 32.137 29.273 1.00 40.34 692 SER A O 1
ATOM 5298 N N . LEU A 1 693 ? 10.972 34.234 28.504 1.00 37.28 693 LEU A N 1
ATOM 5299 C CA . LEU A 1 693 ? 9.972 34.979 29.290 1.00 37.28 693 LEU A CA 1
ATOM 5300 C C . LEU A 1 693 ? 8.517 34.464 29.246 1.00 37.28 693 LEU A C 1
ATOM 5302 O O . LEU A 1 693 ? 7.701 34.927 30.039 1.00 37.28 693 LEU A O 1
ATOM 5306 N N . LYS A 1 694 ? 8.162 33.520 28.363 1.00 42.38 694 LYS A N 1
ATOM 5307 C CA . LYS A 1 694 ? 6.765 33.064 28.218 1.00 42.38 694 LYS A CA 1
ATOM 5308 C C . LYS A 1 694 ? 6.267 32.292 29.449 1.00 42.38 694 LYS A C 1
ATOM 5310 O O . LYS A 1 694 ? 5.120 32.442 29.841 1.00 42.38 694 LYS A O 1
ATOM 5315 N N . GLN A 1 695 ? 7.158 31.566 30.127 1.00 45.97 695 GLN A N 1
ATOM 5316 C CA . GLN A 1 695 ? 6.839 30.796 31.339 1.00 45.97 695 GLN A CA 1
ATOM 5317 C C . GLN A 1 695 ? 6.651 31.674 32.598 1.00 45.97 695 GLN A C 1
ATOM 5319 O O . GLN A 1 695 ? 6.317 31.169 33.668 1.00 45.97 695 GLN A O 1
ATOM 5324 N N . GLN A 1 696 ? 6.885 32.988 32.491 1.00 43.50 696 GLN A N 1
ATOM 5325 C CA . GLN A 1 696 ? 6.774 33.931 33.606 1.00 43.50 696 GLN A CA 1
ATOM 5326 C C . GLN A 1 696 ? 5.398 34.613 33.694 1.00 43.50 696 GLN A C 1
ATOM 5328 O O . GLN A 1 696 ? 5.033 35.059 34.779 1.00 43.50 696 GLN A O 1
ATOM 5333 N N . GLN A 1 697 ? 4.628 34.665 32.599 1.00 41.91 697 GLN A N 1
ATOM 5334 C CA . GLN A 1 697 ? 3.289 35.275 32.585 1.00 41.91 697 GLN A CA 1
ATOM 5335 C C . GLN A 1 697 ? 2.215 34.337 33.157 1.00 41.91 697 GLN A C 1
ATOM 5337 O O . GLN A 1 697 ? 1.440 34.756 34.015 1.00 41.91 697 GLN A O 1
ATOM 5342 N N . ASP A 1 698 ? 2.235 33.051 32.793 1.00 37.69 698 ASP A N 1
ATOM 5343 C CA . ASP A 1 698 ? 1.221 32.077 33.241 1.00 37.69 698 ASP A CA 1
ATOM 5344 C C . ASP A 1 698 ? 1.240 31.834 34.765 1.00 37.69 698 ASP A C 1
ATOM 5346 O O . ASP A 1 698 ? 0.264 31.363 35.347 1.00 37.69 698 ASP A O 1
ATOM 5350 N N . ARG A 1 699 ? 2.335 32.198 35.448 1.00 39.47 699 ARG A N 1
ATOM 5351 C CA . ARG A 1 699 ? 2.502 32.011 36.898 1.00 39.47 699 ARG A CA 1
ATOM 5352 C C . ARG A 1 699 ? 1.976 33.162 37.766 1.00 39.47 699 ARG A C 1
ATOM 5354 O O . ARG A 1 699 ? 2.098 33.074 38.984 1.00 39.47 699 ARG A O 1
ATOM 5361 N N . GLN A 1 700 ? 1.417 34.227 37.180 1.00 42.72 700 GLN A N 1
ATOM 5362 C CA . GLN A 1 700 ? 0.955 35.414 37.923 1.00 42.72 700 GLN A CA 1
ATOM 5363 C C . GLN A 1 700 ? -0.573 35.544 38.074 1.00 42.72 700 GLN A C 1
ATOM 5365 O O . GLN A 1 700 ? -1.027 36.460 38.755 1.00 42.72 700 GLN A O 1
ATOM 5370 N N . LEU A 1 701 ? -1.377 34.637 37.504 1.00 37.59 701 LEU A N 1
ATOM 5371 C CA . LEU A 1 701 ? -2.846 34.759 37.509 1.00 37.59 701 LEU A CA 1
ATOM 5372 C C . LEU A 1 701 ? -3.579 34.093 38.691 1.00 37.59 701 LEU A C 1
ATOM 5374 O O . LEU A 1 701 ? -4.775 34.321 38.847 1.00 37.59 701 LEU A O 1
ATOM 5378 N N . TYR A 1 702 ? -2.894 33.333 39.556 1.00 34.81 702 TYR A N 1
ATOM 5379 C CA . TYR A 1 702 ? -3.540 32.591 40.655 1.00 34.81 702 TYR A CA 1
ATOM 5380 C C . TYR A 1 702 ? -2.861 32.749 42.025 1.00 34.81 702 TYR A C 1
ATOM 5382 O O . TYR A 1 702 ? -2.555 31.768 42.698 1.00 34.81 702 TYR A O 1
ATOM 5390 N N . SER A 1 703 ? -2.695 33.991 42.497 1.00 32.25 703 SER A N 1
ATOM 5391 C CA . SER A 1 703 ? -2.620 34.245 43.946 1.00 32.25 703 SER A CA 1
ATOM 5392 C C . SER A 1 703 ? -2.995 35.682 44.338 1.00 32.25 703 SER A C 1
ATOM 5394 O O . SER A 1 703 ? -2.132 36.560 44.410 1.00 32.25 703 SER A O 1
ATOM 5396 N N . ARG A 1 704 ? -4.260 35.918 44.715 1.00 30.22 704 ARG A N 1
ATOM 5397 C CA . ARG A 1 704 ? -4.569 36.904 45.764 1.00 30.22 704 ARG A CA 1
ATOM 5398 C C . ARG A 1 704 ? -5.906 36.631 46.457 1.00 30.22 704 ARG A C 1
ATOM 5400 O O . ARG A 1 704 ? -6.948 36.527 45.826 1.00 30.22 704 ARG A O 1
ATOM 5407 N N . LYS A 1 705 ? -5.832 36.539 47.781 1.00 32.91 705 LYS A N 1
ATOM 5408 C CA . LYS A 1 705 ? -6.930 36.492 48.758 1.00 32.91 705 LYS A CA 1
ATOM 5409 C C . LYS A 1 705 ? -6.954 37.866 49.451 1.00 32.91 705 LYS A C 1
ATOM 5411 O O . LYS A 1 705 ? -5.872 38.435 49.564 1.00 32.91 705 LYS A O 1
ATOM 5416 N N . GLN A 1 706 ? -8.108 38.378 49.905 1.00 28.25 706 GLN A N 1
ATOM 5417 C CA . GLN A 1 706 ? -8.373 38.862 51.286 1.00 28.25 706 GLN A CA 1
ATOM 5418 C C . GLN A 1 706 ? -9.791 39.489 51.411 1.00 28.25 706 GLN A C 1
ATOM 5420 O O . GLN A 1 706 ? -10.616 39.305 50.522 1.00 28.25 706 GLN A O 1
ATOM 5425 N N . GLN A 1 707 ? -10.108 40.096 52.561 1.00 24.95 707 GLN A N 1
ATOM 5426 C CA . GLN A 1 707 ? -11.417 40.109 53.233 1.00 24.95 707 GLN A CA 1
ATOM 5427 C C . GLN A 1 707 ? -12.173 41.458 53.211 1.00 24.95 707 GLN A C 1
ATOM 5429 O O . GLN A 1 707 ? -11.557 42.514 53.193 1.00 24.95 707 GLN A O 1
ATOM 5434 N N . THR A 1 708 ? -13.505 41.349 53.319 1.00 30.31 708 THR A N 1
ATOM 5435 C CA . THR A 1 708 ? -14.472 42.151 54.113 1.00 30.31 708 THR A CA 1
ATOM 5436 C C . THR A 1 708 ? -14.331 43.679 54.255 1.00 30.31 708 THR A C 1
ATOM 5438 O O . THR A 1 708 ? -13.502 44.132 55.031 1.00 30.31 708 THR A O 1
ATOM 5441 N N . GLU A 1 709 ? -15.316 44.431 53.729 1.00 25.23 709 GLU A N 1
ATOM 5442 C CA . GLU A 1 709 ? -16.056 45.505 54.445 1.00 25.23 709 GLU A CA 1
ATOM 5443 C C . GLU A 1 709 ? -17.363 45.909 53.699 1.00 25.23 709 GLU A C 1
ATOM 5445 O O . GLU A 1 709 ? -17.612 45.443 52.587 1.00 25.23 709 GLU A O 1
ATOM 5450 N N . ARG A 1 710 ? -18.257 46.684 54.342 1.00 22.69 710 ARG A N 1
ATOM 5451 C CA . ARG A 1 710 ? -19.606 47.119 53.862 1.00 22.69 710 ARG A CA 1
ATOM 5452 C C . ARG A 1 710 ? -19.616 48.648 53.568 1.00 22.69 710 ARG A C 1
ATOM 5454 O O . ARG A 1 710 ? -18.665 49.301 53.979 1.00 22.69 710 ARG A O 1
ATOM 5461 N N . PRO A 1 711 ? -20.746 49.291 53.178 1.00 48.81 711 PRO A N 1
ATOM 5462 C CA . PRO A 1 711 ? -21.680 49.090 52.048 1.00 48.81 711 PRO A CA 1
ATOM 5463 C C . PRO A 1 711 ? -21.884 50.406 51.224 1.00 48.81 711 PRO A C 1
ATOM 5465 O O . PRO A 1 711 ? -21.237 51.399 51.530 1.00 48.81 711 PRO A O 1
ATOM 5468 N N . ILE A 1 712 ? -22.818 50.443 50.246 1.00 25.34 712 ILE A N 1
ATOM 5469 C CA . ILE A 1 712 ? -23.832 51.517 49.958 1.00 25.34 712 ILE A CA 1
ATOM 5470 C C . ILE A 1 712 ? -24.382 51.426 48.503 1.00 25.34 712 ILE A C 1
ATOM 5472 O O . ILE A 1 712 ? -23.653 51.147 47.559 1.00 25.34 712 ILE A O 1
ATOM 5476 N N . THR A 1 713 ? -25.697 51.642 48.357 1.00 32.12 713 THR A N 1
ATOM 5477 C CA . THR A 1 713 ? -26.550 51.684 47.134 1.00 32.12 713 THR A CA 1
ATOM 5478 C C . THR A 1 713 ? -26.521 53.069 46.437 1.00 32.12 713 THR A C 1
ATOM 5480 O O . THR A 1 713 ? -26.195 54.021 47.147 1.00 32.12 713 THR A O 1
ATOM 5483 N N . PRO A 1 714 ? -26.884 53.273 45.139 1.00 35.94 714 PRO A N 1
ATOM 5484 C CA . PRO A 1 714 ? -28.259 53.157 44.567 1.00 35.94 714 PRO A CA 1
ATOM 5485 C C . PRO A 1 714 ? -28.319 52.365 43.227 1.00 35.94 714 PRO A C 1
ATOM 5487 O O . PRO A 1 714 ? -27.305 52.223 42.556 1.00 35.94 714 PRO A O 1
ATOM 5490 N N . LYS A 1 715 ? -29.401 51.648 42.866 1.00 26.91 715 LYS A N 1
ATOM 5491 C CA . LYS A 1 715 ? -30.729 52.087 42.350 1.00 26.91 715 LYS A CA 1
ATOM 5492 C C . LYS A 1 715 ? -30.693 52.923 41.057 1.00 26.91 715 LYS A C 1
ATOM 5494 O O . LYS A 1 715 ? -30.272 54.070 41.127 1.00 26.91 715 LYS A O 1
ATOM 5499 N N . THR A 1 716 ? -31.206 52.349 39.964 1.00 26.92 716 THR A N 1
ATOM 5500 C CA . THR A 1 716 ? -32.443 52.687 39.201 1.00 26.92 716 THR A CA 1
ATOM 5501 C C . THR A 1 716 ? -32.541 51.689 38.021 1.00 26.92 716 THR A C 1
ATOM 5503 O O . THR A 1 716 ? -31.504 51.152 37.636 1.00 26.92 716 THR A O 1
ATOM 5506 N N . ASP A 1 717 ? -33.636 51.332 37.347 1.00 27.95 717 ASP A N 1
ATOM 5507 C CA . ASP A 1 717 ? -35.112 51.370 37.459 1.00 27.95 717 ASP A CA 1
ATOM 5508 C C . ASP A 1 717 ? -35.570 50.456 36.268 1.00 27.95 717 ASP A C 1
ATOM 5510 O O . ASP A 1 717 ? -34.894 50.440 35.239 1.00 27.95 717 ASP A O 1
ATOM 5514 N N . ASP A 1 718 ? -36.469 49.481 36.466 1.00 31.53 718 ASP A N 1
ATOM 5515 C CA . ASP A 1 718 ? -37.855 49.434 35.925 1.00 31.53 718 ASP A CA 1
ATOM 5516 C C . ASP A 1 718 ? -37.987 48.981 34.432 1.00 31.53 718 ASP A C 1
ATOM 5518 O O . ASP A 1 718 ? -37.085 49.181 33.628 1.00 31.53 718 ASP A O 1
ATOM 5522 N N . GLU A 1 719 ? -39.046 48.296 33.959 1.00 30.75 719 GLU A N 1
ATOM 5523 C CA . GLU A 1 719 ? -40.341 47.933 34.573 1.00 30.75 719 GLU A CA 1
ATOM 5524 C C . GLU A 1 719 ? -41.053 46.760 33.840 1.00 30.75 719 GLU A C 1
ATOM 5526 O O . GLU A 1 719 ? -40.920 46.646 32.624 1.00 30.75 719 GLU A O 1
ATOM 5531 N N . SER A 1 720 ? -41.954 46.037 34.541 1.00 27.56 720 SER A N 1
ATOM 5532 C CA . SER A 1 720 ? -43.194 45.377 34.016 1.00 27.56 720 SER A CA 1
ATOM 5533 C C . SER A 1 720 ? -43.063 44.204 32.992 1.00 27.56 720 SER A C 1
ATOM 5535 O O . SER A 1 720 ? -42.089 44.124 32.258 1.00 27.56 720 SER A O 1
ATOM 5537 N N . ALA A 1 721 ? -43.972 43.224 32.814 1.00 27.86 721 ALA A N 1
ATOM 5538 C CA . ALA A 1 721 ? -45.248 42.778 33.426 1.00 27.86 721 ALA A CA 1
ATOM 5539 C C . ALA A 1 721 ? -45.641 41.389 32.802 1.00 27.86 721 ALA A C 1
ATOM 5541 O O . ALA A 1 721 ? -45.073 41.047 31.769 1.00 27.86 721 ALA A O 1
ATOM 5542 N N . THR A 1 722 ? -46.583 40.525 33.242 1.00 26.34 722 THR A N 1
ATOM 5543 C CA . THR A 1 722 ? -47.362 40.267 34.492 1.00 26.34 722 THR A CA 1
ATOM 5544 C C . THR A 1 722 ? -48.154 38.939 34.340 1.00 26.34 722 THR A C 1
ATOM 5546 O O . THR A 1 722 ? -48.821 38.817 33.318 1.00 26.34 722 THR A O 1
ATOM 5549 N N . LEU A 1 723 ? -48.226 38.091 35.392 1.00 25.08 723 LEU A N 1
ATOM 5550 C CA . LEU A 1 723 ? -49.359 37.174 35.752 1.00 25.08 723 LEU A CA 1
ATOM 5551 C C . LEU A 1 723 ? -49.702 35.991 34.774 1.00 25.08 723 LEU A C 1
ATOM 5553 O O . LEU A 1 723 ? -49.464 36.094 33.580 1.00 25.08 723 LEU A O 1
ATOM 5557 N N . ASP A 1 724 ? -50.250 34.819 35.163 1.00 24.30 724 ASP A N 1
ATOM 5558 C CA . ASP A 1 724 ? -50.755 34.312 36.463 1.00 24.30 724 ASP A CA 1
ATOM 5559 C C . ASP A 1 724 ? -50.859 32.748 36.558 1.00 24.30 724 ASP A C 1
ATOM 5561 O O . ASP A 1 724 ? -50.815 32.069 35.537 1.00 24.30 724 ASP A O 1
ATOM 5565 N N . VAL A 1 725 ? -51.095 32.231 37.783 1.00 26.38 725 VAL A N 1
ATOM 5566 C CA . VAL A 1 725 ? -51.656 30.914 38.239 1.00 26.38 725 VAL A CA 1
ATOM 5567 C C . VAL A 1 725 ? -51.074 29.553 37.765 1.00 26.38 725 VAL A C 1
ATOM 5569 O O . VAL A 1 725 ? -51.108 29.205 36.589 1.00 26.38 725 VAL A O 1
ATOM 5572 N N . GLY A 1 726 ? -50.766 28.666 38.737 1.00 25.89 726 GLY A N 1
ATOM 5573 C CA . GLY A 1 726 ? -50.785 27.195 38.552 1.00 25.89 726 GLY A CA 1
ATOM 5574 C C . GLY A 1 726 ? -50.027 26.358 39.606 1.00 25.89 726 GLY A C 1
ATOM 5575 O O . GLY A 1 726 ? -48.838 26.103 39.446 1.00 25.89 726 GLY A O 1
ATOM 5576 N N . GLU A 1 727 ? -50.693 25.886 40.669 1.00 26.36 727 GLU A N 1
ATOM 5577 C CA . GLU A 1 727 ? -50.089 25.046 41.730 1.00 26.36 727 GLU A CA 1
ATOM 5578 C C . GLU A 1 727 ? -49.962 23.553 41.352 1.00 26.36 727 GLU A C 1
ATOM 5580 O O . GLU A 1 727 ? -50.921 22.990 40.820 1.00 26.36 727 GLU A O 1
ATOM 5585 N N . ASN A 1 728 ? -48.883 22.862 41.777 1.00 26.31 728 ASN A N 1
ATOM 5586 C CA . ASN A 1 728 ? -48.985 21.784 42.790 1.00 26.31 728 ASN A CA 1
ATOM 5587 C C . ASN A 1 728 ? -47.661 21.101 43.221 1.00 26.31 728 ASN A C 1
ATOM 5589 O O . ASN A 1 728 ? -46.701 21.015 42.464 1.00 26.31 728 ASN A O 1
ATOM 5593 N N . HIS A 1 729 ? -47.714 20.505 44.424 1.00 29.08 729 HIS A N 1
ATOM 5594 C CA . HIS A 1 729 ? -46.822 19.477 45.002 1.00 29.08 729 HIS A CA 1
ATOM 5595 C C . HIS A 1 729 ? -45.404 19.851 45.504 1.00 29.08 729 HIS A C 1
ATOM 5597 O O . HIS A 1 729 ? -44.391 19.599 44.856 1.00 29.08 729 HIS A O 1
ATOM 5603 N N . GLN A 1 730 ? -45.338 20.252 46.785 1.00 29.14 730 GLN A N 1
ATOM 5604 C CA . GLN A 1 730 ? -44.240 19.887 47.699 1.00 29.14 730 GLN A CA 1
ATOM 5605 C C . GLN A 1 730 ? -44.763 19.482 49.099 1.00 29.14 730 GLN A C 1
ATOM 5607 O O . GLN A 1 730 ? -45.208 20.310 49.889 1.00 29.14 730 GLN A O 1
ATOM 5612 N N . GLN A 1 731 ? -44.636 18.192 49.417 1.00 28.77 731 GLN A N 1
ATOM 5613 C CA . GLN A 1 731 ? -44.554 17.565 50.750 1.00 28.77 731 GLN A CA 1
ATOM 5614 C C . GLN A 1 731 ? -43.419 16.526 50.613 1.00 28.77 731 GLN A C 1
ATOM 5616 O O . GLN A 1 731 ? -43.254 15.980 49.528 1.00 28.77 731 GLN A O 1
ATOM 5621 N N . TRP A 1 732 ? -42.550 16.202 51.569 1.00 31.17 732 TRP A N 1
ATOM 5622 C CA . TRP A 1 732 ? -42.480 16.355 53.033 1.00 31.17 732 TRP A CA 1
ATOM 5623 C C . TRP A 1 732 ? -41.006 16.719 53.398 1.00 31.17 732 TRP A C 1
ATOM 5625 O O . TRP A 1 732 ? -40.177 16.811 52.500 1.00 31.17 732 TRP A O 1
ATOM 5635 N N . LEU A 1 733 ? -40.533 16.960 54.629 1.00 32.34 733 LEU A N 1
ATOM 5636 C CA . LEU A 1 733 ? -41.065 16.927 56.004 1.00 32.34 733 LEU A CA 1
ATOM 5637 C C . LEU A 1 733 ? -40.288 18.000 56.831 1.00 32.34 733 LEU A C 1
ATOM 5639 O O . LEU A 1 733 ? -39.332 18.602 56.344 1.00 32.34 733 LEU A O 1
ATOM 5643 N N . ARG A 1 734 ? -40.628 18.211 58.108 1.00 32.41 734 ARG A N 1
ATOM 5644 C CA . ARG A 1 734 ? -39.775 18.869 59.125 1.00 32.41 734 ARG A CA 1
ATOM 5645 C C . ARG A 1 734 ? -39.624 17.931 60.319 1.00 32.41 734 ARG A C 1
ATOM 5647 O O . ARG A 1 734 ? -40.639 17.427 60.784 1.00 32.41 734 ARG A O 1
ATOM 5654 N N . LEU A 1 735 ? -38.427 17.799 60.893 1.00 32.25 735 LEU A N 1
ATOM 5655 C CA . LEU A 1 735 ? -38.270 17.197 62.224 1.00 32.25 735 LEU A CA 1
ATOM 5656 C C . LEU A 1 735 ? -38.035 18.253 63.308 1.00 32.25 735 LEU A C 1
ATOM 5658 O O . LEU A 1 735 ? -37.340 19.250 63.114 1.00 32.25 735 LEU A O 1
ATOM 5662 N N . SER A 1 736 ? -38.700 18.036 64.439 1.00 32.31 736 SER A N 1
ATOM 5663 C CA . SER A 1 736 ? -38.817 18.959 65.563 1.00 32.31 736 SER A CA 1
ATOM 5664 C C . SER A 1 736 ? -37.670 18.834 66.559 1.00 32.31 736 SER A C 1
ATOM 5666 O O . SER A 1 736 ? -37.189 17.744 66.856 1.00 32.31 736 SER A O 1
ATOM 5668 N N . ARG A 1 737 ? -37.303 19.966 67.158 1.00 36.16 737 ARG A N 1
ATOM 5669 C CA . ARG A 1 737 ? -36.363 20.059 68.278 1.00 36.16 737 ARG A CA 1
ATOM 5670 C C . ARG A 1 737 ? -37.115 19.802 69.590 1.00 36.16 737 ARG A C 1
ATOM 5672 O O . ARG A 1 737 ? -38.131 20.453 69.822 1.00 36.16 737 ARG A O 1
ATOM 5679 N N . GLN A 1 738 ? -36.606 18.935 70.463 1.00 29.86 738 GLN A N 1
ATOM 5680 C CA . GLN A 1 738 ? -37.125 18.765 71.827 1.00 29.86 738 GLN A CA 1
ATOM 5681 C C . GLN A 1 738 ? -35.963 18.644 72.827 1.00 29.86 738 GLN A C 1
ATOM 5683 O O . GLN A 1 738 ? -34.909 18.108 72.494 1.00 29.86 738 GLN A O 1
ATOM 5688 N N . GLN A 1 739 ? -36.137 19.201 74.028 1.00 38.53 739 GLN A N 1
ATOM 5689 C CA . GLN A 1 739 ? -35.170 19.155 75.133 1.00 38.53 739 GLN A CA 1
ATOM 5690 C C . GLN A 1 739 ? -35.650 18.154 76.195 1.00 38.53 739 GLN A C 1
ATOM 5692 O O . GLN A 1 739 ? -36.845 18.106 76.481 1.00 38.53 739 GLN A O 1
ATOM 5697 N N . GLY A 1 740 ? -34.732 17.411 76.819 1.00 30.97 740 GLY A N 1
ATOM 5698 C CA . GLY A 1 740 ? -35.027 16.498 77.929 1.00 30.97 740 GLY A CA 1
ATOM 5699 C C . GLY A 1 740 ? -33.750 15.989 78.609 1.00 30.97 740 GLY A C 1
ATOM 5700 O O . GLY A 1 740 ? -32.732 15.816 77.944 1.00 30.97 740 GLY A O 1
ATOM 5701 N N . ASN A 1 741 ? -33.793 15.805 79.933 1.00 31.45 741 ASN A N 1
ATOM 5702 C CA . ASN A 1 741 ? -32.639 15.412 80.755 1.00 31.45 741 ASN A CA 1
ATOM 5703 C C . ASN A 1 741 ? -32.288 13.918 80.646 1.00 31.45 741 ASN A C 1
ATOM 5705 O O . ASN A 1 741 ? -33.157 13.076 80.438 1.00 31.45 741 ASN A O 1
ATOM 5709 N N . VAL A 1 742 ? -31.014 13.607 80.900 1.00 29.94 742 VAL A N 1
ATOM 5710 C CA . VAL A 1 742 ? -30.460 12.246 80.987 1.00 29.94 742 VAL A CA 1
ATOM 5711 C C . VAL A 1 742 ? -30.676 11.653 82.392 1.00 29.94 742 VAL A C 1
ATOM 5713 O O . VAL A 1 742 ? -30.215 12.259 83.363 1.00 29.94 742 VAL A O 1
ATOM 5716 N N . PRO A 1 743 ? -31.307 10.472 82.538 1.00 30.89 743 PRO A N 1
ATOM 5717 C CA . PRO A 1 743 ? -31.151 9.604 83.704 1.00 30.89 743 PRO A CA 1
ATOM 5718 C C . PRO A 1 743 ? -29.955 8.640 83.509 1.00 30.89 743 PRO A C 1
ATOM 5720 O O . PRO A 1 743 ? -29.606 8.328 82.369 1.00 30.89 743 PRO A O 1
ATOM 5723 N N . PRO A 1 744 ? -29.301 8.161 84.583 1.00 31.95 744 PRO A N 1
ATOM 5724 C CA . PRO A 1 744 ? -28.093 7.347 84.464 1.00 31.95 744 PRO A CA 1
ATOM 5725 C C . PRO A 1 744 ? -28.406 5.933 83.961 1.00 31.95 744 PRO A C 1
ATOM 5727 O O . PRO A 1 744 ? -29.314 5.277 84.473 1.00 31.95 744 PRO A O 1
ATOM 5730 N N . GLN A 1 745 ? -27.617 5.439 83.005 1.00 31.67 745 GLN A N 1
ATOM 5731 C CA . GLN A 1 745 ? -27.603 4.015 82.679 1.00 31.67 745 GLN A CA 1
ATOM 5732 C C . GLN A 1 745 ? -26.825 3.244 83.748 1.00 31.67 745 GLN A C 1
ATOM 5734 O O . GLN A 1 745 ? -25.712 3.610 84.128 1.00 31.67 745 GLN A O 1
ATOM 5739 N N . ILE A 1 746 ? -27.459 2.184 84.236 1.00 30.41 746 ILE A N 1
ATOM 5740 C CA . ILE A 1 746 ? -26.855 1.149 85.072 1.00 30.41 746 ILE A CA 1
ATOM 5741 C C . ILE A 1 746 ? -25.907 0.336 84.181 1.00 30.41 746 ILE A C 1
ATOM 5743 O O . ILE A 1 746 ? -26.264 0.034 83.042 1.00 30.41 746 ILE A O 1
ATOM 5747 N N . LEU A 1 747 ? -24.714 0.002 84.684 1.00 43.62 747 LEU A N 1
ATOM 5748 C CA . LEU A 1 747 ? -23.871 -1.000 84.033 1.00 43.62 747 LEU A CA 1
ATOM 5749 C C . LEU A 1 747 ? -24.562 -2.359 84.128 1.00 43.62 747 LEU A C 1
ATOM 5751 O O . LEU A 1 747 ? -24.809 -2.815 85.239 1.00 43.62 747 LEU A O 1
ATOM 5755 N N . ASP A 1 748 ? -24.762 -3.008 82.989 1.00 32.47 748 ASP A N 1
ATOM 5756 C CA . ASP A 1 748 ? -24.468 -4.430 82.838 1.00 32.47 748 ASP A CA 1
ATOM 5757 C C . ASP A 1 748 ? -24.011 -4.671 81.393 1.00 32.47 748 ASP A C 1
ATOM 5759 O O . ASP A 1 748 ? -24.561 -4.115 80.441 1.00 32.47 748 ASP A O 1
ATOM 5763 N N . ASP A 1 749 ? -22.937 -5.440 81.270 1.00 31.22 749 ASP A N 1
ATOM 5764 C CA . ASP A 1 749 ? -22.104 -5.604 80.079 1.00 31.22 749 ASP A CA 1
ATOM 5765 C C . ASP A 1 749 ? -22.398 -6.960 79.414 1.00 31.22 749 ASP A C 1
ATOM 5767 O O . ASP A 1 749 ? -22.389 -7.986 80.106 1.00 31.22 749 ASP A O 1
ATOM 5771 N N . PRO A 1 750 ? -22.678 -6.994 78.099 1.00 37.69 750 PRO A N 1
ATOM 5772 C CA . PRO A 1 750 ? -22.488 -8.214 77.327 1.00 37.69 750 PRO A CA 1
ATOM 5773 C C . PRO A 1 750 ? -21.703 -7.996 76.016 1.00 37.69 750 PRO A C 1
ATOM 5775 O O . PRO A 1 750 ? -22.021 -8.635 75.013 1.00 37.69 750 PRO A O 1
ATOM 5778 N N . ASP A 1 751 ? -20.647 -7.175 76.009 1.00 37.62 751 ASP A N 1
ATOM 5779 C CA . ASP A 1 751 ? -19.678 -7.118 74.899 1.00 37.62 751 ASP A CA 1
ATOM 5780 C C . ASP A 1 751 ? -18.707 -8.322 74.943 1.00 37.62 751 ASP A C 1
ATOM 5782 O O . ASP A 1 751 ? -17.485 -8.196 75.060 1.00 37.62 751 ASP A O 1
ATOM 5786 N N . GLN A 1 752 ? -19.251 -9.537 74.798 1.00 33.62 752 GLN A N 1
ATOM 5787 C CA . GLN A 1 752 ? -18.468 -10.713 74.405 1.00 33.62 752 GLN A CA 1
ATOM 5788 C C . GLN A 1 752 ? -18.472 -10.869 72.883 1.00 33.62 752 GLN A C 1
ATOM 5790 O O . GLN A 1 752 ? -19.178 -11.703 72.315 1.00 33.62 752 GLN A O 1
ATOM 5795 N N . LEU A 1 753 ? -17.603 -10.099 72.225 1.00 40.50 753 LEU A N 1
ATOM 5796 C CA . LEU A 1 753 ? -17.056 -10.517 70.934 1.00 40.50 753 LEU A CA 1
ATOM 5797 C C . LEU A 1 753 ? -16.340 -11.873 71.116 1.00 40.50 753 LEU A C 1
ATOM 5799 O O . LEU A 1 753 ? -15.678 -12.074 72.142 1.00 40.50 753 LEU A O 1
ATOM 5803 N N . PRO A 1 754 ? -16.442 -12.813 70.158 1.00 35.31 754 PRO A N 1
ATOM 5804 C CA . PRO A 1 754 ? -15.724 -14.079 70.248 1.00 35.31 754 PRO A CA 1
ATOM 5805 C C . PRO A 1 754 ? -14.203 -13.836 70.287 1.00 35.31 754 PRO A C 1
ATOM 5807 O O . PRO A 1 754 ? -13.714 -12.884 69.671 1.00 35.31 754 PRO A O 1
ATOM 5810 N N . PRO A 1 755 ? -13.429 -14.676 71.000 1.00 36.69 755 PRO A N 1
ATOM 5811 C CA . PRO A 1 755 ? -11.987 -14.494 71.105 1.00 36.69 755 PRO A CA 1
ATOM 5812 C C . PRO A 1 755 ? -11.318 -14.620 69.725 1.00 36.69 755 PRO A C 1
ATOM 5814 O O . PRO A 1 755 ? -11.703 -15.492 68.941 1.00 36.69 755 PRO A O 1
ATOM 5817 N N . PRO A 1 756 ? -10.298 -13.797 69.421 1.00 38.88 756 PRO A N 1
ATOM 5818 C CA . PRO A 1 756 ? -9.657 -13.804 68.114 1.00 38.88 756 PRO A CA 1
ATOM 5819 C C . PRO A 1 756 ? -8.929 -15.129 67.864 1.00 38.88 756 PRO A C 1
ATOM 5821 O O . PRO A 1 756 ? -8.030 -15.518 68.614 1.00 38.88 756 PRO A O 1
ATOM 5824 N N . ALA A 1 757 ? -9.282 -15.801 66.768 1.00 30.64 757 ALA A N 1
ATOM 5825 C CA . ALA A 1 757 ? -8.470 -16.881 66.225 1.00 30.64 757 ALA A CA 1
ATOM 5826 C C . ALA A 1 757 ? -7.168 -16.295 65.635 1.00 30.64 757 ALA A C 1
ATOM 5828 O O . ALA A 1 757 ? -7.205 -15.248 64.982 1.00 30.64 757 ALA A O 1
ATOM 5829 N N . PRO A 1 758 ? -6.003 -16.936 65.835 1.00 39.81 758 PRO A N 1
ATOM 5830 C CA . PRO A 1 758 ? -4.741 -16.398 65.347 1.00 39.81 758 PRO A CA 1
ATOM 5831 C C . PRO A 1 758 ? -4.643 -16.512 63.817 1.00 39.81 758 PRO A C 1
ATOM 5833 O O . PRO A 1 758 ? -4.453 -17.607 63.289 1.00 39.81 758 PRO A O 1
ATOM 5836 N N . GLY A 1 759 ? -4.704 -15.374 63.115 1.00 48.28 759 GLY A N 1
ATOM 5837 C CA . GLY A 1 759 ? -4.249 -15.254 61.722 1.00 48.28 759 GLY A CA 1
ATOM 5838 C C . GLY A 1 759 ? -5.290 -14.947 60.639 1.00 48.28 759 GLY A C 1
ATOM 5839 O O . GLY A 1 759 ? -4.943 -15.073 59.469 1.00 48.28 759 GLY A O 1
ATOM 5840 N N . GLN A 1 760 ? -6.522 -14.545 60.971 1.00 58.19 760 GLN A N 1
ATOM 5841 C CA . GLN A 1 760 ? -7.477 -14.043 59.964 1.00 58.19 760 GLN A CA 1
ATOM 5842 C C . GLN A 1 760 ? -7.232 -12.565 59.618 1.00 58.19 760 GLN A C 1
ATOM 5844 O O . GLN A 1 760 ? -6.880 -11.764 60.484 1.00 58.19 760 GLN A O 1
ATOM 5849 N N . SER A 1 761 ? -7.420 -12.219 58.343 1.00 74.12 761 SER A N 1
ATOM 5850 C CA . SER A 1 761 ? -7.413 -10.841 57.836 1.00 74.12 761 SER A CA 1
ATOM 5851 C C . SER A 1 761 ? -8.794 -10.188 57.964 1.00 74.12 761 SER A C 1
ATOM 5853 O O . SER A 1 761 ? -9.812 -10.885 57.988 1.00 74.12 761 SER A O 1
ATOM 5855 N N . ASP A 1 762 ? -8.853 -8.853 57.973 1.00 75.50 762 ASP A N 1
ATOM 5856 C CA . ASP A 1 762 ? -10.124 -8.106 57.954 1.00 75.50 762 ASP A CA 1
ATOM 5857 C C . ASP A 1 762 ? -10.991 -8.502 56.737 1.00 75.50 762 ASP A C 1
ATOM 5859 O O . ASP A 1 762 ? -12.220 -8.545 56.820 1.00 75.50 762 ASP A O 1
ATOM 5863 N N . LEU A 1 763 ? -10.360 -8.873 55.617 1.00 82.06 763 LEU A N 1
ATOM 5864 C CA . LEU A 1 763 ? -11.032 -9.410 54.435 1.00 82.06 763 LEU A CA 1
ATOM 5865 C C . LEU A 1 763 ? -11.722 -10.755 54.698 1.00 82.06 763 LEU A C 1
ATOM 5867 O O . LEU A 1 763 ? -12.822 -10.972 54.196 1.00 82.06 763 LEU A O 1
ATOM 5871 N N . ASP A 1 764 ? -11.122 -11.654 55.480 1.00 84.25 764 ASP A N 1
ATOM 5872 C CA . ASP A 1 764 ? -11.748 -12.941 55.809 1.00 84.25 764 ASP A CA 1
ATOM 5873 C C . ASP A 1 764 ? -13.016 -12.735 56.652 1.00 84.25 764 ASP A C 1
ATOM 5875 O O . ASP A 1 764 ? -14.023 -13.404 56.423 1.00 84.25 764 ASP A O 1
ATOM 5879 N N . ILE A 1 765 ? -12.994 -11.755 57.563 1.00 84.75 765 ILE A N 1
ATOM 5880 C CA . ILE A 1 765 ? -14.148 -11.352 58.379 1.00 84.75 765 ILE A CA 1
ATOM 5881 C C . ILE A 1 765 ? -15.251 -10.757 57.491 1.00 84.75 765 ILE A C 1
ATOM 5883 O O . ILE A 1 765 ? -16.417 -11.135 57.614 1.00 84.75 765 ILE A O 1
ATOM 5887 N N . LEU A 1 766 ? -14.901 -9.863 56.561 1.00 86.94 766 LEU A N 1
ATOM 5888 C CA . LEU A 1 766 ? -15.847 -9.251 55.619 1.00 86.94 766 LEU A CA 1
ATOM 5889 C C . LEU A 1 766 ? -16.481 -10.266 54.650 1.00 86.94 766 LEU A C 1
ATOM 5891 O O . LEU A 1 766 ? -17.662 -10.153 54.329 1.00 86.94 766 LEU A O 1
ATOM 5895 N N . VAL A 1 767 ? -15.726 -11.273 54.204 1.00 89.25 767 VAL A N 1
ATOM 5896 C CA . VAL A 1 767 ? -16.237 -12.344 53.329 1.00 89.25 767 VAL A CA 1
ATOM 5897 C C . VAL A 1 767 ? -17.123 -13.324 54.107 1.00 89.25 767 VAL A C 1
ATOM 5899 O O . VAL A 1 767 ? -18.183 -13.700 53.611 1.00 89.25 767 VAL A O 1
ATOM 5902 N N . ALA A 1 768 ? -16.738 -13.710 55.329 1.00 87.75 768 ALA A N 1
ATOM 5903 C CA . ALA A 1 768 ? -17.547 -14.589 56.177 1.00 87.75 768 ALA A CA 1
ATOM 5904 C C . ALA A 1 768 ? -18.863 -13.920 56.611 1.00 87.75 768 ALA A C 1
ATOM 5906 O O . ALA A 1 768 ? -19.932 -14.503 56.454 1.00 87.75 768 ALA A O 1
ATOM 5907 N N . SER A 1 769 ? -18.804 -12.664 57.066 1.00 88.94 769 SER A N 1
ATOM 5908 C CA . SER A 1 769 ? -20.002 -11.893 57.431 1.00 88.94 769 SER A CA 1
ATOM 5909 C C . SER A 1 769 ? -20.938 -11.637 56.248 1.00 88.94 769 SER A C 1
ATOM 5911 O O . SER A 1 769 ? -22.149 -11.573 56.452 1.00 88.94 769 SER A O 1
ATOM 5913 N N . TYR A 1 770 ? -20.418 -11.557 55.016 1.00 91.06 770 TYR A N 1
ATOM 5914 C CA . TYR A 1 770 ? -21.265 -11.548 53.825 1.00 91.06 770 TYR A CA 1
ATOM 5915 C C . TYR A 1 770 ? -21.932 -12.909 53.607 1.00 91.06 770 TYR A C 1
ATOM 5917 O O . TYR A 1 770 ? -23.147 -12.944 53.413 1.00 91.06 770 TYR A O 1
ATOM 5925 N N . ALA A 1 771 ? -21.178 -14.011 53.673 1.00 89.31 771 ALA A N 1
ATOM 5926 C CA . ALA A 1 771 ? -21.697 -15.363 53.453 1.00 89.31 771 ALA A CA 1
ATOM 5927 C C . ALA A 1 771 ? -22.850 -15.728 54.410 1.00 89.31 771 ALA A C 1
ATOM 5929 O O . ALA A 1 771 ? -23.851 -16.273 53.950 1.00 89.31 771 ALA A O 1
ATOM 5930 N N . ASP A 1 772 ? -22.745 -15.345 55.686 1.00 90.62 772 ASP A N 1
ATOM 5931 C CA . ASP A 1 772 ? -23.763 -15.584 56.725 1.00 90.62 772 ASP A CA 1
ATOM 5932 C C . ASP A 1 772 ? -24.912 -14.541 56.728 1.00 90.62 772 ASP A C 1
ATOM 5934 O O . ASP A 1 772 ? -25.785 -14.568 57.598 1.00 90.62 772 ASP A O 1
ATOM 5938 N N . SER A 1 773 ? -24.923 -13.573 55.800 1.00 91.19 773 SER A N 1
ATOM 5939 C CA . SER A 1 773 ? -25.881 -12.454 55.824 1.00 91.19 773 SER A CA 1
ATOM 5940 C C . SER A 1 773 ? -27.237 -12.751 55.173 1.00 91.19 773 SER A C 1
ATOM 5942 O O . SER A 1 773 ? -27.329 -13.432 54.150 1.00 91.19 773 SER A O 1
ATOM 5944 N N . ASP A 1 774 ? -28.285 -12.078 55.673 1.00 90.50 774 ASP A N 1
ATOM 5945 C CA . ASP A 1 774 ? -29.619 -12.011 55.045 1.00 90.50 774 ASP A CA 1
ATOM 5946 C C . ASP A 1 774 ? -29.550 -11.682 53.536 1.00 90.50 774 ASP A C 1
ATOM 5948 O O . ASP A 1 774 ? -30.365 -12.155 52.747 1.00 90.50 774 ASP A O 1
ATOM 5952 N N . VAL A 1 775 ? -28.582 -10.848 53.126 1.00 90.88 775 VAL A N 1
ATOM 5953 C CA . VAL A 1 775 ? -28.422 -10.376 51.740 1.00 90.88 775 VAL A CA 1
ATOM 5954 C C . VAL A 1 775 ? -27.883 -11.488 50.837 1.00 90.88 775 VAL A C 1
ATOM 5956 O O . VAL A 1 775 ? -28.376 -11.662 49.723 1.00 90.88 775 VAL A O 1
ATOM 5959 N N . CYS A 1 776 ? -26.911 -12.262 51.325 1.00 90.56 776 CYS A N 1
ATOM 5960 C CA . CYS A 1 776 ? -26.374 -13.431 50.630 1.00 90.56 776 CYS A CA 1
ATOM 5961 C C . CYS A 1 776 ? -27.461 -14.491 50.410 1.00 90.56 776 CYS A C 1
ATOM 5963 O O . CYS A 1 776 ? -27.659 -14.934 49.276 1.00 90.56 776 CYS A O 1
ATOM 5965 N N . HIS A 1 777 ? -28.217 -14.821 51.463 1.00 91.12 777 HIS A N 1
ATOM 5966 C CA . HIS A 1 777 ? -29.339 -15.757 51.380 1.00 91.12 777 HIS A CA 1
ATOM 5967 C C . HIS A 1 777 ? -30.436 -15.268 50.426 1.00 91.12 777 HIS A C 1
ATOM 5969 O O . HIS A 1 777 ? -30.850 -16.026 49.553 1.00 91.12 777 HIS A O 1
ATOM 5975 N N . PHE A 1 778 ? -30.830 -13.991 50.495 1.00 92.44 778 PHE A N 1
ATOM 5976 C CA . PHE A 1 778 ? -31.806 -13.405 49.568 1.00 92.44 778 PHE A CA 1
ATOM 5977 C C . PHE A 1 778 ? -31.389 -13.549 48.094 1.00 92.44 778 PHE A C 1
ATOM 5979 O O . PHE A 1 778 ? -32.211 -13.897 47.250 1.00 92.44 778 PHE A O 1
ATOM 5986 N N . VAL A 1 779 ? -30.114 -13.305 47.773 1.00 91.12 779 VAL A N 1
ATOM 5987 C CA . VAL A 1 779 ? -29.590 -13.463 46.406 1.00 91.12 779 VAL A CA 1
ATOM 5988 C C . VAL A 1 779 ? -29.542 -14.934 45.982 1.00 91.12 779 VAL A C 1
ATOM 5990 O O . VAL A 1 779 ? -29.813 -15.238 44.823 1.00 91.12 779 VAL A O 1
ATOM 5993 N N . HIS A 1 780 ? -29.232 -15.854 46.896 1.00 91.31 780 HIS A N 1
ATOM 5994 C CA . HIS A 1 780 ? -29.252 -17.288 46.607 1.00 91.31 780 HIS A CA 1
ATOM 5995 C C . HIS A 1 780 ? -30.681 -17.788 46.323 1.00 91.31 780 HIS A C 1
ATOM 5997 O O . HIS A 1 780 ? -30.911 -18.449 45.309 1.00 91.31 780 HIS A O 1
ATOM 6003 N N . ASP A 1 781 ? -31.657 -17.387 47.141 1.00 92.75 781 ASP A N 1
ATOM 6004 C CA . ASP A 1 781 ? -33.077 -17.690 46.934 1.00 92.75 781 ASP A CA 1
ATOM 6005 C C . ASP A 1 781 ? -33.611 -17.071 45.625 1.00 92.75 781 ASP A C 1
ATOM 6007 O O . ASP A 1 781 ? -34.374 -17.711 44.901 1.00 92.75 781 ASP A O 1
ATOM 6011 N N . GLU A 1 782 ? -33.169 -15.857 45.268 1.00 92.44 782 GLU A N 1
ATOM 6012 C CA . GLU A 1 782 ? -33.480 -15.186 43.994 1.00 92.44 782 GLU A CA 1
ATOM 6013 C C . GLU A 1 782 ? -32.975 -15.990 42.776 1.00 92.44 782 GLU A C 1
ATOM 6015 O O . GLU A 1 782 ? -33.693 -16.116 41.780 1.00 92.44 782 GLU A O 1
ATOM 6020 N N . ILE A 1 783 ? -31.776 -16.586 42.861 1.00 91.62 783 ILE A N 1
ATOM 6021 C CA . ILE A 1 783 ? -31.219 -17.471 41.822 1.00 91.62 783 ILE A CA 1
ATOM 6022 C C . ILE A 1 783 ? -32.010 -18.787 41.751 1.00 91.62 783 ILE A C 1
ATOM 6024 O O . ILE A 1 783 ? -32.428 -19.192 40.663 1.00 91.62 783 ILE A O 1
ATOM 6028 N N . LEU A 1 784 ? -32.255 -19.446 42.890 1.00 92.38 784 LEU A N 1
ATOM 6029 C CA . LEU A 1 784 ? -32.987 -20.717 42.940 1.00 92.38 784 LEU A CA 1
ATOM 6030 C C . LEU A 1 784 ? -34.417 -20.579 42.405 1.00 92.38 784 LEU A C 1
ATOM 6032 O O . LEU A 1 784 ? -34.850 -21.408 41.603 1.00 92.38 784 LEU A O 1
ATOM 6036 N N . ALA A 1 785 ? -35.126 -19.513 42.783 1.00 91.94 785 ALA A N 1
ATOM 6037 C CA . ALA A 1 785 ? -36.465 -19.227 42.281 1.00 91.94 785 ALA A CA 1
ATOM 6038 C C . ALA A 1 785 ? -36.468 -18.999 40.759 1.00 91.94 785 ALA A C 1
ATOM 6040 O O . ALA A 1 785 ? -37.357 -19.493 40.066 1.00 91.94 785 ALA A O 1
ATOM 6041 N N . ALA A 1 786 ? -35.471 -18.297 40.208 1.00 88.69 786 ALA A N 1
ATOM 6042 C CA . ALA A 1 786 ? -35.353 -18.107 38.762 1.00 88.69 786 ALA A CA 1
ATOM 6043 C C . ALA A 1 786 ? -35.137 -19.436 38.013 1.00 88.69 786 ALA A C 1
ATOM 6045 O O . ALA A 1 786 ? -35.786 -19.678 36.995 1.00 88.69 786 ALA A O 1
ATOM 6046 N N . VAL A 1 787 ? -34.278 -20.318 38.536 1.00 89.56 787 VAL A N 1
ATOM 6047 C CA . VAL A 1 787 ? -34.017 -21.645 37.950 1.00 89.56 787 VAL A CA 1
ATOM 6048 C C . VAL A 1 787 ? -35.245 -22.561 38.046 1.00 89.56 787 VAL A C 1
ATOM 6050 O O . VAL A 1 787 ? -35.573 -23.235 37.071 1.00 89.56 787 VAL A O 1
ATOM 6053 N N . GLN A 1 788 ? -35.964 -22.562 39.174 1.00 88.75 788 GLN A N 1
ATOM 6054 C CA . GLN A 1 788 ? -37.203 -23.336 39.336 1.00 88.75 788 GLN A CA 1
ATOM 6055 C C . GLN A 1 788 ? -38.299 -22.863 38.373 1.00 88.75 788 GLN A C 1
ATOM 6057 O O . GLN A 1 788 ? -38.844 -23.676 37.631 1.00 88.75 788 GLN A O 1
ATOM 6062 N N . ASN A 1 789 ? -38.541 -21.550 38.284 1.00 87.50 789 ASN A N 1
ATOM 6063 C CA . ASN A 1 789 ? -39.516 -20.979 37.348 1.00 87.50 789 ASN A CA 1
ATOM 6064 C C . ASN A 1 789 ? -39.217 -21.356 35.882 1.00 87.50 789 ASN A C 1
ATOM 6066 O O . ASN A 1 789 ? -40.141 -21.613 35.110 1.00 87.50 789 ASN A O 1
ATOM 6070 N N . ALA A 1 790 ? -37.939 -21.422 35.492 1.00 84.06 790 ALA A N 1
ATOM 6071 C CA . ALA A 1 790 ? -37.533 -21.860 34.156 1.00 84.06 790 ALA A CA 1
ATOM 6072 C C . ALA A 1 790 ? -37.740 -23.370 33.926 1.00 84.06 790 ALA A C 1
ATOM 6074 O O . ALA A 1 790 ? -38.115 -23.786 32.829 1.00 84.06 790 ALA A O 1
ATOM 6075 N N . GLN A 1 791 ? -37.531 -24.206 34.947 1.00 83.81 791 GLN A N 1
ATOM 6076 C CA . GLN A 1 791 ? -37.811 -25.645 34.870 1.00 83.81 791 GLN A CA 1
ATOM 6077 C C . GLN A 1 791 ? -39.319 -25.922 34.775 1.00 83.81 791 GLN A C 1
ATOM 6079 O O . GLN A 1 791 ? -39.743 -26.702 33.920 1.00 83.81 791 GLN A O 1
ATOM 6084 N N . ASP A 1 792 ? -40.132 -25.228 35.573 1.00 82.50 792 ASP A N 1
ATOM 6085 C CA . ASP A 1 792 ? -41.594 -25.335 35.546 1.00 82.50 792 ASP A CA 1
ATOM 6086 C C . ASP A 1 792 ? -42.183 -24.866 34.204 1.00 82.50 792 ASP A C 1
ATOM 6088 O O . ASP A 1 792 ? -43.109 -25.490 33.682 1.00 82.50 792 ASP A O 1
ATOM 6092 N N . ALA A 1 793 ? -41.614 -23.815 33.600 1.00 75.75 793 ALA A N 1
ATOM 6093 C CA . ALA A 1 793 ? -42.013 -23.332 32.277 1.00 75.75 793 ALA A CA 1
ATOM 6094 C C . ALA A 1 793 ? -41.679 -24.312 31.132 1.00 75.75 793 ALA A C 1
ATOM 6096 O O . ALA A 1 793 ? -42.408 -24.355 30.138 1.00 75.75 793 ALA A O 1
ATOM 6097 N N . ASN A 1 794 ? -40.607 -25.102 31.263 1.00 68.81 794 ASN A N 1
ATOM 6098 C CA . ASN A 1 794 ? -40.171 -26.072 30.249 1.00 68.81 794 ASN A CA 1
ATOM 6099 C C . ASN A 1 794 ? -40.819 -27.463 30.393 1.00 68.81 794 ASN A C 1
ATOM 6101 O O . ASN A 1 794 ? -40.897 -28.210 29.416 1.00 68.81 794 ASN A O 1
ATOM 6105 N N . GLY A 1 795 ? -41.334 -27.798 31.578 1.00 52.06 795 GLY A N 1
ATOM 6106 C CA . GLY A 1 795 ? -42.104 -29.016 31.825 1.00 52.06 795 GLY A CA 1
ATOM 6107 C C . GLY A 1 795 ? -41.273 -30.295 32.031 1.00 52.06 795 GLY A C 1
ATOM 6108 O O . GLY A 1 795 ? -40.087 -30.389 31.723 1.00 52.06 795 GLY A O 1
ATOM 6109 N N . SER A 1 796 ? -41.930 -31.316 32.591 1.00 50.41 796 SER A N 1
ATOM 6110 C CA . SER A 1 796 ? -41.314 -32.600 32.966 1.00 50.41 796 SER A CA 1
ATOM 6111 C C . SER A 1 796 ? -40.750 -33.375 31.756 1.00 50.41 796 SER A C 1
ATOM 6113 O O . SER A 1 796 ? -41.443 -33.496 30.741 1.00 50.41 796 SER A O 1
ATOM 6115 N N . PRO A 1 797 ? -39.553 -33.995 31.857 1.00 51.31 797 PRO A N 1
ATOM 6116 C CA . PRO A 1 797 ? -38.807 -34.560 30.720 1.00 51.31 797 PRO A CA 1
ATOM 6117 C C . PRO A 1 797 ? -39.390 -35.847 30.090 1.00 51.31 797 PRO A C 1
ATOM 6119 O O . PRO A 1 797 ? -38.705 -36.504 29.312 1.00 51.31 797 PRO A O 1
ATOM 6122 N N . ASN A 1 798 ? -40.631 -36.230 30.411 1.00 45.56 798 ASN A N 1
ATOM 6123 C CA . ASN A 1 798 ? -41.250 -37.505 30.008 1.00 45.56 798 ASN A CA 1
ATOM 6124 C C . ASN A 1 798 ? -42.466 -37.376 29.062 1.00 45.56 798 ASN A C 1
ATOM 6126 O O . ASN A 1 798 ? -43.175 -38.362 28.851 1.00 45.56 798 ASN A O 1
ATOM 6130 N N . SER A 1 799 ? -42.710 -36.206 28.461 1.00 37.44 799 SER A N 1
ATOM 6131 C CA . SER A 1 799 ? -43.727 -36.045 27.404 1.00 37.44 799 SER A CA 1
ATOM 6132 C C . SER A 1 799 ? -43.101 -36.043 26.001 1.00 37.44 799 SER A C 1
ATOM 6134 O O . SER A 1 799 ? -42.063 -35.410 25.799 1.00 37.44 799 SER A O 1
ATOM 6136 N N . PRO A 1 800 ? -43.715 -36.703 24.998 1.00 41.09 800 PRO A N 1
ATOM 6137 C CA . PRO A 1 800 ? -43.196 -36.715 23.636 1.00 41.09 800 PRO A CA 1
ATOM 6138 C C . PRO A 1 800 ? -43.387 -35.349 22.964 1.00 41.09 800 PRO A C 1
ATOM 6140 O O . PRO A 1 800 ? -44.491 -34.977 22.577 1.00 41.09 800 PRO A O 1
ATOM 6143 N N . ILE A 1 801 ? -42.268 -34.635 22.849 1.00 44.62 801 ILE A N 1
ATOM 6144 C CA . ILE A 1 801 ? -41.952 -33.484 21.990 1.00 44.62 801 ILE A CA 1
ATOM 6145 C C . ILE A 1 801 ? -43.092 -33.045 21.043 1.00 44.62 801 ILE A C 1
ATOM 6147 O O . ILE A 1 801 ? -43.219 -33.535 19.920 1.00 44.62 801 ILE A O 1
ATOM 6151 N N . LEU A 1 802 ? -43.838 -32.018 21.462 1.00 39.00 802 LEU A N 1
ATOM 6152 C CA . LEU A 1 802 ? -44.466 -31.051 20.559 1.00 39.00 802 LEU A CA 1
ATOM 6153 C C . LEU A 1 802 ? -43.513 -29.852 20.460 1.00 39.00 8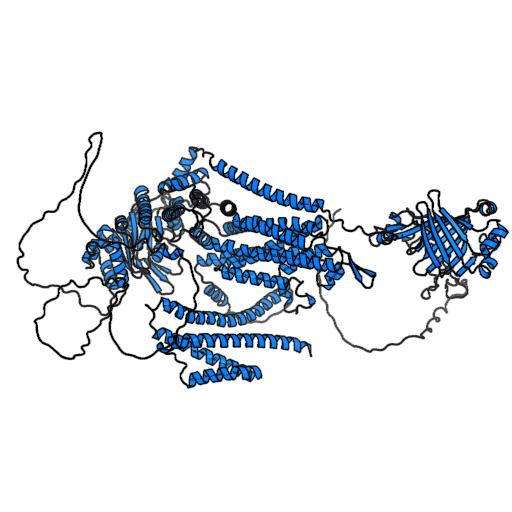02 LEU A C 1
ATOM 6155 O O . LEU A 1 802 ? -43.516 -28.947 21.291 1.00 39.00 802 LEU A O 1
ATOM 6159 N N . SER A 1 803 ? -42.608 -29.918 19.486 1.00 40.94 803 SER A N 1
ATOM 6160 C CA . SER A 1 803 ? -41.517 -28.962 19.296 1.00 40.94 803 SER A CA 1
ATOM 6161 C C . SER A 1 803 ? -41.994 -27.664 18.640 1.00 40.94 803 SER A C 1
ATOM 6163 O O . SER A 1 803 ? -41.908 -27.547 17.422 1.00 40.94 803 SER A O 1
ATOM 6165 N N . ASP A 1 804 ? -42.433 -26.690 19.439 1.00 35.28 804 ASP A N 1
ATOM 6166 C CA . ASP A 1 804 ? -42.606 -25.296 18.978 1.00 35.28 804 ASP A CA 1
ATOM 6167 C C . ASP A 1 804 ? -42.173 -24.223 20.005 1.00 35.28 804 ASP A C 1
ATOM 6169 O O . ASP A 1 804 ? -42.214 -23.030 19.708 1.00 35.28 804 ASP A O 1
ATOM 6173 N N . THR A 1 805 ? -41.678 -24.619 21.187 1.00 36.62 805 THR A N 1
ATOM 6174 C CA . THR A 1 805 ? -41.207 -23.686 22.239 1.00 36.62 805 THR A CA 1
ATOM 6175 C C . THR A 1 805 ? -39.708 -23.784 22.546 1.00 36.62 805 THR A C 1
ATOM 6177 O O . THR A 1 805 ? -39.252 -23.270 23.562 1.00 36.62 805 THR A O 1
ATOM 6180 N N . VAL A 1 806 ? -38.907 -24.405 21.673 1.00 38.47 806 VAL A N 1
ATOM 6181 C CA . VAL A 1 806 ? -37.440 -24.341 21.807 1.00 38.47 806 VAL A CA 1
ATOM 6182 C C . VAL A 1 806 ? -36.975 -22.925 21.471 1.00 38.47 806 VAL A C 1
ATOM 6184 O O . VAL A 1 806 ? -37.356 -22.376 20.436 1.00 38.47 806 VAL A O 1
ATOM 6187 N N . ILE A 1 807 ? -36.108 -22.353 22.311 1.00 44.31 807 ILE A N 1
ATOM 6188 C CA . ILE A 1 807 ? -35.442 -21.061 22.090 1.00 44.31 807 ILE A CA 1
ATOM 6189 C C . ILE A 1 807 ? -34.409 -21.199 20.955 1.00 44.31 807 ILE A C 1
ATOM 6191 O O . ILE A 1 807 ? -33.202 -21.125 21.153 1.00 44.31 807 ILE A O 1
ATOM 6195 N N . GLN A 1 808 ? -34.881 -21.400 19.724 1.00 37.31 808 GLN A N 1
ATOM 6196 C CA . GLN A 1 808 ? -34.074 -21.200 18.528 1.00 37.31 808 GLN A CA 1
ATOM 6197 C C . GLN A 1 808 ? -34.151 -19.729 18.138 1.00 37.31 808 GLN A C 1
ATOM 6199 O O . GLN A 1 808 ? -34.983 -19.326 17.321 1.00 37.31 808 GLN A O 1
ATOM 6204 N N . SER A 1 809 ? -33.237 -18.925 18.686 1.00 44.59 809 SER A N 1
ATOM 6205 C CA . SER A 1 809 ? -32.876 -17.688 17.999 1.00 44.59 809 SER A CA 1
ATOM 6206 C C . SER A 1 809 ? -32.376 -18.091 16.605 1.00 44.59 809 SER A C 1
ATOM 6208 O O . SER A 1 809 ? -31.421 -18.859 16.463 1.00 44.59 809 SER A O 1
ATOM 6210 N N . LYS A 1 810 ? -33.078 -17.678 15.543 1.00 42.78 810 LYS A N 1
ATOM 6211 C CA . LYS A 1 810 ? -32.635 -17.983 14.178 1.00 42.78 810 LYS A CA 1
ATOM 6212 C C . LYS A 1 810 ? -31.389 -17.155 13.908 1.00 42.78 810 LYS A C 1
ATOM 6214 O O . LYS A 1 810 ? -31.493 -15.997 13.515 1.00 42.78 810 LYS A O 1
ATOM 6219 N N . GLY A 1 811 ? -30.222 -17.759 14.133 1.00 50.34 811 GLY A N 1
ATOM 6220 C CA . GLY A 1 811 ? -28.920 -17.132 13.943 1.00 50.34 811 GLY A CA 1
ATOM 6221 C C . GLY A 1 811 ? -28.838 -16.442 12.584 1.00 50.34 811 GLY A C 1
ATOM 6222 O O . GLY A 1 811 ? -28.745 -17.093 11.542 1.00 50.34 811 GLY A O 1
ATOM 6223 N N . TYR A 1 812 ? -28.909 -15.111 12.602 1.00 62.91 812 TYR A N 1
ATOM 6224 C CA . TYR A 1 812 ? -29.038 -14.306 11.397 1.00 62.91 812 TYR A CA 1
ATOM 6225 C C . TYR A 1 812 ? -27.877 -14.540 10.424 1.00 62.91 812 TYR A C 1
ATOM 6227 O O . TYR A 1 812 ? -26.704 -14.564 10.812 1.00 62.91 812 TYR A O 1
ATOM 6235 N N . ALA A 1 813 ? -28.195 -14.655 9.131 1.00 64.69 813 ALA A N 1
ATOM 6236 C CA . ALA A 1 813 ? -27.203 -14.885 8.088 1.00 64.69 813 ALA A CA 1
ATOM 6237 C C . ALA A 1 813 ? -26.181 -13.733 8.045 1.00 64.69 813 ALA A C 1
ATOM 6239 O O . ALA A 1 813 ? -26.478 -12.618 7.597 1.00 64.69 813 ALA A O 1
ATOM 6240 N N . ARG A 1 814 ? -24.955 -14.002 8.517 1.00 77.00 814 ARG A N 1
ATOM 6241 C CA . ARG A 1 814 ? -23.866 -13.015 8.551 1.00 77.00 814 ARG A CA 1
ATOM 6242 C C . ARG A 1 814 ? -23.484 -12.550 7.143 1.00 77.00 814 ARG A C 1
ATOM 6244 O O . ARG A 1 814 ? -23.625 -13.257 6.143 1.00 77.00 814 ARG A O 1
ATOM 6251 N N . VAL A 1 815 ? -22.951 -11.334 7.065 1.00 84.12 815 VAL A N 1
ATOM 6252 C CA . VAL A 1 815 ? -22.504 -10.724 5.809 1.00 84.12 815 VAL A CA 1
ATOM 6253 C C . VAL A 1 815 ? -21.347 -11.530 5.206 1.00 84.12 815 VAL A C 1
ATOM 6255 O O . VAL A 1 815 ? -20.328 -11.740 5.856 1.00 84.12 815 VAL A O 1
ATOM 6258 N N . GLY A 1 816 ? -21.482 -11.963 3.949 1.00 86.19 816 GLY A N 1
ATOM 6259 C CA . GLY A 1 816 ? -20.455 -12.754 3.259 1.00 86.19 816 GLY A CA 1
ATOM 6260 C C . GLY A 1 816 ? -19.152 -11.985 2.992 1.00 86.19 816 GLY A C 1
ATOM 6261 O O . GLY A 1 816 ? -19.165 -10.763 2.820 1.00 86.19 816 GLY A O 1
ATOM 6262 N N . LEU A 1 817 ? -18.033 -12.714 2.896 1.00 89.44 817 LEU A N 1
ATOM 6263 C CA . LEU A 1 817 ? -16.666 -12.169 2.822 1.00 89.44 817 LEU A CA 1
ATOM 6264 C C . LEU A 1 817 ? -16.478 -11.077 1.754 1.00 89.44 817 LEU A C 1
ATOM 6266 O O . LEU A 1 817 ? -15.893 -10.038 2.038 1.00 89.44 817 LEU A O 1
ATOM 6270 N N . ALA A 1 818 ? -17.026 -11.254 0.547 1.00 88.69 818 ALA A N 1
ATOM 6271 C CA . ALA A 1 818 ? -16.927 -10.247 -0.514 1.00 88.69 818 ALA A CA 1
ATOM 6272 C C . ALA A 1 818 ? -17.591 -8.907 -0.130 1.00 88.69 818 ALA A C 1
ATOM 6274 O O . ALA A 1 818 ? -17.064 -7.838 -0.431 1.00 88.69 818 ALA A O 1
ATOM 6275 N N . ARG A 1 819 ? -18.723 -8.944 0.588 1.00 88.06 819 ARG A N 1
ATOM 6276 C CA . ARG A 1 819 ? -19.425 -7.736 1.048 1.00 88.06 819 ARG A CA 1
ATOM 6277 C C . ARG A 1 819 ? -18.718 -7.113 2.259 1.00 88.06 819 ARG A C 1
ATOM 6279 O O . ARG A 1 819 ? -18.621 -5.891 2.296 1.00 88.06 819 ARG A O 1
ATOM 6286 N N . GLN A 1 820 ? -18.135 -7.916 3.160 1.00 92.19 820 GLN A N 1
ATOM 6287 C CA . GLN A 1 820 ? -17.226 -7.417 4.210 1.00 92.19 820 GLN A CA 1
ATOM 6288 C C . GLN A 1 820 ? -16.025 -6.678 3.596 1.00 92.19 820 GLN A C 1
ATOM 6290 O O . GLN A 1 820 ? -15.753 -5.539 3.964 1.00 92.19 820 GLN A O 1
ATOM 6295 N N . PHE A 1 821 ? -15.355 -7.282 2.605 1.00 92.62 821 PHE A N 1
ATOM 6296 C CA . PHE A 1 821 ? -14.244 -6.663 1.878 1.00 92.62 821 PHE A CA 1
ATOM 6297 C C . PHE A 1 821 ? -14.650 -5.332 1.235 1.00 92.62 821 PHE A C 1
ATOM 6299 O O . PHE A 1 821 ? -13.932 -4.352 1.404 1.00 92.62 821 PHE A O 1
ATOM 6306 N N . ILE A 1 822 ? -15.806 -5.253 0.562 1.00 91.00 822 ILE A N 1
ATOM 6307 C CA . ILE A 1 822 ? -16.299 -4.001 -0.043 1.00 91.00 822 ILE A CA 1
ATOM 6308 C C . ILE A 1 822 ? -16.561 -2.916 1.017 1.00 91.00 822 ILE A C 1
ATOM 6310 O O . ILE A 1 822 ? -16.216 -1.757 0.791 1.00 91.00 822 ILE A O 1
ATOM 6314 N N . ILE A 1 823 ? -17.141 -3.262 2.171 1.00 90.81 823 ILE A N 1
ATOM 6315 C CA . ILE A 1 823 ? -17.399 -2.302 3.260 1.00 90.81 823 ILE A CA 1
ATOM 6316 C C . ILE A 1 823 ? -16.075 -1.788 3.849 1.00 90.81 823 ILE A C 1
ATOM 6318 O O . ILE A 1 823 ? -15.876 -0.578 3.953 1.00 90.81 823 ILE A O 1
ATOM 6322 N N . LEU A 1 824 ? -15.142 -2.690 4.165 1.00 91.69 824 LEU A N 1
ATOM 6323 C CA . LEU A 1 824 ? -13.824 -2.339 4.703 1.00 91.69 824 LEU A CA 1
ATOM 6324 C C . LEU A 1 824 ? -12.998 -1.524 3.700 1.00 91.69 824 LEU A C 1
ATOM 6326 O O . LEU A 1 824 ? -12.405 -0.523 4.077 1.00 91.69 824 LEU A O 1
ATOM 6330 N N . SER A 1 825 ? -13.057 -1.876 2.417 1.00 89.62 825 SER A N 1
ATOM 6331 C CA . SER A 1 825 ? -12.478 -1.121 1.299 1.00 89.62 825 SER A CA 1
ATOM 6332 C C . SER A 1 825 ? -13.027 0.303 1.190 1.00 89.62 825 SER A C 1
ATOM 6334 O O . SER A 1 825 ? -12.281 1.255 0.981 1.00 89.62 825 SER A O 1
ATOM 6336 N N . GLN A 1 826 ? -14.340 0.488 1.367 1.00 89.25 826 GLN A N 1
ATOM 6337 C CA . GLN A 1 826 ? -14.933 1.828 1.406 1.00 89.25 826 GLN A CA 1
ATOM 6338 C C . GLN A 1 826 ? -14.475 2.611 2.643 1.00 89.25 826 GLN A C 1
ATOM 6340 O O . GLN A 1 826 ? -14.250 3.818 2.539 1.00 89.25 826 GLN A O 1
ATOM 6345 N N . ARG A 1 827 ? -14.301 1.942 3.791 1.00 90.56 827 ARG A N 1
ATOM 6346 C CA . ARG A 1 827 ? -13.765 2.541 5.022 1.00 90.56 827 ARG A CA 1
ATOM 6347 C C . ARG A 1 827 ? -12.310 2.989 4.852 1.00 90.56 827 ARG A C 1
ATOM 6349 O O . ARG A 1 827 ? -12.001 4.144 5.139 1.00 90.56 827 ARG A O 1
ATOM 6356 N N . THR A 1 828 ? -11.432 2.117 4.352 1.00 87.88 828 THR A N 1
ATOM 6357 C CA . THR A 1 828 ? -10.007 2.426 4.138 1.00 87.88 828 THR A CA 1
ATOM 6358 C C . THR A 1 828 ? -9.820 3.507 3.079 1.00 87.88 828 THR A C 1
ATOM 6360 O O . THR A 1 828 ? -9.047 4.435 3.307 1.00 87.88 828 THR A O 1
ATOM 6363 N N . TRP A 1 829 ? -10.584 3.470 1.982 1.00 86.12 829 TRP A N 1
ATOM 6364 C CA . TRP A 1 829 ? -10.566 4.525 0.967 1.00 86.12 829 TRP A CA 1
ATOM 6365 C C . TRP A 1 829 ? -10.983 5.890 1.523 1.00 86.12 829 TRP A C 1
ATOM 6367 O O . TRP A 1 829 ? -10.303 6.880 1.266 1.00 86.12 829 TRP A O 1
ATOM 6377 N N . ARG A 1 830 ? -12.062 5.968 2.322 1.00 86.00 830 ARG A N 1
ATOM 6378 C CA . ARG A 1 830 ? -12.472 7.231 2.968 1.00 86.00 830 ARG A CA 1
ATOM 6379 C C . ARG A 1 830 ? -11.409 7.751 3.934 1.00 86.00 830 ARG A C 1
ATOM 6381 O O . ARG A 1 830 ? -11.150 8.952 3.921 1.00 86.00 830 ARG A O 1
ATOM 6388 N N . ASN A 1 831 ? -10.784 6.868 4.719 1.00 84.38 831 ASN A N 1
ATOM 6389 C CA . ASN A 1 831 ? -9.693 7.230 5.626 1.00 84.38 831 ASN A CA 1
ATOM 6390 C C . ASN A 1 831 ? -8.509 7.840 4.849 1.00 84.38 831 ASN A C 1
ATOM 6392 O O . ASN A 1 831 ? -8.125 8.981 5.102 1.00 84.38 831 ASN A O 1
ATOM 6396 N N . LEU A 1 832 ? -8.006 7.130 3.831 1.00 80.50 832 LEU A N 1
ATOM 6397 C CA . LEU A 1 832 ? -6.893 7.585 2.988 1.00 80.50 832 LEU A CA 1
ATOM 6398 C C . LEU A 1 832 ? -7.211 8.900 2.257 1.00 80.50 832 LEU A C 1
ATOM 6400 O O . LEU A 1 832 ? -6.385 9.807 2.210 1.00 80.50 832 LEU A O 1
ATOM 6404 N N . TYR A 1 833 ? -8.425 9.024 1.719 1.00 79.69 833 TYR A N 1
ATOM 6405 C CA . TYR A 1 833 ? -8.869 10.211 0.990 1.00 79.69 833 TYR A CA 1
ATOM 6406 C C . TYR A 1 833 ? -8.991 11.457 1.884 1.00 79.69 833 TYR A C 1
ATOM 6408 O O . TYR A 1 833 ? -8.712 12.566 1.430 1.00 79.69 833 TYR A O 1
ATOM 6416 N N . ARG A 1 834 ? -9.411 11.292 3.147 1.00 81.31 834 ARG A N 1
ATOM 6417 C CA . ARG A 1 834 ? -9.525 12.394 4.120 1.00 81.31 834 ARG A CA 1
ATOM 6418 C C . ARG A 1 834 ? -8.208 12.751 4.805 1.00 81.31 834 ARG A C 1
ATOM 6420 O O . ARG A 1 834 ? -8.062 13.900 5.208 1.00 81.31 834 ARG A O 1
ATOM 6427 N N . ASN A 1 835 ? -7.246 11.828 4.843 1.00 73.94 835 ASN A N 1
ATOM 6428 C CA . ASN A 1 835 ? -5.858 12.077 5.240 1.00 73.94 835 ASN A CA 1
ATOM 6429 C C . ASN A 1 835 ? -4.907 12.077 4.022 1.00 73.94 835 ASN A C 1
ATOM 6431 O O . ASN A 1 835 ? -3.977 11.267 3.962 1.00 73.94 835 ASN A O 1
ATOM 6435 N N . PRO A 1 836 ? -5.061 13.003 3.051 1.00 77.00 836 PRO A N 1
ATOM 6436 C CA . PRO A 1 836 ? -4.267 12.990 1.825 1.00 77.00 836 PRO A CA 1
ATOM 6437 C C . PRO A 1 836 ? -2.795 13.360 2.049 1.00 77.00 836 PRO A C 1
ATOM 6439 O O . PRO A 1 836 ? -2.022 13.258 1.105 1.00 77.00 836 PRO A O 1
ATOM 6442 N N . ILE A 1 837 ? -2.395 13.794 3.254 1.00 77.06 837 ILE A N 1
ATOM 6443 C CA . ILE A 1 837 ? -1.032 14.258 3.563 1.00 77.06 837 ILE A CA 1
ATOM 6444 C C . ILE A 1 837 ? 0.001 13.190 3.186 1.00 77.06 837 ILE A C 1
ATOM 6446 O O . ILE A 1 837 ? 0.911 13.487 2.424 1.00 77.06 837 ILE A O 1
ATOM 6450 N N . LEU A 1 838 ? -0.180 11.939 3.627 1.00 76.38 838 LEU A N 1
ATOM 6451 C CA . LEU A 1 838 ? 0.757 10.848 3.328 1.00 76.38 838 LEU A CA 1
ATOM 6452 C C . LEU A 1 838 ? 0.877 10.593 1.813 1.00 76.38 838 LEU A C 1
ATOM 6454 O O . LEU A 1 838 ? 1.979 10.508 1.274 1.00 76.38 838 LEU A O 1
ATOM 6458 N N . MET A 1 839 ? -0.259 10.530 1.115 1.00 81.44 839 MET A N 1
ATOM 6459 C CA . MET A 1 839 ? -0.321 10.294 -0.331 1.00 81.44 839 MET A CA 1
ATOM 6460 C C . MET A 1 839 ? 0.296 11.446 -1.138 1.00 81.44 839 MET A C 1
ATOM 6462 O O . MET A 1 839 ? 1.090 11.214 -2.047 1.00 81.44 839 MET A O 1
ATOM 6466 N N . LEU A 1 840 ? -0.024 12.690 -0.777 1.00 79.56 840 LEU A N 1
ATOM 6467 C CA . LEU A 1 840 ? 0.516 13.893 -1.406 1.00 79.56 840 LEU A CA 1
ATOM 6468 C C . LEU A 1 840 ? 2.027 13.992 -1.182 1.00 79.56 840 LEU A C 1
ATOM 6470 O O . LEU A 1 840 ? 2.750 14.293 -2.128 1.00 79.56 840 LEU A O 1
ATOM 6474 N N . THR A 1 841 ? 2.517 13.680 0.022 1.00 80.75 841 THR A N 1
ATOM 6475 C CA . THR A 1 841 ? 3.953 13.628 0.320 1.00 80.75 841 THR A CA 1
ATOM 6476 C C . THR A 1 841 ? 4.668 12.598 -0.556 1.00 80.75 841 THR A C 1
ATOM 6478 O O . THR A 1 841 ? 5.694 12.935 -1.142 1.00 80.75 841 THR A O 1
ATOM 6481 N N . HIS A 1 842 ? 4.120 11.390 -0.738 1.00 83.94 842 HIS A N 1
ATOM 6482 C CA . HIS A 1 842 ? 4.720 10.395 -1.637 1.00 83.94 842 HIS A CA 1
ATOM 6483 C C . HIS A 1 842 ? 4.753 10.845 -3.104 1.00 83.94 842 HIS A C 1
ATOM 6485 O O . HIS A 1 842 ? 5.775 10.665 -3.765 1.00 83.94 842 HIS A O 1
ATOM 6491 N N . TYR A 1 843 ? 3.689 11.473 -3.615 1.00 87.06 843 TYR A N 1
ATOM 6492 C CA . TYR A 1 843 ? 3.677 11.988 -4.991 1.00 87.06 843 TYR A CA 1
ATOM 6493 C C . TYR A 1 843 ? 4.634 13.172 -5.178 1.00 87.06 843 TYR A C 1
ATOM 6495 O O . TYR A 1 843 ? 5.365 13.216 -6.165 1.00 87.06 843 TYR A O 1
ATOM 6503 N N . ALA A 1 844 ? 4.685 14.103 -4.221 1.00 82.25 844 ALA A N 1
ATOM 6504 C CA . ALA A 1 844 ? 5.597 15.244 -4.261 1.00 82.25 844 ALA A CA 1
ATOM 6505 C C . ALA A 1 844 ? 7.070 14.805 -4.205 1.00 82.25 844 ALA A C 1
ATOM 6507 O O . ALA A 1 844 ? 7.882 15.299 -4.985 1.00 82.25 844 ALA A O 1
ATOM 6508 N N . ILE A 1 845 ? 7.403 13.844 -3.334 1.00 84.56 845 ILE A N 1
ATOM 6509 C CA . ILE A 1 845 ? 8.748 13.261 -3.250 1.00 84.56 845 ILE A CA 1
ATOM 6510 C C . ILE A 1 845 ? 9.104 12.544 -4.557 1.00 84.56 845 ILE A C 1
ATOM 6512 O O . ILE A 1 845 ? 10.186 12.780 -5.083 1.00 84.56 845 ILE A O 1
ATOM 6516 N N . ALA A 1 846 ? 8.205 11.733 -5.126 1.00 87.94 846 ALA A N 1
ATOM 6517 C CA . ALA A 1 846 ? 8.473 11.042 -6.388 1.00 87.94 846 ALA A CA 1
ATOM 6518 C C . ALA A 1 846 ? 8.745 12.017 -7.547 1.00 87.94 846 ALA A C 1
ATOM 6520 O O . ALA A 1 846 ? 9.705 11.816 -8.283 1.00 87.94 846 ALA A O 1
ATOM 6521 N N . ILE A 1 847 ? 7.974 13.104 -7.675 1.00 85.88 847 ILE A N 1
ATOM 6522 C CA . ILE A 1 847 ? 8.211 14.143 -8.695 1.00 85.88 847 ILE A CA 1
ATOM 6523 C C . ILE A 1 847 ? 9.556 14.844 -8.465 1.00 85.88 847 ILE A C 1
ATOM 6525 O O . ILE A 1 847 ? 10.336 14.993 -9.403 1.00 85.88 847 ILE A O 1
ATOM 6529 N N . LEU A 1 848 ? 9.851 15.254 -7.226 1.00 84.75 848 LEU A N 1
ATOM 6530 C CA . LEU A 1 848 ? 11.093 15.956 -6.891 1.00 84.75 848 LEU A CA 1
ATOM 6531 C C . LEU A 1 848 ? 12.320 15.082 -7.176 1.00 84.75 848 LEU A C 1
ATOM 6533 O O . LEU A 1 848 ? 13.269 15.548 -7.804 1.00 84.75 848 LEU A O 1
ATOM 6537 N N . LEU A 1 849 ? 12.290 13.814 -6.763 1.00 85.44 849 LEU A N 1
ATOM 6538 C CA . LEU A 1 849 ? 13.377 12.864 -6.998 1.00 85.44 849 LEU A CA 1
ATOM 6539 C C . LEU A 1 849 ? 13.509 12.482 -8.478 1.00 85.44 849 LEU A C 1
ATOM 6541 O O . LEU A 1 849 ? 14.632 12.304 -8.950 1.00 85.44 849 LEU A O 1
ATOM 6545 N N . ALA A 1 850 ? 12.402 12.406 -9.221 1.00 88.56 850 ALA A N 1
ATOM 6546 C CA . ALA A 1 850 ? 12.416 12.167 -10.662 1.00 88.56 850 ALA A CA 1
ATOM 6547 C C . ALA A 1 850 ? 13.084 13.316 -11.428 1.00 88.56 850 ALA A C 1
ATOM 6549 O O . ALA A 1 850 ? 13.981 13.076 -12.231 1.00 88.56 850 ALA A O 1
ATOM 6550 N N . VAL A 1 851 ? 12.698 14.564 -11.138 1.00 86.00 851 VAL A N 1
ATOM 6551 C CA . VAL A 1 851 ? 13.306 15.756 -11.752 1.00 86.00 851 VAL A CA 1
ATOM 6552 C C . VAL A 1 851 ? 14.770 15.903 -11.334 1.00 86.00 851 VAL A C 1
ATOM 6554 O O . VAL A 1 851 ? 15.606 16.215 -12.176 1.00 86.00 851 VAL A O 1
ATOM 6557 N N . LEU A 1 852 ? 15.112 15.626 -10.070 1.00 86.31 852 LEU A N 1
ATOM 6558 C CA . LEU A 1 852 ? 16.499 15.651 -9.595 1.00 86.31 852 LEU A CA 1
ATOM 6559 C C . LEU A 1 852 ? 17.366 14.601 -10.305 1.00 86.31 852 LEU A C 1
ATOM 6561 O O . LEU A 1 852 ? 18.435 14.934 -10.804 1.00 86.31 852 LEU A O 1
ATOM 6565 N N . SER A 1 853 ? 16.901 13.351 -10.388 1.00 88.38 853 SER A N 1
ATOM 6566 C CA . SER A 1 853 ? 17.641 12.269 -11.055 1.00 88.38 853 SER A CA 1
ATOM 6567 C C . SER A 1 853 ? 17.760 12.526 -12.559 1.00 88.38 853 SER A C 1
ATOM 6569 O O . SER A 1 853 ? 18.843 12.400 -13.120 1.00 88.38 853 SER A O 1
ATOM 6571 N N . GLY A 1 854 ? 16.676 12.967 -13.204 1.00 87.62 854 GLY A N 1
ATOM 6572 C CA . GLY A 1 854 ? 16.684 13.336 -14.618 1.00 87.62 854 GLY A CA 1
ATOM 6573 C C . GLY A 1 854 ? 17.574 14.542 -14.935 1.00 87.62 854 GLY A C 1
ATOM 6574 O O . GLY A 1 854 ? 18.143 14.597 -16.017 1.00 87.62 854 GLY A O 1
ATOM 6575 N N . PHE A 1 855 ? 17.738 15.485 -14.000 1.00 86.06 855 PHE A N 1
ATOM 6576 C CA . PHE A 1 855 ? 18.663 16.614 -14.138 1.00 86.06 855 PHE A CA 1
ATOM 6577 C C . PHE A 1 855 ? 20.129 16.197 -13.958 1.00 86.06 855 PHE A C 1
ATOM 6579 O O . PHE A 1 855 ? 20.979 16.619 -14.735 1.00 86.06 855 PHE A O 1
ATOM 6586 N N . LEU A 1 856 ? 20.428 15.361 -12.957 1.00 87.38 856 LEU A N 1
ATOM 6587 C CA . LEU A 1 856 ? 21.792 14.891 -12.683 1.00 87.38 856 LEU A CA 1
ATOM 6588 C C . LEU A 1 856 ? 22.344 13.978 -13.788 1.00 87.38 856 LEU A C 1
ATOM 6590 O O . LEU A 1 856 ? 23.539 14.020 -14.063 1.00 87.38 856 LEU A O 1
ATOM 6594 N N . PHE A 1 857 ? 21.480 13.184 -14.424 1.00 90.06 857 PHE A N 1
ATOM 6595 C CA . PHE A 1 857 ? 21.828 12.248 -15.498 1.00 90.06 857 PHE A CA 1
ATOM 6596 C C . PHE A 1 857 ? 21.243 12.679 -16.859 1.00 90.06 857 PHE A C 1
ATOM 6598 O O . PHE A 1 857 ? 20.867 11.840 -17.675 1.00 90.06 857 PHE A O 1
ATOM 6605 N N . TYR A 1 858 ? 21.113 13.989 -17.092 1.00 86.81 858 TYR A N 1
ATOM 6606 C CA . TYR A 1 858 ? 20.532 14.538 -18.319 1.00 86.81 858 TYR A CA 1
ATOM 6607 C C . TYR A 1 858 ? 21.402 14.241 -19.551 1.00 86.81 858 TYR A C 1
ATOM 6609 O O . TYR A 1 858 ? 22.570 14.624 -19.584 1.00 86.81 858 TYR A O 1
ATOM 6617 N N . GLY A 1 859 ? 20.811 13.634 -20.586 1.00 80.06 859 GLY A N 1
ATOM 6618 C CA . GLY A 1 859 ? 21.468 13.410 -21.879 1.00 80.06 859 GLY A CA 1
ATOM 6619 C C . GLY A 1 859 ? 22.649 12.436 -21.820 1.00 80.06 859 GLY A C 1
ATOM 6620 O O . GLY A 1 859 ? 23.789 12.826 -22.058 1.00 80.06 859 GLY A O 1
ATOM 6621 N N . LEU A 1 860 ? 22.373 11.168 -21.515 1.00 85.31 860 LEU A N 1
ATOM 6622 C CA . LEU A 1 860 ? 23.363 10.089 -21.497 1.00 85.31 860 LEU A CA 1
ATOM 6623 C C . LEU A 1 860 ? 24.011 9.891 -22.883 1.00 85.31 860 LEU A C 1
ATOM 6625 O O . LEU A 1 860 ? 23.313 9.683 -23.875 1.00 85.31 860 LEU A O 1
ATOM 6629 N N . THR A 1 861 ? 25.346 9.918 -22.940 1.00 83.38 861 THR A N 1
ATOM 6630 C CA . THR A 1 861 ? 26.127 9.580 -24.144 1.00 83.38 861 THR A CA 1
ATOM 6631 C C . THR A 1 861 ? 26.287 8.064 -24.298 1.00 83.38 861 THR A C 1
ATOM 6633 O O . THR A 1 861 ? 26.049 7.308 -23.353 1.00 83.38 861 THR A O 1
ATOM 6636 N N . ASP A 1 862 ? 26.697 7.596 -25.476 1.00 81.75 862 ASP A N 1
ATOM 6637 C CA . ASP A 1 862 ? 26.883 6.166 -25.782 1.00 81.75 862 ASP A CA 1
ATOM 6638 C C . ASP A 1 862 ? 28.365 5.730 -25.678 1.00 81.75 862 ASP A C 1
ATOM 6640 O O . ASP A 1 862 ? 28.822 4.825 -26.369 1.00 81.75 862 ASP A O 1
ATOM 6644 N N . ASP A 1 863 ? 29.112 6.355 -24.763 1.00 84.19 863 ASP A N 1
ATOM 6645 C CA . ASP A 1 863 ? 30.520 6.043 -24.467 1.00 84.19 863 ASP A CA 1
ATOM 6646 C C . ASP A 1 863 ? 30.648 5.279 -23.134 1.00 84.19 863 ASP A C 1
ATOM 6648 O O . ASP A 1 863 ? 29.712 5.247 -22.327 1.00 84.19 863 ASP A O 1
ATOM 6652 N N . ILE A 1 864 ? 31.839 4.755 -22.812 1.00 83.25 864 ILE A N 1
ATOM 6653 C CA . ILE A 1 864 ? 32.115 4.100 -21.510 1.00 83.25 864 ILE A CA 1
ATOM 6654 C C . ILE A 1 864 ? 31.702 4.970 -20.301 1.00 83.25 864 ILE A C 1
ATOM 6656 O O . ILE A 1 864 ? 31.148 4.468 -19.318 1.00 83.25 864 ILE A O 1
ATOM 6660 N N . ARG A 1 865 ? 31.907 6.294 -20.365 1.00 85.06 865 ARG A N 1
ATOM 6661 C CA . ARG A 1 865 ? 31.462 7.228 -19.307 1.00 85.06 865 ARG A CA 1
ATOM 6662 C C . ARG A 1 865 ? 29.934 7.294 -19.206 1.00 85.06 865 ARG A C 1
ATOM 6664 O O . ARG A 1 865 ? 29.387 7.350 -18.106 1.00 85.06 865 ARG A O 1
ATOM 6671 N N . GLY A 1 866 ? 29.244 7.245 -20.343 1.00 85.44 866 GLY A N 1
ATOM 6672 C CA . GLY A 1 866 ? 27.789 7.159 -20.423 1.00 85.44 866 GLY A CA 1
ATOM 6673 C C . GLY A 1 866 ? 27.241 5.842 -19.865 1.00 85.44 866 GLY A C 1
ATOM 6674 O O . GLY A 1 866 ? 26.209 5.844 -19.195 1.00 85.44 866 GLY A O 1
ATOM 6675 N N . PHE A 1 867 ? 27.946 4.723 -20.052 1.00 88.38 867 PHE A N 1
ATOM 6676 C CA . PHE A 1 867 ? 27.625 3.448 -19.400 1.00 88.38 867 PHE A CA 1
ATOM 6677 C C . PHE A 1 867 ? 27.757 3.526 -17.868 1.00 88.38 867 PHE A C 1
ATOM 6679 O O . PHE A 1 867 ? 26.828 3.145 -17.153 1.00 88.38 867 PHE A O 1
ATOM 6686 N N . GLN A 1 868 ? 28.838 4.114 -17.341 1.00 89.44 868 GLN A N 1
ATOM 6687 C CA . GLN A 1 868 ? 28.973 4.343 -15.894 1.00 89.44 868 GLN A CA 1
ATOM 6688 C C . GLN A 1 868 ? 27.839 5.232 -15.341 1.00 89.44 868 GLN A C 1
ATOM 6690 O O . GLN A 1 868 ? 27.301 4.959 -14.265 1.00 89.44 868 GLN A O 1
ATOM 6695 N N . ASN A 1 869 ? 27.424 6.256 -16.093 1.00 90.62 869 ASN A N 1
ATOM 6696 C CA . ASN A 1 869 ? 26.291 7.108 -15.729 1.00 90.62 869 ASN A CA 1
ATOM 6697 C C . ASN A 1 869 ? 24.945 6.352 -15.738 1.00 90.62 869 ASN A C 1
ATOM 6699 O O . ASN A 1 869 ? 24.120 6.607 -14.863 1.00 90.62 869 ASN A O 1
ATOM 6703 N N . ARG A 1 870 ? 24.731 5.383 -16.644 1.00 91.88 870 ARG A N 1
ATOM 6704 C CA . ARG A 1 870 ? 23.552 4.486 -16.631 1.00 91.88 870 ARG A CA 1
ATOM 6705 C C . ARG A 1 870 ? 23.509 3.600 -15.386 1.00 91.88 870 ARG A C 1
ATOM 6707 O O . ARG A 1 870 ? 22.475 3.540 -14.722 1.00 91.88 870 ARG A O 1
ATOM 6714 N N . LEU A 1 871 ? 24.634 2.971 -15.028 1.00 90.50 871 LEU A N 1
ATOM 6715 C CA . LEU A 1 871 ? 24.759 2.199 -13.783 1.00 90.50 871 LEU A CA 1
ATOM 6716 C C . LEU A 1 871 ? 24.437 3.076 -12.559 1.00 90.50 871 LEU A C 1
ATOM 6718 O O . LEU A 1 871 ? 23.639 2.691 -11.703 1.00 90.50 871 LEU A O 1
ATOM 6722 N N . GLY A 1 872 ? 25.005 4.285 -12.500 1.00 91.62 872 GLY A N 1
ATOM 6723 C CA . GLY A 1 872 ? 24.732 5.255 -11.436 1.00 91.62 872 GLY A CA 1
ATOM 6724 C C . GLY A 1 872 ? 23.257 5.663 -11.354 1.00 91.62 872 GLY A C 1
ATOM 6725 O O . GLY A 1 872 ? 22.690 5.684 -10.260 1.00 91.62 872 GLY A O 1
ATOM 6726 N N . LEU A 1 873 ? 22.620 5.924 -12.501 1.00 93.06 873 LEU A N 1
ATOM 6727 C CA . LEU A 1 873 ? 21.203 6.271 -12.599 1.00 93.06 873 LEU A CA 1
ATOM 6728 C C . LEU A 1 873 ? 20.312 5.162 -12.029 1.00 93.06 873 LEU A C 1
ATOM 6730 O O . LEU A 1 873 ? 19.523 5.429 -11.123 1.00 93.06 873 LEU A O 1
ATOM 6734 N N . PHE A 1 874 ? 20.430 3.923 -12.519 1.00 94.12 874 PHE A N 1
ATOM 6735 C CA . PHE A 1 874 ? 19.560 2.830 -12.071 1.00 94.12 874 PHE A CA 1
ATOM 6736 C C . PHE A 1 874 ? 19.767 2.497 -10.591 1.00 94.12 874 PHE A C 1
ATOM 6738 O O . PHE A 1 874 ? 18.788 2.327 -9.862 1.00 94.12 874 PHE A O 1
ATOM 6745 N N . PHE A 1 875 ? 21.014 2.502 -10.109 1.00 92.94 875 PHE A N 1
ATOM 6746 C CA . PHE A 1 875 ? 21.310 2.294 -8.692 1.00 92.94 875 PHE A CA 1
ATOM 6747 C C . PHE A 1 875 ? 20.678 3.384 -7.814 1.00 92.94 875 PHE A C 1
ATOM 6749 O O . PHE A 1 875 ? 20.036 3.077 -6.809 1.00 92.94 875 PHE A O 1
ATOM 6756 N N . PHE A 1 876 ? 20.799 4.656 -8.206 1.00 91.88 876 PHE A N 1
ATOM 6757 C CA . PHE A 1 876 ? 20.254 5.784 -7.447 1.00 91.88 876 PHE A CA 1
ATOM 6758 C C . PHE A 1 876 ? 18.718 5.813 -7.453 1.00 91.88 876 PHE A C 1
ATOM 6760 O O . PHE A 1 876 ? 18.105 6.033 -6.405 1.00 91.88 876 PHE A O 1
ATOM 6767 N N . VAL A 1 877 ? 18.094 5.523 -8.601 1.00 92.50 877 VAL A N 1
ATOM 6768 C CA . VAL A 1 877 ? 16.634 5.399 -8.747 1.00 92.50 877 VAL A CA 1
ATOM 6769 C C . VAL A 1 877 ? 16.091 4.297 -7.836 1.00 92.50 877 VAL A C 1
ATOM 6771 O O . VAL A 1 877 ? 15.178 4.558 -7.050 1.00 92.50 877 VAL A O 1
ATOM 6774 N N . LEU A 1 878 ? 16.676 3.094 -7.875 1.00 93.56 878 LEU A N 1
ATOM 6775 C CA . LEU A 1 878 ? 16.262 1.987 -7.009 1.00 93.56 878 LEU A CA 1
ATOM 6776 C C . LEU A 1 878 ? 16.503 2.305 -5.528 1.00 93.56 878 LEU A C 1
ATOM 6778 O O . LEU A 1 878 ? 15.619 2.059 -4.710 1.00 93.56 878 LEU A O 1
ATOM 6782 N N . ALA A 1 879 ? 17.661 2.871 -5.163 1.00 92.19 879 ALA A N 1
ATOM 6783 C CA . ALA A 1 879 ? 18.007 3.200 -3.776 1.00 92.19 879 ALA A CA 1
ATOM 6784 C C . ALA A 1 879 ? 17.007 4.181 -3.154 1.00 92.19 879 ALA A C 1
ATOM 6786 O O . ALA A 1 879 ? 16.385 3.877 -2.132 1.00 92.19 879 ALA A O 1
ATOM 6787 N N . LEU A 1 880 ? 16.809 5.337 -3.794 1.00 88.50 880 LEU A N 1
ATOM 6788 C CA . LEU A 1 880 ? 15.871 6.360 -3.336 1.00 88.50 880 LEU A CA 1
ATOM 6789 C C . LEU A 1 880 ? 14.453 5.811 -3.179 1.00 88.50 880 LEU A C 1
ATOM 6791 O O . LEU A 1 880 ? 13.765 6.109 -2.198 1.00 88.50 880 LEU A O 1
ATOM 6795 N N . PHE A 1 881 ? 14.014 5.017 -4.154 1.00 86.25 881 PHE A N 1
ATOM 6796 C CA . PHE A 1 881 ? 12.648 4.531 -4.191 1.00 86.25 881 PHE A CA 1
ATOM 6797 C C . PHE A 1 881 ? 12.413 3.383 -3.203 1.00 86.25 881 PHE A C 1
ATOM 6799 O O . PHE A 1 881 ? 11.417 3.397 -2.480 1.00 86.25 881 PHE A O 1
ATOM 6806 N N . GLY A 1 882 ? 13.388 2.481 -3.058 1.00 88.25 882 GLY A N 1
ATOM 6807 C CA . GLY A 1 882 ? 13.396 1.428 -2.047 1.00 88.25 882 GLY A CA 1
ATOM 6808 C C . GLY A 1 882 ? 13.309 1.988 -0.626 1.00 88.25 882 GLY A C 1
ATOM 6809 O O . GLY A 1 882 ? 12.431 1.595 0.133 1.00 88.25 882 GLY A O 1
ATOM 6810 N N . PHE A 1 883 ? 14.127 2.977 -0.250 1.00 89.75 883 PHE A N 1
ATOM 6811 C CA . PHE A 1 883 ? 14.002 3.578 1.089 1.00 89.75 883 PHE A CA 1
ATOM 6812 C C . PHE A 1 883 ? 12.674 4.334 1.299 1.00 89.75 883 PHE A C 1
ATOM 6814 O O . PHE A 1 883 ? 12.198 4.433 2.432 1.00 89.75 883 PHE A O 1
ATOM 6821 N N . SER A 1 884 ? 12.007 4.794 0.231 1.00 88.69 884 SER A N 1
ATOM 6822 C CA . SER A 1 884 ? 10.656 5.374 0.314 1.00 88.69 884 SER A CA 1
ATOM 6823 C C . SER A 1 884 ? 9.576 4.359 0.738 1.00 88.69 884 SER A C 1
ATOM 6825 O O . SER A 1 884 ? 8.493 4.762 1.180 1.00 88.69 884 SER A O 1
ATOM 6827 N N . THR A 1 885 ? 9.833 3.043 0.658 1.00 89.81 885 THR A N 1
ATOM 6828 C CA . THR A 1 885 ? 8.867 2.011 1.086 1.00 89.81 885 THR A CA 1
ATOM 6829 C C . THR A 1 885 ? 8.817 1.765 2.584 1.00 89.81 885 THR A C 1
ATOM 6831 O O . THR A 1 885 ? 7.855 1.152 3.051 1.00 89.81 885 THR A O 1
ATOM 6834 N N . LEU A 1 886 ? 9.763 2.306 3.362 1.00 89.50 886 LEU A N 1
ATOM 6835 C CA . LEU A 1 886 ? 9.748 2.210 4.826 1.00 89.50 886 LEU A CA 1
ATOM 6836 C C . LEU A 1 886 ? 8.441 2.747 5.434 1.00 89.50 886 LEU A C 1
ATOM 6838 O O . LEU A 1 886 ? 7.998 2.266 6.473 1.00 89.50 886 LEU A O 1
ATOM 6842 N N . THR A 1 887 ? 7.744 3.666 4.759 1.00 88.50 887 THR A N 1
ATOM 6843 C CA . THR A 1 887 ? 6.426 4.145 5.203 1.00 88.50 887 THR A CA 1
ATOM 6844 C C . THR A 1 887 ? 5.332 3.065 5.229 1.00 88.50 887 THR A C 1
ATOM 6846 O O . THR A 1 887 ? 4.352 3.250 5.941 1.00 88.50 887 THR A O 1
ATOM 6849 N N . SER A 1 888 ? 5.487 1.911 4.557 1.00 87.94 888 SER A N 1
ATOM 6850 C CA . SER A 1 888 ? 4.534 0.788 4.695 1.00 87.94 888 SER A CA 1
ATOM 6851 C C . SER A 1 888 ? 4.656 0.060 6.046 1.00 87.94 888 SER A C 1
ATOM 6853 O O . SER A 1 888 ? 3.756 -0.697 6.404 1.00 87.94 888 SER A O 1
ATOM 6855 N N . LEU A 1 889 ? 5.705 0.318 6.845 1.00 86.31 889 LEU A N 1
ATOM 6856 C CA . LEU A 1 889 ? 5.847 -0.234 8.203 1.00 86.31 889 LEU A CA 1
ATOM 6857 C C . LEU A 1 889 ? 4.741 0.250 9.158 1.00 86.31 889 LEU A C 1
ATOM 6859 O O . LEU A 1 889 ? 4.286 -0.513 10.009 1.00 86.31 889 LEU A O 1
ATOM 6863 N N . SER A 1 890 ? 4.298 1.508 9.033 1.00 82.25 890 SER A N 1
ATOM 6864 C CA . SER A 1 890 ? 3.325 2.115 9.956 1.00 82.25 890 SER A CA 1
ATOM 6865 C C . SER A 1 890 ? 1.860 1.821 9.609 1.00 82.25 890 SER A C 1
ATOM 6867 O O . SER A 1 890 ? 0.974 2.024 10.441 1.00 82.25 890 SER A O 1
ATOM 6869 N N . VAL A 1 891 ? 1.594 1.296 8.408 1.00 81.62 891 VAL A N 1
ATOM 6870 C CA . VAL A 1 891 ? 0.243 1.064 7.859 1.00 81.62 891 VAL A CA 1
ATOM 6871 C C . VAL A 1 891 ? -0.580 0.099 8.714 1.00 81.62 891 VAL A C 1
ATOM 6873 O O . VAL A 1 891 ? -1.793 0.277 8.853 1.00 81.62 891 VAL A O 1
ATOM 6876 N N . PHE A 1 892 ? 0.066 -0.920 9.290 1.00 80.56 892 PHE A N 1
ATOM 6877 C CA . PHE A 1 892 ? -0.593 -1.871 10.186 1.00 80.56 892 PHE A CA 1
ATOM 6878 C C . PHE A 1 892 ? -0.433 -1.512 11.669 1.00 80.56 892 PHE A C 1
ATOM 6880 O O . PHE A 1 892 ? -1.375 -1.715 12.434 1.00 80.56 892 PHE A O 1
ATOM 6887 N N . SER A 1 893 ? 0.713 -0.962 12.094 1.00 77.44 893 SER A N 1
ATOM 6888 C CA . SER A 1 893 ? 0.955 -0.677 13.516 1.00 77.44 893 SER A CA 1
ATOM 6889 C C . SER A 1 893 ? -0.019 0.365 14.079 1.00 77.44 893 SER A C 1
ATOM 6891 O O . SER A 1 893 ? -0.539 0.160 15.175 1.00 77.44 893 SER A O 1
ATOM 6893 N N . ALA A 1 894 ? -0.356 1.405 13.306 1.00 76.88 894 ALA A N 1
ATOM 6894 C CA . ALA A 1 894 ? -1.268 2.472 13.728 1.00 76.88 894 ALA A CA 1
ATOM 6895 C C . ALA A 1 894 ? -2.726 2.013 13.955 1.00 76.88 894 ALA A C 1
ATOM 6897 O O . ALA A 1 894 ? -3.413 2.551 14.817 1.00 76.88 894 ALA A O 1
ATOM 6898 N N . GLU A 1 895 ? -3.214 1.011 13.213 1.00 81.12 895 GLU A N 1
ATOM 6899 C CA . GLU A 1 895 ? -4.598 0.506 13.328 1.00 81.12 895 GLU A CA 1
ATOM 6900 C C . GLU A 1 895 ? -4.687 -0.864 14.036 1.00 81.12 895 GLU A C 1
ATOM 6902 O O . GLU A 1 895 ? -5.755 -1.478 14.094 1.00 81.12 895 GLU A O 1
ATOM 6907 N N . ARG A 1 896 ? -3.579 -1.348 14.615 1.00 82.00 896 ARG A N 1
ATOM 6908 C CA . ARG A 1 896 ? -3.489 -2.667 15.263 1.00 82.00 896 ARG A CA 1
ATOM 6909 C C . ARG A 1 896 ? -4.499 -2.848 16.399 1.00 82.00 896 ARG A C 1
ATOM 6911 O O . ARG A 1 896 ? -5.131 -3.900 16.469 1.00 82.00 896 ARG A O 1
ATOM 6918 N N . LEU A 1 897 ? -4.638 -1.855 17.280 1.00 80.06 897 LEU A N 1
ATOM 6919 C CA . LEU A 1 897 ? -5.541 -1.923 18.439 1.00 80.06 897 LEU A CA 1
ATOM 6920 C C . LEU A 1 897 ? -7.006 -2.027 17.993 1.00 80.06 897 LEU A C 1
ATOM 6922 O O . LEU A 1 897 ? -7.721 -2.927 18.432 1.00 80.06 897 LEU A O 1
ATOM 6926 N N . LEU A 1 898 ? -7.406 -1.192 17.026 1.00 85.56 898 LEU A N 1
ATOM 6927 C CA . LEU A 1 898 ? -8.733 -1.236 16.411 1.00 85.56 898 LEU A CA 1
ATOM 6928 C C . LEU A 1 898 ? -9.025 -2.616 15.800 1.00 85.56 898 LEU A C 1
ATOM 6930 O O . LEU A 1 898 ? -10.081 -3.186 16.062 1.00 85.56 898 LEU A O 1
ATOM 6934 N N . PHE A 1 899 ? -8.086 -3.176 15.030 1.00 86.62 899 PHE A N 1
ATOM 6935 C CA . PHE A 1 899 ? -8.237 -4.503 14.422 1.00 86.62 899 PHE A CA 1
ATOM 6936 C C . PHE A 1 899 ? -8.406 -5.620 15.465 1.00 86.62 899 PHE A C 1
ATOM 6938 O O . PHE A 1 899 ? -9.258 -6.493 15.294 1.00 86.62 899 PHE A O 1
ATOM 6945 N N . VAL A 1 900 ? -7.620 -5.606 16.549 1.00 81.62 900 VAL A N 1
ATOM 6946 C CA . VAL A 1 900 ? -7.732 -6.609 17.625 1.00 81.62 900 VAL A CA 1
ATOM 6947 C C . VAL A 1 900 ? -9.101 -6.526 18.305 1.00 81.62 900 VAL A C 1
ATOM 6949 O O . VAL A 1 900 ? -9.741 -7.562 18.486 1.00 81.62 900 VAL A O 1
ATOM 6952 N N . ARG A 1 901 ? -9.581 -5.312 18.605 1.00 82.06 901 ARG A N 1
ATOM 6953 C CA . ARG A 1 901 ? -10.894 -5.076 19.222 1.00 82.06 901 ARG A CA 1
ATOM 6954 C C . ARG A 1 901 ? -12.054 -5.497 18.315 1.00 82.06 901 ARG A C 1
ATOM 6956 O O . ARG A 1 901 ? -12.900 -6.294 18.710 1.00 82.06 901 ARG A O 1
ATOM 6963 N N . GLU A 1 902 ? -12.068 -5.029 17.066 1.00 85.50 902 GLU A N 1
ATOM 6964 C CA . GLU A 1 902 ? -13.106 -5.385 16.084 1.00 85.50 902 GLU A CA 1
ATOM 6965 C C . GLU A 1 902 ? -13.140 -6.898 15.804 1.00 85.50 902 GLU A C 1
ATOM 6967 O O . GLU A 1 902 ? -14.211 -7.464 15.572 1.00 85.50 902 GLU A O 1
ATOM 6972 N N . ARG A 1 903 ? -11.987 -7.580 15.877 1.00 81.75 903 ARG A N 1
ATOM 6973 C CA . ARG A 1 903 ? -11.910 -9.043 15.789 1.00 81.75 903 ARG A CA 1
ATOM 6974 C C . ARG A 1 903 ? -12.460 -9.737 17.038 1.00 81.75 903 ARG A C 1
ATOM 6976 O O . ARG A 1 903 ? -13.147 -10.744 16.880 1.00 81.75 903 ARG A O 1
ATOM 6983 N N . ALA A 1 904 ? -12.184 -9.229 18.241 1.00 74.50 904 ALA A N 1
ATOM 6984 C CA . ALA A 1 904 ? -12.716 -9.784 19.490 1.00 74.50 904 ALA A CA 1
ATOM 6985 C C . ALA A 1 904 ? -14.255 -9.730 19.523 1.00 74.50 904 ALA A C 1
ATOM 6987 O O . ALA A 1 904 ? -14.890 -10.734 19.837 1.00 74.50 904 ALA A O 1
ATOM 6988 N N . ASN A 1 905 ? -14.842 -8.620 19.064 1.00 76.19 905 ASN A N 1
ATOM 6989 C CA . ASN A 1 905 ? -16.295 -8.446 18.947 1.00 76.19 905 ASN A CA 1
ATOM 6990 C C . ASN A 1 905 ? -16.878 -9.027 17.632 1.00 76.19 905 ASN A C 1
ATOM 6992 O O . ASN A 1 905 ? -18.049 -8.823 17.316 1.00 76.19 905 ASN A O 1
ATOM 6996 N N . GLY A 1 906 ? -16.080 -9.750 16.835 1.00 76.75 906 GLY A N 1
ATOM 6997 C CA . GLY A 1 906 ? -16.557 -10.542 15.695 1.00 76.75 906 GLY A CA 1
ATOM 6998 C C . GLY A 1 906 ? -17.030 -9.767 14.455 1.00 76.75 906 GLY A C 1
ATOM 6999 O O . GLY A 1 906 ? -17.831 -10.310 13.691 1.00 76.75 906 GLY A O 1
ATOM 7000 N N . TYR A 1 907 ? -16.549 -8.539 14.222 1.00 83.38 907 TYR A N 1
ATOM 7001 C CA . TYR A 1 907 ? -17.037 -7.650 13.151 1.00 83.38 907 TYR A CA 1
ATOM 7002 C C . TYR A 1 907 ? -16.770 -8.188 11.727 1.00 83.38 907 TYR A C 1
ATOM 7004 O O . TYR A 1 907 ? -17.589 -7.987 10.831 1.00 83.38 907 TYR A O 1
ATOM 7012 N N . TYR A 1 908 ? -15.622 -8.831 11.477 1.00 88.19 908 TYR A N 1
ATOM 7013 C CA . TYR A 1 908 ? -15.230 -9.323 10.144 1.00 88.19 908 TYR A CA 1
ATOM 7014 C C . TYR A 1 908 ? -14.131 -10.393 10.195 1.00 88.19 908 TYR A C 1
ATOM 7016 O O . TYR A 1 908 ? -13.472 -10.601 11.214 1.00 88.19 908 TYR A O 1
ATOM 7024 N N . HIS A 1 909 ? -13.894 -11.057 9.061 1.00 87.00 909 HIS A N 1
ATOM 7025 C CA . HIS A 1 909 ? -12.815 -12.033 8.916 1.00 87.00 909 HIS A CA 1
ATOM 7026 C C . HIS A 1 909 ? -11.440 -11.358 8.674 1.00 87.00 909 HIS A C 1
ATOM 7028 O O . HIS A 1 909 ? -11.363 -10.382 7.923 1.00 87.00 909 HIS A O 1
ATOM 7034 N N . PRO A 1 910 ? -10.316 -11.882 9.209 1.00 87.31 910 PRO A N 1
ATOM 7035 C CA . PRO A 1 910 ? -8.989 -11.270 9.034 1.00 87.31 910 PRO A CA 1
ATOM 7036 C C . PRO A 1 910 ? -8.571 -11.071 7.571 1.00 87.31 910 PRO A C 1
ATOM 7038 O O . PRO A 1 910 ? -8.008 -10.033 7.226 1.00 87.31 910 PRO A O 1
ATOM 7041 N N . VAL A 1 911 ? -8.904 -12.032 6.698 1.00 89.75 911 VAL A N 1
ATOM 7042 C CA . VAL A 1 911 ? -8.621 -11.977 5.249 1.00 89.75 911 VAL A CA 1
ATOM 7043 C C . VAL A 1 911 ? -9.193 -10.713 4.609 1.00 89.75 911 VAL A C 1
ATOM 7045 O O . VAL A 1 911 ? -8.507 -10.064 3.825 1.00 89.75 911 VAL A O 1
ATOM 7048 N N . THR A 1 912 ? -10.438 -10.344 4.929 1.00 91.12 912 THR A N 1
ATOM 7049 C CA . THR A 1 912 ? -11.111 -9.218 4.265 1.00 91.12 912 THR A CA 1
ATOM 7050 C C . THR A 1 912 ? -10.532 -7.884 4.712 1.00 91.12 912 THR A C 1
ATOM 7052 O O . THR A 1 912 ? -10.416 -6.974 3.895 1.00 91.12 912 THR A O 1
ATOM 7055 N N . TYR A 1 913 ? -10.099 -7.784 5.974 1.00 89.69 913 TYR A N 1
ATOM 7056 C CA . TYR A 1 913 ? -9.351 -6.627 6.461 1.00 89.69 913 TYR A CA 1
ATOM 7057 C C . TYR A 1 913 ? -7.980 -6.523 5.791 1.00 89.69 913 TYR A C 1
ATOM 7059 O O . TYR A 1 913 ? -7.707 -5.500 5.164 1.00 89.69 913 TYR A O 1
ATOM 7067 N N . PHE A 1 914 ? -7.164 -7.584 5.836 1.00 90.44 914 PHE A N 1
ATOM 7068 C CA . PHE A 1 914 ? -5.838 -7.596 5.210 1.00 90.44 914 PHE A CA 1
ATOM 7069 C C . PHE A 1 914 ? -5.904 -7.255 3.721 1.00 90.44 914 PHE A C 1
ATOM 7071 O O . PHE A 1 914 ? -5.241 -6.318 3.290 1.00 90.44 914 PHE A O 1
ATOM 7078 N N . ALA A 1 915 ? -6.764 -7.932 2.954 1.00 90.56 915 ALA A N 1
ATOM 7079 C CA . ALA A 1 915 ? -6.932 -7.667 1.529 1.00 90.56 915 ALA A CA 1
ATOM 7080 C C . ALA A 1 915 ? -7.364 -6.215 1.261 1.00 90.56 915 ALA A C 1
ATOM 7082 O O . ALA A 1 915 ? -6.830 -5.578 0.355 1.00 90.56 915 ALA A O 1
ATOM 7083 N N . SER A 1 916 ? -8.295 -5.665 2.057 1.00 90.88 916 SER A N 1
ATOM 7084 C CA . SER A 1 916 ? -8.732 -4.269 1.897 1.00 90.88 916 SER A CA 1
ATOM 7085 C C . SER A 1 916 ? -7.607 -3.274 2.201 1.00 90.88 916 SER A C 1
ATOM 7087 O O . SER A 1 916 ? -7.445 -2.290 1.485 1.00 90.88 916 SER A O 1
ATOM 7089 N N . LYS A 1 917 ? -6.775 -3.538 3.214 1.00 88.12 917 LYS A N 1
ATOM 7090 C CA . LYS A 1 917 ? -5.607 -2.712 3.535 1.00 88.12 917 LYS A CA 1
ATOM 7091 C C . LYS A 1 917 ? -4.537 -2.781 2.454 1.00 88.12 917 LYS A C 1
ATOM 7093 O O . LYS A 1 917 ? -4.143 -1.743 1.941 1.00 88.12 917 LYS A O 1
ATOM 7098 N N . VAL A 1 918 ? -4.141 -3.988 2.063 1.00 88.50 918 VAL A N 1
ATOM 7099 C CA . VAL A 1 918 ? -3.156 -4.257 1.006 1.00 88.50 918 VAL A CA 1
ATOM 7100 C C . VAL A 1 918 ? -3.552 -3.571 -0.303 1.00 88.50 918 VAL A C 1
ATOM 7102 O O . VAL A 1 918 ? -2.749 -2.838 -0.866 1.00 88.50 918 VAL A O 1
ATOM 7105 N N . MET A 1 919 ? -4.801 -3.720 -0.760 1.00 86.81 919 MET A N 1
ATOM 7106 C CA . MET A 1 919 ? -5.253 -3.119 -2.021 1.00 86.81 919 MET A CA 1
ATOM 7107 C C . MET A 1 919 ? -5.199 -1.580 -2.000 1.00 86.81 919 MET A C 1
ATOM 7109 O O . MET A 1 919 ? -4.768 -0.964 -2.976 1.00 86.81 919 MET A O 1
ATOM 7113 N N . PHE A 1 920 ? -5.627 -0.958 -0.897 1.00 84.38 920 PHE A N 1
ATOM 7114 C CA . PHE A 1 920 ? -5.697 0.502 -0.772 1.00 84.38 920 PHE A CA 1
ATOM 7115 C C . PHE A 1 920 ? -4.404 1.167 -0.271 1.00 84.38 920 PHE A C 1
ATOM 7117 O O . PHE A 1 920 ? -4.303 2.386 -0.370 1.00 84.38 920 PHE A O 1
ATOM 7124 N N . ASP A 1 921 ? -3.415 0.402 0.197 1.00 81.88 921 ASP A N 1
ATOM 7125 C CA . ASP A 1 921 ? -2.031 0.864 0.386 1.00 81.88 921 ASP A CA 1
ATOM 7126 C C . ASP A 1 921 ? -1.256 0.772 -0.938 1.00 81.88 921 ASP A C 1
ATOM 7128 O O . ASP A 1 921 ? -0.755 1.771 -1.456 1.00 81.88 921 ASP A O 1
ATOM 7132 N N . ILE A 1 922 ? -1.239 -0.418 -1.551 1.00 82.81 922 ILE A N 1
ATOM 7133 C CA . ILE A 1 922 ? -0.417 -0.715 -2.729 1.00 82.81 922 ILE A CA 1
ATOM 7134 C C . ILE A 1 922 ? -0.809 0.142 -3.932 1.00 82.81 922 ILE A C 1
ATOM 7136 O O . ILE A 1 922 ? 0.065 0.741 -4.555 1.00 82.81 922 ILE A O 1
ATOM 7140 N N . VAL A 1 923 ? -2.095 0.231 -4.289 1.00 81.88 923 VAL A N 1
ATOM 7141 C CA . VAL A 1 923 ? -2.474 0.924 -5.533 1.00 81.88 923 VAL A CA 1
ATOM 7142 C C . VAL A 1 923 ? -2.176 2.433 -5.461 1.00 81.88 923 VAL A C 1
ATOM 7144 O O . VAL A 1 923 ? -1.479 2.931 -6.345 1.00 81.88 923 VAL A O 1
ATOM 7147 N N . PRO A 1 924 ? -2.601 3.191 -4.433 1.00 81.25 924 PRO A N 1
ATOM 7148 C CA . PRO A 1 924 ? -2.320 4.624 -4.384 1.00 81.25 924 PRO A CA 1
ATOM 7149 C C . PRO A 1 924 ? -0.855 4.928 -4.042 1.00 81.25 924 PRO A C 1
ATOM 7151 O O . PRO A 1 924 ? -0.246 5.771 -4.689 1.00 81.25 924 PRO A O 1
ATOM 7154 N N . LEU A 1 925 ? -0.260 4.246 -3.055 1.00 82.81 925 LEU A N 1
ATOM 7155 C CA . LEU A 1 925 ? 1.049 4.636 -2.508 1.00 82.81 925 LEU A CA 1
ATOM 7156 C C . LEU A 1 925 ? 2.238 3.895 -3.131 1.00 82.81 925 LEU A C 1
ATOM 7158 O O . LEU A 1 925 ? 3.367 4.366 -2.991 1.00 82.81 925 LEU A O 1
ATOM 7162 N N . ARG A 1 926 ? 2.025 2.765 -3.824 1.00 87.12 926 ARG A N 1
ATOM 7163 C CA . ARG A 1 926 ? 3.110 1.955 -4.416 1.00 87.12 926 ARG A CA 1
ATOM 7164 C C . ARG A 1 926 ? 3.022 1.770 -5.929 1.00 87.12 926 ARG A C 1
ATOM 7166 O O . ARG A 1 926 ? 4.071 1.667 -6.556 1.00 87.12 926 ARG A O 1
ATOM 7173 N N . LEU A 1 927 ? 1.834 1.792 -6.535 1.00 89.12 927 LEU A N 1
ATOM 7174 C CA . LEU A 1 927 ? 1.693 1.693 -7.994 1.00 89.12 927 LEU A CA 1
ATOM 7175 C C . LEU A 1 927 ? 1.849 3.051 -8.690 1.00 89.12 927 LEU A C 1
ATOM 7177 O O . LEU A 1 927 ? 2.515 3.128 -9.711 1.00 89.12 927 LEU A O 1
ATOM 7181 N N . ILE A 1 928 ? 1.271 4.132 -8.159 1.00 87.75 928 ILE A N 1
ATOM 7182 C CA . ILE A 1 928 ? 1.274 5.441 -8.843 1.00 87.75 928 ILE A CA 1
ATOM 7183 C C . ILE A 1 928 ? 2.646 6.154 -8.833 1.00 87.75 928 ILE A C 1
ATOM 7185 O O . ILE A 1 928 ? 3.045 6.655 -9.888 1.00 87.75 928 ILE A O 1
ATOM 7189 N N . PRO A 1 929 ? 3.415 6.213 -7.724 1.00 89.25 929 PRO A N 1
ATOM 7190 C CA . PRO A 1 929 ? 4.663 6.974 -7.726 1.00 89.25 929 PRO A CA 1
ATOM 7191 C C . PRO A 1 929 ? 5.784 6.449 -8.661 1.00 89.25 929 PRO A C 1
ATOM 7193 O O . PRO A 1 929 ? 6.434 7.307 -9.261 1.00 89.25 929 PRO A O 1
ATOM 7196 N N . PRO A 1 930 ? 6.008 5.128 -8.892 1.00 90.62 930 PRO A N 1
ATOM 7197 C CA . PRO A 1 930 ? 6.992 4.685 -9.887 1.00 90.62 930 PRO A CA 1
ATOM 7198 C C . PRO A 1 930 ? 6.559 4.997 -11.324 1.00 90.62 930 PRO A C 1
ATOM 7200 O O . PRO A 1 930 ? 7.419 5.268 -12.153 1.00 90.62 930 PRO A O 1
ATOM 7203 N N . PHE A 1 931 ? 5.253 5.035 -11.625 1.00 90.50 931 PHE A N 1
ATOM 7204 C CA . PHE A 1 931 ? 4.768 5.499 -12.933 1.00 90.50 931 PHE A CA 1
ATOM 7205 C C . PHE A 1 931 ? 5.106 6.975 -13.150 1.00 90.50 931 PHE A C 1
ATOM 7207 O O . PHE A 1 931 ? 5.670 7.322 -14.184 1.00 90.50 931 PHE A O 1
ATOM 7214 N N . ILE A 1 932 ? 4.815 7.839 -12.169 1.00 88.00 932 ILE A N 1
ATOM 7215 C CA . ILE A 1 932 ? 5.155 9.270 -12.246 1.00 88.00 932 ILE A CA 1
ATOM 7216 C C . ILE A 1 932 ? 6.669 9.451 -12.421 1.00 88.00 932 ILE A C 1
ATOM 7218 O O . ILE A 1 932 ? 7.104 10.212 -13.283 1.00 88.00 932 ILE A O 1
ATOM 7222 N N . MET A 1 933 ? 7.471 8.726 -11.636 1.00 88.06 933 MET A N 1
ATOM 7223 C CA . MET A 1 933 ? 8.927 8.801 -11.707 1.00 88.06 933 MET A CA 1
ATOM 7224 C C . MET A 1 933 ? 9.471 8.304 -13.052 1.00 88.06 933 MET A C 1
ATOM 7226 O O . MET A 1 933 ? 10.267 9.002 -13.675 1.00 88.06 933 MET A O 1
ATOM 7230 N N . GLY A 1 934 ? 9.015 7.145 -13.531 1.00 89.00 934 GLY A N 1
ATOM 7231 C CA . GLY A 1 934 ? 9.478 6.558 -14.787 1.00 89.00 934 GLY A CA 1
ATOM 7232 C C . GLY A 1 934 ? 9.115 7.392 -16.017 1.00 89.00 934 GLY A C 1
ATOM 7233 O O . GLY A 1 934 ? 9.960 7.582 -16.887 1.00 89.00 934 GLY A O 1
ATOM 7234 N N . ILE A 1 935 ? 7.906 7.968 -16.056 1.00 87.75 935 ILE A N 1
ATOM 7235 C CA . ILE A 1 935 ? 7.464 8.868 -17.137 1.00 87.75 935 ILE A CA 1
ATOM 7236 C C . ILE A 1 935 ? 8.343 10.126 -17.228 1.00 87.75 935 ILE A C 1
ATOM 7238 O O . ILE A 1 935 ? 8.551 10.637 -18.324 1.00 87.75 935 ILE A O 1
ATOM 7242 N N . ILE A 1 936 ? 8.872 10.624 -16.104 1.00 86.69 936 ILE A N 1
ATOM 7243 C CA . ILE A 1 936 ? 9.726 11.820 -16.071 1.00 86.69 936 ILE A CA 1
ATOM 7244 C C . ILE A 1 936 ? 11.195 11.467 -16.354 1.00 86.69 936 ILE A C 1
ATOM 7246 O O . ILE A 1 936 ? 11.811 12.084 -17.219 1.00 86.69 936 ILE A O 1
ATOM 7250 N N . VAL A 1 937 ? 11.764 10.481 -15.650 1.00 90.25 937 VAL A N 1
ATOM 7251 C CA . VAL A 1 937 ? 13.202 10.149 -15.727 1.00 90.25 937 VAL A CA 1
ATOM 7252 C C . VAL A 1 937 ? 13.590 9.603 -17.101 1.00 90.25 937 VAL A C 1
ATOM 7254 O O . VAL A 1 937 ? 14.606 10.022 -17.655 1.00 90.25 937 VAL A O 1
ATOM 7257 N N . TYR A 1 938 ? 12.793 8.692 -17.664 1.00 89.94 938 TYR A N 1
ATOM 7258 C CA . TYR A 1 938 ? 13.154 7.954 -18.878 1.00 89.94 938 TYR A CA 1
ATOM 7259 C C . TYR A 1 938 ? 13.418 8.863 -20.100 1.00 89.94 938 TYR A C 1
ATOM 7261 O O . TYR A 1 938 ? 14.521 8.805 -20.647 1.00 89.94 938 TYR A O 1
ATOM 7269 N N . PRO A 1 939 ? 12.504 9.779 -20.497 1.00 85.38 939 PRO A N 1
ATOM 7270 C CA . PRO A 1 939 ? 12.774 10.704 -21.598 1.00 85.38 939 PRO A CA 1
ATOM 7271 C C . PRO A 1 939 ? 13.764 11.821 -21.235 1.00 85.38 939 PRO A C 1
ATOM 7273 O O . PRO A 1 939 ? 14.384 12.381 -22.134 1.00 85.38 939 PRO A O 1
ATOM 7276 N N . MET A 1 940 ? 13.913 12.176 -19.952 1.00 84.25 940 MET A N 1
ATOM 7277 C CA . MET A 1 940 ? 14.799 13.267 -19.521 1.00 84.25 940 MET A CA 1
ATOM 7278 C C . MET A 1 940 ? 16.280 12.861 -19.515 1.00 84.25 940 MET A C 1
ATOM 7280 O O . MET A 1 940 ? 17.144 13.686 -19.801 1.00 84.25 940 MET A O 1
ATOM 7284 N N . THR A 1 941 ? 16.574 11.594 -19.220 1.00 87.75 941 THR A N 1
ATOM 7285 C CA . THR A 1 941 ? 17.943 11.049 -19.222 1.00 87.75 941 THR A CA 1
ATOM 7286 C C . THR A 1 941 ? 18.406 10.594 -20.609 1.00 87.75 941 THR A C 1
ATOM 7288 O O . THR A 1 941 ? 19.604 10.599 -20.875 1.00 87.75 941 THR A O 1
ATOM 7291 N N . GLY A 1 942 ? 17.483 10.285 -21.527 1.00 84.31 942 GLY A N 1
ATOM 7292 C CA . GLY A 1 942 ? 17.822 9.879 -22.898 1.00 84.31 942 GLY A CA 1
ATOM 7293 C C . GLY A 1 942 ? 18.109 8.383 -23.061 1.00 84.31 942 GLY A C 1
ATOM 7294 O O . GLY A 1 942 ? 18.920 8.009 -23.906 1.00 84.31 942 GLY A O 1
ATOM 7295 N N . LEU A 1 943 ? 17.442 7.540 -22.263 1.00 87.50 943 LEU A N 1
ATOM 7296 C CA . LEU A 1 943 ? 17.407 6.080 -22.443 1.00 87.50 943 LEU A CA 1
ATOM 7297 C C . LEU A 1 943 ? 16.804 5.699 -23.813 1.00 87.50 943 LEU A C 1
ATOM 7299 O O . LEU A 1 943 ? 16.236 6.551 -24.507 1.00 87.50 943 LEU A O 1
ATOM 7303 N N . ILE A 1 944 ? 16.929 4.429 -24.220 1.00 85.88 944 ILE A N 1
ATOM 7304 C CA . ILE A 1 944 ? 16.509 3.963 -25.557 1.00 85.88 944 ILE A CA 1
ATOM 7305 C C . ILE A 1 944 ? 15.058 4.399 -25.878 1.00 85.88 944 ILE A C 1
ATOM 7307 O O . ILE A 1 944 ? 14.133 4.035 -25.157 1.00 85.88 944 ILE A O 1
ATOM 7311 N N . PRO A 1 945 ? 14.791 5.139 -26.975 1.00 81.88 945 PRO A N 1
ATOM 7312 C CA . PRO A 1 945 ? 13.462 5.691 -27.263 1.00 81.88 945 PRO A CA 1
ATOM 7313 C C . PRO A 1 945 ? 12.498 4.658 -27.889 1.00 81.88 945 PRO A C 1
ATOM 7315 O O . PRO A 1 945 ? 11.878 4.914 -28.921 1.00 81.88 945 PRO A O 1
ATOM 7318 N N . ALA A 1 946 ? 12.359 3.482 -27.270 1.00 83.38 946 ALA A N 1
ATOM 7319 C CA . ALA A 1 946 ? 11.539 2.371 -27.750 1.00 83.38 946 ALA A CA 1
ATOM 7320 C C . ALA A 1 946 ? 10.427 2.007 -26.751 1.00 83.38 946 ALA A C 1
ATOM 7322 O O . ALA A 1 946 ? 10.674 1.763 -25.571 1.00 83.38 946 ALA A O 1
ATOM 7323 N N . TRP A 1 947 ? 9.183 1.910 -27.235 1.00 86.38 947 TRP A N 1
ATOM 7324 C CA . TRP A 1 947 ? 8.023 1.576 -26.395 1.00 86.38 947 TRP A CA 1
ATOM 7325 C C . TRP A 1 947 ? 8.155 0.253 -25.613 1.00 86.38 947 TRP A C 1
ATOM 7327 O O . TRP A 1 947 ? 7.790 0.257 -24.436 1.00 86.38 947 TRP A O 1
ATOM 7337 N N . PRO A 1 948 ? 8.668 -0.863 -26.182 1.00 89.44 948 PRO A N 1
ATOM 7338 C CA . PRO A 1 948 ? 8.839 -2.106 -25.428 1.00 89.44 948 PRO A CA 1
ATOM 7339 C C . PRO A 1 948 ? 9.787 -1.941 -24.236 1.00 89.44 948 PRO A C 1
ATOM 7341 O O . PRO A 1 948 ? 9.439 -2.336 -23.124 1.00 89.44 948 PRO A O 1
ATOM 7344 N N . GLU A 1 949 ? 10.933 -1.291 -24.450 1.00 89.19 949 GLU A N 1
ATOM 7345 C CA . GLU A 1 949 ? 11.960 -1.097 -23.421 1.00 89.19 949 GLU A CA 1
ATOM 7346 C C . GLU A 1 949 ? 11.496 -0.130 -22.322 1.00 89.19 949 GLU A C 1
ATOM 7348 O O . GLU A 1 949 ? 11.806 -0.341 -21.150 1.00 89.19 949 GLU A O 1
ATOM 7353 N N . PHE A 1 950 ? 10.666 0.864 -22.662 1.00 90.56 950 PHE A N 1
ATOM 7354 C CA . PHE A 1 950 ? 10.003 1.732 -21.684 1.00 90.56 950 PHE A CA 1
ATOM 7355 C C . PHE A 1 950 ? 9.022 0.963 -20.784 1.00 90.56 950 PHE A C 1
ATOM 7357 O O . PHE A 1 950 ? 9.030 1.134 -19.562 1.00 90.56 950 PHE A O 1
ATOM 7364 N N . PHE A 1 951 ? 8.173 0.099 -21.355 1.00 93.06 951 PHE A N 1
ATOM 7365 C CA . PHE A 1 951 ? 7.219 -0.682 -20.559 1.00 93.06 951 PHE A CA 1
ATOM 7366 C C . PHE A 1 951 ? 7.908 -1.742 -19.692 1.00 93.06 951 PHE A C 1
ATOM 7368 O O . PHE A 1 951 ? 7.461 -1.981 -18.570 1.00 93.06 951 PHE A O 1
ATOM 7375 N N . ARG A 1 952 ? 9.005 -2.337 -20.173 1.00 94.69 952 ARG A N 1
ATOM 7376 C CA . ARG A 1 952 ? 9.866 -3.236 -19.391 1.00 94.69 952 ARG A CA 1
ATOM 7377 C C . ARG A 1 952 ? 10.531 -2.515 -18.214 1.00 94.69 952 ARG A C 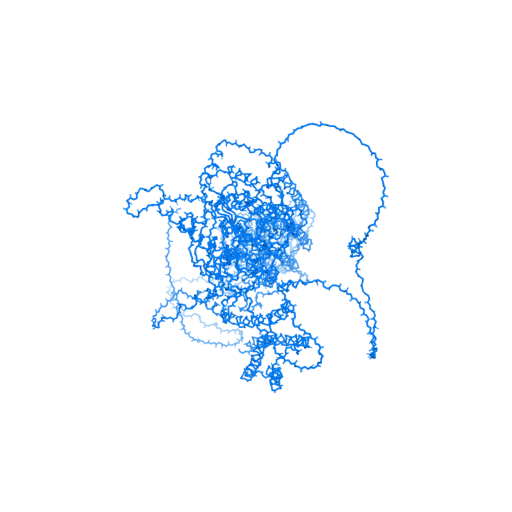1
ATOM 7379 O O . ARG A 1 952 ? 10.354 -2.934 -17.072 1.00 94.69 952 ARG A O 1
ATOM 7386 N N . PHE A 1 953 ? 11.172 -1.371 -18.463 1.00 94.75 953 PHE A N 1
ATOM 7387 C CA . PHE A 1 953 ? 11.724 -0.486 -17.428 1.00 94.75 953 PHE A CA 1
ATOM 7388 C C . PHE A 1 953 ? 10.680 -0.141 -16.347 1.00 94.75 953 PHE A C 1
ATOM 7390 O O . PHE A 1 953 ? 10.921 -0.294 -15.147 1.00 94.75 953 PHE A O 1
ATOM 7397 N N . LEU A 1 954 ? 9.477 0.262 -16.770 1.00 94.12 954 LEU A N 1
ATOM 7398 C CA . LEU A 1 954 ? 8.377 0.606 -15.871 1.00 94.12 954 LEU A CA 1
ATOM 7399 C C . LEU A 1 954 ? 7.877 -0.600 -15.053 1.00 94.12 954 LEU A C 1
ATOM 7401 O O . LEU A 1 954 ? 7.595 -0.456 -13.862 1.00 94.12 954 LEU A O 1
ATOM 7405 N N . LEU A 1 955 ? 7.788 -1.785 -15.665 1.00 95.25 955 LEU A N 1
ATOM 7406 C CA . LEU A 1 955 ? 7.404 -3.028 -14.991 1.00 95.25 955 LEU A CA 1
ATOM 7407 C C . LEU A 1 955 ? 8.385 -3.381 -13.864 1.00 95.25 955 LEU A C 1
ATOM 7409 O O . LEU A 1 955 ? 7.941 -3.699 -12.758 1.00 95.25 955 LEU A O 1
ATOM 7413 N N . VAL A 1 956 ? 9.694 -3.275 -14.115 1.00 95.94 956 VAL A N 1
ATOM 7414 C CA . VAL A 1 956 ? 10.733 -3.544 -13.107 1.00 95.94 956 VAL A CA 1
ATOM 7415 C C . VAL A 1 956 ? 10.617 -2.574 -11.928 1.00 95.94 956 VAL A C 1
ATOM 7417 O O . VAL A 1 956 ? 10.554 -3.027 -10.785 1.00 95.94 956 VAL A O 1
ATOM 7420 N N . LEU A 1 957 ? 10.483 -1.262 -12.172 1.00 94.69 957 LEU A N 1
ATOM 7421 C CA . LEU A 1 957 ? 10.306 -0.269 -11.096 1.00 94.69 957 LEU A CA 1
ATOM 7422 C C . LEU A 1 957 ? 9.069 -0.544 -10.226 1.00 94.69 957 LEU A C 1
ATOM 7424 O O . LEU A 1 957 ? 9.114 -0.388 -9.002 1.00 94.69 957 LEU A O 1
ATOM 7428 N N . VAL A 1 958 ? 7.961 -0.957 -10.844 1.00 94.25 958 VAL A N 1
ATOM 7429 C CA . VAL A 1 958 ? 6.714 -1.293 -10.142 1.00 94.25 958 VAL A CA 1
ATOM 7430 C C . VAL A 1 958 ? 6.878 -2.551 -9.289 1.00 94.25 958 VAL A C 1
ATOM 7432 O O . VAL A 1 958 ? 6.510 -2.536 -8.113 1.00 94.25 958 VAL A O 1
ATOM 7435 N N . LEU A 1 959 ? 7.437 -3.628 -9.849 1.00 94.75 959 LEU A N 1
ATOM 7436 C CA . LEU A 1 959 ? 7.626 -4.897 -9.139 1.00 94.75 959 LEU A CA 1
ATOM 7437 C C . LEU A 1 959 ? 8.649 -4.780 -8.006 1.00 94.75 959 LEU A C 1
ATOM 7439 O O . LEU A 1 959 ? 8.401 -5.293 -6.916 1.00 94.75 959 LEU A O 1
ATOM 7443 N N . PHE A 1 960 ? 9.745 -4.050 -8.224 1.00 95.75 960 PHE A N 1
ATOM 7444 C CA . PHE A 1 960 ? 10.734 -3.743 -7.193 1.00 95.75 960 PHE A CA 1
ATOM 7445 C C . PHE A 1 960 ? 10.099 -3.010 -6.002 1.00 95.75 960 PHE A C 1
ATOM 7447 O O . PHE A 1 960 ? 10.235 -3.439 -4.855 1.00 95.75 960 PHE A O 1
ATOM 7454 N N . ASN A 1 961 ? 9.331 -1.947 -6.267 1.00 93.31 961 ASN A N 1
ATOM 7455 C CA . ASN A 1 961 ? 8.659 -1.178 -5.219 1.00 93.31 961 ASN A CA 1
ATOM 7456 C C . ASN A 1 961 ? 7.602 -2.000 -4.465 1.00 93.31 961 ASN A C 1
ATOM 7458 O O . ASN A 1 961 ? 7.426 -1.848 -3.256 1.00 93.31 961 ASN A O 1
ATOM 7462 N N . LEU A 1 962 ? 6.906 -2.892 -5.174 1.00 92.62 962 LEU A N 1
ATOM 7463 C CA . LEU A 1 962 ? 5.937 -3.819 -4.598 1.00 92.62 962 LEU A CA 1
ATOM 7464 C C . LEU A 1 962 ? 6.615 -4.850 -3.677 1.00 92.62 962 LEU A C 1
ATOM 7466 O O . LEU A 1 962 ? 6.128 -5.097 -2.574 1.00 92.62 962 LEU A O 1
ATOM 7470 N N . ALA A 1 963 ? 7.753 -5.412 -4.097 1.00 94.06 963 ALA A N 1
ATOM 7471 C CA . ALA A 1 963 ? 8.544 -6.339 -3.290 1.00 94.06 963 ALA A CA 1
ATOM 7472 C C . ALA A 1 963 ? 9.086 -5.657 -2.021 1.00 94.06 963 ALA A C 1
ATOM 7474 O O . ALA A 1 963 ? 8.878 -6.162 -0.916 1.00 94.06 963 ALA A O 1
ATOM 7475 N N . ALA A 1 964 ? 9.688 -4.471 -2.162 1.00 93.69 964 ALA A N 1
ATOM 7476 C CA . ALA A 1 964 ? 10.176 -3.661 -1.046 1.00 93.69 964 ALA A CA 1
ATOM 7477 C C . ALA A 1 964 ? 9.054 -3.308 -0.050 1.00 93.69 964 ALA A C 1
ATOM 7479 O O . ALA A 1 964 ? 9.209 -3.482 1.161 1.00 93.69 964 ALA A O 1
ATOM 7480 N N . ALA A 1 965 ? 7.884 -2.886 -0.545 1.00 92.44 965 ALA A N 1
ATOM 7481 C CA . ALA A 1 965 ? 6.726 -2.590 0.294 1.00 92.44 965 ALA A CA 1
ATOM 7482 C C . ALA A 1 965 ? 6.201 -3.824 1.047 1.00 92.44 965 ALA A C 1
ATOM 7484 O O . ALA A 1 965 ? 5.893 -3.710 2.233 1.00 92.44 965 ALA A O 1
ATOM 7485 N N . ASN A 1 966 ? 6.145 -5.000 0.411 1.00 92.12 966 ASN A N 1
ATOM 7486 C CA . ASN A 1 966 ? 5.683 -6.235 1.057 1.00 92.12 966 ASN A CA 1
ATOM 7487 C C . ASN A 1 966 ? 6.663 -6.739 2.133 1.00 92.12 966 ASN A C 1
ATOM 7489 O O . ASN A 1 966 ? 6.221 -7.194 3.190 1.00 92.12 966 ASN A O 1
ATOM 7493 N N . ILE A 1 967 ? 7.977 -6.591 1.921 1.00 92.88 967 ILE A N 1
ATOM 7494 C CA . ILE A 1 967 ? 9.006 -6.869 2.940 1.00 92.88 967 ILE A CA 1
ATOM 7495 C C . ILE A 1 967 ? 8.844 -5.920 4.138 1.00 92.88 967 ILE A C 1
ATOM 7497 O O . ILE A 1 967 ? 8.782 -6.371 5.284 1.00 92.88 967 ILE A O 1
ATOM 7501 N N . CYS A 1 968 ? 8.703 -4.612 3.895 1.00 92.12 968 CYS A N 1
ATOM 7502 C CA . CYS A 1 968 ? 8.445 -3.632 4.953 1.00 92.12 968 CYS A CA 1
ATOM 7503 C C . CYS A 1 968 ? 7.136 -3.930 5.707 1.00 92.12 968 CYS A C 1
ATOM 7505 O O . CYS A 1 968 ? 7.112 -3.935 6.934 1.00 92.12 968 CYS A O 1
ATOM 7507 N N . LEU A 1 969 ? 6.052 -4.242 4.998 1.00 89.62 969 LEU A N 1
ATOM 7508 C CA . LEU A 1 969 ? 4.752 -4.558 5.590 1.00 89.62 969 LEU A CA 1
ATOM 7509 C C . LEU A 1 969 ? 4.813 -5.813 6.482 1.00 89.62 969 LEU A C 1
ATOM 7511 O O . LEU A 1 969 ? 4.231 -5.822 7.566 1.00 89.62 969 LEU A O 1
ATOM 7515 N N . PHE A 1 970 ? 5.560 -6.846 6.081 1.00 90.94 970 PHE A N 1
ATOM 7516 C CA . PHE A 1 970 ? 5.813 -8.033 6.905 1.00 90.94 970 PHE A CA 1
ATOM 7517 C C . PHE A 1 970 ? 6.530 -7.689 8.223 1.00 90.94 970 PHE A C 1
ATOM 7519 O O . PHE A 1 970 ? 6.083 -8.100 9.299 1.00 90.94 970 PHE A O 1
ATOM 7526 N N . ILE A 1 971 ? 7.591 -6.876 8.159 1.00 89.69 971 ILE A N 1
ATOM 7527 C CA . ILE A 1 971 ? 8.332 -6.395 9.338 1.00 89.69 971 ILE A CA 1
ATOM 7528 C C . ILE A 1 971 ? 7.396 -5.601 10.272 1.00 89.69 971 ILE A C 1
ATOM 7530 O O . ILE A 1 971 ? 7.379 -5.849 11.480 1.00 89.69 971 ILE A O 1
ATOM 7534 N N . GLY A 1 972 ? 6.549 -4.722 9.725 1.00 87.00 972 GLY A N 1
ATOM 7535 C CA . GLY A 1 972 ? 5.577 -3.922 10.487 1.00 87.00 972 GLY A CA 1
ATOM 7536 C C . GLY A 1 972 ? 4.448 -4.721 11.160 1.00 87.00 972 GLY A C 1
ATOM 7537 O O . GLY A 1 972 ? 3.803 -4.220 12.080 1.00 87.00 972 GLY A O 1
ATOM 7538 N N . ILE A 1 973 ? 4.207 -5.970 10.744 1.00 86.56 973 ILE A N 1
ATOM 7539 C CA . ILE A 1 973 ? 3.252 -6.883 11.399 1.00 86.56 973 ILE A CA 1
ATOM 7540 C C . ILE A 1 973 ? 3.911 -7.636 12.566 1.00 86.56 973 ILE A C 1
ATOM 7542 O O . ILE A 1 973 ? 3.277 -7.821 13.613 1.00 86.56 973 ILE A O 1
ATOM 7546 N N . ILE A 1 974 ? 5.173 -8.056 12.406 1.00 84.88 974 ILE A N 1
ATOM 7547 C CA . ILE A 1 974 ? 5.931 -8.773 13.445 1.00 84.88 974 ILE A CA 1
ATOM 7548 C C . ILE A 1 974 ? 6.202 -7.865 14.645 1.00 84.88 974 ILE A C 1
ATOM 7550 O O . ILE A 1 974 ? 5.866 -8.217 15.781 1.00 84.88 974 ILE A O 1
ATOM 7554 N N . PHE A 1 975 ? 6.818 -6.707 14.413 1.00 83.19 975 PHE A N 1
ATOM 7555 C CA . PHE A 1 975 ? 7.283 -5.849 15.498 1.00 83.19 975 PHE A CA 1
ATOM 7556 C C . PHE A 1 975 ? 6.144 -4.967 16.017 1.00 83.19 975 PHE A C 1
ATOM 7558 O O . PHE A 1 975 ? 5.447 -4.301 15.259 1.00 83.19 975 PHE A O 1
ATOM 7565 N N . ARG A 1 976 ? 5.932 -4.987 17.341 1.00 75.56 976 ARG A N 1
ATOM 7566 C CA . ARG A 1 976 ? 4.916 -4.148 18.001 1.00 75.56 976 ARG A CA 1
ATOM 7567 C C . ARG A 1 976 ? 5.312 -2.673 18.026 1.00 75.56 976 ARG A C 1
ATOM 7569 O O . ARG A 1 976 ? 4.443 -1.821 17.900 1.00 75.56 976 ARG A O 1
ATOM 7576 N N . ASP A 1 977 ? 6.603 -2.402 18.199 1.00 81.75 977 ASP A N 1
ATOM 7577 C CA . ASP A 1 977 ? 7.151 -1.053 18.264 1.00 81.75 977 ASP A CA 1
ATOM 7578 C C . ASP A 1 977 ? 7.547 -0.537 16.871 1.00 81.75 977 ASP A C 1
ATOM 7580 O O . ASP A 1 977 ? 8.285 -1.196 16.131 1.00 81.75 977 ASP A O 1
ATOM 7584 N N . GLY A 1 978 ? 7.069 0.662 16.528 1.00 81.00 978 GLY A N 1
ATOM 7585 C CA . GLY A 1 978 ? 7.323 1.294 15.232 1.00 81.00 978 GLY A CA 1
ATOM 7586 C C . GLY A 1 978 ? 8.775 1.746 15.034 1.00 81.00 978 GLY A C 1
ATOM 7587 O O . GLY A 1 978 ? 9.270 1.720 13.907 1.00 81.00 978 GLY A O 1
ATOM 7588 N N . GLY A 1 979 ? 9.480 2.115 16.108 1.00 85.69 979 GLY A N 1
ATOM 7589 C CA . GLY A 1 979 ? 10.891 2.500 16.058 1.00 85.69 979 GLY A CA 1
ATOM 7590 C C . GLY A 1 979 ? 11.796 1.308 15.747 1.00 85.69 979 GLY A C 1
ATOM 7591 O O . GLY A 1 979 ? 12.640 1.386 14.852 1.00 85.69 979 GLY A O 1
ATOM 7592 N N . VAL A 1 980 ? 11.565 0.176 16.417 1.00 87.06 980 VAL A N 1
ATOM 7593 C CA . VAL A 1 980 ? 12.249 -1.101 16.156 1.00 87.06 980 VAL A CA 1
ATOM 7594 C C . VAL A 1 980 ? 11.955 -1.599 14.738 1.00 87.06 980 VAL A C 1
ATOM 7596 O O . VAL A 1 980 ? 12.887 -1.965 14.021 1.00 87.06 980 VAL A O 1
ATOM 7599 N N . ALA A 1 981 ? 10.692 -1.550 14.295 1.00 87.75 981 ALA A N 1
ATOM 7600 C CA . ALA A 1 981 ? 10.314 -1.879 12.918 1.00 87.75 981 ALA A CA 1
ATOM 7601 C C . ALA A 1 981 ? 11.070 -1.024 11.882 1.00 87.75 981 ALA A C 1
ATOM 7603 O O . ALA A 1 981 ? 11.596 -1.569 10.912 1.00 87.75 981 ALA A O 1
ATOM 7604 N N . ASN A 1 982 ? 11.178 0.292 12.099 1.00 90.06 982 ASN A N 1
ATOM 7605 C CA . ASN A 1 982 ? 11.900 1.195 11.198 1.00 90.06 982 ASN A CA 1
ATOM 7606 C C . ASN A 1 982 ? 13.414 0.943 11.169 1.00 90.06 982 ASN A C 1
ATOM 7608 O O . ASN A 1 982 ? 14.014 0.954 10.093 1.00 90.06 982 ASN A O 1
ATOM 7612 N N . LEU A 1 983 ? 14.029 0.660 12.322 1.00 91.12 983 LEU A N 1
ATOM 7613 C CA . LEU A 1 983 ? 15.448 0.305 12.401 1.00 91.12 983 LEU A CA 1
ATOM 7614 C C . LEU A 1 983 ? 15.750 -0.986 11.623 1.00 91.12 983 LEU A C 1
ATOM 7616 O O . LEU A 1 983 ? 16.686 -1.022 10.825 1.00 91.12 983 LEU A O 1
ATOM 7620 N N . ILE A 1 984 ? 14.938 -2.028 11.824 1.00 89.88 984 ILE A N 1
ATOM 7621 C CA . ILE A 1 984 ? 15.113 -3.329 11.163 1.00 89.88 984 ILE A CA 1
ATOM 7622 C C . ILE A 1 984 ? 14.821 -3.222 9.663 1.00 89.88 984 ILE A C 1
ATOM 7624 O O . ILE A 1 984 ? 15.619 -3.701 8.862 1.00 89.88 984 ILE A O 1
ATOM 7628 N N . GLY A 1 985 ? 13.739 -2.544 9.266 1.00 90.75 985 GLY A N 1
ATOM 7629 C CA . GLY A 1 985 ? 13.424 -2.296 7.857 1.00 90.75 985 GLY A CA 1
ATOM 7630 C C . GLY A 1 985 ? 14.545 -1.546 7.134 1.00 90.75 985 GLY A C 1
ATOM 7631 O O . GLY A 1 985 ? 14.970 -1.966 6.060 1.00 90.75 985 GLY A O 1
ATOM 7632 N N . SER A 1 986 ? 15.092 -0.495 7.753 1.00 92.38 986 SER A N 1
ATOM 7633 C CA . SER A 1 986 ? 16.217 0.266 7.191 1.00 92.38 986 SER A CA 1
ATOM 7634 C C . SER A 1 986 ? 17.472 -0.597 7.022 1.00 92.38 986 SER A C 1
ATOM 7636 O O . SER A 1 986 ? 18.147 -0.499 6.000 1.00 92.38 986 SER A O 1
ATOM 7638 N N . LEU A 1 987 ? 17.769 -1.468 7.994 1.00 92.00 987 LEU A N 1
ATOM 7639 C CA . LEU A 1 987 ? 18.918 -2.376 7.944 1.00 92.00 987 LEU A CA 1
ATOM 7640 C C . LEU A 1 987 ? 18.758 -3.459 6.868 1.00 92.00 987 LEU A C 1
ATOM 7642 O O . LEU A 1 987 ? 19.716 -3.735 6.152 1.00 92.00 987 LEU A O 1
ATOM 7646 N N . VAL A 1 988 ? 17.559 -4.032 6.710 1.00 91.94 988 VAL A N 1
ATOM 7647 C CA . VAL A 1 988 ? 17.256 -5.000 5.639 1.00 91.94 988 VAL A CA 1
ATOM 7648 C C . VAL A 1 988 ? 17.409 -4.353 4.260 1.00 91.94 988 VAL A C 1
ATOM 7650 O O . VAL A 1 988 ? 18.048 -4.935 3.385 1.00 91.94 988 VAL A O 1
ATOM 7653 N N . MET A 1 989 ? 16.903 -3.129 4.073 1.00 92.50 989 MET A N 1
ATOM 7654 C CA . MET A 1 989 ? 17.044 -2.404 2.804 1.00 92.50 989 MET A CA 1
ATOM 7655 C C . MET A 1 989 ? 18.501 -2.024 2.507 1.00 92.50 989 MET A C 1
ATOM 7657 O O . MET A 1 989 ? 18.953 -2.204 1.379 1.00 92.50 989 MET A O 1
ATOM 7661 N N . LEU A 1 990 ? 19.266 -1.575 3.510 1.00 91.69 990 LEU A N 1
ATOM 7662 C CA . LEU A 1 990 ? 20.695 -1.273 3.362 1.00 91.69 990 LEU A CA 1
ATOM 7663 C C . LEU A 1 990 ? 21.523 -2.525 3.029 1.00 91.69 990 LEU A C 1
ATOM 7665 O O . LEU A 1 990 ? 22.403 -2.472 2.174 1.00 91.69 990 LEU A O 1
ATOM 7669 N N . PHE A 1 991 ? 21.231 -3.651 3.683 1.00 90.19 991 PHE A N 1
ATOM 7670 C CA . PHE A 1 991 ? 21.884 -4.926 3.396 1.00 90.19 991 PHE A CA 1
ATOM 7671 C C . PHE A 1 991 ? 21.562 -5.406 1.978 1.00 90.19 991 PHE A C 1
ATOM 7673 O O . PHE A 1 991 ? 22.463 -5.783 1.238 1.00 90.19 991 PHE A O 1
ATOM 7680 N N . SER A 1 992 ? 20.296 -5.328 1.562 1.00 91.25 992 SER A N 1
ATOM 7681 C CA . SER A 1 992 ? 19.896 -5.675 0.199 1.00 91.25 992 SER A CA 1
ATOM 7682 C C . SER A 1 992 ? 20.604 -4.780 -0.836 1.00 91.25 992 SER A C 1
ATOM 7684 O O . SER A 1 992 ? 21.122 -5.294 -1.825 1.00 91.25 992 SER A O 1
ATOM 7686 N N . LEU A 1 993 ? 20.731 -3.472 -0.581 1.00 91.94 993 LEU A N 1
ATOM 7687 C CA . LEU A 1 993 ? 21.454 -2.538 -1.456 1.00 91.94 993 LEU A CA 1
ATOM 7688 C C . LEU A 1 993 ? 22.943 -2.896 -1.634 1.00 91.94 993 LEU A C 1
ATOM 7690 O O . LEU A 1 993 ? 23.481 -2.726 -2.726 1.00 91.94 993 LEU A O 1
ATOM 7694 N N . LEU A 1 994 ? 23.610 -3.412 -0.593 1.00 90.25 994 LEU A N 1
ATOM 7695 C CA . LEU A 1 994 ? 25.022 -3.821 -0.666 1.00 90.25 994 LEU A CA 1
ATOM 7696 C C . LEU A 1 994 ? 25.254 -4.916 -1.720 1.00 90.25 994 LEU A C 1
ATOM 7698 O O . LEU A 1 994 ? 26.245 -4.873 -2.444 1.00 90.25 994 LEU A O 1
ATOM 7702 N N . PHE A 1 995 ? 24.318 -5.860 -1.836 1.00 89.56 995 PHE A N 1
ATOM 7703 C CA . PHE A 1 995 ? 24.378 -6.983 -2.777 1.00 89.56 995 PHE A CA 1
ATOM 7704 C C . PHE A 1 995 ? 23.710 -6.686 -4.133 1.00 89.56 995 PHE A C 1
ATOM 7706 O O . PHE A 1 995 ? 23.328 -7.611 -4.836 1.00 89.56 995 PHE A O 1
ATOM 7713 N N . ALA A 1 996 ? 23.545 -5.416 -4.524 1.00 87.50 996 ALA A N 1
ATOM 7714 C CA . ALA A 1 996 ? 22.900 -5.048 -5.793 1.00 87.50 996 ALA A CA 1
ATOM 7715 C C . ALA A 1 996 ? 23.705 -5.404 -7.067 1.00 87.50 996 ALA A C 1
ATOM 7717 O O . ALA A 1 996 ? 23.172 -5.282 -8.163 1.00 87.50 996 ALA A O 1
ATOM 7718 N N . GLY A 1 997 ? 24.982 -5.788 -6.939 1.00 80.50 997 GLY A N 1
ATOM 7719 C CA . GLY A 1 997 ? 25.897 -6.080 -8.057 1.00 80.50 997 GLY A CA 1
ATOM 7720 C C . GLY A 1 997 ? 26.803 -4.913 -8.482 1.00 80.50 997 GLY A C 1
ATOM 7721 O O . GLY A 1 997 ? 27.802 -5.134 -9.152 1.00 80.50 997 GLY A O 1
ATOM 7722 N N . LEU A 1 998 ? 26.519 -3.673 -8.052 1.00 84.38 998 LEU A N 1
ATOM 7723 C CA . LEU A 1 998 ? 27.369 -2.504 -8.356 1.00 84.38 998 LEU A CA 1
ATOM 7724 C C . LEU A 1 998 ? 28.479 -2.256 -7.316 1.00 84.38 998 LEU A C 1
ATOM 7726 O O . LEU A 1 998 ? 29.591 -1.879 -7.669 1.00 84.38 998 LEU A O 1
ATOM 7730 N N . LEU A 1 999 ? 28.170 -2.416 -6.023 1.00 84.06 999 LEU A N 1
ATOM 7731 C CA . LEU A 1 999 ? 29.108 -2.136 -4.920 1.00 84.06 999 LEU A CA 1
ATOM 7732 C C . LEU A 1 999 ? 30.058 -3.303 -4.622 1.00 84.06 999 LEU A C 1
ATOM 7734 O O . LEU A 1 999 ? 31.108 -3.108 -4.013 1.00 84.06 999 LEU A O 1
ATOM 7738 N N . LEU A 1 1000 ? 29.662 -4.510 -5.017 1.00 84.00 1000 LEU A N 1
ATOM 7739 C CA . LEU A 1 1000 ? 30.381 -5.756 -4.809 1.00 84.00 1000 LEU A CA 1
ATOM 7740 C C . LEU A 1 1000 ? 30.198 -6.592 -6.079 1.00 84.00 1000 LEU A C 1
ATOM 7742 O O . LEU A 1 1000 ? 29.065 -6.931 -6.418 1.00 84.00 1000 LEU A O 1
ATOM 7746 N N . ASN A 1 1001 ? 31.297 -6.867 -6.783 1.00 82.31 1001 ASN A N 1
ATOM 7747 C CA . ASN A 1 1001 ? 31.292 -7.664 -8.012 1.00 82.31 1001 ASN A CA 1
ATOM 7748 C C . ASN A 1 1001 ? 30.906 -9.121 -7.696 1.00 82.31 1001 ASN A C 1
ATOM 7750 O O . ASN A 1 1001 ? 31.419 -9.667 -6.719 1.00 82.31 1001 ASN A O 1
ATOM 7754 N N . HIS A 1 1002 ? 30.054 -9.738 -8.520 1.00 81.50 1002 HIS A N 1
ATOM 7755 C CA . HIS A 1 1002 ? 29.544 -11.104 -8.346 1.00 81.50 1002 HIS A CA 1
ATOM 7756 C C . HIS A 1 1002 ? 30.671 -12.129 -8.144 1.00 81.50 1002 HIS A C 1
ATOM 7758 O O . HIS A 1 1002 ? 30.671 -12.857 -7.151 1.00 81.50 1002 HIS A O 1
ATOM 7764 N N . ASP A 1 1003 ? 31.691 -12.106 -9.007 1.00 81.69 1003 ASP A N 1
ATOM 7765 C CA . ASP A 1 1003 ? 32.816 -13.053 -8.962 1.00 81.69 1003 ASP A CA 1
ATOM 7766 C C . ASP A 1 1003 ? 33.715 -12.886 -7.725 1.00 81.69 1003 ASP A C 1
ATOM 7768 O O . ASP A 1 1003 ? 34.434 -13.806 -7.337 1.00 81.69 1003 ASP A O 1
ATOM 7772 N N . ALA A 1 1004 ? 33.667 -11.716 -7.078 1.00 82.81 1004 ALA A N 1
ATOM 7773 C CA . ALA A 1 1004 ? 34.394 -11.442 -5.841 1.00 82.81 1004 ALA A CA 1
ATOM 7774 C C . ALA A 1 1004 ? 33.628 -11.892 -4.580 1.00 82.81 1004 ALA A C 1
ATOM 7776 O O . ALA A 1 1004 ? 34.159 -11.796 -3.469 1.00 82.81 1004 ALA A O 1
ATOM 7777 N N . ILE A 1 1005 ? 32.383 -12.370 -4.712 1.00 85.62 1005 ILE A N 1
ATOM 7778 C CA . ILE A 1 1005 ? 31.590 -12.860 -3.581 1.00 85.62 1005 ILE A CA 1
ATOM 7779 C C . ILE A 1 1005 ? 32.019 -14.298 -3.252 1.00 85.62 1005 ILE A C 1
ATOM 7781 O O . ILE A 1 1005 ? 31.920 -15.184 -4.103 1.00 85.62 1005 ILE A O 1
ATOM 7785 N N . PRO A 1 1006 ? 32.442 -14.600 -2.008 1.00 87.94 1006 PRO A N 1
ATOM 7786 C CA . PRO A 1 1006 ? 32.784 -15.968 -1.639 1.00 87.94 1006 PRO A CA 1
ATOM 7787 C C . PRO A 1 1006 ? 31.556 -16.875 -1.782 1.00 87.94 1006 PRO A C 1
ATOM 7789 O O . PRO A 1 1006 ? 30.450 -16.514 -1.379 1.00 87.94 1006 PRO A O 1
ATOM 7792 N N . LYS A 1 1007 ? 31.752 -18.094 -2.301 1.00 87.19 1007 LYS A N 1
ATOM 7793 C CA . LYS A 1 1007 ? 30.670 -19.049 -2.637 1.00 87.19 1007 LYS A CA 1
ATOM 7794 C C . LYS A 1 1007 ? 29.696 -19.332 -1.479 1.00 87.19 1007 LYS A C 1
ATOM 7796 O O . LYS A 1 1007 ? 28.533 -19.645 -1.713 1.00 87.19 1007 LYS A O 1
ATOM 7801 N N . SER A 1 1008 ? 30.142 -19.185 -0.230 1.00 88.12 1008 SER A N 1
ATOM 7802 C CA . SER A 1 1008 ? 29.324 -19.312 0.987 1.00 88.12 1008 SER A CA 1
ATOM 7803 C C . SER A 1 1008 ? 28.355 -18.145 1.240 1.00 88.12 1008 SER A C 1
ATOM 7805 O O . SER A 1 1008 ? 27.383 -18.317 1.976 1.00 88.12 1008 SER A O 1
ATOM 7807 N N . ALA A 1 1009 ? 28.596 -16.978 0.641 1.00 84.19 1009 ALA A N 1
ATOM 7808 C CA . ALA A 1 1009 ? 27.784 -15.767 0.751 1.00 84.19 1009 ALA A CA 1
ATOM 7809 C C . ALA A 1 1009 ? 26.901 -15.507 -0.484 1.00 84.19 1009 ALA A C 1
ATOM 7811 O O . ALA A 1 1009 ? 25.995 -14.683 -0.403 1.00 84.19 1009 ALA A O 1
ATOM 7812 N N . LEU A 1 1010 ? 27.109 -16.220 -1.597 1.00 84.44 1010 LEU A N 1
ATOM 7813 C CA . LEU A 1 1010 ? 26.414 -15.994 -2.875 1.00 84.44 1010 LEU A CA 1
ATOM 7814 C C . LEU A 1 1010 ? 24.876 -16.037 -2.762 1.00 84.44 1010 LEU A C 1
ATOM 7816 O O . LEU A 1 1010 ? 24.167 -15.266 -3.401 1.00 84.44 1010 LEU A O 1
ATOM 7820 N N . TRP A 1 1011 ? 24.337 -16.879 -1.876 1.00 87.62 1011 TRP A N 1
ATOM 7821 C CA . TRP A 1 1011 ? 22.893 -16.952 -1.619 1.00 87.62 1011 TRP A CA 1
ATOM 7822 C C . TRP A 1 1011 ? 22.305 -15.647 -1.043 1.00 87.62 1011 TRP A C 1
ATOM 7824 O O . TRP A 1 1011 ? 21.120 -15.381 -1.232 1.00 87.62 1011 TRP A O 1
ATOM 7834 N N . LEU A 1 1012 ? 23.105 -14.798 -0.387 1.00 85.38 1012 LEU A N 1
ATOM 7835 C CA . LEU A 1 1012 ? 22.657 -13.490 0.113 1.00 85.38 1012 LEU A CA 1
ATOM 7836 C C . LEU A 1 1012 ? 22.333 -12.529 -1.037 1.00 85.38 1012 LEU A C 1
ATOM 7838 O O . LEU A 1 1012 ? 21.415 -11.719 -0.912 1.00 85.38 1012 LEU A O 1
ATOM 7842 N N . GLN A 1 1013 ? 23.024 -12.666 -2.173 1.00 87.31 1013 GLN A N 1
ATOM 7843 C CA . GLN A 1 1013 ? 22.716 -11.925 -3.393 1.00 87.31 1013 GLN A CA 1
ATOM 7844 C C . GLN A 1 1013 ? 21.351 -12.345 -3.963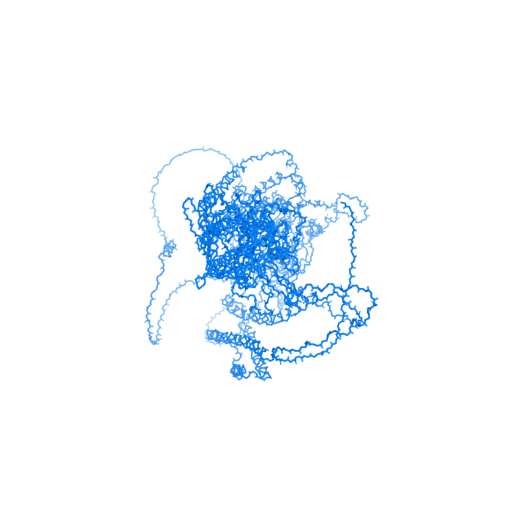 1.00 87.31 1013 GLN A C 1
ATOM 7846 O O . GLN A 1 1013 ? 20.536 -11.479 -4.269 1.00 87.31 1013 GLN A O 1
ATOM 7851 N N . THR A 1 1014 ? 21.026 -13.645 -3.965 1.00 86.69 1014 THR A N 1
ATOM 7852 C CA . THR A 1 1014 ? 19.691 -14.152 -4.372 1.00 86.69 1014 THR A CA 1
ATOM 7853 C C . THR A 1 1014 ? 18.544 -13.757 -3.429 1.00 86.69 1014 THR A C 1
ATOM 7855 O O . THR A 1 1014 ? 17.375 -13.920 -3.763 1.00 86.69 1014 THR A O 1
ATOM 7858 N N . LEU A 1 1015 ? 18.852 -13.217 -2.245 1.00 88.12 1015 LEU A N 1
ATOM 7859 C CA . LEU A 1 1015 ? 17.861 -12.641 -1.332 1.00 88.12 1015 LEU A CA 1
ATOM 7860 C C . LEU A 1 1015 ? 17.665 -11.130 -1.569 1.00 88.12 1015 LEU A C 1
ATOM 7862 O O . LEU A 1 1015 ? 16.725 -10.538 -1.037 1.00 88.12 1015 LEU A O 1
ATOM 7866 N N . SER A 1 1016 ? 18.531 -10.494 -2.366 1.00 93.00 1016 SER A N 1
ATOM 7867 C CA . SER A 1 1016 ? 18.472 -9.060 -2.617 1.00 93.00 1016 SER A CA 1
ATOM 7868 C C . SER A 1 1016 ? 17.463 -8.694 -3.703 1.00 93.00 1016 SER A C 1
ATOM 7870 O O . SER A 1 1016 ? 17.656 -8.976 -4.883 1.00 93.00 1016 SER A O 1
ATOM 7872 N N . ILE A 1 1017 ? 16.437 -7.928 -3.330 1.00 94.94 1017 ILE A N 1
ATOM 7873 C CA . ILE A 1 1017 ? 15.530 -7.300 -4.303 1.00 94.94 1017 ILE A CA 1
ATOM 7874 C C . ILE A 1 1017 ? 16.226 -6.230 -5.155 1.00 94.94 1017 ILE A C 1
ATOM 7876 O O . ILE A 1 1017 ? 15.776 -5.945 -6.261 1.00 94.94 1017 ILE A O 1
ATOM 7880 N N . PHE A 1 1018 ? 17.320 -5.638 -4.662 1.00 94.56 1018 PHE A N 1
ATOM 7881 C CA . PHE A 1 1018 ? 18.094 -4.663 -5.428 1.00 94.56 1018 PHE A CA 1
ATOM 7882 C C . PHE A 1 1018 ? 18.898 -5.317 -6.546 1.00 94.56 1018 PHE A C 1
ATOM 7884 O O . PHE A 1 1018 ? 19.051 -4.686 -7.579 1.00 94.56 1018 PHE A O 1
ATOM 7891 N N . HIS A 1 1019 ? 19.369 -6.555 -6.370 1.00 93.25 1019 HIS A N 1
ATOM 7892 C CA . HIS A 1 1019 ? 20.069 -7.290 -7.424 1.00 93.25 1019 HIS A CA 1
ATOM 7893 C C . HIS A 1 1019 ? 19.148 -7.524 -8.624 1.00 93.25 1019 HIS A C 1
ATOM 7895 O O . HIS A 1 1019 ? 19.408 -6.976 -9.690 1.00 93.25 1019 HIS A O 1
ATOM 7901 N N . TYR A 1 1020 ? 18.011 -8.197 -8.411 1.00 94.56 1020 TYR A N 1
ATOM 7902 C CA . TYR A 1 1020 ? 17.009 -8.429 -9.458 1.00 94.56 1020 TYR A CA 1
ATOM 7903 C C . TYR A 1 1020 ? 16.472 -7.128 -10.075 1.00 94.56 1020 TYR A C 1
ATOM 7905 O O . TYR A 1 1020 ? 16.225 -7.053 -11.273 1.00 94.56 1020 TYR A O 1
ATOM 7913 N N . GLY A 1 1021 ? 16.285 -6.078 -9.266 1.00 94.81 1021 GLY A N 1
ATOM 7914 C CA . GLY A 1 1021 ? 15.878 -4.769 -9.774 1.00 94.81 1021 GLY A CA 1
ATOM 7915 C C . GLY A 1 1021 ? 16.949 -4.100 -10.638 1.00 94.81 1021 GLY A C 1
ATOM 7916 O O . GLY A 1 1021 ? 16.614 -3.453 -11.623 1.00 94.81 1021 GLY A O 1
ATOM 7917 N N . PHE A 1 1022 ? 18.226 -4.225 -10.275 1.00 94.38 1022 PHE A N 1
ATOM 7918 C CA . PHE A 1 1022 ? 19.335 -3.561 -10.958 1.00 94.38 1022 PHE A CA 1
ATOM 7919 C C . PHE A 1 1022 ? 19.738 -4.286 -12.243 1.00 94.38 1022 PHE A C 1
ATOM 7921 O O . PHE A 1 1022 ? 19.867 -3.639 -13.281 1.00 94.38 1022 PHE A O 1
ATOM 7928 N N . GLU A 1 1023 ? 19.860 -5.614 -12.188 1.00 93.38 1023 GLU A N 1
ATOM 7929 C CA . GLU A 1 1023 ? 20.191 -6.462 -13.336 1.00 93.38 1023 GLU A CA 1
ATOM 7930 C C . GLU A 1 1023 ? 19.127 -6.343 -14.434 1.00 93.38 1023 GLU A C 1
ATOM 7932 O O . GLU A 1 1023 ? 19.446 -5.959 -15.561 1.00 93.38 1023 GLU A O 1
ATOM 7937 N N . ALA A 1 1024 ? 17.843 -6.481 -14.087 1.00 94.75 1024 ALA A N 1
ATOM 7938 C CA . ALA A 1 1024 ? 16.755 -6.308 -15.046 1.00 94.75 1024 ALA A CA 1
ATOM 7939 C C . ALA A 1 1024 ? 16.724 -4.911 -15.701 1.00 94.75 1024 ALA A C 1
ATOM 7941 O O . ALA A 1 1024 ? 16.365 -4.799 -16.872 1.00 94.75 1024 ALA A O 1
ATOM 7942 N N . LEU A 1 1025 ? 17.101 -3.838 -14.989 1.00 94.50 1025 LEU A N 1
ATOM 7943 C CA . LEU A 1 1025 ? 17.176 -2.493 -15.578 1.00 94.50 1025 LEU A CA 1
ATOM 7944 C C . LEU A 1 1025 ? 18.384 -2.327 -16.512 1.00 94.50 1025 LEU A C 1
ATOM 7946 O O . LEU A 1 1025 ? 18.230 -1.759 -17.595 1.00 94.50 1025 LEU A O 1
ATOM 7950 N N . ILE A 1 1026 ? 19.571 -2.808 -16.123 1.00 92.62 1026 ILE A N 1
ATOM 7951 C CA . ILE A 1 1026 ? 20.785 -2.630 -16.932 1.00 92.62 1026 ILE A CA 1
ATOM 7952 C C . ILE A 1 1026 ? 20.798 -3.546 -18.162 1.00 92.62 1026 ILE A C 1
ATOM 7954 O O . ILE A 1 1026 ? 21.153 -3.083 -19.244 1.00 92.62 1026 ILE A O 1
ATOM 7958 N N . VAL A 1 1027 ? 20.323 -4.791 -18.044 1.00 92.56 1027 VAL A N 1
ATOM 7959 C CA . VAL A 1 1027 ? 20.168 -5.721 -19.176 1.00 92.56 1027 VAL A CA 1
ATOM 7960 C C . VAL A 1 1027 ? 19.168 -5.161 -20.196 1.00 92.56 1027 VAL A C 1
ATOM 7962 O O . VAL A 1 1027 ? 19.436 -5.191 -21.396 1.00 92.56 1027 VAL A O 1
ATOM 7965 N N . ASN A 1 1028 ? 18.062 -4.566 -19.741 1.00 92.88 1028 ASN A N 1
ATOM 7966 C CA . ASN A 1 1028 ? 17.060 -3.939 -20.612 1.00 92.88 1028 ASN A CA 1
ATOM 7967 C C . ASN A 1 1028 ? 17.590 -2.737 -21.422 1.00 92.88 1028 ASN A C 1
ATOM 7969 O O . ASN A 1 1028 ? 17.162 -2.529 -22.552 1.00 92.88 1028 ASN A O 1
ATOM 7973 N N . GLU A 1 1029 ? 18.497 -1.930 -20.862 1.00 91.00 1029 GLU A N 1
ATOM 7974 C CA . GLU A 1 1029 ? 19.061 -0.753 -21.550 1.00 91.00 1029 GLU A CA 1
ATOM 7975 C C . GLU A 1 1029 ? 20.331 -1.070 -22.355 1.00 91.00 1029 GLU A C 1
ATOM 7977 O O . GLU A 1 1029 ? 20.525 -0.486 -23.412 1.00 91.00 1029 GLU A O 1
ATOM 7982 N N . VAL A 1 1030 ? 21.223 -1.948 -21.880 1.00 90.19 1030 VAL A N 1
ATOM 7983 C CA . VAL A 1 1030 ? 22.597 -2.045 -22.423 1.00 90.19 1030 VAL A CA 1
ATOM 7984 C C . VAL A 1 1030 ? 22.801 -3.206 -23.400 1.00 90.19 1030 VAL A C 1
ATOM 7986 O O . VAL A 1 1030 ? 23.684 -3.117 -24.250 1.00 90.19 1030 VAL A O 1
ATOM 7989 N N . THR A 1 1031 ? 21.981 -4.261 -23.358 1.00 85.12 1031 THR A N 1
ATOM 7990 C CA . THR A 1 1031 ? 22.191 -5.474 -24.184 1.00 85.12 1031 THR A CA 1
ATOM 7991 C C . THR A 1 1031 ? 22.253 -5.184 -25.688 1.00 85.12 1031 THR A C 1
ATOM 7993 O O . THR A 1 1031 ? 23.017 -5.827 -26.402 1.00 85.12 1031 THR A O 1
ATOM 7996 N N . PHE A 1 1032 ? 21.499 -4.185 -26.160 1.00 80.12 1032 PHE A N 1
ATOM 7997 C CA . PHE A 1 1032 ? 21.414 -3.793 -27.573 1.00 80.12 1032 PHE A CA 1
ATOM 7998 C C . PHE A 1 1032 ? 22.196 -2.509 -27.916 1.00 80.12 1032 PHE A C 1
ATOM 8000 O O . PHE A 1 1032 ? 21.990 -1.938 -28.985 1.00 80.12 1032 PHE A O 1
ATOM 8007 N N . LEU A 1 1033 ? 23.067 -2.020 -27.024 1.00 81.75 1033 LEU A N 1
ATOM 8008 C CA . LEU A 1 1033 ? 23.914 -0.850 -27.281 1.00 81.75 1033 LEU A CA 1
ATOM 8009 C C . LEU A 1 1033 ? 25.334 -1.266 -27.679 1.00 81.75 1033 LEU A C 1
ATOM 8011 O O . LEU A 1 1033 ? 25.945 -2.120 -27.042 1.00 81.75 1033 LEU A O 1
ATOM 8015 N N . THR A 1 1034 ? 25.891 -0.595 -28.683 1.00 80.62 1034 THR A N 1
ATOM 8016 C CA . THR A 1 1034 ? 27.333 -0.561 -28.965 1.00 80.62 1034 THR A CA 1
ATOM 8017 C C . THR A 1 1034 ? 27.920 0.684 -28.309 1.00 80.62 1034 THR A C 1
ATOM 8019 O O . THR A 1 1034 ? 27.432 1.786 -28.565 1.00 80.62 1034 THR A O 1
ATOM 8022 N N . LEU A 1 1035 ? 28.931 0.519 -27.458 1.00 81.56 1035 LEU A N 1
ATOM 8023 C CA . LEU A 1 1035 ? 29.570 1.612 -26.726 1.00 81.56 1035 LEU A CA 1
ATOM 8024 C C . LEU A 1 1035 ? 30.915 1.964 -27.367 1.00 81.56 1035 LEU A C 1
ATOM 8026 O O . LEU A 1 1035 ? 31.671 1.065 -27.729 1.00 81.56 1035 LEU A O 1
ATOM 8030 N N . ILE A 1 1036 ? 31.221 3.257 -27.477 1.00 76.69 1036 ILE A N 1
ATOM 8031 C CA . ILE A 1 1036 ? 32.488 3.740 -28.047 1.00 76.69 1036 ILE A CA 1
ATOM 8032 C C . ILE A 1 1036 ? 33.513 3.968 -26.921 1.00 76.69 1036 ILE A C 1
ATOM 8034 O O . ILE A 1 1036 ? 33.215 4.622 -25.914 1.00 76.69 1036 ILE A O 1
ATOM 8038 N N . ASP A 1 1037 ? 34.730 3.440 -27.086 1.00 76.88 1037 ASP A N 1
ATOM 8039 C CA . ASP A 1 1037 ? 35.907 3.788 -26.281 1.00 76.88 1037 ASP A CA 1
ATOM 8040 C C . ASP A 1 1037 ? 36.926 4.560 -27.128 1.00 76.88 1037 ASP A C 1
ATOM 8042 O O . ASP A 1 1037 ? 37.596 3.995 -27.992 1.00 76.88 1037 ASP A O 1
ATOM 8046 N N . HIS A 1 1038 ? 37.056 5.861 -26.863 1.00 73.12 1038 HIS A N 1
ATOM 8047 C CA . HIS A 1 1038 ? 38.061 6.718 -27.491 1.00 73.12 1038 HIS A CA 1
ATOM 8048 C C . HIS A 1 1038 ? 39.423 6.501 -26.820 1.00 73.12 1038 HIS A C 1
ATOM 8050 O O . HIS A 1 1038 ? 39.751 7.153 -25.817 1.00 73.12 1038 HIS A O 1
ATOM 8056 N N . LYS A 1 1039 ? 40.244 5.601 -27.369 1.00 66.31 1039 LYS A N 1
ATOM 8057 C CA . LYS A 1 1039 ? 41.526 5.209 -26.771 1.00 66.31 1039 LYS A CA 1
ATOM 8058 C C . LYS A 1 1039 ? 42.660 5.278 -27.788 1.00 66.31 1039 LYS A C 1
ATOM 8060 O O . LYS A 1 1039 ? 42.570 4.748 -28.885 1.00 66.31 1039 LYS A O 1
ATOM 8065 N N . TYR A 1 1040 ? 43.748 5.955 -27.417 1.00 65.88 1040 TYR A N 1
ATOM 8066 C CA . TYR A 1 1040 ? 44.921 6.190 -28.280 1.00 65.88 1040 TYR A CA 1
ATOM 8067 C C . TYR A 1 1040 ? 44.628 6.906 -29.618 1.00 65.88 1040 TYR A C 1
ATOM 8069 O O . TYR A 1 1040 ? 45.448 6.849 -30.526 1.00 65.88 1040 TYR A O 1
ATOM 8077 N N . GLY A 1 1041 ? 43.499 7.618 -29.728 1.00 58.69 1041 GLY A N 1
ATOM 8078 C CA . GLY A 1 1041 ? 43.073 8.269 -30.975 1.00 58.69 1041 GLY A CA 1
ATOM 8079 C C . GLY A 1 1041 ? 42.327 7.347 -31.945 1.00 58.69 1041 GLY A C 1
ATOM 8080 O O . GLY A 1 1041 ? 42.119 7.734 -33.088 1.00 58.69 1041 GLY A O 1
ATOM 8081 N N . LEU A 1 1042 ? 41.935 6.154 -31.488 1.00 62.22 1042 LEU A N 1
ATOM 8082 C CA . LEU A 1 1042 ? 41.074 5.212 -32.197 1.00 62.22 1042 LEU A CA 1
ATOM 8083 C C . LEU A 1 1042 ? 39.751 5.050 -31.441 1.00 62.22 1042 LEU A C 1
ATOM 8085 O O . LEU A 1 1042 ? 39.725 5.063 -30.205 1.00 62.22 1042 LEU A O 1
ATOM 8089 N N . ASP A 1 1043 ? 38.678 4.850 -32.198 1.00 72.25 1043 ASP A N 1
ATOM 8090 C CA . ASP A 1 1043 ? 37.323 4.666 -31.686 1.00 72.25 1043 ASP A CA 1
ATOM 8091 C C . ASP A 1 1043 ? 37.012 3.167 -31.680 1.00 72.25 1043 ASP A C 1
ATOM 8093 O O . ASP A 1 1043 ? 36.709 2.570 -32.712 1.00 72.25 1043 ASP A O 1
ATOM 8097 N N . ILE A 1 1044 ? 37.153 2.531 -30.516 1.00 75.44 1044 ILE A N 1
ATOM 8098 C CA . ILE A 1 1044 ? 36.935 1.089 -30.366 1.00 75.44 1044 ILE A CA 1
ATOM 8099 C C . ILE A 1 1044 ? 35.468 0.855 -30.005 1.00 75.44 1044 ILE A C 1
ATOM 8101 O O . ILE A 1 1044 ? 35.025 1.217 -28.913 1.00 75.44 1044 ILE A O 1
ATOM 8105 N N . GLU A 1 1045 ? 34.713 0.226 -30.904 1.00 77.25 1045 GLU A N 1
ATOM 8106 C CA . GLU A 1 1045 ? 33.329 -0.174 -30.638 1.00 77.25 1045 GLU A CA 1
ATOM 8107 C C . GLU A 1 1045 ? 33.281 -1.484 -29.845 1.00 77.25 1045 GLU A C 1
ATOM 8109 O O . GLU A 1 1045 ? 33.758 -2.527 -30.295 1.00 77.25 1045 GLU A O 1
ATOM 8114 N N . VAL A 1 1046 ? 32.674 -1.443 -28.657 1.00 81.31 1046 VAL A N 1
ATOM 8115 C CA . VAL A 1 1046 ? 32.496 -2.609 -27.785 1.00 81.31 1046 VAL A CA 1
ATOM 8116 C C . VAL A 1 1046 ? 30.999 -2.897 -27.614 1.00 81.31 1046 VAL A C 1
ATOM 8118 O O . VAL A 1 1046 ? 30.256 -2.021 -27.158 1.00 81.31 1046 VAL A O 1
ATOM 8121 N N . PRO A 1 1047 ? 30.512 -4.111 -27.933 1.00 83.88 1047 PRO A N 1
ATOM 8122 C CA . PRO A 1 1047 ? 29.115 -4.466 -27.706 1.00 83.88 1047 PRO A CA 1
ATOM 8123 C C . PRO A 1 1047 ? 28.800 -4.528 -26.204 1.00 83.88 1047 PRO A C 1
ATOM 8125 O O . PRO A 1 1047 ? 29.513 -5.157 -25.417 1.00 83.88 1047 PRO A O 1
ATOM 8128 N N . GLY A 1 1048 ? 27.691 -3.904 -25.802 1.00 81.88 1048 GLY A N 1
ATOM 8129 C CA . GLY A 1 1048 ? 27.262 -3.784 -24.408 1.00 81.88 1048 GLY A CA 1
ATOM 8130 C C . GLY A 1 1048 ? 27.018 -5.128 -23.720 1.00 81.88 1048 GLY A C 1
ATOM 8131 O O . GLY A 1 1048 ? 27.282 -5.252 -22.527 1.00 81.88 1048 GLY A O 1
ATOM 8132 N N . ALA A 1 1049 ? 26.619 -6.159 -24.471 1.00 83.06 1049 ALA A N 1
ATOM 8133 C CA . ALA A 1 1049 ? 26.512 -7.537 -23.987 1.00 83.06 1049 ALA A CA 1
ATOM 8134 C C . ALA A 1 1049 ? 27.844 -8.083 -23.426 1.00 83.06 1049 ALA A C 1
ATOM 8136 O O . ALA A 1 1049 ? 27.860 -8.687 -22.353 1.00 83.06 1049 ALA A O 1
ATOM 8137 N N . SER A 1 1050 ? 28.973 -7.810 -24.092 1.00 83.56 1050 SER A N 1
ATOM 8138 C CA . SER A 1 1050 ? 30.296 -8.219 -23.603 1.00 83.56 1050 SER A CA 1
ATOM 8139 C C . SER A 1 1050 ? 30.668 -7.479 -22.319 1.00 83.56 1050 SER A C 1
ATOM 8141 O O . SER A 1 1050 ? 31.176 -8.093 -21.383 1.00 83.56 1050 SER A O 1
ATOM 8143 N N . ILE A 1 1051 ? 30.347 -6.184 -22.229 1.00 84.44 1051 ILE A N 1
ATOM 8144 C CA . ILE A 1 1051 ? 30.570 -5.388 -21.013 1.00 84.44 1051 ILE A CA 1
ATOM 8145 C C . ILE A 1 1051 ? 29.706 -5.909 -19.854 1.00 84.44 1051 ILE A C 1
ATOM 8147 O O . ILE A 1 1051 ? 30.236 -6.106 -18.765 1.00 84.44 1051 ILE A O 1
ATOM 8151 N N . LEU A 1 1052 ? 28.421 -6.207 -20.076 1.00 85.06 1052 LEU A N 1
ATOM 8152 C CA . LEU A 1 1052 ? 27.541 -6.815 -19.066 1.00 85.06 1052 LEU A CA 1
ATOM 8153 C C . LEU A 1 1052 ? 28.130 -8.122 -18.513 1.00 85.06 1052 LEU A C 1
ATOM 8155 O O . LEU A 1 1052 ? 28.241 -8.268 -17.295 1.00 85.06 1052 LEU A O 1
ATOM 8159 N N . SER A 1 1053 ? 28.593 -9.014 -19.397 1.00 84.56 1053 SER A N 1
ATOM 8160 C CA . SER A 1 1053 ? 29.221 -10.277 -18.989 1.00 84.56 1053 SER A CA 1
ATOM 8161 C C . SER A 1 1053 ? 30.518 -10.076 -18.189 1.00 84.56 1053 SER A C 1
ATOM 8163 O O . SER A 1 1053 ? 30.754 -10.791 -17.220 1.00 84.56 1053 SER A O 1
ATOM 8165 N N . ALA A 1 1054 ? 31.317 -9.049 -18.508 1.00 82.12 1054 ALA A N 1
ATOM 8166 C CA . ALA A 1 1054 ? 32.537 -8.704 -17.773 1.00 82.12 1054 ALA A CA 1
ATOM 8167 C C . ALA A 1 1054 ? 32.279 -8.110 -16.370 1.00 82.12 1054 ALA A C 1
ATOM 8169 O O . ALA A 1 1054 ? 33.176 -8.117 -15.528 1.00 82.12 1054 ALA A O 1
ATOM 8170 N N . PHE A 1 1055 ? 31.066 -7.610 -16.109 1.00 81.12 1055 PHE A N 1
ATOM 8171 C CA . PHE A 1 1055 ? 30.596 -7.212 -14.775 1.00 81.12 1055 PHE A CA 1
ATOM 8172 C C . PHE A 1 1055 ? 29.828 -8.333 -14.043 1.00 81.12 1055 PHE A C 1
ATOM 8174 O O . PHE A 1 1055 ? 29.313 -8.098 -12.950 1.00 81.12 1055 PHE A O 1
ATOM 8181 N N . GLY A 1 1056 ? 29.754 -9.540 -14.618 1.00 80.62 1056 GLY A N 1
ATOM 8182 C CA . GLY A 1 1056 ? 29.082 -10.693 -14.015 1.00 80.62 1056 GLY A CA 1
ATOM 8183 C C . GLY A 1 1056 ? 27.551 -10.671 -14.108 1.00 80.62 1056 GLY A C 1
ATOM 8184 O O . GLY A 1 1056 ? 26.905 -11.343 -13.308 1.00 80.62 1056 GLY A O 1
ATOM 8185 N N . PHE A 1 1057 ? 26.970 -9.912 -15.048 1.00 85.94 1057 PHE A N 1
ATOM 8186 C CA . PHE A 1 1057 ? 25.523 -9.900 -15.314 1.00 85.94 1057 PHE A CA 1
ATOM 8187 C C . PHE A 1 1057 ? 25.149 -10.844 -16.465 1.00 85.94 1057 PHE A C 1
ATOM 8189 O O . PHE A 1 1057 ? 25.833 -10.884 -17.494 1.00 85.94 1057 PHE A O 1
ATOM 8196 N N . ASP A 1 1058 ? 24.028 -11.555 -16.337 1.00 85.50 1058 ASP A N 1
ATOM 8197 C CA . ASP A 1 1058 ? 23.510 -12.435 -17.386 1.00 85.50 1058 ASP A CA 1
ATOM 8198 C C . ASP A 1 1058 ? 22.583 -11.671 -18.347 1.00 85.50 1058 ASP A C 1
ATOM 8200 O O . ASP A 1 1058 ? 21.451 -11.298 -18.037 1.00 85.50 1058 ASP A O 1
ATOM 8204 N N . THR A 1 1059 ? 23.056 -11.502 -19.583 1.00 84.94 1059 THR A N 1
ATOM 8205 C CA . THR A 1 1059 ? 22.320 -10.862 -20.690 1.00 84.94 1059 THR A CA 1
ATOM 8206 C C . THR A 1 1059 ? 20.949 -11.484 -21.006 1.00 84.94 1059 THR A C 1
ATOM 8208 O O . THR A 1 1059 ? 20.123 -10.828 -21.641 1.00 84.94 1059 THR A O 1
ATOM 8211 N N . GLN A 1 1060 ? 20.673 -12.722 -20.578 1.00 86.94 1060 GLN A N 1
ATOM 8212 C CA . GLN A 1 1060 ? 19.387 -13.401 -20.784 1.00 86.94 1060 GLN A CA 1
ATOM 8213 C C . GLN A 1 1060 ? 18.490 -13.410 -19.530 1.00 86.94 1060 GLN A C 1
ATOM 8215 O O . GLN A 1 1060 ? 17.317 -13.791 -19.621 1.00 86.94 1060 GLN A O 1
ATOM 8220 N N . ALA A 1 1061 ? 18.977 -12.937 -18.376 1.00 86.00 1061 ALA A N 1
ATOM 8221 C CA . ALA A 1 1061 ? 18.280 -13.052 -17.092 1.00 86.00 1061 ALA A CA 1
ATOM 8222 C C . ALA A 1 1061 ? 17.059 -12.134 -16.914 1.00 86.00 1061 ALA A C 1
ATOM 8224 O O . ALA A 1 1061 ? 16.257 -12.395 -16.021 1.00 86.00 1061 ALA A O 1
ATOM 8225 N N . TYR A 1 1062 ? 16.822 -11.144 -17.788 1.00 92.62 1062 TYR A N 1
ATOM 8226 C CA . TYR A 1 1062 ? 15.740 -10.148 -17.639 1.00 92.62 1062 TYR A CA 1
ATOM 8227 C C . TYR A 1 1062 ? 14.389 -10.728 -17.158 1.00 92.62 1062 TYR A C 1
ATOM 8229 O O . TYR A 1 1062 ? 13.774 -10.221 -16.217 1.00 92.62 1062 TYR A O 1
ATOM 8237 N N . TRP A 1 1063 ? 13.908 -11.814 -17.778 1.00 93.81 1063 TRP A N 1
ATOM 8238 C CA . TRP A 1 1063 ? 12.646 -12.446 -17.366 1.00 93.81 1063 TRP A CA 1
ATOM 8239 C C . TRP A 1 1063 ? 12.766 -13.270 -16.080 1.00 93.81 1063 TRP A C 1
ATOM 8241 O O . TRP A 1 1063 ? 11.796 -13.337 -15.326 1.00 93.81 1063 TRP A O 1
ATOM 8251 N N . SER A 1 1064 ? 13.932 -13.864 -15.811 1.00 92.56 1064 SER A N 1
ATOM 8252 C CA . SER A 1 1064 ? 14.240 -14.536 -14.543 1.00 92.56 1064 SER A CA 1
ATOM 8253 C C . SER A 1 1064 ? 14.126 -13.555 -13.375 1.00 92.56 1064 SER A C 1
ATOM 8255 O O . SER A 1 1064 ? 13.441 -13.844 -12.395 1.00 92.56 1064 SER A O 1
ATOM 8257 N N . ASP A 1 1065 ? 14.678 -12.352 -13.522 1.00 94.38 1065 ASP A N 1
ATOM 8258 C CA . ASP A 1 1065 ? 14.702 -11.323 -12.478 1.00 94.38 1065 ASP A CA 1
ATOM 8259 C C . ASP A 1 1065 ? 13.325 -10.707 -12.228 1.00 94.38 1065 ASP A C 1
ATOM 8261 O O . ASP A 1 1065 ? 12.895 -10.542 -11.083 1.00 94.38 1065 ASP A O 1
ATOM 8265 N N . VAL A 1 1066 ? 12.581 -10.431 -13.304 1.00 95.44 1066 VAL A N 1
ATOM 8266 C CA . VAL A 1 1066 ? 11.178 -9.991 -13.240 1.00 95.44 1066 VAL A CA 1
ATOM 8267 C C . VAL A 1 1066 ? 10.312 -11.032 -12.519 1.00 95.44 1066 VAL A C 1
ATOM 8269 O O . VAL A 1 1066 ? 9.481 -10.671 -11.678 1.00 95.44 1066 VAL A O 1
ATOM 8272 N N . ILE A 1 1067 ? 10.524 -12.324 -12.794 1.00 94.88 1067 ILE A N 1
ATOM 8273 C CA . ILE A 1 1067 ? 9.859 -13.422 -12.078 1.00 94.88 1067 ILE A CA 1
ATOM 8274 C C . ILE A 1 1067 ? 10.344 -13.489 -10.622 1.00 94.88 1067 ILE A C 1
ATOM 8276 O O . ILE A 1 1067 ? 9.513 -13.633 -9.726 1.00 94.88 1067 ILE A O 1
ATOM 8280 N N . GLY A 1 1068 ? 11.640 -13.313 -10.358 1.00 93.69 1068 GLY A N 1
ATOM 8281 C CA . GLY A 1 1068 ? 12.231 -13.264 -9.019 1.00 93.69 1068 GLY A CA 1
ATOM 8282 C C . GLY A 1 1068 ? 11.587 -12.194 -8.137 1.00 93.69 1068 GLY A C 1
ATOM 8283 O O . GLY A 1 1068 ? 11.073 -12.505 -7.060 1.00 93.69 1068 GLY A O 1
ATOM 8284 N N . LEU A 1 1069 ? 11.492 -10.953 -8.626 1.00 94.88 1069 LEU A N 1
ATOM 8285 C CA . LEU A 1 1069 ? 10.794 -9.857 -7.943 1.00 94.88 1069 LEU A CA 1
ATOM 8286 C C . LEU A 1 1069 ? 9.315 -10.179 -7.684 1.00 94.88 1069 LEU A C 1
ATOM 8288 O O . LEU A 1 1069 ? 8.812 -9.922 -6.587 1.00 94.88 1069 LEU A O 1
ATOM 8292 N N . ALA A 1 1070 ? 8.614 -10.766 -8.658 1.00 94.44 1070 ALA A N 1
ATOM 8293 C CA . ALA A 1 1070 ? 7.213 -11.154 -8.503 1.00 94.44 1070 ALA A CA 1
ATOM 8294 C C . ALA A 1 1070 ? 7.023 -12.278 -7.461 1.00 94.44 1070 ALA A C 1
ATOM 8296 O O . ALA A 1 1070 ? 6.093 -12.217 -6.652 1.00 94.44 1070 ALA A O 1
ATOM 8297 N N . VAL A 1 1071 ? 7.918 -13.271 -7.428 1.00 94.94 1071 VAL A N 1
ATOM 8298 C CA . VAL A 1 1071 ? 7.913 -14.381 -6.460 1.00 94.94 1071 VAL A CA 1
ATOM 8299 C C . VAL A 1 1071 ? 8.261 -13.895 -5.052 1.00 94.94 1071 VAL A C 1
ATOM 8301 O O . VAL A 1 1071 ? 7.575 -14.265 -4.096 1.00 94.94 1071 VAL A O 1
ATOM 8304 N N . ILE A 1 1072 ? 9.262 -13.023 -4.898 1.00 93.00 1072 ILE A N 1
ATOM 8305 C CA . ILE A 1 1072 ? 9.594 -12.394 -3.610 1.00 93.00 1072 ILE A CA 1
ATOM 8306 C C . ILE A 1 1072 ? 8.401 -11.565 -3.120 1.00 93.00 1072 ILE A C 1
ATOM 8308 O O . ILE A 1 1072 ? 7.925 -11.756 -2.002 1.00 93.00 1072 ILE A O 1
ATOM 8312 N N . SER A 1 1073 ? 7.840 -10.713 -3.978 1.00 93.00 1073 SER A N 1
ATOM 8313 C CA . SER A 1 1073 ? 6.662 -9.906 -3.654 1.00 93.00 1073 SER A CA 1
ATOM 8314 C C . SER A 1 1073 ? 5.464 -10.755 -3.200 1.00 93.00 1073 SER A C 1
ATOM 8316 O O . SER A 1 1073 ? 4.877 -10.480 -2.149 1.00 93.00 1073 SER A O 1
ATOM 8318 N N . GLY A 1 1074 ? 5.119 -11.811 -3.945 1.00 92.69 1074 GLY A N 1
ATOM 8319 C CA . GLY A 1 1074 ? 3.996 -12.697 -3.626 1.00 92.69 1074 GLY A CA 1
ATOM 8320 C C . GLY A 1 1074 ? 4.220 -13.544 -2.370 1.00 92.69 1074 GLY A C 1
ATOM 8321 O O . GLY A 1 1074 ? 3.310 -13.686 -1.551 1.00 92.69 1074 GLY A O 1
ATOM 8322 N N . SER A 1 1075 ? 5.432 -14.069 -2.175 1.00 93.44 1075 SER A N 1
ATOM 8323 C CA . SER A 1 1075 ? 5.772 -14.868 -0.992 1.00 93.44 1075 SER A CA 1
ATOM 8324 C C . SER A 1 1075 ? 5.743 -14.026 0.284 1.00 93.44 1075 SER A C 1
ATOM 8326 O O . SER A 1 1075 ? 5.063 -14.416 1.234 1.00 93.44 1075 SER A O 1
ATOM 8328 N N . PHE A 1 1076 ? 6.352 -12.834 0.301 1.00 92.94 1076 PHE A N 1
ATOM 8329 C CA . PHE A 1 1076 ? 6.265 -11.934 1.456 1.00 92.94 1076 PHE A CA 1
ATOM 8330 C C . PHE A 1 1076 ? 4.829 -11.484 1.752 1.00 92.94 1076 PHE A C 1
ATOM 8332 O O . PHE A 1 1076 ? 4.481 -11.350 2.923 1.00 92.94 1076 PHE A O 1
ATOM 8339 N N . LEU A 1 1077 ? 3.958 -11.339 0.746 1.00 91.44 1077 LEU A N 1
ATOM 8340 C CA . LEU A 1 1077 ? 2.539 -11.038 0.971 1.00 91.44 1077 LEU A CA 1
ATOM 8341 C C . LEU A 1 1077 ? 1.793 -12.193 1.670 1.00 91.44 1077 LEU A C 1
ATOM 8343 O O . LEU A 1 1077 ? 1.030 -11.963 2.612 1.00 91.44 1077 LEU A O 1
ATOM 8347 N N . ILE A 1 1078 ? 2.033 -13.440 1.249 1.00 91.81 1078 ILE A N 1
ATOM 8348 C CA . ILE A 1 1078 ? 1.446 -14.643 1.871 1.00 91.81 1078 ILE A CA 1
ATOM 8349 C C . ILE A 1 1078 ? 2.000 -14.845 3.288 1.00 91.81 1078 ILE A C 1
ATOM 8351 O O . ILE A 1 1078 ? 1.248 -15.169 4.213 1.00 91.81 1078 ILE A O 1
ATOM 8355 N N . ILE A 1 1079 ? 3.300 -14.618 3.483 1.00 91.12 1079 ILE A N 1
ATOM 8356 C CA . ILE A 1 1079 ? 3.956 -14.694 4.791 1.00 91.12 1079 ILE A CA 1
ATOM 8357 C C . ILE A 1 1079 ? 3.429 -13.585 5.715 1.00 91.12 1079 ILE A C 1
ATOM 8359 O O . ILE A 1 1079 ? 3.117 -13.872 6.866 1.00 91.12 1079 ILE A O 1
ATOM 8363 N N . ALA A 1 1080 ? 3.230 -12.356 5.227 1.00 89.19 1080 ALA A N 1
ATOM 8364 C CA . ALA A 1 1080 ? 2.623 -11.256 5.982 1.00 89.19 1080 ALA A CA 1
ATOM 8365 C C . ALA A 1 1080 ? 1.183 -11.562 6.420 1.00 89.19 1080 ALA A C 1
ATOM 8367 O O . ALA A 1 1080 ? 0.840 -11.361 7.589 1.00 89.19 1080 ALA A O 1
ATOM 8368 N N . TYR A 1 1081 ? 0.354 -12.111 5.523 1.00 90.44 1081 TYR A N 1
ATOM 8369 C CA . TYR A 1 1081 ? -0.983 -12.591 5.881 1.00 90.44 1081 TYR A CA 1
ATOM 8370 C C . TYR A 1 1081 ? -0.918 -13.684 6.956 1.00 90.44 1081 TYR A C 1
ATOM 8372 O O . TYR A 1 1081 ? -1.643 -13.627 7.949 1.00 90.44 1081 TYR A O 1
ATOM 8380 N N . SER A 1 1082 ? -0.027 -14.662 6.781 1.00 86.69 1082 SER A N 1
ATOM 8381 C CA . SER A 1 1082 ? 0.139 -15.782 7.711 1.00 86.69 1082 SER A CA 1
ATOM 8382 C C . SER A 1 1082 ? 0.610 -15.297 9.083 1.00 86.69 1082 SER A C 1
ATOM 8384 O O . SER A 1 1082 ? 0.032 -15.671 10.101 1.00 86.69 1082 SER A O 1
ATOM 8386 N N . ALA A 1 1083 ? 1.596 -14.398 9.119 1.00 84.38 1083 ALA A N 1
ATOM 8387 C CA . ALA A 1 1083 ? 2.088 -13.755 10.330 1.00 84.38 1083 ALA A CA 1
ATOM 8388 C C . ALA A 1 1083 ? 0.969 -12.987 11.040 1.00 84.38 1083 ALA A C 1
ATOM 8390 O O . ALA A 1 1083 ? 0.789 -13.176 12.240 1.00 84.38 1083 ALA A O 1
ATOM 8391 N N . MET A 1 1084 ? 0.152 -12.205 10.320 1.00 84.69 1084 MET A N 1
ATOM 8392 C CA . MET A 1 1084 ? -1.026 -11.568 10.915 1.00 84.69 1084 MET A CA 1
ATOM 8393 C C . MET A 1 1084 ? -1.990 -12.615 11.486 1.00 84.69 1084 MET A C 1
ATOM 8395 O O . MET A 1 1084 ? -2.430 -12.496 12.630 1.00 84.69 1084 MET A O 1
ATOM 8399 N N . HIS A 1 1085 ? -2.330 -13.636 10.698 1.00 83.19 1085 HIS A N 1
ATOM 8400 C CA . HIS A 1 1085 ? -3.304 -14.643 11.087 1.00 83.19 1085 HIS A CA 1
ATOM 8401 C C . HIS A 1 1085 ? -2.876 -15.368 12.367 1.00 83.19 1085 HIS A C 1
ATOM 8403 O O . HIS A 1 1085 ? -3.661 -15.424 13.311 1.00 83.19 1085 HIS A O 1
ATOM 8409 N N . PHE A 1 1086 ? -1.633 -15.852 12.437 1.00 78.06 1086 PHE A N 1
ATOM 8410 C CA . PHE A 1 1086 ? -1.113 -16.556 13.608 1.00 78.06 1086 PHE A CA 1
ATOM 8411 C C . PHE A 1 1086 ? -0.843 -15.615 14.792 1.00 78.06 1086 PHE A C 1
ATOM 8413 O O . PHE A 1 1086 ? -1.433 -15.829 15.849 1.00 78.06 1086 PHE A O 1
ATOM 8420 N N . LEU A 1 1087 ? -0.046 -14.548 14.627 1.00 67.31 1087 LEU A N 1
ATOM 8421 C CA . LEU A 1 1087 ? 0.389 -13.679 15.739 1.00 67.31 1087 LEU A CA 1
ATOM 8422 C C . LEU A 1 1087 ? -0.753 -12.895 16.398 1.00 67.31 1087 LEU A C 1
ATOM 8424 O O . LEU A 1 1087 ? -0.634 -12.520 17.564 1.00 67.31 1087 LEU A O 1
ATOM 8428 N N . LEU A 1 1088 ? -1.836 -12.600 15.666 1.00 62.62 1088 LEU A N 1
ATOM 8429 C CA . LEU A 1 1088 ? -2.986 -11.871 16.219 1.00 62.62 1088 LEU A CA 1
ATOM 8430 C C . LEU A 1 1088 ? -4.148 -12.791 16.609 1.00 62.62 1088 LEU A C 1
ATOM 8432 O O . LEU A 1 1088 ? -4.927 -12.421 17.487 1.00 62.62 1088 LEU A O 1
ATOM 8436 N N . SER A 1 1089 ? -4.245 -14.004 16.049 1.00 52.72 1089 SER A N 1
ATOM 8437 C CA . SER A 1 1089 ? -5.153 -15.024 16.598 1.00 52.72 1089 SER A CA 1
ATOM 8438 C C . SER A 1 1089 ? -4.617 -15.630 17.899 1.00 52.72 1089 SER A C 1
ATOM 8440 O O . SER A 1 1089 ? -5.417 -16.006 18.751 1.00 52.72 1089 SER A O 1
ATOM 8442 N N . SER A 1 1090 ? -3.293 -15.677 18.105 1.00 43.62 1090 SER A N 1
ATOM 8443 C CA . SER A 1 1090 ? -2.675 -16.094 19.377 1.00 43.62 1090 SER A CA 1
ATOM 8444 C C . SER A 1 1090 ? -2.722 -15.022 20.479 1.00 43.62 1090 SER A C 1
ATOM 8446 O O . SER A 1 1090 ? -2.400 -15.298 21.631 1.00 43.62 1090 SER A O 1
ATOM 8448 N N . THR A 1 1091 ? -3.158 -13.795 20.167 1.00 43.16 1091 THR A N 1
ATOM 8449 C CA . THR A 1 1091 ? -3.604 -12.841 21.201 1.00 43.16 1091 THR A CA 1
ATOM 8450 C C . THR A 1 1091 ? -5.049 -13.076 21.646 1.00 43.16 1091 THR A C 1
ATOM 8452 O O . THR A 1 1091 ? -5.389 -12.686 22.755 1.00 43.16 1091 THR A O 1
ATOM 8455 N N . THR A 1 1092 ? -5.887 -13.740 20.837 1.00 37.59 1092 THR A N 1
ATOM 8456 C CA . THR A 1 1092 ? -7.266 -14.125 21.215 1.00 37.59 1092 THR A CA 1
ATOM 8457 C C . THR A 1 1092 ? -7.328 -15.521 21.845 1.00 37.59 1092 THR A C 1
ATOM 8459 O O . THR A 1 1092 ? -8.117 -15.764 22.751 1.00 37.59 1092 THR A O 1
ATOM 8462 N N . ILE A 1 1093 ? -6.469 -16.437 21.394 1.00 33.94 1093 ILE A N 1
ATOM 8463 C CA . ILE A 1 1093 ? -6.189 -17.730 22.028 1.00 33.94 1093 ILE A CA 1
ATOM 8464 C C . ILE A 1 1093 ? -4.830 -17.569 22.694 1.00 33.94 1093 ILE A C 1
ATOM 8466 O O . ILE A 1 1093 ? -3.825 -17.680 22.001 1.00 33.94 1093 ILE A O 1
ATOM 8470 N N . GLY A 1 1094 ? -4.802 -17.248 23.991 1.00 33.09 1094 GLY A N 1
ATOM 8471 C CA . GLY A 1 1094 ? -3.622 -16.759 24.716 1.00 33.09 1094 GLY A CA 1
ATOM 8472 C C . GLY A 1 1094 ? -2.447 -17.739 24.844 1.00 33.09 1094 GLY A C 1
ATOM 8473 O O . GLY A 1 1094 ? -2.087 -18.138 25.946 1.00 33.09 1094 GLY A O 1
ATOM 8474 N N . ILE A 1 1095 ? -1.830 -18.073 23.716 1.00 29.25 1095 ILE A N 1
ATOM 8475 C CA . ILE A 1 1095 ? -0.611 -18.853 23.575 1.00 29.25 1095 ILE A CA 1
ATOM 8476 C C . ILE A 1 1095 ? 0.515 -17.847 23.378 1.00 29.25 1095 ILE A C 1
ATOM 8478 O O . ILE A 1 1095 ? 0.695 -17.299 22.286 1.00 29.25 1095 ILE A O 1
ATOM 8482 N N . ASP A 1 1096 ? 1.307 -17.637 24.426 1.00 28.69 1096 ASP A N 1
ATOM 8483 C CA . ASP A 1 1096 ? 2.649 -17.109 24.224 1.00 28.69 1096 ASP A CA 1
ATOM 8484 C C . ASP A 1 1096 ? 3.421 -18.137 23.394 1.00 28.69 1096 ASP A C 1
ATOM 8486 O O . ASP A 1 1096 ? 3.481 -19.328 23.731 1.00 28.69 1096 ASP A O 1
ATOM 8490 N N . PHE A 1 1097 ? 3.971 -17.673 22.272 1.00 31.69 1097 PHE A N 1
ATOM 8491 C CA . PHE A 1 1097 ? 4.572 -18.507 21.226 1.00 31.69 1097 PHE A CA 1
ATOM 8492 C C . PHE A 1 1097 ? 5.785 -19.323 21.728 1.00 31.69 1097 PHE A C 1
ATOM 8494 O O . PHE A 1 1097 ? 6.177 -20.302 21.096 1.00 31.69 1097 PHE A O 1
ATOM 8501 N N . GLU A 1 1098 ? 6.317 -18.984 22.909 1.00 32.91 1098 GLU A N 1
ATOM 8502 C CA . GLU A 1 1098 ? 7.310 -19.770 23.653 1.00 32.91 1098 GLU A CA 1
ATOM 8503 C C . GLU A 1 1098 ? 6.817 -21.174 24.049 1.00 32.91 1098 GLU A C 1
ATOM 8505 O O . GLU A 1 1098 ? 7.610 -22.111 24.094 1.00 32.91 1098 GLU A O 1
ATOM 8510 N N . SER A 1 1099 ? 5.517 -21.361 24.305 1.00 28.92 1099 SER A N 1
ATOM 8511 C CA . SER A 1 1099 ? 4.979 -22.626 24.841 1.00 28.92 1099 SER A CA 1
ATOM 8512 C C . SER A 1 1099 ? 4.572 -23.650 23.769 1.00 28.92 1099 SER A C 1
ATOM 8514 O O . SER A 1 1099 ? 4.716 -24.860 23.967 1.00 28.92 1099 SER A O 1
ATOM 8516 N N . GLY A 1 1100 ? 4.087 -23.185 22.611 1.00 26.02 1100 GLY A N 1
ATOM 8517 C CA . GLY A 1 1100 ? 3.557 -24.049 21.547 1.00 26.02 1100 GLY A CA 1
ATOM 8518 C C . GLY A 1 1100 ? 4.635 -24.824 20.784 1.00 26.02 1100 GLY A C 1
ATOM 8519 O O . GLY A 1 1100 ? 4.472 -26.015 20.513 1.00 26.02 1100 GLY A O 1
ATOM 8520 N N . ILE A 1 1101 ? 5.768 -24.178 20.487 1.00 33.09 1101 ILE A N 1
ATOM 8521 C CA . ILE A 1 1101 ? 6.874 -24.809 19.746 1.00 33.09 1101 ILE A CA 1
ATOM 8522 C C . ILE A 1 1101 ? 7.590 -25.873 20.596 1.00 33.09 1101 ILE A C 1
ATOM 8524 O O . ILE A 1 1101 ? 8.018 -26.893 20.060 1.00 33.09 1101 ILE A O 1
ATOM 8528 N N . VAL A 1 1102 ? 7.646 -25.708 21.922 1.00 33.00 1102 VAL A N 1
ATOM 8529 C CA . VAL A 1 1102 ? 8.245 -26.705 22.829 1.00 33.00 1102 VAL A CA 1
ATOM 8530 C C . VAL A 1 1102 ? 7.444 -28.015 22.842 1.00 33.00 1102 VAL A C 1
ATOM 8532 O O . VAL A 1 1102 ? 8.036 -29.094 22.845 1.00 33.00 1102 VAL A O 1
ATOM 8535 N N . LYS A 1 1103 ? 6.104 -27.961 22.782 1.00 24.91 1103 LYS A N 1
ATOM 8536 C CA . LYS A 1 1103 ? 5.269 -29.178 22.793 1.00 24.91 1103 LYS A CA 1
ATOM 8537 C C . LYS A 1 1103 ? 5.306 -29.968 21.480 1.00 24.91 1103 LYS A C 1
ATOM 8539 O O . LYS A 1 1103 ? 5.318 -31.193 21.540 1.00 24.91 1103 LYS A O 1
ATOM 8544 N N . LEU A 1 1104 ? 5.394 -29.308 20.321 1.00 28.42 1104 LEU A N 1
ATOM 8545 C CA . LEU A 1 1104 ? 5.497 -29.992 19.018 1.00 28.42 1104 LEU A CA 1
ATOM 8546 C C . LEU A 1 1104 ? 6.840 -30.713 18.799 1.00 28.42 1104 LEU A C 1
ATOM 8548 O O . LEU A 1 1104 ? 6.900 -31.660 18.021 1.00 28.42 1104 LEU A O 1
ATOM 8552 N N . VAL A 1 1105 ? 7.899 -30.304 19.503 1.00 35.12 1105 VAL A N 1
ATOM 8553 C CA . VAL A 1 1105 ? 9.210 -30.981 19.477 1.00 35.12 1105 VAL A CA 1
ATOM 8554 C C . VAL A 1 1105 ? 9.264 -32.176 20.449 1.00 35.12 1105 VAL A C 1
ATOM 8556 O O . VAL A 1 1105 ? 10.069 -33.082 20.262 1.00 35.12 1105 VAL A O 1
ATOM 8559 N N . SER A 1 1106 ? 8.384 -32.230 21.456 1.00 27.33 1106 SER A N 1
ATOM 8560 C CA . SER A 1 1106 ? 8.440 -33.232 22.536 1.00 27.33 1106 SER A CA 1
ATOM 8561 C C . SER A 1 1106 ? 7.800 -34.594 22.196 1.00 27.33 1106 SER A C 1
ATOM 8563 O O . SER A 1 1106 ? 8.085 -35.594 22.848 1.00 27.33 1106 SER A O 1
ATOM 8565 N N . THR A 1 1107 ? 6.951 -34.685 21.164 1.00 27.89 1107 THR A N 1
ATOM 8566 C CA . THR A 1 1107 ? 6.137 -35.891 20.873 1.00 27.89 1107 THR A CA 1
ATOM 8567 C C . THR A 1 1107 ? 6.649 -36.775 19.724 1.00 27.89 1107 THR A C 1
ATOM 8569 O O . THR A 1 1107 ? 5.889 -37.551 19.145 1.00 27.89 1107 THR A O 1
ATOM 8572 N N . ARG A 1 1108 ? 7.951 -36.727 19.407 1.00 28.83 1108 ARG A N 1
ATOM 8573 C CA . ARG A 1 1108 ? 8.621 -37.692 18.507 1.00 28.83 1108 ARG A CA 1
ATOM 8574 C C . ARG A 1 1108 ? 9.953 -38.189 19.082 1.00 28.83 1108 ARG A C 1
ATOM 8576 O O . ARG A 1 1108 ? 11.016 -37.865 18.568 1.00 28.83 1108 ARG A O 1
ATOM 8583 N N . SER A 1 1109 ? 9.888 -39.009 20.135 1.00 28.66 1109 SER A N 1
ATOM 8584 C CA . SER A 1 1109 ? 11.067 -39.718 20.665 1.00 28.66 1109 SER A CA 1
ATOM 8585 C C . SER A 1 1109 ? 10.740 -41.085 21.296 1.00 28.66 1109 SER A C 1
ATOM 8587 O O . SER A 1 1109 ? 11.215 -41.400 22.382 1.00 28.66 1109 SER A O 1
ATOM 8589 N N . THR A 1 1110 ? 9.926 -41.908 20.618 1.00 30.48 1110 THR A N 1
ATOM 8590 C CA . THR A 1 1110 ? 9.675 -43.325 20.975 1.00 30.48 1110 THR A CA 1
ATOM 8591 C C . THR A 1 1110 ? 9.283 -44.175 19.750 1.00 30.48 1110 THR A C 1
ATOM 8593 O O . THR A 1 1110 ? 8.139 -44.592 19.602 1.00 30.48 1110 THR A O 1
ATOM 8596 N N . ALA A 1 1111 ? 10.239 -44.469 18.862 1.00 26.02 1111 ALA A N 1
ATOM 8597 C CA . ALA A 1 1111 ? 10.145 -45.589 17.914 1.00 26.02 1111 ALA A CA 1
ATOM 8598 C C . ALA A 1 1111 ? 11.554 -46.062 17.515 1.00 26.02 1111 ALA A C 1
ATOM 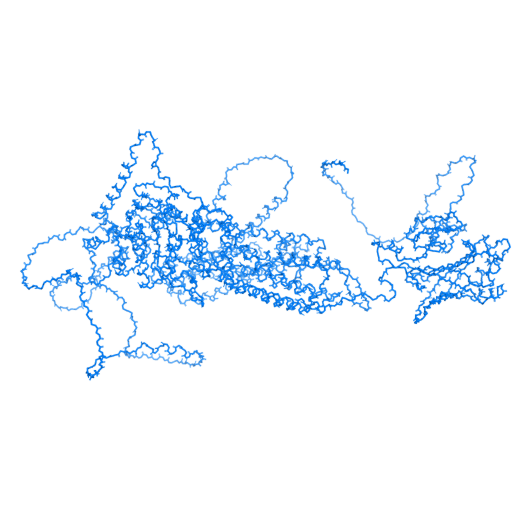8600 O O . ALA A 1 1111 ? 12.441 -45.239 17.291 1.00 26.02 1111 ALA A O 1
ATOM 8601 N N . SER A 1 1112 ? 11.768 -47.377 17.484 1.00 26.08 1112 SER A N 1
ATOM 8602 C CA . SER A 1 1112 ? 13.084 -48.019 17.374 1.00 26.08 1112 SER A CA 1
ATOM 8603 C C . SER A 1 1112 ? 13.517 -48.360 15.937 1.00 26.08 1112 SER A C 1
ATOM 8605 O O . SER A 1 1112 ? 12.742 -48.331 14.985 1.00 26.08 1112 SER A O 1
ATOM 8607 N N . LEU A 1 1113 ? 14.811 -48.662 15.807 1.00 29.80 1113 LEU A N 1
ATOM 8608 C CA . LEU A 1 1113 ? 15.584 -48.863 14.578 1.00 29.80 1113 LEU A CA 1
ATOM 8609 C C . LEU A 1 1113 ? 15.344 -50.232 13.899 1.00 29.80 1113 LEU A C 1
ATOM 8611 O O . LEU A 1 1113 ? 15.372 -51.253 14.582 1.00 29.80 1113 LEU A O 1
ATOM 8615 N N . SER A 1 1114 ? 15.248 -50.284 12.560 1.00 23.88 1114 SER A N 1
ATOM 8616 C CA . SER A 1 1114 ? 15.729 -51.422 11.736 1.00 23.88 1114 SER A CA 1
ATOM 8617 C C . SER A 1 1114 ? 15.914 -51.053 10.242 1.00 23.88 1114 SER A C 1
ATOM 8619 O O . SER A 1 1114 ? 15.500 -49.987 9.798 1.00 23.88 1114 SER A O 1
ATOM 8621 N N . THR A 1 1115 ? 16.660 -51.896 9.521 1.00 25.59 1115 THR A N 1
ATOM 8622 C CA . THR A 1 1115 ? 17.520 -51.675 8.328 1.00 25.59 1115 THR A CA 1
ATOM 8623 C C . THR A 1 1115 ? 16.850 -51.513 6.928 1.00 25.59 1115 THR A C 1
ATOM 8625 O O . THR A 1 1115 ? 15.653 -51.751 6.795 1.00 25.59 1115 THR A O 1
ATOM 8628 N N . PRO A 1 1116 ? 17.603 -51.096 5.867 1.00 37.09 1116 PRO A N 1
ATOM 8629 C CA . PRO A 1 1116 ? 17.083 -50.607 4.563 1.00 37.09 1116 PRO A CA 1
ATOM 8630 C C . PRO A 1 1116 ? 17.194 -51.652 3.406 1.00 37.09 1116 PRO A C 1
ATOM 8632 O O . PRO A 1 1116 ? 17.740 -52.727 3.670 1.00 37.09 1116 PRO A O 1
ATOM 8635 N N . PRO A 1 1117 ? 16.745 -51.397 2.136 1.00 32.84 1117 PRO A N 1
ATOM 8636 C CA . PRO A 1 1117 ? 17.566 -50.658 1.136 1.00 32.84 1117 PRO A CA 1
ATOM 8637 C C . PRO A 1 1117 ? 16.841 -49.951 -0.071 1.00 32.84 1117 PRO A C 1
ATOM 8639 O O . PRO A 1 1117 ? 15.630 -50.014 -0.247 1.00 32.84 1117 PRO A O 1
ATOM 8642 N N . THR A 1 1118 ? 17.657 -49.356 -0.969 1.00 25.72 1118 THR A N 1
ATOM 8643 C CA . THR A 1 1118 ? 17.449 -49.022 -2.420 1.00 25.72 1118 THR A CA 1
ATOM 8644 C C . THR A 1 1118 ? 16.739 -47.734 -2.930 1.00 25.72 1118 THR A C 1
ATOM 8646 O O . THR A 1 1118 ? 15.555 -47.705 -3.224 1.00 25.72 1118 THR A O 1
ATOM 8649 N N . ARG A 1 1119 ? 17.592 -46.728 -3.212 1.00 29.30 1119 ARG A N 1
ATOM 8650 C CA . ARG A 1 1119 ? 17.762 -45.873 -4.429 1.00 29.30 1119 ARG A CA 1
ATOM 8651 C C . ARG A 1 1119 ? 16.631 -45.033 -5.095 1.00 29.30 1119 ARG A C 1
ATOM 8653 O O . ARG A 1 1119 ? 15.829 -45.518 -5.883 1.00 29.30 1119 ARG A O 1
ATOM 8660 N N . SER A 1 1120 ? 16.934 -43.723 -5.080 1.00 29.11 1120 SER A N 1
ATOM 8661 C CA . SER A 1 1120 ? 16.879 -42.719 -6.175 1.00 29.11 1120 SER A CA 1
ATOM 8662 C C . SER A 1 1120 ? 15.669 -41.770 -6.246 1.00 29.11 1120 SER A C 1
ATOM 8664 O O . SER A 1 1120 ? 14.526 -42.196 -6.178 1.00 29.11 1120 SER A O 1
ATOM 8666 N N . GLY A 1 1121 ? 15.949 -40.460 -6.393 1.00 31.05 1121 GLY A N 1
ATOM 8667 C CA . GLY A 1 1121 ? 14.925 -39.436 -6.663 1.00 31.05 1121 GLY A CA 1
ATOM 8668 C C . GLY A 1 1121 ? 14.694 -38.329 -5.618 1.00 31.05 1121 GLY A C 1
ATOM 8669 O O . GLY A 1 1121 ? 13.624 -37.733 -5.642 1.00 31.05 1121 GLY A O 1
ATOM 8670 N N . SER A 1 1122 ? 15.627 -38.012 -4.704 1.00 31.64 1122 SER A N 1
ATOM 8671 C CA . SER A 1 1122 ? 15.530 -36.798 -3.853 1.00 31.64 1122 SER A CA 1
ATOM 8672 C C . SER A 1 1122 ? 16.858 -36.393 -3.194 1.00 31.64 1122 SER A C 1
ATOM 8674 O O . SER A 1 1122 ? 17.170 -36.841 -2.096 1.00 31.64 1122 SER A O 1
ATOM 8676 N N . ALA A 1 1123 ? 17.624 -35.507 -3.843 1.00 30.08 1123 ALA A N 1
ATOM 8677 C CA . ALA A 1 1123 ? 18.808 -34.865 -3.246 1.00 30.08 1123 ALA A CA 1
ATOM 8678 C C . ALA A 1 1123 ? 18.574 -33.374 -2.930 1.00 30.08 1123 ALA A C 1
ATOM 8680 O O . ALA A 1 1123 ? 18.941 -32.911 -1.853 1.00 30.08 1123 ALA A O 1
ATOM 8681 N N . ALA A 1 1124 ? 17.880 -32.640 -3.810 1.00 33.12 1124 ALA A N 1
ATOM 8682 C CA . ALA A 1 1124 ? 17.581 -31.215 -3.619 1.00 33.12 1124 ALA A CA 1
ATOM 8683 C C . ALA A 1 1124 ? 16.735 -30.935 -2.359 1.00 33.12 1124 ALA A C 1
ATOM 8685 O O . ALA A 1 1124 ? 17.007 -29.992 -1.622 1.00 33.12 1124 ALA A O 1
ATOM 8686 N N . PHE A 1 1125 ? 15.755 -31.795 -2.056 1.00 33.97 1125 PHE A N 1
ATOM 8687 C CA . PHE A 1 1125 ? 14.897 -31.644 -0.873 1.00 33.97 1125 PHE A CA 1
ATOM 8688 C C . PHE A 1 1125 ? 15.624 -32.000 0.439 1.00 33.97 1125 PHE A C 1
ATOM 8690 O O . PHE A 1 1125 ? 15.391 -31.381 1.475 1.00 33.97 1125 PHE A O 1
ATOM 8697 N N . ALA A 1 1126 ? 16.560 -32.956 0.392 1.00 29.19 1126 ALA A N 1
ATOM 8698 C CA . ALA A 1 1126 ? 17.390 -33.327 1.539 1.00 29.19 1126 ALA A CA 1
ATOM 8699 C C . ALA A 1 1126 ? 18.436 -32.246 1.866 1.00 29.19 1126 ALA A C 1
ATOM 8701 O O . ALA A 1 1126 ? 18.639 -31.937 3.039 1.00 29.19 1126 ALA A O 1
ATOM 8702 N N . LEU A 1 1127 ? 19.028 -31.612 0.845 1.00 33.94 1127 LEU A N 1
ATOM 8703 C CA . LEU A 1 1127 ? 19.922 -30.461 1.016 1.00 33.94 1127 LEU A CA 1
ATOM 8704 C C . LEU A 1 1127 ? 19.199 -29.228 1.578 1.00 33.94 1127 LEU A C 1
ATOM 8706 O O . LEU A 1 1127 ? 19.773 -28.499 2.383 1.00 33.94 1127 LEU A O 1
ATOM 8710 N N . PHE A 1 1128 ? 17.918 -29.033 1.249 1.00 34.69 1128 PHE A N 1
ATOM 8711 C CA . PHE A 1 1128 ? 17.088 -27.986 1.858 1.00 34.69 1128 PHE A CA 1
ATOM 8712 C C . PHE A 1 1128 ? 16.890 -28.207 3.371 1.00 34.69 1128 PHE A C 1
ATOM 8714 O O . PHE A 1 1128 ? 16.927 -27.265 4.167 1.00 34.69 1128 PHE A O 1
ATOM 8721 N N . ILE A 1 1129 ? 16.751 -29.468 3.796 1.00 35.12 1129 ILE A N 1
ATOM 8722 C CA . ILE A 1 1129 ? 16.643 -29.847 5.213 1.00 35.12 1129 ILE A CA 1
ATOM 8723 C C . ILE A 1 1129 ? 18.015 -29.799 5.911 1.00 35.12 1129 ILE A C 1
ATOM 8725 O O . ILE A 1 1129 ? 18.087 -29.352 7.055 1.00 35.12 1129 ILE A O 1
ATOM 8729 N N . SER A 1 1130 ? 19.121 -30.158 5.247 1.00 31.56 1130 SER A N 1
ATOM 8730 C CA . SER A 1 1130 ? 20.462 -30.029 5.841 1.00 31.56 1130 SER A CA 1
ATOM 8731 C C . SER A 1 1130 ? 20.929 -28.572 5.949 1.00 31.56 1130 SER A C 1
ATOM 8733 O O . SER A 1 1130 ? 21.568 -28.220 6.937 1.00 31.56 1130 SER A O 1
ATOM 8735 N N . ALA A 1 1131 ? 20.560 -27.703 5.001 1.00 33.16 1131 ALA A N 1
ATOM 8736 C CA . ALA A 1 1131 ? 20.758 -26.254 5.104 1.00 33.16 1131 ALA A CA 1
ATOM 8737 C C . ALA A 1 1131 ? 19.882 -25.637 6.210 1.00 33.16 1131 ALA A C 1
ATOM 8739 O O . ALA A 1 1131 ? 20.323 -24.751 6.938 1.00 33.16 1131 ALA A O 1
ATOM 8740 N N . SER A 1 1132 ? 18.675 -26.171 6.423 1.00 35.62 1132 SER A N 1
ATOM 8741 C CA . SER A 1 1132 ? 17.856 -25.830 7.596 1.00 35.62 1132 SER A CA 1
ATOM 8742 C C . SER A 1 1132 ? 18.491 -26.312 8.913 1.00 35.62 1132 SER A C 1
ATOM 8744 O O . SER A 1 1132 ? 18.286 -25.692 9.955 1.00 35.62 1132 SER A O 1
ATOM 8746 N N . LEU A 1 1133 ? 19.301 -27.379 8.885 1.00 32.69 1133 LEU A N 1
ATOM 8747 C CA . LEU A 1 1133 ? 20.044 -27.897 10.042 1.00 32.69 1133 LEU A CA 1
ATOM 8748 C C . LEU A 1 1133 ? 21.350 -27.135 10.331 1.00 32.69 1133 LEU A C 1
ATOM 8750 O O . LEU A 1 1133 ? 21.662 -26.906 11.498 1.00 32.69 1133 LEU A O 1
ATOM 8754 N N . SER A 1 1134 ? 22.073 -26.652 9.316 1.00 32.78 1134 SER A N 1
ATOM 8755 C CA . SER A 1 1134 ? 23.190 -25.715 9.523 1.00 32.78 1134 SER A CA 1
ATOM 8756 C C . SER A 1 1134 ? 22.690 -24.335 9.961 1.00 32.78 1134 SER A C 1
ATOM 8758 O O . SER A 1 1134 ? 23.270 -23.737 10.869 1.00 32.78 1134 SER A O 1
ATOM 8760 N N . ALA A 1 1135 ? 21.541 -23.889 9.440 1.00 34.97 1135 ALA A N 1
ATOM 8761 C CA . ALA A 1 1135 ? 20.792 -22.778 10.012 1.00 34.97 1135 ALA A CA 1
ATOM 8762 C C . ALA A 1 1135 ? 20.357 -23.074 11.455 1.00 34.97 1135 ALA A C 1
ATOM 8764 O O . ALA A 1 1135 ? 20.363 -22.156 12.259 1.00 34.97 1135 ALA A O 1
ATOM 8765 N N . PHE A 1 1136 ? 20.076 -24.324 11.845 1.00 34.62 1136 PHE A N 1
ATOM 8766 C CA . PHE A 1 1136 ? 19.831 -24.685 13.249 1.00 34.62 1136 PHE A CA 1
ATOM 8767 C C . PHE A 1 1136 ? 21.082 -24.586 14.129 1.00 34.62 1136 PHE A C 1
ATOM 8769 O O . PHE A 1 1136 ? 20.940 -24.205 15.283 1.00 34.62 1136 PHE A O 1
ATOM 8776 N N . SER A 1 1137 ? 22.290 -24.840 13.612 1.00 32.91 1137 SER A N 1
ATOM 8777 C CA . SER A 1 1137 ? 23.549 -24.557 14.326 1.00 32.91 1137 SER A CA 1
ATOM 8778 C C . SER A 1 1137 ? 23.854 -23.060 14.397 1.00 32.91 1137 SER A C 1
ATOM 8780 O O . SER A 1 1137 ? 24.300 -22.584 15.438 1.00 32.91 1137 SER A O 1
ATOM 8782 N N . PHE A 1 1138 ? 23.540 -22.284 13.356 1.00 34.22 1138 PHE A N 1
ATOM 8783 C CA . PHE A 1 1138 ? 23.622 -20.820 13.406 1.00 34.22 1138 PHE A CA 1
ATOM 8784 C C . PHE A 1 1138 ? 22.526 -20.215 14.298 1.00 34.22 1138 PHE A C 1
ATOM 8786 O O . PHE A 1 1138 ? 22.778 -19.232 14.977 1.00 34.22 1138 PHE A O 1
ATOM 8793 N N . ILE A 1 1139 ? 21.354 -20.853 14.396 1.00 38.66 1139 ILE A N 1
ATOM 8794 C CA . ILE A 1 1139 ? 20.287 -20.592 15.373 1.00 38.66 1139 ILE A CA 1
ATOM 8795 C C . ILE A 1 1139 ? 20.652 -21.158 16.747 1.00 38.66 1139 ILE A C 1
ATOM 8797 O O . ILE A 1 1139 ? 20.108 -20.678 17.724 1.00 38.66 1139 ILE A O 1
ATOM 8801 N N . PHE A 1 1140 ? 21.588 -22.101 16.887 1.00 34.53 1140 PHE A N 1
ATOM 8802 C CA . PHE A 1 1140 ? 22.121 -22.528 18.185 1.00 34.53 1140 PHE A CA 1
ATOM 8803 C C . PHE A 1 1140 ? 23.183 -21.542 18.674 1.00 34.53 1140 PHE A C 1
ATOM 8805 O O . PHE A 1 1140 ? 23.170 -21.172 19.841 1.00 34.53 1140 PHE A O 1
ATOM 8812 N N . LEU A 1 1141 ? 24.030 -21.026 17.777 1.00 33.66 1141 LEU A N 1
ATOM 8813 C CA . LEU A 1 1141 ? 24.965 -19.941 18.069 1.00 33.66 1141 LEU A CA 1
ATOM 8814 C C . LEU A 1 1141 ? 24.222 -18.622 18.317 1.00 33.66 1141 LEU A C 1
ATOM 8816 O O . LEU A 1 1141 ? 24.513 -17.941 19.294 1.00 33.66 1141 LEU A O 1
ATOM 8820 N N . LEU A 1 1142 ? 23.200 -18.305 17.514 1.00 35.84 1142 LEU A N 1
ATOM 8821 C CA . LEU A 1 1142 ? 22.266 -17.211 17.771 1.00 35.84 1142 LEU A CA 1
ATOM 8822 C C . LEU A 1 1142 ? 21.377 -17.502 18.974 1.00 35.84 1142 LEU A C 1
ATOM 8824 O O . LEU A 1 1142 ? 21.077 -16.542 19.646 1.00 35.84 1142 LEU A O 1
ATOM 8828 N N . LYS A 1 1143 ? 21.015 -18.741 19.341 1.00 35.97 1143 LYS A N 1
ATOM 8829 C CA . LYS A 1 1143 ? 20.327 -19.052 20.616 1.00 35.97 1143 LYS A CA 1
ATOM 8830 C C . LYS A 1 1143 ? 21.257 -18.999 21.808 1.00 35.97 1143 LYS A C 1
ATOM 8832 O O . LYS A 1 1143 ? 20.765 -18.772 22.898 1.00 35.97 1143 LYS A O 1
ATOM 8837 N N . TYR A 1 1144 ? 22.561 -19.183 21.644 1.00 37.19 1144 TYR A N 1
ATOM 8838 C CA . TYR A 1 1144 ? 23.533 -19.002 22.719 1.00 37.19 1144 TYR A CA 1
ATOM 8839 C C . TYR A 1 1144 ? 23.865 -17.516 22.879 1.00 37.19 1144 TYR A C 1
ATOM 8841 O O . TYR A 1 1144 ? 23.865 -16.994 23.988 1.00 37.19 1144 TYR A O 1
ATOM 8849 N N . CYS A 1 1145 ? 24.012 -16.797 21.763 1.00 31.70 1145 CYS A N 1
ATOM 8850 C CA . CYS A 1 1145 ? 24.099 -15.343 21.720 1.00 31.70 1145 CYS A CA 1
ATOM 8851 C C . CYS A 1 1145 ? 22.779 -14.687 22.158 1.00 31.70 1145 CYS A C 1
ATOM 8853 O O . CYS A 1 1145 ? 22.818 -13.668 22.824 1.00 31.70 1145 CYS A O 1
ATOM 8855 N N . GLN A 1 1146 ? 21.621 -15.298 21.903 1.00 35.97 1146 GLN A N 1
ATOM 8856 C CA . GLN A 1 1146 ? 20.299 -14.883 22.381 1.00 35.97 1146 GLN A CA 1
ATOM 8857 C C . GLN A 1 1146 ? 20.047 -15.379 23.805 1.00 35.97 1146 GLN A C 1
ATOM 8859 O O . GLN A 1 1146 ? 19.434 -14.648 24.548 1.00 35.97 1146 GLN A O 1
ATOM 8864 N N . LEU A 1 1147 ? 20.615 -16.484 24.298 1.00 35.88 1147 LEU A N 1
ATOM 8865 C CA . LEU A 1 1147 ? 20.663 -16.749 25.746 1.00 35.88 1147 LEU A CA 1
ATOM 8866 C C . LEU A 1 1147 ? 21.523 -15.693 26.448 1.00 35.88 1147 LEU A C 1
ATOM 8868 O O . LEU A 1 1147 ? 21.216 -15.298 27.566 1.00 35.88 1147 LEU A O 1
ATOM 8872 N N . TYR A 1 1148 ? 22.579 -15.209 25.793 1.00 35.62 1148 TYR A N 1
ATOM 8873 C CA . TYR A 1 1148 ? 23.453 -14.154 26.300 1.00 35.62 1148 TYR A CA 1
ATOM 8874 C C . TYR A 1 1148 ? 22.826 -12.752 26.162 1.00 35.62 1148 TYR A C 1
ATOM 8876 O O . TYR A 1 1148 ? 22.995 -11.923 27.050 1.00 35.62 1148 TYR A O 1
ATOM 8884 N N . LEU A 1 1149 ? 22.034 -12.491 25.114 1.00 34.38 1149 LEU A N 1
ATOM 8885 C CA . LEU A 1 1149 ? 21.274 -11.251 24.892 1.00 34.38 1149 LEU A CA 1
ATOM 8886 C C . LEU A 1 1149 ? 19.917 -11.247 25.627 1.00 34.38 1149 LEU A C 1
ATOM 8888 O O . LEU A 1 1149 ? 19.417 -10.186 25.971 1.00 34.38 1149 LEU A O 1
ATOM 8892 N N . THR A 1 1150 ? 19.365 -12.404 25.982 1.00 34.47 1150 THR A N 1
ATOM 8893 C CA . THR A 1 1150 ? 18.216 -12.552 26.890 1.00 34.47 1150 THR A CA 1
ATOM 8894 C C . THR A 1 1150 ? 18.690 -12.636 28.348 1.00 34.47 1150 THR A C 1
ATOM 8896 O O . THR A 1 1150 ? 17.998 -12.164 29.235 1.00 34.47 1150 THR A O 1
ATOM 8899 N N . LYS A 1 1151 ? 19.939 -13.038 28.636 1.00 34.09 1151 LYS A N 1
ATOM 8900 C CA . LYS A 1 1151 ? 20.609 -12.654 29.899 1.00 34.09 1151 LYS A CA 1
ATOM 8901 C C . LYS A 1 1151 ? 21.074 -11.194 29.915 1.00 34.09 1151 LYS A C 1
ATOM 8903 O O . LYS A 1 1151 ? 21.222 -10.602 30.983 1.00 34.09 1151 LYS A O 1
ATOM 8908 N N . ARG A 1 1152 ? 21.245 -10.560 28.751 1.00 37.56 1152 ARG A N 1
ATOM 8909 C CA . ARG A 1 1152 ? 21.303 -9.097 28.649 1.00 37.56 1152 ARG A CA 1
ATOM 8910 C C . ARG A 1 1152 ? 19.923 -8.500 28.920 1.00 37.56 1152 ARG A C 1
ATOM 8912 O O . ARG A 1 1152 ? 19.909 -7.456 29.550 1.00 37.56 1152 ARG A O 1
ATOM 8919 N N . GLN A 1 1153 ? 18.814 -9.181 28.595 1.00 32.97 1153 GLN A N 1
ATOM 8920 C CA . GLN A 1 1153 ? 17.488 -8.855 29.141 1.00 32.97 1153 GLN A CA 1
ATOM 8921 C C . GLN A 1 1153 ? 17.506 -8.955 30.672 1.00 32.97 1153 GLN A C 1
ATOM 8923 O O . GLN A 1 1153 ? 17.198 -7.961 31.292 1.00 32.97 1153 GLN A O 1
ATOM 8928 N N . THR A 1 1154 ? 18.031 -10.015 31.306 1.00 35.22 1154 THR A N 1
ATOM 8929 C CA . THR A 1 1154 ? 18.092 -10.066 32.790 1.00 35.22 1154 THR A CA 1
ATOM 8930 C C . THR A 1 1154 ? 19.067 -9.067 33.436 1.00 35.22 1154 THR A C 1
ATOM 8932 O O . THR A 1 1154 ? 18.881 -8.678 34.584 1.00 35.22 1154 THR A O 1
ATOM 8935 N N . ARG A 1 1155 ? 20.107 -8.592 32.731 1.00 40.00 1155 ARG A N 1
ATOM 8936 C CA . ARG A 1 1155 ? 20.894 -7.413 33.165 1.00 40.00 1155 ARG A CA 1
ATOM 8937 C C . ARG A 1 1155 ? 20.178 -6.094 32.874 1.00 40.00 1155 ARG A C 1
ATOM 8939 O O . ARG A 1 1155 ? 20.373 -5.142 33.625 1.00 40.00 1155 ARG A O 1
ATOM 8946 N N . HIS A 1 1156 ? 19.363 -6.032 31.824 1.00 38.19 1156 HIS A N 1
ATOM 8947 C CA . HIS A 1 1156 ? 18.403 -4.956 31.633 1.00 38.19 1156 HIS A CA 1
ATOM 8948 C C . HIS A 1 1156 ? 17.347 -4.993 32.727 1.00 38.19 1156 HIS A C 1
ATOM 8950 O O . HIS A 1 1156 ? 17.034 -3.913 33.170 1.00 38.19 1156 HIS A O 1
ATOM 8956 N N . ASP A 1 1157 ? 16.916 -6.146 33.242 1.00 31.42 1157 ASP A N 1
ATOM 8957 C CA . ASP A 1 1157 ? 16.019 -6.269 34.391 1.00 31.42 1157 ASP A CA 1
ATOM 8958 C C . ASP A 1 1157 ? 16.733 -5.844 35.673 1.00 31.42 1157 ASP A C 1
ATOM 8960 O O . ASP A 1 1157 ? 16.140 -5.147 36.467 1.00 31.42 1157 ASP A O 1
ATOM 8964 N N . VAL A 1 1158 ? 18.031 -6.108 35.865 1.00 37.59 1158 VAL A N 1
ATOM 8965 C CA . VAL A 1 1158 ? 18.779 -5.470 36.972 1.00 37.59 1158 VAL A CA 1
ATOM 8966 C C . VAL A 1 1158 ? 18.813 -3.942 36.820 1.00 37.59 1158 VAL A C 1
ATOM 8968 O O . VAL A 1 1158 ? 18.632 -3.221 37.796 1.00 37.59 1158 VAL A O 1
ATOM 8971 N N . PHE A 1 1159 ? 19.027 -3.420 35.609 1.00 35.34 1159 PHE A N 1
ATOM 8972 C CA . PHE A 1 1159 ? 19.098 -1.973 35.373 1.00 35.34 1159 PHE A CA 1
ATOM 8973 C C . PHE A 1 1159 ? 17.713 -1.297 35.371 1.00 35.34 1159 PHE A C 1
ATOM 8975 O O . PHE A 1 1159 ? 17.607 -0.149 35.794 1.00 35.34 1159 PHE A O 1
ATOM 8982 N N . PHE A 1 1160 ? 16.665 -2.007 34.938 1.00 34.31 1160 PHE A N 1
ATOM 8983 C CA . PHE A 1 1160 ? 15.258 -1.623 35.015 1.00 34.31 1160 PHE A CA 1
ATOM 8984 C C . PHE A 1 1160 ? 14.816 -1.724 36.458 1.00 34.31 1160 PHE A C 1
ATOM 8986 O O . PHE A 1 1160 ? 14.433 -0.707 36.975 1.00 34.31 1160 PHE A O 1
ATOM 8993 N N . THR A 1 1161 ? 14.960 -2.843 37.166 1.00 32.84 1161 THR A N 1
ATOM 8994 C CA . THR A 1 1161 ? 14.645 -2.938 38.599 1.00 32.84 1161 THR A CA 1
ATOM 8995 C C . THR A 1 1161 ? 15.398 -1.895 39.424 1.00 32.84 1161 THR A C 1
ATOM 8997 O O . THR A 1 1161 ? 14.819 -1.411 40.374 1.00 32.84 1161 THR A O 1
ATOM 9000 N N . ILE A 1 1162 ? 16.604 -1.435 39.063 1.00 35.88 1162 ILE A N 1
ATOM 9001 C CA . ILE A 1 1162 ? 17.207 -0.257 39.726 1.00 35.88 1162 ILE A CA 1
ATOM 9002 C C . ILE A 1 1162 ? 16.486 1.056 39.339 1.00 35.88 1162 ILE A C 1
ATOM 9004 O O . ILE A 1 1162 ? 16.111 1.820 40.219 1.00 35.88 1162 ILE A O 1
ATOM 9008 N N . MET A 1 1163 ? 16.228 1.318 38.050 1.00 30.45 1163 MET A N 1
ATOM 9009 C CA . MET A 1 1163 ? 15.516 2.533 37.588 1.00 30.45 1163 MET A CA 1
ATOM 9010 C C . MET A 1 1163 ? 14.013 2.580 37.920 1.00 30.45 1163 MET A C 1
ATOM 9012 O O . MET A 1 1163 ? 13.421 3.654 37.960 1.00 30.45 1163 MET A O 1
ATOM 9016 N N . TYR A 1 1164 ? 13.403 1.418 38.094 1.00 31.25 1164 TYR A N 1
ATOM 9017 C CA . TYR A 1 1164 ? 12.009 1.175 38.425 1.00 31.25 1164 TYR A CA 1
ATOM 9018 C C . TYR A 1 1164 ? 11.882 1.050 39.942 1.00 31.25 1164 TYR A C 1
ATOM 9020 O O . TYR A 1 1164 ? 10.884 1.506 40.455 1.00 31.25 1164 TYR A O 1
ATOM 9028 N N . SER A 1 1165 ? 12.915 0.613 40.684 1.00 31.25 1165 SER A N 1
ATOM 9029 C CA . SER A 1 1165 ? 13.006 0.794 42.146 1.00 31.25 1165 SER A CA 1
ATOM 9030 C C . SER A 1 1165 ? 13.103 2.265 42.539 1.00 31.25 1165 SER A C 1
ATOM 9032 O O . SER A 1 1165 ? 12.561 2.613 43.575 1.00 31.25 1165 SER A O 1
ATOM 9034 N N . ASP A 1 1166 ? 13.687 3.154 41.729 1.00 30.78 1166 ASP A N 1
ATOM 9035 C CA . ASP A 1 1166 ? 13.558 4.606 41.962 1.00 30.78 1166 ASP A CA 1
ATOM 9036 C C . ASP A 1 1166 ? 12.094 5.111 41.789 1.00 30.78 1166 ASP A C 1
ATOM 9038 O O . ASP A 1 1166 ? 11.788 6.244 42.161 1.00 30.78 1166 ASP A O 1
ATOM 9042 N N . LEU A 1 1167 ? 11.179 4.274 41.267 1.00 31.73 1167 LEU A N 1
ATOM 9043 C CA . LEU A 1 1167 ? 9.715 4.465 41.212 1.00 31.73 1167 LEU A CA 1
ATOM 9044 C C . LEU A 1 1167 ? 8.916 3.513 42.146 1.00 31.73 1167 LEU A C 1
ATOM 9046 O O . LEU A 1 1167 ? 7.790 3.838 42.506 1.00 31.73 1167 LEU A O 1
ATOM 9050 N N . GLU A 1 1168 ? 9.482 2.371 42.551 1.00 29.67 1168 GLU A N 1
ATOM 9051 C CA . GLU A 1 1168 ? 8.912 1.304 43.403 1.00 29.67 1168 GLU A CA 1
ATOM 9052 C C . GLU A 1 1168 ? 9.537 1.273 44.815 1.00 29.67 1168 GLU A C 1
ATOM 9054 O O . GLU A 1 1168 ? 9.354 0.309 45.561 1.00 29.67 1168 GLU A O 1
ATOM 9059 N N . CYS A 1 1169 ? 10.261 2.323 45.217 1.00 29.97 1169 CYS A N 1
ATOM 9060 C CA . CYS A 1 1169 ? 10.911 2.436 46.534 1.00 29.97 1169 CYS A CA 1
ATOM 9061 C C . CYS A 1 1169 ? 9.939 2.341 47.730 1.00 29.97 1169 CYS A C 1
ATOM 9063 O O . CYS A 1 1169 ? 10.394 2.232 48.866 1.00 29.97 1169 CYS A O 1
ATOM 9065 N N . ASP A 1 1170 ? 8.627 2.326 47.482 1.00 36.03 1170 ASP A N 1
ATOM 9066 C CA . ASP A 1 1170 ? 7.587 2.075 48.480 1.00 36.03 1170 ASP A CA 1
ATOM 9067 C C . ASP A 1 1170 ? 7.281 0.573 48.721 1.00 36.03 1170 ASP A C 1
ATOM 9069 O O . ASP A 1 1170 ? 6.584 0.273 49.688 1.00 36.03 1170 ASP A O 1
ATOM 9073 N N . TYR A 1 1171 ? 7.758 -0.382 47.892 1.00 39.94 1171 TYR A N 1
ATOM 9074 C CA . TYR A 1 1171 ? 7.238 -1.772 47.914 1.00 39.94 1171 TYR A CA 1
ATOM 9075 C C . TYR A 1 1171 ? 8.219 -2.966 47.862 1.00 39.94 1171 TYR A C 1
ATOM 9077 O O . TYR A 1 1171 ? 7.768 -4.090 48.097 1.00 39.94 1171 TYR A O 1
ATOM 9085 N N . ILE A 1 1172 ? 9.528 -2.805 47.614 1.00 41.91 1172 ILE A N 1
ATOM 9086 C CA . ILE A 1 1172 ? 10.481 -3.946 47.623 1.00 41.91 1172 ILE A CA 1
ATOM 9087 C C . ILE A 1 1172 ? 11.524 -3.824 48.740 1.00 41.91 1172 ILE A C 1
ATOM 9089 O O . ILE A 1 1172 ? 12.252 -2.842 48.852 1.00 41.91 1172 ILE A O 1
ATOM 9093 N N . ASN A 1 1173 ? 11.637 -4.882 49.548 1.00 49.28 1173 ASN A N 1
ATOM 9094 C CA . ASN A 1 1173 ? 12.574 -4.960 50.665 1.00 49.28 1173 ASN A CA 1
ATOM 9095 C C . ASN A 1 1173 ? 14.028 -5.120 50.143 1.00 49.28 1173 ASN A C 1
ATOM 9097 O O . ASN A 1 1173 ? 14.318 -6.119 49.473 1.00 49.28 1173 ASN A O 1
ATOM 9101 N N . PRO A 1 1174 ? 14.961 -4.183 50.426 1.00 47.44 1174 PRO A N 1
ATOM 9102 C CA . PRO A 1 1174 ? 16.267 -4.104 49.751 1.00 47.44 1174 PRO A CA 1
ATOM 9103 C C . PRO A 1 1174 ? 17.169 -5.336 49.944 1.00 47.44 1174 PRO A C 1
ATOM 9105 O O . PRO A 1 1174 ? 18.056 -5.592 49.127 1.00 47.44 1174 PRO A O 1
ATOM 9108 N N . ILE A 1 1175 ? 16.924 -6.134 50.987 1.00 52.62 1175 ILE A N 1
ATOM 9109 C CA . ILE A 1 1175 ? 17.648 -7.383 51.258 1.00 52.62 1175 ILE A CA 1
ATOM 9110 C C . ILE A 1 1175 ? 17.351 -8.450 50.186 1.00 52.62 1175 ILE A C 1
ATOM 9112 O O . ILE A 1 1175 ? 18.270 -9.146 49.749 1.00 52.62 1175 ILE A O 1
ATOM 9116 N N . ASP A 1 1176 ? 16.106 -8.559 49.703 1.00 52.22 1176 ASP A N 1
ATOM 9117 C CA . ASP A 1 1176 ? 15.743 -9.571 48.696 1.00 52.22 1176 ASP A CA 1
ATOM 9118 C C . ASP A 1 1176 ? 16.357 -9.252 47.323 1.00 52.22 1176 ASP A C 1
ATOM 9120 O O . ASP A 1 1176 ? 16.867 -10.137 46.631 1.00 52.22 1176 ASP A O 1
ATOM 9124 N N . LEU A 1 1177 ? 16.423 -7.963 46.967 1.00 51.88 1177 LEU A N 1
ATOM 9125 C CA . LEU A 1 1177 ? 17.116 -7.501 45.763 1.00 51.88 1177 LEU A CA 1
ATOM 9126 C C . LEU A 1 1177 ? 18.619 -7.833 45.814 1.00 51.88 1177 LEU A C 1
ATOM 9128 O O . LEU A 1 1177 ? 19.181 -8.314 44.826 1.00 51.88 1177 LEU A O 1
ATOM 9132 N N . CYS A 1 1178 ? 19.263 -7.641 46.971 1.00 54.09 1178 CYS A N 1
ATOM 9133 C CA . CYS A 1 1178 ? 20.682 -7.953 47.150 1.00 54.09 1178 CYS A CA 1
ATOM 9134 C C . CYS A 1 1178 ? 20.964 -9.465 47.071 1.00 54.09 1178 CYS A C 1
ATOM 9136 O O . CYS A 1 1178 ? 21.913 -9.889 46.406 1.00 54.09 1178 CYS A O 1
ATOM 9138 N N . ASN A 1 1179 ? 20.100 -10.296 47.666 1.00 57.00 1179 ASN A N 1
ATOM 9139 C CA . ASN A 1 1179 ? 20.201 -11.757 47.587 1.00 57.00 1179 ASN A CA 1
ATOM 9140 C C . ASN A 1 1179 ? 20.064 -12.273 46.145 1.00 57.00 1179 ASN A C 1
ATOM 9142 O O . ASN A 1 1179 ? 20.868 -13.102 45.708 1.00 57.00 1179 ASN A O 1
ATOM 9146 N N . ARG A 1 1180 ? 19.112 -11.734 45.368 1.00 54.25 1180 ARG A N 1
ATOM 9147 C CA . ARG A 1 1180 ? 18.975 -12.056 43.936 1.00 54.25 1180 ARG A CA 1
ATOM 9148 C C . ARG A 1 1180 ? 20.208 -11.638 43.135 1.00 54.25 1180 ARG A C 1
ATOM 9150 O O . ARG A 1 1180 ? 20.658 -12.401 42.285 1.00 54.25 1180 ARG A O 1
ATOM 9157 N N . LEU A 1 1181 ? 20.780 -10.463 43.405 1.00 52.94 1181 LEU A N 1
ATOM 9158 C CA . LEU A 1 1181 ? 21.976 -9.965 42.713 1.00 52.94 1181 LEU A CA 1
ATOM 9159 C C . LEU A 1 1181 ? 23.225 -10.812 42.989 1.00 52.94 1181 LEU A C 1
ATOM 9161 O O . LEU A 1 1181 ? 23.941 -11.166 42.048 1.00 52.94 1181 LEU A O 1
ATOM 9165 N N . ASN A 1 1182 ? 23.466 -11.181 44.249 1.00 57.16 1182 ASN A N 1
ATOM 9166 C CA . ASN A 1 1182 ? 24.642 -11.959 44.647 1.00 57.16 1182 ASN A CA 1
ATOM 9167 C C . ASN A 1 1182 ? 24.690 -13.346 43.967 1.00 57.16 1182 ASN A C 1
ATOM 9169 O O . ASN A 1 1182 ? 25.770 -13.810 43.593 1.00 57.16 1182 ASN A O 1
ATOM 9173 N N . ALA A 1 1183 ? 23.534 -13.957 43.678 1.00 54.94 1183 ALA A N 1
ATOM 9174 C CA . ALA A 1 1183 ? 23.445 -15.213 42.926 1.00 54.94 1183 ALA A CA 1
ATOM 9175 C C . ALA A 1 1183 ? 23.969 -15.122 41.471 1.00 54.94 1183 ALA A C 1
ATOM 9177 O O . ALA A 1 1183 ? 24.416 -16.127 40.914 1.00 54.94 1183 ALA A O 1
ATOM 9178 N N . TYR A 1 1184 ? 23.964 -13.935 40.850 1.00 51.88 1184 TYR A N 1
ATOM 9179 C CA . TYR A 1 1184 ? 24.418 -13.733 39.464 1.00 51.88 1184 TYR A CA 1
ATOM 9180 C C . TYR A 1 1184 ? 25.893 -13.328 39.323 1.00 51.88 1184 TYR A C 1
ATOM 9182 O O . TYR A 1 1184 ? 26.423 -13.357 38.209 1.00 51.88 1184 TYR A O 1
ATOM 9190 N N . ILE A 1 1185 ? 26.583 -13.005 40.422 1.00 54.44 1185 ILE A N 1
ATOM 9191 C CA . ILE A 1 1185 ? 27.999 -12.593 40.405 1.00 54.44 1185 ILE A CA 1
ATOM 9192 C C . ILE A 1 1185 ? 28.939 -13.803 40.241 1.00 54.44 1185 ILE A C 1
ATOM 9194 O O . ILE A 1 1185 ? 29.922 -13.734 39.501 1.00 54.44 1185 ILE A O 1
ATOM 9198 N N . ILE A 1 1186 ? 28.610 -14.940 40.862 1.00 52.75 1186 ILE A N 1
ATOM 9199 C CA . ILE A 1 1186 ? 29.404 -16.182 40.797 1.00 52.75 1186 ILE A CA 1
ATOM 9200 C C . ILE A 1 1186 ? 29.441 -16.792 39.369 1.00 52.75 1186 ILE A C 1
ATOM 9202 O O . ILE A 1 1186 ? 30.534 -17.140 38.907 1.00 52.75 1186 ILE A O 1
ATOM 9206 N N . PRO A 1 1187 ? 28.323 -16.869 38.609 1.00 56.12 1187 PRO A N 1
ATOM 9207 C CA . PRO A 1 1187 ? 28.320 -17.348 37.222 1.00 56.12 1187 PRO A CA 1
ATOM 9208 C C . PRO A 1 1187 ? 29.287 -16.637 36.261 1.00 56.12 1187 PRO A C 1
ATOM 9210 O O . PRO A 1 1187 ? 29.842 -17.289 35.378 1.00 56.12 1187 PRO A O 1
ATOM 9213 N N . GLU A 1 1188 ? 29.509 -15.324 36.397 1.00 59.94 1188 GLU A N 1
ATOM 9214 C CA . GLU A 1 1188 ? 30.388 -14.574 35.481 1.00 59.94 1188 GLU A CA 1
ATOM 9215 C C . GLU A 1 1188 ? 31.860 -14.992 35.646 1.00 59.94 1188 GLU A C 1
ATOM 9217 O O . GLU A 1 1188 ? 32.560 -15.220 34.656 1.00 59.94 1188 GLU A O 1
ATOM 9222 N N . ALA A 1 1189 ? 32.318 -15.187 36.887 1.00 65.50 1189 ALA A N 1
ATOM 9223 C CA . ALA A 1 1189 ? 33.669 -15.670 37.166 1.00 65.50 1189 ALA A CA 1
ATOM 9224 C C . ALA A 1 1189 ? 33.897 -17.098 36.634 1.00 65.50 1189 ALA A C 1
ATOM 9226 O O . ALA A 1 1189 ? 34.935 -17.368 36.025 1.00 65.50 1189 ALA A O 1
ATOM 9227 N N . ALA A 1 1190 ? 32.906 -17.985 36.794 1.00 63.41 1190 ALA A N 1
ATOM 9228 C CA . ALA A 1 1190 ? 32.961 -19.354 36.281 1.00 63.41 1190 ALA A CA 1
ATOM 9229 C C . ALA A 1 1190 ? 33.091 -19.401 34.744 1.00 63.41 1190 ALA A C 1
ATOM 9231 O O . ALA A 1 1190 ? 33.897 -20.167 34.216 1.00 63.41 1190 ALA A O 1
ATOM 9232 N N . VAL A 1 1191 ? 32.366 -18.537 34.021 1.00 62.03 1191 VAL A N 1
ATOM 9233 C CA . VAL A 1 1191 ? 32.448 -18.441 32.551 1.00 62.03 1191 VAL A CA 1
ATOM 9234 C C . VAL A 1 1191 ? 33.829 -17.964 32.085 1.00 62.03 1191 VAL A C 1
ATOM 9236 O O . VAL A 1 1191 ? 34.389 -18.544 31.154 1.00 62.03 1191 VAL A O 1
ATOM 9239 N N . HIS A 1 1192 ? 34.425 -16.958 32.735 1.00 67.31 1192 HIS A N 1
ATOM 9240 C CA . HIS A 1 1192 ? 35.773 -16.494 32.372 1.00 67.31 1192 HIS A CA 1
ATOM 9241 C C . HIS A 1 1192 ? 36.866 -17.535 32.667 1.00 67.31 1192 HIS A C 1
ATOM 9243 O O . HIS A 1 1192 ? 37.796 -17.681 31.869 1.00 67.31 1192 HIS A O 1
ATOM 9249 N N . ALA A 1 1193 ? 36.748 -18.284 33.770 1.00 68.75 1193 ALA A N 1
ATOM 9250 C CA . ALA A 1 1193 ? 37.652 -19.392 34.079 1.00 68.75 1193 ALA A CA 1
ATOM 9251 C C . ALA A 1 1193 ? 37.549 -20.518 33.031 1.00 68.75 1193 ALA A C 1
ATOM 9253 O O . ALA A 1 1193 ? 38.570 -20.976 32.518 1.00 68.75 1193 ALA A O 1
ATOM 9254 N N . PHE A 1 1194 ? 36.326 -20.897 32.643 1.00 67.56 1194 PHE A N 1
ATOM 9255 C CA . PHE A 1 1194 ? 36.070 -21.908 31.612 1.00 67.56 1194 PHE A CA 1
ATOM 9256 C C . PHE A 1 1194 ? 36.596 -21.496 30.225 1.00 67.56 1194 PHE A C 1
ATOM 9258 O O . PHE A 1 1194 ? 37.217 -22.302 29.534 1.00 67.56 1194 PHE A O 1
ATOM 9265 N N . LEU A 1 1195 ? 36.431 -20.227 29.832 1.00 60.69 1195 LEU A N 1
ATOM 9266 C CA . LEU A 1 1195 ? 36.989 -19.704 28.578 1.00 60.69 1195 LEU A CA 1
ATOM 9267 C C . LEU A 1 1195 ? 38.524 -19.702 28.573 1.00 60.69 1195 LEU A C 1
ATOM 9269 O O . LEU A 1 1195 ? 39.130 -20.104 27.586 1.00 60.69 1195 LEU A O 1
ATOM 9273 N N . THR A 1 1196 ? 39.169 -19.303 29.673 1.00 71.38 1196 THR A N 1
ATOM 9274 C CA . THR A 1 1196 ? 40.640 -19.361 29.784 1.00 71.38 1196 THR A CA 1
ATOM 9275 C C . THR A 1 1196 ? 41.152 -20.806 29.741 1.00 71.38 1196 THR A C 1
ATOM 9277 O O . THR A 1 1196 ? 42.167 -21.066 29.102 1.00 71.38 1196 THR A O 1
ATOM 9280 N N . PHE A 1 1197 ? 40.423 -21.763 30.322 1.00 66.44 1197 PHE A N 1
ATOM 9281 C CA . PHE A 1 1197 ? 40.725 -23.194 30.201 1.00 66.44 1197 PHE A CA 1
ATOM 9282 C C . PHE A 1 1197 ? 40.600 -23.702 28.750 1.00 66.44 1197 PHE A C 1
ATOM 9284 O O . PHE A 1 1197 ? 41.495 -24.388 28.259 1.00 66.44 1197 PHE A O 1
ATOM 9291 N N . LEU A 1 1198 ? 39.558 -23.293 28.016 1.00 57.19 1198 LEU A N 1
ATOM 9292 C CA . LEU A 1 1198 ? 39.417 -23.599 26.585 1.00 57.19 1198 LEU A CA 1
ATOM 9293 C C . LEU A 1 1198 ? 40.521 -22.963 25.722 1.00 57.19 1198 LEU A C 1
ATOM 9295 O O . LEU A 1 1198 ? 40.991 -23.595 24.777 1.00 57.19 1198 LEU A O 1
ATOM 9299 N N . PHE A 1 1199 ? 40.965 -21.740 26.027 1.00 71.75 1199 PHE A N 1
ATOM 9300 C CA . PHE A 1 1199 ? 42.074 -21.101 25.302 1.00 71.75 1199 PHE A CA 1
ATOM 9301 C C . PHE A 1 1199 ? 43.428 -21.756 25.601 1.00 71.75 1199 PHE A C 1
ATOM 9303 O O . PHE A 1 1199 ? 44.273 -21.811 24.709 1.00 71.75 1199 PHE A O 1
ATOM 9310 N N . LEU A 1 1200 ? 43.612 -22.297 26.812 1.00 70.88 1200 LEU A N 1
ATOM 9311 C CA . LEU A 1 1200 ? 44.783 -23.094 27.184 1.00 70.88 1200 LEU A CA 1
ATOM 9312 C C . LEU A 1 1200 ? 44.843 -24.402 26.380 1.00 70.88 1200 LEU A C 1
ATOM 9314 O O . LEU A 1 1200 ? 45.877 -24.711 25.798 1.00 70.88 1200 LEU A O 1
ATOM 9318 N N . ILE A 1 1201 ? 43.727 -25.139 26.310 1.00 60.47 1201 ILE A N 1
ATOM 9319 C CA . ILE A 1 1201 ? 43.636 -26.421 25.588 1.00 60.47 1201 IL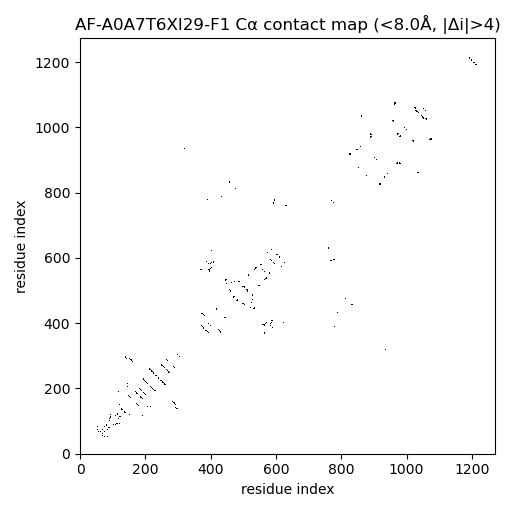E A CA 1
ATOM 9320 C C . ILE A 1 1201 ? 43.885 -26.247 24.086 1.00 60.47 1201 ILE A C 1
ATOM 9322 O O . ILE A 1 1201 ? 44.598 -27.047 23.489 1.00 60.47 1201 ILE A O 1
ATOM 9326 N N . ASN A 1 1202 ? 43.326 -25.199 23.478 1.00 53.97 1202 ASN A N 1
ATOM 9327 C CA . ASN A 1 1202 ? 43.428 -24.969 22.034 1.00 53.97 1202 ASN A CA 1
ATOM 9328 C C . ASN A 1 1202 ? 44.671 -24.150 21.616 1.00 53.97 1202 ASN A C 1
ATOM 9330 O O . ASN A 1 1202 ? 44.778 -23.746 20.463 1.00 53.97 1202 ASN A O 1
ATOM 9334 N N . GLY A 1 1203 ? 45.609 -23.874 22.533 1.00 64.00 1203 GLY A N 1
ATOM 9335 C CA . GLY A 1 1203 ? 46.884 -23.216 22.214 1.00 64.00 1203 GLY A CA 1
ATOM 9336 C C . GLY A 1 1203 ? 46.792 -21.734 21.813 1.00 64.00 1203 GLY A C 1
ATOM 9337 O O . GLY A 1 1203 ? 47.738 -21.193 21.239 1.00 64.00 1203 GLY A O 1
ATOM 9338 N N . TYR A 1 1204 ? 45.688 -21.042 22.114 1.00 71.25 1204 TYR A N 1
ATOM 9339 C CA . TYR A 1 1204 ? 45.487 -19.632 21.750 1.00 71.25 1204 TYR A CA 1
ATOM 9340 C C . TYR A 1 1204 ? 46.164 -18.678 22.749 1.00 71.25 1204 TYR A C 1
ATOM 9342 O O . TYR A 1 1204 ? 45.507 -17.918 23.465 1.00 71.25 1204 TYR A O 1
ATOM 9350 N N . TRP A 1 1205 ? 47.500 -18.696 22.784 1.00 72.00 1205 TRP A N 1
ATOM 9351 C CA . TRP A 1 1205 ? 48.329 -17.986 23.771 1.00 72.00 1205 TRP A CA 1
ATOM 9352 C C . TRP A 1 1205 ? 48.034 -16.483 23.907 1.00 72.00 1205 TRP A C 1
ATOM 9354 O O . TRP A 1 1205 ? 48.061 -15.960 25.019 1.00 72.00 1205 TRP A O 1
ATOM 9364 N N . LEU A 1 1206 ? 47.700 -15.784 22.815 1.00 65.38 1206 LEU A N 1
ATOM 9365 C CA . LEU A 1 1206 ? 47.361 -14.354 22.863 1.00 65.38 1206 LEU A CA 1
ATOM 9366 C C . LEU A 1 1206 ? 45.999 -14.101 23.540 1.00 65.38 1206 LEU A C 1
ATOM 9368 O O . LEU A 1 1206 ? 45.878 -13.214 24.384 1.00 65.38 1206 LEU A O 1
ATOM 9372 N N . ALA A 1 1207 ? 44.983 -14.906 23.214 1.00 65.44 1207 ALA A N 1
ATOM 9373 C CA . ALA A 1 1207 ? 43.659 -14.816 23.832 1.00 65.44 1207 ALA A CA 1
ATOM 9374 C C . ALA A 1 1207 ? 43.704 -15.225 25.315 1.00 65.44 1207 ALA A C 1
ATOM 9376 O O . ALA A 1 1207 ? 43.064 -14.588 26.153 1.00 65.44 1207 ALA A O 1
ATOM 9377 N N . LEU A 1 1208 ? 44.523 -16.230 25.649 1.00 72.38 1208 LEU A N 1
ATOM 9378 C CA . LEU A 1 1208 ? 44.854 -16.602 27.024 1.00 72.38 1208 LEU A CA 1
ATOM 9379 C C . LEU A 1 1208 ? 45.481 -15.417 27.780 1.00 72.38 1208 LEU A C 1
ATOM 9381 O O . LEU A 1 1208 ? 44.971 -15.027 28.827 1.00 72.38 1208 LEU A O 1
ATOM 9385 N N . ALA A 1 1209 ? 46.540 -14.807 27.234 1.00 74.31 1209 ALA A N 1
ATOM 9386 C CA . ALA A 1 1209 ? 47.258 -13.697 27.863 1.00 74.31 1209 ALA A CA 1
ATOM 9387 C C . ALA A 1 1209 ? 46.378 -12.455 28.095 1.00 74.31 1209 ALA A C 1
ATOM 9389 O O . ALA A 1 1209 ? 46.557 -11.755 29.089 1.00 74.31 1209 ALA A O 1
ATOM 9390 N N . LEU A 1 1210 ? 45.401 -12.199 27.218 1.00 71.62 1210 LEU A N 1
ATOM 9391 C CA . LEU A 1 1210 ? 44.441 -11.100 27.364 1.00 71.62 1210 LEU A CA 1
ATOM 9392 C C . LEU A 1 1210 ? 43.290 -11.407 28.342 1.00 71.62 1210 LEU A C 1
ATOM 9394 O O . LEU A 1 1210 ? 42.761 -10.482 28.957 1.00 71.62 1210 LEU A O 1
ATOM 9398 N N . ASN A 1 1211 ? 42.888 -12.673 28.509 1.00 72.00 1211 ASN A N 1
ATOM 9399 C CA . ASN A 1 1211 ? 41.804 -13.070 29.424 1.00 72.00 1211 ASN A CA 1
ATOM 9400 C C . ASN A 1 1211 ? 42.310 -13.358 30.856 1.00 72.00 1211 ASN A C 1
ATOM 9402 O O . ASN A 1 1211 ? 41.574 -13.176 31.829 1.00 72.00 1211 ASN A O 1
ATOM 9406 N N . LEU A 1 1212 ? 43.585 -13.739 31.010 1.00 73.75 1212 LEU A N 1
ATOM 9407 C CA . LEU A 1 1212 ? 44.212 -14.055 32.299 1.00 73.75 1212 LEU A CA 1
ATOM 9408 C C . LEU A 1 1212 ? 44.123 -12.908 33.338 1.00 73.75 1212 LEU A C 1
ATOM 9410 O O . LEU A 1 1212 ? 43.768 -13.202 34.481 1.00 73.75 1212 LEU A O 1
ATOM 9414 N N . PRO A 1 1213 ? 44.335 -11.615 33.000 1.00 74.25 1213 PRO A N 1
ATOM 9415 C CA . PRO A 1 1213 ? 44.157 -10.513 33.950 1.00 74.25 1213 PRO A CA 1
ATOM 9416 C C . PRO A 1 1213 ? 42.710 -10.360 34.435 1.00 74.25 1213 PRO A C 1
ATOM 9418 O O . PRO A 1 1213 ? 42.492 -10.016 35.595 1.00 74.25 1213 PRO A O 1
ATOM 9421 N N . LEU A 1 1214 ? 41.716 -10.648 33.582 1.00 69.06 1214 LEU A N 1
ATOM 9422 C CA . LEU A 1 1214 ? 40.297 -10.607 33.955 1.00 69.06 1214 LEU A CA 1
ATOM 9423 C C . LEU A 1 1214 ? 39.938 -11.744 34.920 1.00 69.06 1214 LEU A C 1
ATOM 9425 O O . LEU A 1 1214 ? 39.222 -11.522 35.898 1.00 69.06 1214 LEU A O 1
ATOM 9429 N N . VAL A 1 1215 ? 40.459 -12.951 34.672 1.00 75.19 1215 VAL A N 1
ATOM 9430 C CA . VAL A 1 1215 ? 40.303 -14.095 35.583 1.00 75.19 1215 VAL A CA 1
ATOM 9431 C C . VAL A 1 1215 ? 40.975 -13.810 36.923 1.00 75.19 1215 VAL A C 1
ATOM 9433 O O . VAL A 1 1215 ? 40.336 -13.992 37.955 1.00 75.19 1215 VAL A O 1
ATOM 9436 N N . LEU A 1 1216 ? 42.209 -13.296 36.929 1.00 74.81 1216 LEU A N 1
ATOM 9437 C CA . LEU A 1 1216 ? 42.921 -12.920 38.157 1.00 74.81 1216 LEU A CA 1
ATOM 9438 C C . LEU A 1 1216 ? 42.199 -11.809 38.933 1.00 74.81 1216 LEU A C 1
ATOM 9440 O O . LEU A 1 1216 ? 42.109 -11.884 40.155 1.00 74.81 1216 LEU A O 1
ATOM 9444 N N . PHE A 1 1217 ? 41.629 -10.813 38.248 1.00 73.25 1217 PHE A N 1
ATOM 9445 C CA . PHE A 1 1217 ? 40.827 -9.757 38.873 1.00 73.25 1217 PHE A CA 1
ATOM 9446 C C . PHE A 1 1217 ? 39.556 -10.311 39.537 1.00 73.25 1217 PHE A C 1
ATOM 9448 O O . PHE A 1 1217 ? 39.280 -10.009 40.699 1.00 73.25 1217 PHE A O 1
ATOM 9455 N N . ASN A 1 1218 ? 38.804 -11.165 38.835 1.00 68.94 1218 ASN A N 1
ATOM 9456 C CA . ASN A 1 1218 ? 37.598 -11.791 39.383 1.00 68.94 1218 ASN A CA 1
ATOM 9457 C C . ASN A 1 1218 ? 37.930 -12.772 40.524 1.00 68.94 1218 ASN A C 1
ATOM 9459 O O . ASN A 1 1218 ? 37.248 -12.768 41.547 1.00 68.94 1218 ASN A O 1
ATOM 9463 N N . ALA A 1 1219 ? 39.003 -13.559 40.396 1.00 71.00 1219 ALA A N 1
ATOM 9464 C CA . ALA A 1 1219 ? 39.485 -14.460 41.442 1.00 71.00 1219 ALA A CA 1
ATOM 9465 C C . ALA A 1 1219 ? 39.935 -13.692 42.694 1.00 71.00 1219 ALA A C 1
ATOM 9467 O O . ALA A 1 1219 ? 39.566 -14.067 43.805 1.00 71.00 1219 ALA A O 1
ATOM 9468 N N . LYS A 1 1220 ? 40.646 -12.567 42.527 1.00 74.56 1220 LYS A N 1
ATOM 9469 C CA . LYS A 1 1220 ? 41.003 -11.663 43.627 1.00 74.56 1220 LYS A CA 1
ATOM 9470 C C . LYS A 1 1220 ? 39.758 -11.102 44.321 1.00 74.56 1220 LYS A C 1
ATOM 9472 O O . LYS A 1 1220 ? 39.694 -11.123 45.544 1.00 74.56 1220 LYS A O 1
ATOM 9477 N N . LYS A 1 1221 ? 38.742 -10.672 43.563 1.00 68.50 1221 LYS A N 1
ATOM 9478 C CA . LYS A 1 1221 ? 37.474 -10.163 44.118 1.00 68.50 1221 LYS A CA 1
ATOM 9479 C C . LYS A 1 1221 ? 36.702 -11.226 44.917 1.00 68.50 1221 LYS A C 1
ATOM 9481 O O . LYS A 1 1221 ? 36.058 -10.893 45.910 1.00 68.50 1221 LYS A O 1
ATOM 9486 N N . ILE A 1 1222 ? 36.781 -12.495 44.508 1.00 69.44 1222 ILE A N 1
ATOM 9487 C CA . ILE A 1 1222 ? 36.230 -13.631 45.264 1.00 69.44 1222 ILE A CA 1
ATOM 9488 C C . ILE A 1 1222 ? 37.047 -13.868 46.541 1.00 69.44 1222 ILE A C 1
ATOM 9490 O O . ILE A 1 1222 ? 36.459 -13.926 47.615 1.00 69.44 1222 ILE A O 1
ATOM 9494 N N . TYR A 1 1223 ? 38.380 -13.929 46.437 1.00 71.44 1223 TYR A N 1
ATOM 9495 C CA . TYR A 1 1223 ? 39.299 -14.161 47.560 1.00 71.44 1223 TYR A CA 1
ATOM 9496 C C . TYR A 1 1223 ? 39.232 -13.067 48.642 1.00 71.44 1223 TYR A C 1
ATOM 9498 O O . TYR A 1 1223 ? 39.297 -13.362 49.830 1.00 71.44 1223 TYR A O 1
ATOM 9506 N N . GLU A 1 1224 ? 39.043 -11.805 48.249 1.00 71.31 1224 GLU A N 1
ATOM 9507 C CA . GLU A 1 1224 ? 38.851 -10.667 49.163 1.00 71.31 1224 GLU A CA 1
ATOM 9508 C C . GLU A 1 1224 ? 37.403 -10.547 49.695 1.00 71.31 1224 GLU A C 1
ATOM 9510 O O . GLU A 1 1224 ? 37.064 -9.542 50.315 1.00 71.31 1224 GLU A O 1
ATOM 9515 N N . ASN A 1 1225 ? 36.529 -11.534 49.443 1.00 59.06 1225 ASN A N 1
ATOM 9516 C CA . ASN A 1 1225 ? 35.101 -11.557 49.807 1.00 59.06 1225 ASN A CA 1
ATOM 9517 C C . ASN A 1 1225 ? 34.250 -10.370 49.297 1.00 59.06 1225 ASN A C 1
ATOM 9519 O O . ASN A 1 1225 ? 33.086 -10.230 49.664 1.00 59.06 1225 ASN A O 1
ATOM 9523 N N . GLN A 1 1226 ? 34.758 -9.573 48.354 1.00 60.84 1226 GLN A N 1
ATOM 9524 C CA . GLN A 1 1226 ? 34.057 -8.426 47.751 1.00 60.84 1226 GLN A CA 1
ATOM 9525 C C . GLN A 1 1226 ? 33.026 -8.824 46.673 1.00 60.84 1226 GLN A C 1
ATOM 9527 O O . GLN A 1 1226 ? 32.602 -7.991 45.868 1.00 60.84 1226 GLN A O 1
ATOM 9532 N N . HIS A 1 1227 ? 32.660 -10.104 46.595 1.00 61.34 1227 HIS A N 1
ATOM 9533 C CA . HIS A 1 1227 ? 31.664 -10.623 45.655 1.00 61.34 1227 HIS A CA 1
ATOM 9534 C C . HIS A 1 1227 ? 30.227 -10.526 46.192 1.00 61.34 1227 HIS A C 1
ATOM 9536 O O . HIS A 1 1227 ? 29.295 -10.584 45.396 1.00 61.34 1227 HIS A O 1
ATOM 9542 N N . LEU A 1 1228 ? 30.060 -10.346 47.506 1.00 57.62 1228 LEU A N 1
ATOM 9543 C CA . LEU A 1 1228 ? 28.786 -10.042 48.155 1.00 57.62 1228 LEU A CA 1
ATOM 9544 C C . LEU A 1 1228 ? 28.614 -8.521 48.220 1.00 57.62 1228 LEU A C 1
ATOM 9546 O O . LEU A 1 1228 ? 29.449 -7.820 48.793 1.00 57.62 1228 LEU A O 1
ATOM 9550 N N . LEU A 1 1229 ? 27.550 -8.007 47.609 1.00 56.22 1229 LEU A N 1
ATOM 9551 C CA . LEU A 1 1229 ? 27.159 -6.605 47.734 1.00 56.22 1229 LEU A CA 1
ATOM 9552 C C . LEU A 1 1229 ? 26.323 -6.399 49.002 1.00 56.22 1229 LEU A C 1
ATOM 9554 O O . LEU A 1 1229 ? 25.491 -7.238 49.349 1.00 56.22 1229 LEU A O 1
ATOM 9558 N N . ASP A 1 1230 ? 26.530 -5.254 49.649 1.00 56.03 1230 ASP A N 1
ATOM 9559 C CA . ASP A 1 1230 ? 25.697 -4.733 50.734 1.00 56.03 1230 ASP A CA 1
ATOM 9560 C C . ASP A 1 1230 ? 24.906 -3.513 50.226 1.00 56.03 1230 ASP A C 1
ATOM 9562 O O . ASP A 1 1230 ? 25.424 -2.717 49.431 1.00 56.03 1230 ASP A O 1
ATOM 9566 N N . ALA A 1 1231 ? 23.652 -3.371 50.660 1.00 50.59 1231 ALA A N 1
ATOM 9567 C CA . ALA A 1 1231 ? 22.670 -2.460 50.065 1.00 50.59 1231 ALA A CA 1
ATOM 9568 C C . ALA A 1 1231 ? 23.143 -0.993 50.070 1.00 50.59 1231 ALA A C 1
ATOM 9570 O O . ALA A 1 1231 ? 22.977 -0.265 49.089 1.00 50.59 1231 ALA A O 1
ATOM 9571 N N . THR A 1 1232 ? 23.817 -0.584 51.146 1.00 49.38 1232 THR A N 1
ATOM 9572 C CA . THR A 1 1232 ? 24.339 0.776 51.352 1.00 49.38 1232 THR A CA 1
ATOM 9573 C C . THR A 1 1232 ? 25.509 1.134 50.424 1.00 49.38 1232 THR A C 1
ATOM 9575 O O . THR A 1 1232 ? 25.711 2.299 50.078 1.00 49.38 1232 THR A O 1
ATOM 9578 N N . GLU A 1 1233 ? 26.293 0.144 49.989 1.00 52.81 1233 GLU A N 1
ATOM 9579 C CA . GLU A 1 1233 ? 27.508 0.353 49.188 1.00 52.81 1233 GLU A CA 1
ATOM 9580 C C . GLU A 1 1233 ? 27.196 0.454 47.676 1.00 52.81 1233 GLU A C 1
ATOM 9582 O O . GLU A 1 1233 ? 27.946 1.085 46.921 1.00 52.81 1233 GLU A O 1
ATOM 9587 N N . ILE A 1 1234 ? 26.054 -0.097 47.233 1.00 52.50 1234 ILE A N 1
ATOM 9588 C CA . ILE A 1 1234 ? 25.580 -0.073 45.836 1.00 52.50 1234 ILE A CA 1
ATOM 9589 C C . ILE A 1 1234 ? 25.340 1.366 45.353 1.00 52.50 1234 ILE A C 1
ATOM 9591 O O . ILE A 1 1234 ? 25.914 1.782 44.339 1.00 52.50 1234 ILE A O 1
ATOM 9595 N N . PHE A 1 1235 ? 24.559 2.155 46.100 1.00 46.59 1235 PHE A N 1
ATOM 9596 C CA . PHE A 1 1235 ? 24.248 3.550 45.749 1.00 46.59 1235 PHE A CA 1
ATOM 9597 C C . PHE A 1 1235 ? 25.506 4.427 45.639 1.00 46.59 1235 PHE A C 1
ATOM 9599 O O . PHE A 1 1235 ? 25.584 5.316 44.790 1.00 46.59 1235 PHE A O 1
ATOM 9606 N N . ARG A 1 1236 ? 26.540 4.137 46.440 1.00 48.47 1236 ARG A N 1
ATOM 9607 C CA . ARG A 1 1236 ? 27.794 4.905 46.474 1.00 48.47 1236 ARG A CA 1
ATOM 9608 C C . ARG A 1 1236 ? 28.717 4.639 45.276 1.00 48.47 1236 ARG A C 1
ATOM 9610 O O . ARG A 1 1236 ? 29.528 5.499 44.931 1.00 48.47 1236 ARG A O 1
ATOM 9617 N N . LYS A 1 1237 ? 28.617 3.467 44.634 1.00 48.97 1237 LYS A N 1
ATOM 9618 C CA . LYS A 1 1237 ? 29.544 3.007 43.574 1.00 48.97 1237 LYS A CA 1
ATOM 9619 C C . LYS A 1 1237 ? 28.922 2.849 42.180 1.00 48.97 1237 LYS A C 1
ATOM 9621 O O . LYS A 1 1237 ? 29.656 2.573 41.228 1.00 48.97 1237 LYS A O 1
ATOM 9626 N N . LEU A 1 1238 ? 27.620 3.095 42.012 1.00 45.47 1238 LEU A N 1
ATOM 9627 C CA . LEU A 1 1238 ? 26.882 2.882 40.754 1.00 45.47 1238 LEU A CA 1
ATOM 9628 C C . LEU A 1 1238 ? 27.555 3.507 39.507 1.00 45.47 1238 LEU A C 1
ATOM 9630 O O . LEU A 1 1238 ? 27.695 2.859 38.468 1.00 45.47 1238 LEU A O 1
ATOM 9634 N N . ASN A 1 1239 ? 28.044 4.748 39.616 1.00 40.59 1239 ASN A N 1
ATOM 9635 C CA . ASN A 1 1239 ? 28.725 5.448 38.514 1.00 40.59 1239 ASN A CA 1
ATOM 9636 C C . ASN A 1 1239 ? 30.093 4.837 38.149 1.00 40.59 1239 ASN A C 1
ATOM 9638 O O . ASN A 1 1239 ? 30.507 4.909 36.989 1.00 40.59 1239 ASN A O 1
ATOM 9642 N N . VAL A 1 1240 ? 30.785 4.211 39.107 1.00 51.44 1240 VAL A N 1
ATOM 9643 C CA . VAL A 1 1240 ? 32.053 3.505 38.863 1.00 51.44 1240 VAL A CA 1
ATOM 9644 C C . VAL A 1 1240 ? 31.775 2.212 38.096 1.00 51.44 1240 VAL A C 1
ATOM 9646 O O . VAL A 1 1240 ? 32.341 2.017 37.021 1.00 51.44 1240 VAL A O 1
ATOM 9649 N N . HIS A 1 1241 ? 30.812 1.401 38.548 1.00 52.44 1241 HIS A N 1
ATOM 9650 C CA . HIS A 1 1241 ? 30.413 0.176 37.843 1.00 52.44 1241 HIS A CA 1
ATOM 9651 C C . HIS A 1 1241 ? 29.829 0.437 36.446 1.00 52.44 1241 HIS A C 1
ATOM 9653 O O . HIS A 1 1241 ? 30.080 -0.344 35.525 1.00 52.44 1241 HIS A O 1
ATOM 9659 N N . LYS A 1 1242 ? 29.128 1.559 36.228 1.00 44.19 1242 LYS A N 1
ATOM 9660 C CA . LYS A 1 1242 ? 28.703 1.982 34.881 1.00 44.19 1242 LYS A CA 1
ATOM 9661 C C . LYS A 1 1242 ? 29.910 2.231 33.966 1.00 44.19 1242 LYS A C 1
ATOM 9663 O O . LYS A 1 1242 ? 29.927 1.756 32.832 1.00 44.19 1242 LYS A O 1
ATOM 9668 N N . LYS A 1 1243 ? 30.946 2.917 34.464 1.00 48.38 1243 LYS A N 1
ATOM 9669 C CA . LYS A 1 1243 ? 32.178 3.217 33.713 1.00 48.38 1243 LYS A CA 1
ATOM 9670 C C . LYS A 1 1243 ? 33.009 1.958 33.428 1.00 48.38 1243 LYS A C 1
ATOM 9672 O O . LYS A 1 1243 ? 33.448 1.765 32.298 1.00 48.38 1243 LYS A O 1
ATOM 9677 N N . GLU A 1 1244 ? 33.144 1.063 34.406 1.00 55.16 1244 GLU A N 1
ATOM 9678 C CA . GLU A 1 1244 ? 33.772 -0.257 34.236 1.00 55.16 1244 GLU A CA 1
ATOM 9679 C C . GLU A 1 1244 ? 33.026 -1.132 33.219 1.00 55.16 1244 GLU A C 1
ATOM 9681 O O . GLU A 1 1244 ? 33.653 -1.799 32.399 1.00 55.16 1244 GLU A O 1
ATOM 9686 N N . SER A 1 1245 ? 31.690 -1.102 33.220 1.00 49.81 1245 SER A N 1
ATOM 9687 C CA . SER A 1 1245 ? 30.869 -1.876 32.279 1.00 49.81 1245 SER A CA 1
ATOM 9688 C C . SER A 1 1245 ? 31.034 -1.405 30.832 1.00 49.81 1245 SER A C 1
ATOM 9690 O O . SER A 1 1245 ? 31.084 -2.235 29.926 1.00 49.81 1245 SER A O 1
ATOM 9692 N N . PHE A 1 1246 ? 31.199 -0.097 30.600 1.00 46.47 1246 PHE A N 1
ATOM 9693 C CA . PHE A 1 1246 ? 31.546 0.434 29.275 1.00 46.47 1246 PHE A CA 1
ATOM 9694 C C . PHE A 1 1246 ? 32.942 -0.011 28.812 1.00 46.47 1246 PHE A C 1
ATOM 9696 O O . PHE A 1 1246 ? 33.109 -0.374 27.649 1.00 46.47 1246 PHE A O 1
ATOM 9703 N N . ILE A 1 1247 ? 33.929 -0.055 29.715 1.00 53.75 1247 ILE A N 1
ATOM 9704 C CA . ILE A 1 1247 ? 35.278 -0.561 29.408 1.00 53.75 1247 ILE A CA 1
ATOM 9705 C C . ILE A 1 1247 ? 35.227 -2.063 29.070 1.00 53.75 1247 ILE A C 1
ATOM 9707 O O . ILE A 1 1247 ? 35.795 -2.487 28.063 1.00 53.75 1247 ILE A O 1
ATOM 9711 N N . LYS A 1 1248 ? 34.478 -2.863 29.844 1.00 50.88 1248 LYS A N 1
ATOM 9712 C CA . LYS A 1 1248 ? 34.244 -4.290 29.556 1.00 50.88 1248 LYS A CA 1
ATOM 9713 C C . LYS A 1 1248 ? 33.552 -4.504 28.204 1.00 50.88 1248 LYS A C 1
ATOM 9715 O O . LYS A 1 1248 ? 33.971 -5.386 27.458 1.00 50.88 1248 LYS A O 1
ATOM 9720 N N . LEU A 1 1249 ? 32.545 -3.694 27.862 1.00 47.25 1249 LEU A N 1
ATOM 9721 C CA . LEU A 1 1249 ? 31.859 -3.754 26.564 1.00 47.25 1249 LEU A CA 1
ATOM 9722 C C . LEU A 1 1249 ? 32.811 -3.432 25.401 1.00 47.25 1249 LEU A C 1
ATOM 9724 O O . LEU A 1 1249 ? 32.802 -4.144 24.399 1.00 47.25 1249 LEU A O 1
ATOM 9728 N N . GLY A 1 1250 ? 33.670 -2.418 25.557 1.00 49.41 1250 GLY A N 1
ATOM 9729 C CA . GLY A 1 1250 ? 34.728 -2.106 24.592 1.00 49.41 1250 GLY A CA 1
ATOM 9730 C C . GLY A 1 1250 ? 35.692 -3.279 24.383 1.00 49.41 1250 GLY A C 1
ATOM 9731 O O . GLY A 1 1250 ? 35.978 -3.639 23.245 1.00 49.41 1250 GLY A O 1
ATOM 9732 N N . PHE A 1 1251 ? 36.116 -3.941 25.465 1.00 54.81 1251 PHE A N 1
ATOM 9733 C CA . PHE A 1 1251 ? 36.956 -5.142 25.394 1.00 54.81 1251 PHE A CA 1
ATOM 9734 C C . PHE A 1 1251 ? 36.256 -6.323 24.696 1.00 54.81 1251 PHE A C 1
ATOM 9736 O O . PHE A 1 1251 ? 36.881 -7.021 23.904 1.00 54.81 1251 PHE A O 1
ATOM 9743 N N . HIS A 1 1252 ? 34.955 -6.531 24.937 1.00 49.91 1252 HIS A N 1
ATOM 9744 C CA . HIS A 1 1252 ? 34.184 -7.599 24.283 1.00 49.91 1252 HIS A CA 1
ATOM 9745 C C . HIS A 1 1252 ? 33.999 -7.343 22.782 1.00 49.91 1252 HIS A C 1
ATOM 9747 O O . HIS A 1 1252 ? 34.133 -8.272 21.989 1.00 49.91 1252 HIS A O 1
ATOM 9753 N N . LEU A 1 1253 ? 33.746 -6.093 22.378 1.00 48.56 1253 LEU A N 1
ATOM 9754 C CA . LEU A 1 1253 ? 33.700 -5.706 20.966 1.00 48.56 1253 LEU A CA 1
ATOM 9755 C C . LEU A 1 1253 ? 35.066 -5.883 20.293 1.00 48.56 1253 LEU A C 1
ATOM 9757 O O . LEU A 1 1253 ? 35.136 -6.444 19.205 1.00 48.56 1253 LEU A O 1
ATOM 9761 N N . LEU A 1 1254 ? 36.153 -5.472 20.950 1.00 55.19 1254 LEU A N 1
ATOM 9762 C CA . LEU A 1 1254 ? 37.510 -5.620 20.419 1.00 55.19 1254 LEU A CA 1
ATOM 9763 C C . LEU A 1 1254 ? 37.895 -7.100 20.258 1.00 55.19 1254 LEU A C 1
ATOM 9765 O O . LEU A 1 1254 ? 38.420 -7.478 19.215 1.00 55.19 1254 LEU A O 1
ATOM 9769 N N . MET A 1 1255 ? 37.551 -7.955 21.228 1.00 52.09 1255 MET A N 1
ATOM 9770 C CA . MET A 1 1255 ? 37.694 -9.410 21.104 1.00 52.09 1255 MET A CA 1
ATOM 9771 C C . MET A 1 1255 ? 36.832 -9.993 19.980 1.00 52.09 1255 MET A C 1
ATOM 9773 O O . MET A 1 1255 ? 37.322 -10.823 19.222 1.00 52.09 1255 MET A O 1
ATOM 9777 N N . PHE A 1 1256 ? 35.580 -9.553 19.825 1.00 54.25 1256 PHE A N 1
ATOM 9778 C CA . PHE A 1 1256 ? 34.715 -9.993 18.726 1.00 54.25 1256 PHE A CA 1
ATOM 9779 C C . PHE A 1 1256 ? 35.319 -9.649 17.358 1.00 54.25 1256 PHE A C 1
ATOM 9781 O O . PHE A 1 1256 ? 35.420 -10.527 16.506 1.00 54.25 1256 PHE A O 1
ATOM 9788 N N . PHE A 1 1257 ? 35.794 -8.414 17.162 1.00 55.06 1257 PHE A N 1
ATOM 9789 C CA . PHE A 1 1257 ? 36.464 -8.019 15.921 1.00 55.06 1257 PHE A CA 1
ATOM 9790 C C . PHE A 1 1257 ? 37.809 -8.729 15.719 1.00 55.06 1257 PHE A C 1
ATOM 9792 O O . PHE A 1 1257 ? 38.134 -9.068 14.585 1.00 55.06 1257 PHE A O 1
ATOM 9799 N N . PHE A 1 1258 ? 38.562 -9.025 16.783 1.00 57.28 1258 PHE A N 1
ATOM 9800 C CA . PHE A 1 1258 ? 39.783 -9.831 16.690 1.00 57.28 1258 PHE A CA 1
ATOM 9801 C C . PHE A 1 1258 ? 39.491 -11.284 16.282 1.00 57.28 1258 PHE A C 1
ATOM 9803 O O . PHE A 1 1258 ? 40.187 -11.822 15.426 1.00 57.28 1258 PHE A O 1
ATOM 9810 N N . TYR A 1 1259 ? 38.443 -11.911 16.826 1.00 51.25 1259 TYR A N 1
ATOM 9811 C CA . TYR A 1 1259 ? 38.009 -13.246 16.402 1.00 51.25 1259 TYR A CA 1
ATOM 9812 C C . TYR A 1 1259 ? 37.459 -13.249 14.975 1.00 51.25 1259 TYR A C 1
ATOM 9814 O O . TYR A 1 1259 ? 37.792 -14.150 14.212 1.00 51.25 1259 TYR A O 1
ATOM 9822 N N . LEU A 1 1260 ? 36.687 -12.229 14.586 1.00 52.03 1260 LEU A N 1
ATOM 9823 C CA . LEU A 1 1260 ? 36.225 -12.049 13.209 1.00 52.03 1260 LEU A CA 1
ATOM 9824 C C . LEU A 1 1260 ? 37.422 -11.939 12.250 1.00 52.03 1260 LEU A C 1
ATOM 9826 O O . LEU A 1 1260 ? 37.492 -12.671 11.269 1.00 52.03 1260 LEU A O 1
ATOM 9830 N N . TYR A 1 1261 ? 38.399 -11.089 12.577 1.00 58.09 1261 TYR A N 1
ATOM 9831 C CA . TYR A 1 1261 ? 39.634 -10.923 11.814 1.00 58.09 1261 TYR A CA 1
ATOM 9832 C C . TYR A 1 1261 ? 40.462 -12.212 11.763 1.00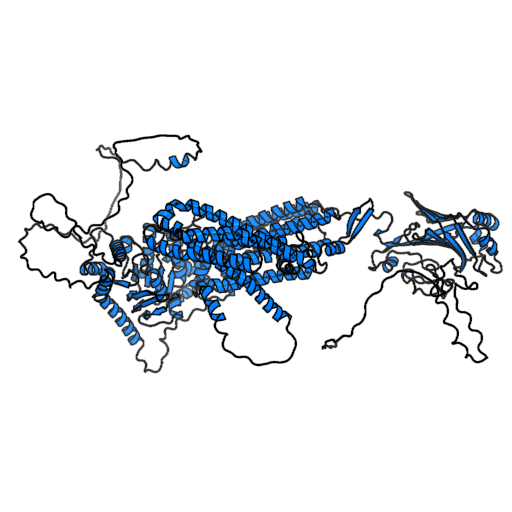 58.09 1261 TYR A C 1
ATOM 9834 O O . TYR A 1 1261 ? 40.899 -12.606 10.690 1.00 58.09 1261 TYR A O 1
ATOM 9842 N N . SER A 1 1262 ? 40.642 -12.915 12.883 1.00 47.94 1262 SER A N 1
ATOM 9843 C CA . SER A 1 1262 ? 41.399 -14.172 12.913 1.00 47.94 1262 SER A CA 1
ATOM 9844 C C . SER A 1 1262 ? 40.686 -15.310 12.179 1.00 47.94 1262 SER A C 1
ATOM 9846 O O . SER A 1 1262 ? 41.364 -16.180 11.644 1.00 47.94 1262 SER A O 1
ATOM 9848 N N . MET A 1 1263 ? 39.349 -15.311 12.130 1.00 50.50 1263 MET A N 1
ATOM 9849 C CA . MET A 1 1263 ? 38.562 -16.244 11.318 1.00 50.50 1263 MET A CA 1
ATOM 9850 C C . MET A 1 1263 ? 38.701 -15.917 9.827 1.00 50.50 1263 MET A C 1
ATOM 9852 O O . MET A 1 1263 ? 38.920 -16.821 9.030 1.00 50.50 1263 MET A O 1
ATOM 9856 N N . ILE A 1 1264 ? 38.644 -14.633 9.457 1.00 52.31 1264 ILE A N 1
ATOM 9857 C CA . ILE A 1 1264 ? 38.893 -14.160 8.087 1.00 52.31 1264 ILE A CA 1
ATOM 9858 C C . ILE A 1 1264 ? 40.323 -14.516 7.648 1.00 52.31 1264 ILE A C 1
ATOM 9860 O O . ILE A 1 1264 ? 40.507 -15.080 6.579 1.00 52.31 1264 ILE A O 1
ATOM 9864 N N . VAL A 1 1265 ? 41.334 -14.276 8.487 1.00 50.59 1265 VAL A N 1
ATOM 9865 C CA . VAL A 1 1265 ? 42.738 -14.615 8.194 1.00 50.59 1265 VAL A CA 1
ATOM 9866 C C . VAL A 1 1265 ? 42.972 -16.127 8.144 1.00 50.59 1265 VAL A C 1
ATOM 9868 O O . VAL A 1 1265 ? 43.771 -16.571 7.327 1.00 50.59 1265 VAL A O 1
ATOM 9871 N N . ALA A 1 1266 ? 42.286 -16.932 8.961 1.00 46.19 1266 ALA A N 1
ATOM 9872 C CA . ALA A 1 1266 ? 42.346 -18.392 8.850 1.00 46.19 1266 ALA A CA 1
ATOM 9873 C C . ALA A 1 1266 ? 41.731 -18.881 7.527 1.00 46.19 1266 ALA A C 1
ATOM 9875 O O . ALA A 1 1266 ? 42.365 -19.656 6.822 1.00 46.19 1266 ALA A O 1
ATOM 9876 N N . LEU A 1 1267 ? 40.562 -18.350 7.146 1.00 47.44 1267 LEU A N 1
ATOM 9877 C CA . LEU A 1 1267 ? 39.909 -18.647 5.865 1.00 47.44 1267 LEU A CA 1
ATOM 9878 C C . LEU A 1 1267 ? 40.747 -18.214 4.650 1.00 47.44 1267 LEU A C 1
ATOM 9880 O O . LEU A 1 1267 ? 40.727 -18.899 3.639 1.00 47.44 1267 LEU A O 1
ATOM 9884 N N . ILE A 1 1268 ? 41.505 -17.117 4.753 1.00 48.00 1268 ILE A N 1
ATOM 9885 C CA . ILE A 1 1268 ? 42.449 -16.670 3.712 1.00 48.00 1268 ILE A CA 1
ATOM 9886 C C . ILE A 1 1268 ? 43.714 -17.547 3.680 1.00 48.00 1268 ILE A C 1
ATOM 9888 O O . ILE A 1 1268 ? 44.337 -17.701 2.634 1.00 48.00 1268 ILE A O 1
ATOM 9892 N N . ARG A 1 1269 ? 44.134 -18.121 4.816 1.00 39.69 1269 ARG A N 1
ATOM 9893 C CA . ARG A 1 1269 ? 45.379 -18.903 4.905 1.00 39.69 1269 ARG A CA 1
ATOM 9894 C C . ARG A 1 1269 ? 45.232 -20.348 4.422 1.00 39.69 1269 ARG A C 1
ATOM 9896 O O . ARG A 1 1269 ? 46.229 -20.916 3.983 1.00 39.69 1269 ARG A O 1
ATOM 9903 N N . ASP A 1 1270 ? 44.025 -20.908 4.457 1.00 42.91 1270 ASP A N 1
ATOM 9904 C CA . ASP A 1 1270 ? 43.731 -22.235 3.893 1.00 42.91 1270 ASP A CA 1
ATOM 9905 C C . ASP A 1 1270 ? 43.757 -22.262 2.346 1.00 42.91 1270 ASP A C 1
ATOM 9907 O O . ASP A 1 1270 ? 43.748 -23.341 1.767 1.00 42.91 1270 ASP A O 1
ATOM 9911 N N . GLU A 1 1271 ? 43.888 -21.118 1.656 1.00 43.28 1271 GLU A N 1
ATOM 9912 C CA . GLU A 1 1271 ? 44.211 -21.076 0.212 1.00 43.28 1271 GLU A CA 1
ATOM 9913 C C . GLU A 1 1271 ? 45.723 -21.250 -0.080 1.00 43.28 1271 GLU A C 1
ATOM 9915 O O . GLU A 1 1271 ? 46.169 -21.097 -1.216 1.00 43.28 1271 GLU A O 1
ATOM 9920 N N . GLY A 1 1272 ? 46.534 -21.553 0.943 1.00 45.53 1272 GLY A N 1
ATOM 9921 C CA . GLY A 1 1272 ? 47.992 -21.696 0.848 1.00 45.53 1272 GLY A CA 1
ATOM 9922 C C . GLY A 1 1272 ? 48.549 -23.128 0.830 1.00 45.53 1272 GLY A C 1
ATOM 9923 O O . GLY A 1 1272 ? 49.776 -23.264 0.866 1.00 45.53 1272 GLY A O 1
ATOM 9924 N N . HIS A 1 1273 ? 47.708 -24.173 0.820 1.00 33.09 1273 HIS A N 1
ATOM 9925 C CA . HIS A 1 1273 ? 48.128 -25.585 0.853 1.00 33.09 1273 HIS A CA 1
ATOM 9926 C C . HIS A 1 1273 ? 47.276 -26.512 -0.023 1.00 33.09 1273 HIS A C 1
ATOM 9928 O O . HIS A 1 1273 ? 46.037 -26.364 -0.010 1.00 33.09 1273 HIS A O 1
#

pLDDT: mean 71.45, std 23.39, range [22.69, 96.0]

Mean predicted aligned error: 21.17 Å

Sequence (1273 aa):
MRLTGAVSLSILTLNPLLGSAAAWSEFSEANLAMQSYSLFDDRPSGCPECPACFNCQLDNYNCTHFADCNSFNGKCSCPPGFGGDDCSVPLCGSLADDLNRPQRDSNTCQCKDGWKGINCNVCDSDNACNVMMPENQGGVCHKQGVTVKENFQMCDVTNRAILKQLDGRKPQVTFSCKAEDETCSFQFWVDQKESFYCGLDTCEWNMETDYSSNSTHYRCEHLQCECIPGRFLCGENGSIDLSDFLDQLIKGPATFDTKSTLEGTKSVFSEPQMNGLIAGVFGDPSIFLSCDSGECMYKTDEPGYERPVKKINTPLIAGVIAGSSLFVVAVTLVVWYLSRRAARRSYRRLSLSDDSDDETAKLLADYRPAALYWDNVSYTLNGKEILSGIQGASIPGQITAIMGASGAGKTSFLDILARKNKRGSVNGDFYVNGEKIDDNDFRTMVGFVDQEDTMLATLTVHETILTSALLRLPRDMSRAAKEQRVLEVEKQLGIYHIKDQLIGSEEGNGRGISGGEKRRVGIACELVTSPSILFLDEPTSGLDAYNAFNVVECLVTLAKTYNRTVIFTIHQPRSNIVALFDRLVLLAEGRTVYSGPFSSCQQYFDRVGYSCPPGFNIADYLVDLTMHAGGAHSSYTDEVESSVYGRTGPPKTASSSLRAVKSVTSASIQSFEDNSSGAEATRRPKSKRRVSLKQQQDRQLYSRKQQTERPITPKTDDESATLDVGENHQQWLRLSRQQGNVPPQILDDPDQLPPPAPGQSDLDILVASYADSDVCHFVHDEILAAVQNAQDANGSPNSPILSDTVIQSKGYARVGLARQFIILSQRTWRNLYRNPILMLTHYAIAILLAVLSGFLFYGLTDDIRGFQNRLGLFFFVLALFGFSTLTSLSVFSAERLLFVRERANGYYHPVTYFASKVMFDIVPLRLIPPFIMGIIVYPMTGLIPAWPEFFRFLLVLVLFNLAAANICLFIGIIFRDGGVANLIGSLVMLFSLLFAGLLLNHDAIPKSALWLQTLSIFHYGFEALIVNEVTFLTLIDHKYGLDIEVPGASILSAFGFDTQAYWSDVIGLAVISGSFLIIAYSAMHFLLSSTTIGIDFESGIVKLVSTRSTASLSTPPTRSGSAAFALFISASLSAFSFIFLLKYCQLYLTKRQTRHDVFFTIMYSDLECDYINPIDLCNRLNAYIIPEAAVHAFLTFLFLINGYWLALALNLPLVLFNAKKIYENQHLLDATEIFRKLNVHKKESFIKLGFHLLMFFFYLYSMIVALIRDEGH

Nearest PDB structures (foldseek):
  8bht-assembly1_A  TM=9.280E-01  e=1.725E-38  Homo sapiens
  8qcm-assembly1_A  TM=9.216E-01  e=7.180E-39  Homo sapiens
  8bi0-assembly1_B  TM=9.047E-01  e=1.922E-37  Homo sapiens
  6eti-assembly1_A  TM=9.228E-01  e=2.237E-36  Homo sapiens
  6hbu-assembly1_A  TM=8.312E-01  e=5.503E-37  Homo sapiens

Radius of gyration: 53.25 Å; Cα contacts (8 Å, |Δi|>4): 1628; chains: 1; bounding box: 113×109×178 Å